Protein AF-0000000084605644 (afdb_homodimer)

Structure (mmCIF, N/CA/C/O backbone):
data_AF-0000000084605644-model_v1
#
loop_
_entity.id
_entity.type
_entity.pdbx_description
1 polymer 'ARCA-like protein'
#
loop_
_atom_site.group_PDB
_atom_site.id
_atom_site.type_symbol
_atom_site.label_atom_id
_atom_site.label_alt_id
_atom_site.label_comp_id
_atom_site.label_asym_id
_atom_site.label_entity_id
_atom_site.label_seq_id
_atom_site.pdbx_PDB_ins_code
_atom_site.Cartn_x
_atom_site.Cartn_y
_atom_site.Cartn_z
_atom_site.occupancy
_atom_site.B_iso_or_equiv
_atom_site.auth_seq_id
_atom_site.auth_comp_id
_atom_site.auth_asym_id
_atom_site.auth_atom_id
_atom_site.pdbx_PDB_model_num
ATOM 1 N N . MET A 1 1 ? 3.504 -47.156 61.75 1 15.39 1 MET A N 1
ATOM 2 C CA . MET A 1 1 ? 2.77 -48.406 61.656 1 15.39 1 MET A CA 1
ATOM 3 C C . MET A 1 1 ? 2.336 -48.688 60.219 1 15.39 1 MET A C 1
ATOM 5 O O . MET A 1 1 ? 2.25 -47.781 59.406 1 15.39 1 MET A O 1
ATOM 9 N N . THR A 1 2 ? 1.525 -49.938 59.781 1 16.03 2 THR A N 1
ATOM 10 C CA . THR A 1 2 ? 1.245 -51.156 59.062 1 16.03 2 THR A CA 1
ATOM 11 C C . THR A 1 2 ? 0.246 -50.906 57.938 1 16.03 2 THR A C 1
ATOM 13 O O . THR A 1 2 ? 0.399 -51.438 56.844 1 16.03 2 THR A O 1
ATOM 16 N N . ALA A 1 3 ? -1.028 -50.531 58.156 1 15.51 3 ALA A N 1
ATOM 17 C CA . ALA A 1 3 ? -2.197 -51.344 57.812 1 15.51 3 ALA A CA 1
ATOM 18 C C . ALA A 1 3 ? -2.455 -51.312 56.312 1 15.51 3 ALA A C 1
ATOM 20 O O . ALA A 1 3 ? -2.096 -50.344 55.625 1 15.51 3 ALA A O 1
ATOM 21 N N . GLU A 1 4 ? -3.482 -52.281 55.594 1 14.7 4 GLU A N 1
ATOM 22 C CA . GLU A 1 4 ? -3.938 -53.5 54.906 1 14.7 4 GLU A CA 1
ATOM 23 C C . GLU A 1 4 ? -4.848 -53.156 53.719 1 14.7 4 GLU A C 1
ATOM 25 O O . GLU A 1 4 ? -4.891 -53.906 52.75 1 14.7 4 GLU A O 1
ATOM 30 N N . VAL A 1 5 ? -5.824 -52.188 53.719 1 15.62 5 VAL A N 1
ATOM 31 C CA . VAL A 1 5 ? -7.168 -52.719 53.469 1 15.62 5 VAL A CA 1
ATOM 32 C C . VAL A 1 5 ? -7.25 -53.25 52.031 1 15.62 5 VAL A C 1
ATOM 34 O O . VAL A 1 5 ? -6.762 -52.625 51.094 1 15.62 5 VAL A O 1
ATOM 37 N N . GLU A 1 6 ? -8.008 -54.375 51.531 1 15.13 6 GLU A N 1
ATOM 38 C CA . GLU A 1 6 ? -8.336 -55.656 50.938 1 15.13 6 GLU A CA 1
ATOM 39 C C . GLU A 1 6 ? -8.93 -55.469 49.531 1 15.13 6 GLU A C 1
ATOM 41 O O . GLU A 1 6 ? -8.469 -56.062 48.562 1 15.13 6 GLU A O 1
ATOM 46 N N . GLN A 1 7 ? -10.344 -55.625 49.312 1 14.68 7 GLN A N 1
ATOM 47 C CA . GLN A 1 7 ? -11.094 -56.812 48.875 1 14.68 7 GLN A CA 1
ATOM 48 C C . GLN A 1 7 ? -11.375 -56.719 47.375 1 14.68 7 GLN A C 1
ATOM 50 O O . GLN A 1 7 ? -11.273 -55.656 46.781 1 14.68 7 GLN A O 1
ATOM 55 N N . ALA A 1 8 ? -12.719 -57.219 46.812 1 15.17 8 ALA A N 1
ATOM 56 C CA . ALA A 1 8 ? -13.32 -58.406 46.25 1 15.17 8 ALA A CA 1
ATOM 57 C C . ALA A 1 8 ? -13.664 -58.219 44.75 1 15.17 8 ALA A C 1
ATOM 59 O O . ALA A 1 8 ? -13.273 -59.031 43.906 1 15.17 8 ALA A O 1
ATOM 60 N N . LEU A 1 9 ? -15.102 -58.031 44.344 1 14.79 9 LEU A N 1
ATOM 61 C CA . LEU A 1 9 ? -16.047 -59.062 43.906 1 14.79 9 LEU A CA 1
ATOM 62 C C . LEU A 1 9 ? -16.078 -59.156 42.375 1 14.79 9 LEU A C 1
ATOM 64 O O . LEU A 1 9 ? -15.695 -58.219 41.688 1 14.79 9 LEU A O 1
ATOM 68 N N . ASP A 1 10 ? -17.266 -59.688 41.625 1 14.58 10 ASP A N 1
ATOM 69 C CA . ASP A 1 10 ? -17.844 -60.875 40.969 1 14.58 10 ASP A CA 1
ATOM 70 C C . ASP A 1 10 ? -18 -60.625 39.469 1 14.58 10 ASP A C 1
ATOM 72 O O . ASP A 1 10 ? -17.891 -59.5 39 1 14.58 10 ASP A O 1
ATOM 76 N N . THR A 1 11 ? -19.328 -60.781 38.781 1 15.19 11 THR A N 1
ATOM 77 C CA . THR A 1 11 ? -19.984 -61.906 38.125 1 15.19 11 THR A CA 1
ATOM 78 C C . THR A 1 11 ? -20.031 -61.719 36.594 1 15.19 11 THR A C 1
ATOM 80 O O . THR A 1 11 ? -19.75 -60.625 36.125 1 15.19 11 THR A O 1
ATOM 83 N N . THR A 1 12 ? -21.328 -61.906 35.812 1 14.58 12 THR A N 1
ATOM 84 C CA . THR A 1 12 ? -21.969 -62.969 35.062 1 14.58 12 THR A CA 1
ATOM 85 C C . THR A 1 12 ? -21.984 -62.625 33.562 1 14.58 12 THR A C 1
ATOM 87 O O . THR A 1 12 ? -21.344 -63.312 32.75 1 14.58 12 THR A O 1
ATOM 90 N N . ASP A 1 13 ? -23.281 -62.438 32.75 1 14.47 13 ASP A N 1
ATOM 91 C CA . ASP A 1 13 ? -24.062 -63.406 32 1 14.47 13 ASP A CA 1
ATOM 92 C C . ASP A 1 13 ? -23.812 -63.281 30.5 1 14.47 13 ASP A C 1
ATOM 94 O O . ASP A 1 13 ? -23.328 -62.25 30.031 1 14.47 13 ASP A O 1
ATOM 98 N N . GLU A 1 14 ? -24.984 -63.594 29.5 1 14.59 14 GLU A N 1
ATOM 99 C CA . GLU A 1 14 ? -25.516 -64.625 28.609 1 14.59 14 GLU A CA 1
ATOM 100 C C . GLU A 1 14 ? -25.375 -64.25 27.156 1 14.59 14 GLU A C 1
ATOM 102 O O . GLU A 1 14 ? -25.203 -63.031 26.828 1 14.59 14 GLU A O 1
ATOM 107 N N . ALA A 1 15 ? -26.141 -65.062 25.922 1 14.2 15 ALA A N 1
ATOM 108 C CA . ALA A 1 15 ? -26.172 -66.062 24.859 1 14.2 15 ALA A CA 1
ATOM 109 C C . ALA A 1 15 ? -26.594 -65.438 23.531 1 14.2 15 ALA A C 1
ATOM 111 O O . ALA A 1 15 ? -26 -65.688 22.5 1 14.2 15 ALA A O 1
ATOM 112 N N . ALA A 1 16 ? -27.859 -64.75 23.172 1 14.55 16 ALA A N 1
ATOM 113 C CA . ALA A 1 16 ? -28.891 -65.562 22.484 1 14.55 16 ALA A CA 1
ATOM 114 C C . ALA A 1 16 ? -28.641 -65.562 20.969 1 14.55 16 ALA A C 1
ATOM 116 O O . ALA A 1 16 ? -28.641 -66.625 20.344 1 14.55 16 ALA A O 1
ATOM 117 N N . PHE A 1 17 ? -29.516 -64.75 20 1 14.88 17 PHE A N 1
ATOM 118 C CA . PHE A 1 17 ? -30.516 -65.312 19.109 1 14.88 17 PHE A CA 1
ATOM 119 C C . PHE A 1 17 ? -29.906 -65.625 17.734 1 14.88 17 PHE A C 1
ATOM 121 O O . PHE A 1 17 ? -28.984 -65 17.297 1 14.88 17 PHE A O 1
ATOM 128 N N . ILE A 1 18 ? -30.562 -66.562 16.766 1 15.22 18 ILE A N 1
ATOM 129 C CA . ILE A 1 18 ? -30.531 -67.75 15.93 1 15.22 18 ILE A CA 1
ATOM 130 C C . ILE A 1 18 ? -30.469 -67.312 14.461 1 15.22 18 ILE A C 1
ATOM 132 O O . ILE A 1 18 ? -29.609 -67.812 13.711 1 15.22 18 ILE A O 1
ATOM 136 N N . PRO A 1 19 ? -31.688 -66.875 13.602 1 15.04 19 PRO A N 1
ATOM 137 C CA . PRO A 1 19 ? -32.312 -67.875 12.75 1 15.04 19 PRO A CA 1
ATOM 138 C C . PRO A 1 19 ? -31.609 -68 11.391 1 15.04 19 PRO A C 1
ATOM 140 O O . PRO A 1 19 ? -30.859 -67.125 10.992 1 15.04 19 PRO A O 1
ATOM 143 N N . THR A 1 20 ? -32.312 -68.812 10.406 1 15.1 20 THR A N 1
ATOM 144 C CA . THR A 1 20 ? -32.312 -69.938 9.492 1 15.1 20 THR A CA 1
ATOM 145 C C . THR A 1 20 ? -32.125 -69.5 8.047 1 15.1 20 THR A C 1
ATOM 147 O O . THR A 1 20 ? -32.281 -68.312 7.746 1 15.1 20 THR A O 1
ATOM 150 N N . LEU A 1 21 ? -32.594 -70.375 6.906 1 15.54 21 LEU A N 1
ATOM 151 C CA . LEU A 1 21 ? -32.156 -71.25 5.812 1 15.54 21 LEU A CA 1
ATOM 152 C C . LEU A 1 21 ? -32.531 -70.625 4.465 1 15.54 21 LEU A C 1
ATOM 154 O O . LEU A 1 21 ? -31.75 -70.625 3.527 1 15.54 21 LEU A O 1
ATOM 158 N N . PRO A 1 22 ? -33.844 -70.062 4.004 1 15.73 22 PRO A N 1
ATOM 159 C CA . PRO A 1 22 ? -34.531 -71 3.119 1 15.73 22 PRO A CA 1
ATOM 160 C C . PRO A 1 22 ? -34.031 -70.875 1.673 1 15.73 22 PRO A C 1
ATOM 162 O O . PRO A 1 22 ? -33.438 -69.938 1.283 1 15.73 22 PRO A O 1
ATOM 165 N N . PRO A 1 23 ? -34.781 -71.688 0.748 1 15.96 23 PRO A N 1
ATOM 166 C CA . PRO A 1 23 ? -34.625 -72.625 -0.388 1 15.96 23 PRO A CA 1
ATOM 167 C C . PRO A 1 23 ? -34.656 -71.875 -1.733 1 15.96 23 PRO A C 1
ATOM 169 O O . PRO A 1 23 ? -34.875 -70.625 -1.782 1 15.96 23 PRO A O 1
ATOM 172 N N . SER A 1 24 ? -35.719 -72.125 -2.689 1 14.91 24 SER A N 1
ATOM 173 C CA . SER A 1 24 ? -35.781 -73 -3.895 1 14.91 24 SER A CA 1
ATOM 174 C C . SER A 1 24 ? -35.906 -72.125 -5.145 1 14.91 24 SER A C 1
ATOM 176 O O . SER A 1 24 ? -35.156 -72.25 -6.098 1 14.91 24 SER A O 1
ATOM 178 N N . ASP A 1 25 ? -37.156 -71.75 -5.672 1 15.05 25 ASP A N 1
ATOM 179 C CA . ASP A 1 25 ? -37.75 -72.375 -6.824 1 15.05 25 ASP A CA 1
ATOM 180 C C . ASP A 1 25 ? -37.531 -71.562 -8.102 1 15.05 25 ASP A C 1
ATOM 182 O O . ASP A 1 25 ? -37.125 -70.438 -8.039 1 15.05 25 ASP A O 1
ATOM 186 N N . SER A 1 26 ? -38.719 -71.312 -9 1 15.37 26 SER A N 1
ATOM 187 C CA . SER A 1 26 ? -39.188 -71.875 -10.273 1 15.37 26 SER A CA 1
ATOM 188 C C . SER A 1 26 ? -38.969 -70.875 -11.406 1 15.37 26 SER A C 1
ATOM 190 O O . SER A 1 26 ? -38.344 -69.812 -11.219 1 15.37 26 SER A O 1
ATOM 192 N N . HIS A 1 27 ? -40.062 -70.438 -12.266 1 15.63 27 HIS A N 1
ATOM 193 C CA . HIS A 1 27 ? -40.438 -70.875 -13.609 1 15.63 27 HIS A CA 1
ATOM 194 C C . HIS A 1 27 ? -40.156 -69.812 -14.641 1 15.63 27 HIS A C 1
ATOM 196 O O . HIS A 1 27 ? -39.469 -70.062 -15.633 1 15.63 27 HIS A O 1
ATOM 202 N N . GLY A 1 28 ? -41.219 -68.875 -15.102 1 14.84 28 GLY A N 1
ATOM 203 C CA . GLY A 1 28 ? -41.844 -69.062 -16.391 1 14.84 28 GLY A CA 1
ATOM 204 C C . GLY A 1 28 ? -41.25 -68.125 -17.469 1 14.84 28 GLY A C 1
ATOM 205 O O . GLY A 1 28 ? -40.344 -67.375 -17.188 1 14.84 28 GLY A O 1
ATOM 206 N N . SER A 1 29 ? -42.125 -67.25 -18.203 1 15.98 29 SER A N 1
ATOM 207 C CA . SER A 1 29 ? -42.562 -67.312 -19.594 1 15.98 29 SER A CA 1
ATOM 208 C C . SER A 1 29 ? -41.781 -66.375 -20.469 1 15.98 29 SER A C 1
ATOM 210 O O . SER A 1 29 ? -41.125 -65.438 -19.969 1 15.98 29 SER A O 1
ATOM 212 N N . GLY A 1 30 ? -42.281 -66.125 -21.781 1 15.77 30 GLY A N 1
ATOM 213 C CA . GLY A 1 30 ? -41.844 -66.25 -23.172 1 15.77 30 GLY A CA 1
ATOM 214 C C . GLY A 1 30 ? -41.375 -64.938 -23.766 1 15.77 30 GLY A C 1
ATOM 215 O O . GLY A 1 30 ? -40.25 -64.875 -24.297 1 15.77 30 GLY A O 1
ATOM 216 N N . HIS A 1 31 ? -42.312 -63.906 -24.016 1 16.55 31 HIS A N 1
ATOM 217 C CA . HIS A 1 31 ? -42.594 -63.594 -25.406 1 16.55 31 HIS A CA 1
ATOM 218 C C . HIS A 1 31 ? -41.625 -62.5 -25.922 1 16.55 31 HIS A C 1
ATOM 220 O O . HIS A 1 31 ? -41.094 -61.719 -25.141 1 16.55 31 HIS A O 1
ATOM 226 N N . SER A 1 32 ? -41.406 -62.406 -27.266 1 16.12 32 SER A N 1
ATOM 227 C CA . SER A 1 32 ? -40.406 -62.156 -28.266 1 16.12 32 SER A CA 1
ATOM 228 C C . SER A 1 32 ? -40.281 -60.656 -28.547 1 16.12 32 SER A C 1
ATOM 230 O O . SER A 1 32 ? -39.156 -60.125 -28.688 1 16.12 32 SER A O 1
ATOM 232 N N . PRO A 1 33 ? -41.469 -59.812 -28.578 1 16.61 33 PRO A N 1
ATOM 233 C CA . PRO A 1 33 ? -41.562 -59.344 -29.953 1 16.61 33 PRO A CA 1
ATOM 234 C C . PRO A 1 33 ? -40.625 -58.156 -30.219 1 16.61 33 PRO A C 1
ATOM 236 O O . PRO A 1 33 ? -40.062 -57.594 -29.297 1 16.61 33 PRO A O 1
ATOM 239 N N . GLN A 1 34 ? -41.125 -57.25 -31.188 1 17.38 34 GLN A N 1
ATOM 240 C CA . GLN A 1 34 ? -40.75 -56.75 -32.5 1 17.38 34 GLN A CA 1
ATOM 241 C C . GLN A 1 34 ? -40.156 -55.344 -32.375 1 17.38 34 GLN A C 1
ATOM 243 O O . GLN A 1 34 ? -40.594 -54.562 -31.531 1 17.38 34 GLN A O 1
ATOM 248 N N . ILE A 1 35 ? -39.031 -55.031 -33 1 17.83 35 ILE A N 1
ATOM 249 C CA . ILE A 1 35 ? -37.875 -54.125 -33.031 1 17.83 35 ILE A CA 1
ATOM 250 C C . ILE A 1 35 ? -38.281 -52.781 -33.594 1 17.83 35 ILE A C 1
ATOM 252 O O . ILE A 1 35 ? -37.469 -51.906 -33.781 1 17.83 35 ILE A O 1
ATOM 256 N N . SER A 1 36 ? -39.688 -52.344 -33.344 1 16.66 36 SER A N 1
ATOM 257 C CA . SER A 1 36 ? -40 -51.5 -34.469 1 16.66 36 SER A CA 1
ATOM 258 C C . SER A 1 36 ? -39.094 -50.281 -34.531 1 16.66 36 SER A C 1
ATOM 260 O O . SER A 1 36 ? -38.594 -49.844 -33.5 1 16.66 36 SER A O 1
ATOM 262 N N . PRO A 1 37 ? -38.906 -49.656 -35.812 1 16.89 37 PRO A N 1
ATOM 263 C CA . PRO A 1 37 ? -37.938 -48.875 -36.594 1 16.89 37 PRO A CA 1
ATOM 264 C C . PRO A 1 37 ? -38 -47.406 -36.25 1 16.89 37 PRO A C 1
ATOM 266 O O . PRO A 1 37 ? -38.969 -46.719 -36.594 1 16.89 37 PRO A O 1
ATOM 269 N N . ALA A 1 38 ? -37.906 -47 -34.969 1 16.19 38 ALA A N 1
ATOM 270 C CA . ALA A 1 38 ? -38.281 -45.594 -34.719 1 16.19 38 ALA A CA 1
ATOM 271 C C . ALA A 1 38 ? -37.531 -44.688 -35.688 1 16.19 38 ALA A C 1
ATOM 273 O O . ALA A 1 38 ? -36.344 -44.844 -35.969 1 16.19 38 ALA A O 1
ATOM 274 N N . LYS A 1 39 ? -38.375 -43.812 -36.219 1 17.5 39 LYS A N 1
ATOM 275 C CA . LYS A 1 39 ? -38.375 -42.812 -37.281 1 17.5 39 LYS A CA 1
ATOM 276 C C . LYS A 1 39 ? -37.312 -41.781 -37.062 1 17.5 39 LYS A C 1
ATOM 278 O O . LYS A 1 39 ? -37.031 -41.406 -35.906 1 17.5 39 LYS A O 1
ATOM 283 N N . LYS A 1 40 ? -36.656 -41.312 -38.125 1 18.16 40 LYS A N 1
ATOM 284 C CA . LYS A 1 40 ? -35.562 -40.531 -38.719 1 18.16 40 LYS A CA 1
ATOM 285 C C . LYS A 1 40 ? -35.656 -39.094 -38.281 1 18.16 40 LYS A C 1
ATOM 287 O O . LYS A 1 40 ? -36.688 -38.438 -38.438 1 18.16 40 LYS A O 1
ATOM 292 N N . TYR A 1 41 ? -34.719 -38.562 -37.406 1 16.59 41 TYR A N 1
ATOM 293 C CA . TYR A 1 41 ? -34.438 -37.281 -36.719 1 16.59 41 TYR A CA 1
ATOM 294 C C . TYR A 1 41 ? -34.188 -36.188 -37.719 1 16.59 41 TYR A C 1
ATOM 296 O O . TYR A 1 41 ? -33.094 -36.125 -38.312 1 16.59 41 TYR A O 1
ATOM 304 N N . THR A 1 42 ? -35.125 -35.906 -38.594 1 15.62 42 THR A N 1
ATOM 305 C CA . THR A 1 42 ? -34.688 -35.094 -39.719 1 15.62 42 THR A CA 1
ATOM 306 C C . THR A 1 42 ? -34.062 -33.812 -39.219 1 15.62 42 THR A C 1
ATOM 308 O O . THR A 1 42 ? -32.938 -33.469 -39.625 1 15.62 42 THR A O 1
ATOM 311 N N . ASN A 1 43 ? -34.781 -32.594 -39.125 1 16.34 43 ASN A N 1
ATOM 312 C CA . ASN A 1 43 ? -34.656 -31.375 -39.938 1 16.34 43 ASN A CA 1
ATOM 313 C C . ASN A 1 43 ? -33.625 -30.422 -39.312 1 16.34 43 ASN A C 1
ATOM 315 O O . ASN A 1 43 ? -33.375 -30.469 -38.094 1 16.34 43 ASN A O 1
ATOM 319 N N . ASN A 1 44 ? -33.031 -29.203 -40.094 1 17.11 44 ASN A N 1
ATOM 320 C CA . ASN A 1 44 ? -31.922 -28.391 -40.562 1 17.11 44 ASN A CA 1
ATOM 321 C C . ASN A 1 44 ? -31.75 -27.125 -39.75 1 17.11 44 ASN A C 1
ATOM 323 O O . ASN A 1 44 ? -30.703 -26.469 -39.812 1 17.11 44 ASN A O 1
ATOM 327 N N . SER A 1 45 ? -32.75 -26.391 -39.062 1 18.25 45 SER A N 1
ATOM 328 C CA . SER A 1 45 ? -32.75 -24.953 -39.312 1 18.25 45 SER A CA 1
ATOM 329 C C . SER A 1 45 ? -31.688 -24.25 -38.469 1 18.25 45 SER A C 1
ATOM 331 O O . SER A 1 45 ? -31.594 -24.469 -37.281 1 18.25 45 SER A O 1
ATOM 333 N N . HIS A 1 46 ? -30.609 -23.641 -39.094 1 18.81 46 HIS A N 1
ATOM 334 C CA . HIS A 1 46 ? -29.312 -23.047 -38.781 1 18.81 46 HIS A CA 1
ATOM 335 C C . HIS A 1 46 ? -29.484 -21.719 -38.062 1 18.81 46 HIS A C 1
ATOM 337 O O . HIS A 1 46 ? -28.5 -21.016 -37.781 1 18.81 46 HIS A O 1
ATOM 343 N N . PRO A 1 47 ? -30.281 -21.484 -36.938 1 18.47 47 PRO A N 1
ATOM 344 C CA . PRO A 1 47 ? -30.562 -20.078 -36.688 1 18.47 47 PRO A CA 1
ATOM 345 C C . PRO A 1 47 ? -29.281 -19.25 -36.469 1 18.47 47 PRO A C 1
ATOM 347 O O . PRO A 1 47 ? -28.266 -19.797 -36.031 1 18.47 47 PRO A O 1
ATOM 350 N N . ASN A 1 48 ? -29.141 -17.875 -37.031 1 19.03 48 ASN A N 1
ATOM 351 C CA . ASN A 1 48 ? -28.297 -16.766 -37.406 1 19.03 48 ASN A CA 1
ATOM 352 C C . ASN A 1 48 ? -27.812 -15.977 -36.188 1 19.03 48 ASN A C 1
ATOM 354 O O . ASN A 1 48 ? -28.594 -15.266 -35.562 1 19.03 48 ASN A O 1
ATOM 358 N N . LEU A 1 49 ? -27.281 -16.516 -35.125 1 18.84 49 LEU A N 1
ATOM 359 C CA . LEU A 1 49 ? -27.125 -15.695 -33.906 1 18.84 49 LEU A CA 1
ATOM 360 C C . LEU A 1 49 ? -26.203 -14.508 -34.188 1 18.84 49 LEU A C 1
ATOM 362 O O . LEU A 1 49 ? -25.094 -14.688 -34.688 1 18.84 49 LEU A O 1
ATOM 366 N N . PRO A 1 50 ? -26.672 -13.133 -34.188 1 18.83 50 PRO A N 1
ATOM 367 C CA . PRO A 1 50 ? -26.141 -11.836 -34.562 1 18.83 50 PRO A CA 1
ATOM 368 C C . PRO A 1 50 ? -24.828 -11.484 -33.875 1 18.83 50 PRO A C 1
ATOM 370 O O . PRO A 1 50 ? -24.547 -12.008 -32.781 1 18.83 50 PRO A O 1
ATOM 373 N N . SER A 1 51 ? -23.844 -10.766 -34.594 1 18.17 51 SER A N 1
ATOM 374 C CA . SER A 1 51 ? -22.422 -10.422 -34.594 1 18.17 51 SER A CA 1
ATOM 375 C C . SER A 1 51 ? -22.109 -9.406 -33.5 1 18.17 51 SER A C 1
ATOM 377 O O . SER A 1 51 ? -22.984 -8.672 -33.062 1 18.17 51 SER A O 1
ATOM 379 N N . ILE A 1 52 ? -20.859 -9.359 -32.875 1 19.77 52 ILE A N 1
ATOM 380 C CA . ILE A 1 52 ? -20.078 -8.82 -31.766 1 19.77 52 ILE A CA 1
ATOM 381 C C . ILE A 1 52 ? -19.859 -7.324 -31.969 1 19.77 52 ILE A C 1
ATOM 383 O O . ILE A 1 52 ? -18.969 -6.73 -31.359 1 19.77 52 ILE A O 1
ATOM 387 N N . ASN A 1 53 ? -20.531 -6.645 -33.094 1 19.19 53 ASN A N 1
ATOM 388 C CA . ASN A 1 53 ? -19.953 -5.398 -33.562 1 19.19 53 ASN A CA 1
ATOM 389 C C . ASN A 1 53 ? -19.859 -4.352 -32.469 1 19.19 53 ASN A C 1
ATOM 391 O O . ASN A 1 53 ? -18.938 -3.547 -32.438 1 19.19 53 ASN A O 1
ATOM 395 N N . GLN A 1 54 ? -21 -3.844 -31.922 1 21.78 54 GLN A N 1
ATOM 396 C CA . GLN A 1 54 ? -21.328 -2.428 -31.812 1 21.78 54 GLN A CA 1
ATOM 397 C C . GLN A 1 54 ? -20.609 -1.782 -30.641 1 21.78 54 GLN A C 1
ATOM 399 O O . GLN A 1 54 ? -21.047 -0.747 -30.125 1 21.78 54 GLN A O 1
ATOM 404 N N . ILE A 1 55 ? -19.75 -2.416 -29.953 1 19.95 55 ILE A N 1
ATOM 405 C CA . ILE A 1 55 ? -19.734 -1.856 -28.609 1 19.95 55 ILE A CA 1
ATOM 406 C C . ILE A 1 55 ? -19.109 -0.466 -28.625 1 19.95 55 ILE A C 1
ATOM 408 O O . ILE A 1 55 ? -19.625 0.468 -28.016 1 19.95 55 ILE A O 1
ATOM 412 N N . THR A 1 56 ? -17.828 -0.234 -28.922 1 19.48 56 THR A N 1
ATOM 413 C CA . THR A 1 56 ? -17.172 0.762 -28.078 1 19.48 56 THR A CA 1
ATOM 414 C C . THR A 1 56 ? -17.328 2.16 -28.672 1 19.48 56 THR A C 1
ATOM 416 O O . THR A 1 56 ? -16.75 2.463 -29.734 1 19.48 56 THR A O 1
ATOM 419 N N . PRO A 1 57 ? -18.594 2.848 -28.609 1 20.62 57 PRO A N 1
ATOM 420 C CA . PRO A 1 57 ? -18.828 4.121 -29.297 1 20.62 57 PRO A CA 1
ATOM 421 C C . PRO A 1 57 ? -17.781 5.18 -28.953 1 20.62 57 PRO A C 1
ATOM 423 O O . PRO A 1 57 ? -17.156 5.117 -27.891 1 20.62 57 PRO A O 1
ATOM 426 N N . ASN A 1 58 ? -17.156 5.699 -30.031 1 20.8 58 ASN A N 1
ATOM 427 C CA . ASN A 1 58 ? -16.234 6.832 -30.141 1 20.8 58 ASN A CA 1
ATOM 428 C C . ASN A 1 58 ? -16.875 8.117 -29.625 1 20.8 58 ASN A C 1
ATOM 430 O O . ASN A 1 58 ? -17.734 8.695 -30.281 1 20.8 58 ASN A O 1
ATOM 434 N N . LEU A 1 59 ? -17.266 8.211 -28.391 1 19.81 59 LEU A N 1
ATOM 435 C CA . LEU A 1 59 ? -18.078 9.297 -27.844 1 19.81 59 LEU A CA 1
ATOM 436 C C . LEU A 1 59 ? -17.406 10.648 -28.078 1 19.81 59 LEU A C 1
ATOM 438 O O . LEU A 1 59 ? -16.828 11.219 -27.156 1 19.81 59 LEU A O 1
ATOM 442 N N . HIS A 1 60 ? -16.672 10.766 -29.203 1 18.44 60 HIS A N 1
ATOM 443 C CA . HIS A 1 60 ? -16.016 12.062 -29.281 1 18.44 60 HIS A CA 1
ATOM 444 C C . HIS A 1 60 ? -17.031 13.195 -29.266 1 18.44 60 HIS A C 1
ATOM 446 O O . HIS A 1 60 ? -16.844 14.188 -28.547 1 18.44 60 HIS A O 1
ATOM 452 N N . ASP A 1 61 ? -17.844 13.266 -30.344 1 18.69 61 ASP A N 1
ATOM 453 C CA . ASP A 1 61 ? -18.016 14.531 -31.047 1 18.69 61 ASP A CA 1
ATOM 454 C C . ASP A 1 61 ? -19 15.438 -30.312 1 18.69 61 ASP A C 1
ATOM 456 O O . ASP A 1 61 ? -19.047 16.641 -30.562 1 18.69 61 ASP A O 1
ATOM 460 N N . ALA A 1 62 ? -20.172 14.906 -29.891 1 19.05 62 ALA A N 1
ATOM 461 C CA . ALA A 1 62 ? -21.359 15.672 -30.234 1 19.05 62 ALA A CA 1
ATOM 462 C C . ALA A 1 62 ? -21.469 16.922 -29.375 1 19.05 62 ALA A C 1
ATOM 464 O O . ALA A 1 62 ? -22.5 17.609 -29.391 1 19.05 62 ALA A O 1
ATOM 465 N N . TYR A 1 63 ? -20.672 17.297 -28.484 1 17.83 63 TYR A N 1
ATOM 466 C CA . TYR A 1 63 ? -21.375 18.172 -27.547 1 17.83 63 TYR A CA 1
ATOM 467 C C . TYR A 1 63 ? -21.797 19.469 -28.219 1 17.83 63 TYR A C 1
ATOM 469 O O . TYR A 1 63 ? -21.047 20.438 -28.266 1 17.83 63 TYR A O 1
ATOM 477 N N . ARG A 1 64 ? -22.281 19.328 -29.484 1 16.59 64 ARG A N 1
ATOM 478 C CA . ARG A 1 64 ? -22.719 20.625 -30.016 1 16.59 64 ARG A CA 1
ATOM 479 C C . ARG A 1 64 ? -23.766 21.25 -29.125 1 16.59 64 ARG A C 1
ATOM 481 O O . ARG A 1 64 ? -24.547 20.562 -28.469 1 16.59 64 ARG A O 1
ATOM 488 N N . THR A 1 65 ? -23.766 22.609 -28.984 1 18.45 65 THR A N 1
ATOM 489 C CA . THR A 1 65 ? -24.375 23.625 -28.141 1 18.45 65 THR A CA 1
ATOM 490 C C . THR A 1 65 ? -25.891 23.703 -28.375 1 18.45 65 THR A C 1
ATOM 492 O O . THR A 1 65 ? -26.547 24.641 -27.922 1 18.45 65 THR A O 1
ATOM 495 N N . ARG A 1 66 ? -26.531 22.562 -28.812 1 17.64 66 ARG A N 1
ATOM 496 C CA . ARG A 1 66 ? -27.859 22.984 -29.234 1 17.64 66 ARG A CA 1
ATOM 497 C C . ARG A 1 66 ? -28.594 23.672 -28.094 1 17.64 66 ARG A C 1
ATOM 499 O O . ARG A 1 66 ? -28.562 23.219 -26.953 1 17.64 66 ARG A O 1
ATOM 506 N N . ARG A 1 67 ? -29.109 24.875 -28.391 1 18.67 67 ARG A N 1
ATOM 507 C CA . ARG A 1 67 ? -29.875 25.906 -27.703 1 18.67 67 ARG A CA 1
ATOM 508 C C . ARG A 1 67 ? -31.234 25.391 -27.266 1 18.67 67 ARG A C 1
ATOM 510 O O . ARG A 1 67 ? -32.156 25.234 -28.078 1 18.67 67 ARG A O 1
ATOM 517 N N . ILE A 1 68 ? -31.328 24.109 -26.641 1 19.67 68 ILE A N 1
ATOM 518 C CA . ILE A 1 68 ? -32.688 23.656 -26.484 1 19.67 68 ILE A CA 1
ATOM 519 C C . ILE A 1 68 ? -33.531 24.719 -25.75 1 19.67 68 ILE A C 1
ATOM 521 O O . ILE A 1 68 ? -33.156 25.156 -24.672 1 19.67 68 ILE A O 1
ATOM 525 N N . PRO A 1 69 ? -34.406 25.297 -26.5 1 20.61 69 PRO A N 1
ATOM 526 C CA . PRO A 1 69 ? -35.312 26.359 -26.062 1 20.61 69 PRO A CA 1
ATOM 527 C C . PRO A 1 69 ? -36.094 25.984 -24.828 1 20.61 69 PRO A C 1
ATOM 529 O O . PRO A 1 69 ? -36.344 24.797 -24.578 1 20.61 69 PRO A O 1
ATOM 532 N N . LEU A 1 70 ? -36.156 26.891 -23.859 1 19.92 70 LEU A N 1
ATOM 533 C CA . LEU A 1 70 ? -36.75 26.938 -22.531 1 19.92 70 LEU A CA 1
ATOM 534 C C . LEU A 1 70 ? -38.25 26.609 -22.578 1 19.92 70 LEU A C 1
ATOM 536 O O . LEU A 1 70 ? -39 27.344 -23.188 1 19.92 70 LEU A O 1
ATOM 540 N N . PRO A 1 71 ? -38.562 25.25 -22.891 1 18.91 71 PRO A N 1
ATOM 541 C CA . PRO A 1 71 ? -40 25.109 -23.109 1 18.91 71 PRO A CA 1
ATOM 542 C C . PRO A 1 71 ? -40.812 25.719 -21.969 1 18.91 71 PRO A C 1
ATOM 544 O O . PRO A 1 71 ? -40.312 25.875 -20.844 1 18.91 71 PRO A O 1
ATOM 547 N N . PRO A 1 72 ? -42.094 26.062 -22.312 1 21.06 72 PRO A N 1
ATOM 548 C CA . PRO A 1 72 ? -43.094 26.891 -21.641 1 21.06 72 PRO A CA 1
ATOM 549 C C . PRO A 1 72 ? -43.562 26.312 -20.297 1 21.06 72 PRO A C 1
ATOM 551 O O . PRO A 1 72 ? -43.281 25.141 -20 1 21.06 72 PRO A O 1
ATOM 554 N N . GLY A 1 73 ? -44.531 27 -19.594 1 20.12 73 GLY A N 1
ATOM 555 C CA . GLY A 1 73 ? -45.094 27.266 -18.266 1 20.12 73 GLY A CA 1
ATOM 556 C C . GLY A 1 73 ? -46 26.156 -17.766 1 20.12 73 GLY A C 1
ATOM 557 O O . GLY A 1 73 ? -47.188 26.344 -17.594 1 20.12 73 GLY A O 1
ATOM 558 N N . PHE A 1 74 ? -45.469 24.828 -17.828 1 19.19 74 PHE A N 1
ATOM 559 C CA . PHE A 1 74 ? -46.5 23.812 -17.594 1 19.19 74 PHE A CA 1
ATOM 560 C C . PHE A 1 74 ? -47.188 24.062 -16.25 1 19.19 74 PHE A C 1
ATOM 562 O O . PHE A 1 74 ? -46.562 24.562 -15.312 1 19.19 74 PHE A O 1
ATOM 569 N N . SER A 1 75 ? -48.469 24.031 -16.312 1 19.7 75 SER A N 1
ATOM 570 C CA . SER A 1 75 ? -49.594 24.203 -15.406 1 19.7 75 SER A CA 1
ATOM 571 C C . SER A 1 75 ? -49.531 23.234 -14.234 1 19.7 75 SER A C 1
ATOM 573 O O . SER A 1 75 ? -49.062 22.109 -14.391 1 19.7 75 SER A O 1
ATOM 575 N N . ARG A 1 76 ? -49.75 23.781 -13.047 1 19.33 76 ARG A N 1
ATOM 576 C CA . ARG A 1 76 ? -49.625 23.391 -11.648 1 19.33 76 ARG A CA 1
ATOM 577 C C . ARG A 1 76 ? -50.562 22.234 -11.312 1 19.33 76 ARG A C 1
ATOM 579 O O . AR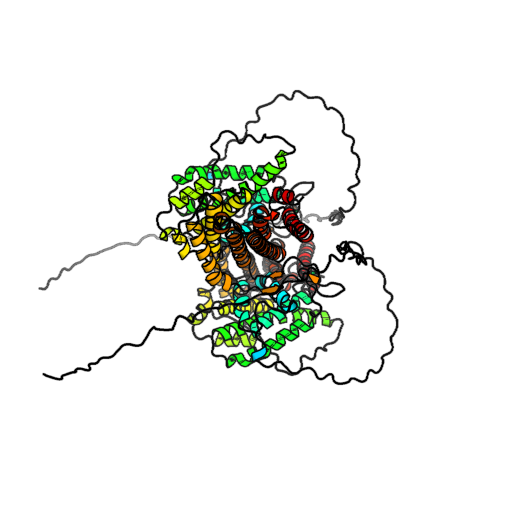G A 1 76 ? -51.75 22.453 -11.102 1 19.33 76 ARG A O 1
ATOM 586 N N . PRO A 1 77 ? -50.531 21.031 -12.094 1 20.81 77 PRO A N 1
ATOM 587 C CA . PRO A 1 77 ? -51.688 20.281 -11.617 1 20.81 77 PRO A CA 1
ATOM 588 C C . PRO A 1 77 ? -51.594 19.953 -10.125 1 20.81 77 PRO A C 1
ATOM 590 O O . PRO A 1 77 ? -50.531 19.922 -9.555 1 20.81 77 PRO A O 1
ATOM 593 N N . SER A 1 78 ? -52.688 20.031 -9.391 1 21.55 78 SER A N 1
ATOM 594 C CA . SER A 1 78 ? -53.125 19.938 -8 1 21.55 78 SER A CA 1
ATOM 595 C C . SER A 1 78 ? -52.906 18.547 -7.43 1 21.55 78 SER A C 1
ATOM 597 O O . SER A 1 78 ? -53.812 17.719 -7.418 1 21.55 78 SER A O 1
ATOM 599 N N . SER A 1 79 ? -51.656 18 -7.641 1 20.3 79 SER A N 1
ATOM 600 C CA . SER A 1 79 ? -51.594 16.562 -7.34 1 20.3 79 SER A CA 1
ATOM 601 C C . SER A 1 79 ? -51.938 16.297 -5.879 1 20.3 79 SER A C 1
ATOM 603 O O . SER A 1 79 ? -51.5 17.047 -4.988 1 20.3 79 SER A O 1
ATOM 605 N N . ALA A 1 80 ? -53.094 15.547 -5.602 1 23.48 80 ALA A N 1
ATOM 606 C CA . ALA A 1 80 ? -53.625 14.891 -4.422 1 23.48 80 ALA A CA 1
ATOM 607 C C . ALA A 1 80 ? -52.594 14.023 -3.734 1 23.48 80 ALA A C 1
ATOM 609 O O . ALA A 1 80 ? -51.938 13.203 -4.379 1 23.48 80 ALA A O 1
ATOM 610 N N . GLY A 1 81 ? -51.906 14.445 -2.621 1 21.5 81 GLY A N 1
ATOM 611 C CA . GLY A 1 81 ? -50.812 14.109 -1.701 1 21.5 81 GLY A CA 1
ATOM 612 C C . GLY A 1 81 ? -50.969 12.734 -1.074 1 21.5 81 GLY A C 1
ATOM 613 O O . GLY A 1 81 ? -51.438 12.617 0.063 1 21.5 81 GLY A O 1
ATOM 614 N N . GLN A 1 82 ? -51.281 11.586 -1.831 1 24.11 82 GLN A N 1
ATOM 615 C CA . GLN A 1 82 ? -51.5 10.414 -0.991 1 24.11 82 GLN A CA 1
ATOM 616 C C . GLN A 1 82 ? -50.25 10.07 -0.18 1 24.11 82 GLN A C 1
ATOM 618 O O . GLN A 1 82 ? -49.156 10.125 -0.697 1 24.11 82 GLN A O 1
ATOM 623 N N . PRO A 1 83 ? -50.312 9.953 1.206 1 24.56 83 PRO A N 1
ATOM 624 C CA . PRO A 1 83 ? -49.25 9.742 2.197 1 24.56 83 PRO A CA 1
ATOM 625 C C . PRO A 1 83 ? -48.5 8.43 1.985 1 24.56 83 PRO A C 1
ATOM 627 O O . PRO A 1 83 ? -49.125 7.359 1.92 1 24.56 83 PRO A O 1
ATOM 630 N N . SER A 1 84 ? -47.562 8.359 1.123 1 25.77 84 SER A N 1
ATOM 631 C CA . SER A 1 84 ? -46.812 7.129 0.868 1 25.77 84 SER A CA 1
ATOM 632 C C . SER A 1 84 ? -46.25 6.547 2.158 1 25.77 84 SER A C 1
ATOM 634 O O . SER A 1 84 ? -45.625 7.266 2.953 1 25.77 84 SER A O 1
ATOM 636 N N . THR A 1 85 ? -46.844 5.508 2.768 1 26.64 85 THR A N 1
ATOM 637 C CA . THR A 1 85 ? -46.469 4.688 3.916 1 26.64 85 THR A CA 1
ATOM 638 C C . THR A 1 85 ? -45.031 4.23 3.807 1 26.64 85 THR A C 1
ATOM 640 O O . THR A 1 85 ? -44.656 3.475 2.898 1 26.64 85 THR A O 1
ATOM 643 N N . ALA A 1 86 ? -44.062 4.977 4.262 1 28.41 86 ALA A N 1
ATOM 644 C CA . ALA A 1 86 ? -42.625 4.73 4.312 1 28.41 86 ALA A CA 1
ATOM 645 C C . ALA A 1 86 ? -42.312 3.385 4.969 1 28.41 86 ALA A C 1
ATOM 647 O O . ALA A 1 86 ? -42.875 3.064 6.023 1 28.41 86 ALA A O 1
ATOM 648 N N . PRO A 1 87 ? -41.938 2.32 4.25 1 30.11 87 PRO A N 1
ATOM 649 C CA . PRO A 1 87 ? -41.656 1.01 4.844 1 30.11 87 PRO A CA 1
ATOM 650 C C . PRO A 1 87 ? -40.844 1.103 6.133 1 30.11 87 PRO A C 1
ATOM 652 O O . PRO A 1 87 ? -40.031 2.023 6.297 1 30.11 87 PRO A O 1
ATOM 655 N N . LEU A 1 88 ? -41.281 0.501 7.32 1 30.09 88 LEU A N 1
ATOM 656 C CA . LEU A 1 88 ? -40.781 0.298 8.68 1 30.09 88 LEU A CA 1
ATOM 657 C C . LEU A 1 88 ? -39.312 -0.119 8.656 1 30.09 88 LEU A C 1
ATOM 659 O O . LEU A 1 88 ? -38.875 -0.792 7.723 1 30.09 88 LEU A O 1
ATOM 663 N N . ALA A 1 89 ? -38.469 0.402 9.625 1 33.03 89 ALA A N 1
ATOM 664 C CA . ALA A 1 89 ? -37.062 0.323 9.969 1 33.03 89 ALA A CA 1
ATOM 665 C C . ALA A 1 89 ? -36.625 -1.126 10.172 1 33.03 89 ALA A C 1
ATOM 667 O O . ALA A 1 89 ? -37.25 -1.87 10.93 1 33.03 89 ALA A O 1
ATOM 668 N N . PRO A 1 90 ? -36.062 -1.893 9.266 1 34.91 90 PRO A N 1
ATOM 669 C CA . PRO A 1 90 ? -35.75 -3.295 9.539 1 34.91 90 PRO A CA 1
ATOM 670 C C . PRO A 1 90 ? -35.125 -3.496 10.93 1 34.91 90 PRO A C 1
ATOM 672 O O . PRO A 1 90 ? -34.5 -2.582 11.469 1 34.91 90 PRO A O 1
ATOM 675 N N . SER A 1 91 ? -35.625 -4.359 11.828 1 33.94 91 SER A N 1
ATOM 676 C CA . SER A 1 91 ? -35.188 -4.809 13.148 1 33.94 91 SER A CA 1
ATOM 677 C C . SER A 1 91 ? -33.656 -4.984 13.203 1 33.94 91 SER A C 1
ATOM 679 O O . SER A 1 91 ? -33 -5.137 12.172 1 33.94 91 SER A O 1
ATOM 681 N N . GLU A 1 92 ? -32.969 -4.832 14.398 1 43.38 92 GLU A N 1
ATOM 682 C CA . GLU A 1 92 ? -31.578 -4.938 14.859 1 43.38 92 GLU A CA 1
ATOM 683 C C . GLU A 1 92 ? -30.859 -6.105 14.188 1 43.38 92 GLU A C 1
ATOM 685 O O . GLU A 1 92 ? -29.656 -6.039 13.938 1 43.38 92 GLU A O 1
ATOM 690 N N . GLU A 1 93 ? -31.484 -7.379 14.203 1 44.5 93 GLU A N 1
ATOM 691 C CA . GLU A 1 93 ? -31.031 -8.695 13.766 1 44.5 93 GLU A CA 1
ATOM 692 C C . GLU A 1 93 ? -30.641 -8.672 12.289 1 44.5 93 GLU A C 1
ATOM 694 O O . GLU A 1 93 ? -29.812 -9.477 11.844 1 44.5 93 GLU A O 1
ATOM 699 N N . ASP A 1 94 ? -31.328 -7.887 11.484 1 47.12 94 ASP A N 1
ATOM 700 C CA . ASP A 1 94 ? -31.438 -7.859 10.023 1 47.12 94 ASP A CA 1
ATOM 701 C C . ASP A 1 94 ? -30.219 -7.156 9.406 1 47.12 94 ASP A C 1
ATOM 703 O O . ASP A 1 94 ? -30.125 -7.059 8.18 1 47.12 94 ASP A O 1
ATOM 707 N N . CYS A 1 95 ? -29.359 -6.508 10.227 1 58.62 95 CYS A N 1
ATOM 708 C CA . CYS A 1 95 ? -28.422 -5.566 9.633 1 58.62 95 CYS A CA 1
ATOM 709 C C . CYS A 1 95 ? -27.094 -6.242 9.344 1 58.62 95 CYS A C 1
ATOM 711 O O . CYS A 1 95 ? -26.141 -5.59 8.906 1 58.62 95 CYS A O 1
ATOM 713 N N . ASN A 1 96 ? -26.969 -7.52 9.719 1 75.81 96 ASN A N 1
ATOM 714 C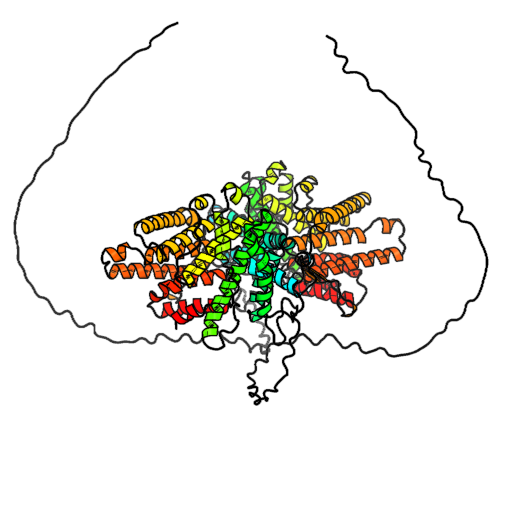 CA . ASN A 1 96 ? -25.703 -8.203 9.469 1 75.81 96 ASN A CA 1
ATOM 715 C C . ASN A 1 96 ? -25.578 -8.648 8.016 1 75.81 96 ASN A C 1
ATOM 717 O O . ASN A 1 96 ? -26.469 -9.32 7.488 1 75.81 96 ASN A O 1
ATOM 721 N N . ARG A 1 97 ? -24.781 -8.039 7.383 1 85 97 ARG A N 1
ATOM 722 C CA . ARG A 1 97 ? -24.5 -8.438 6.004 1 85 97 ARG A CA 1
ATOM 723 C C . ARG A 1 97 ? -23.703 -9.734 5.957 1 85 97 ARG A C 1
ATOM 725 O O . ARG A 1 97 ? -22.859 -9.992 6.82 1 85 97 ARG A O 1
ATOM 732 N N . SER A 1 98 ? -24.125 -10.57 5.117 1 87.44 98 SER A N 1
ATOM 733 C CA . SER A 1 98 ? -23.375 -11.797 4.887 1 87.44 98 SER A CA 1
ATOM 734 C C . SER A 1 98 ? -22.297 -11.602 3.822 1 87.44 98 SER A C 1
ATOM 736 O O . SER A 1 98 ? -22.453 -10.773 2.924 1 87.44 98 SER A O 1
ATOM 738 N N . PHE A 1 99 ? -21.219 -12.281 4.07 1 88.19 99 PHE A N 1
ATOM 739 C CA . PHE A 1 99 ? -20.141 -12.234 3.09 1 88.19 99 PHE A CA 1
ATOM 740 C C . PHE A 1 99 ? -20 -13.578 2.375 1 88.19 99 PHE A C 1
ATOM 742 O O . PHE A 1 99 ? -20.109 -14.633 3.002 1 88.19 99 PHE A O 1
ATOM 749 N N . PRO A 1 100 ? -19.75 -13.609 1.046 1 91.12 100 PRO A N 1
ATOM 750 C CA . PRO A 1 100 ? -19.594 -12.438 0.174 1 91.12 100 PRO A CA 1
ATOM 751 C C . PRO A 1 100 ? -20.859 -11.594 0.091 1 91.12 100 PRO A C 1
ATOM 753 O O . PRO A 1 100 ? -21.969 -12.125 0.168 1 91.12 100 PRO A O 1
ATOM 756 N N . LEU A 1 101 ? -20.609 -10.281 -0.122 1 92.38 101 LEU A N 1
ATOM 757 C CA . LEU A 1 101 ? -21.734 -9.352 -0.198 1 92.38 101 LEU A CA 1
ATOM 758 C C . LEU A 1 101 ? -22.578 -9.617 -1.439 1 92.38 101 LEU A C 1
ATOM 760 O O . LEU A 1 101 ? -22.031 -9.875 -2.52 1 92.38 101 LEU A O 1
ATOM 764 N N . GLU A 1 102 ? -23.797 -9.57 -1.303 1 89.38 102 GLU A N 1
ATOM 765 C CA . GLU A 1 102 ? -24.703 -9.82 -2.416 1 89.38 102 GLU A CA 1
ATOM 766 C C . GLU A 1 102 ? -25.016 -8.539 -3.184 1 89.38 102 GLU A C 1
ATOM 768 O O . GLU A 1 102 ? -25.188 -8.562 -4.402 1 89.38 102 GLU A O 1
ATOM 773 N N . ASN A 1 103 ? -25.078 -7.492 -2.436 1 90.94 103 ASN A N 1
ATOM 774 C CA . ASN A 1 103 ? -25.344 -6.191 -3.043 1 90.94 103 ASN A CA 1
ATOM 775 C C . ASN A 1 103 ? -24.109 -5.617 -3.707 1 90.94 103 ASN A C 1
ATOM 777 O O . ASN A 1 103 ? -23.125 -5.285 -3.027 1 90.94 103 ASN A O 1
ATOM 781 N N . VAL A 1 104 ? -24.172 -5.43 -5.031 1 91.5 104 VAL A N 1
ATOM 782 C CA . VAL A 1 104 ? -23.016 -4.98 -5.809 1 91.5 104 VAL A CA 1
ATOM 783 C C . VAL A 1 104 ? -22.625 -3.572 -5.375 1 91.5 104 VAL A C 1
ATOM 785 O O . VAL A 1 104 ? -21.438 -3.232 -5.355 1 91.5 104 VAL A O 1
ATOM 788 N N . GLN A 1 105 ? -23.594 -2.793 -5.051 1 94.44 105 GLN A N 1
ATOM 789 C CA . GLN A 1 105 ? -23.281 -1.438 -4.602 1 94.44 105 GLN A CA 1
ATOM 790 C C . GLN A 1 105 ? -22.438 -1.457 -3.33 1 94.44 105 GLN A C 1
ATOM 792 O O . GLN A 1 105 ? -21.406 -0.796 -3.262 1 94.44 105 GLN A O 1
ATOM 797 N N . GLU A 1 106 ? -22.891 -2.266 -2.395 1 95.81 106 GLU A N 1
ATOM 798 C CA . GLU A 1 106 ? -22.172 -2.354 -1.13 1 95.81 106 GLU A CA 1
ATOM 799 C C . GLU A 1 106 ? -20.797 -2.982 -1.324 1 95.81 106 GLU A C 1
ATOM 801 O O . GLU A 1 106 ? -19.828 -2.588 -0.67 1 95.81 106 GLU A O 1
ATOM 806 N N . ALA A 1 107 ? -20.703 -3.857 -2.25 1 95.12 107 ALA A N 1
ATOM 807 C CA . ALA A 1 107 ? -19.406 -4.457 -2.566 1 95.12 107 ALA A CA 1
ATOM 808 C C . ALA A 1 107 ? -18.453 -3.424 -3.158 1 95.12 107 ALA A C 1
ATOM 810 O O . ALA A 1 107 ? -17.266 -3.379 -2.797 1 95.12 107 ALA A O 1
ATOM 811 N N . CYS A 1 108 ? -19 -2.615 -4.004 1 95.31 108 CYS A N 1
ATOM 812 C CA . CYS A 1 108 ? -18.203 -1.564 -4.625 1 95.31 108 CYS A CA 1
ATOM 813 C C . CYS A 1 108 ? -17.766 -0.528 -3.596 1 95.31 108 CYS A C 1
ATOM 815 O O . CYS A 1 108 ? -16.641 -0.033 -3.645 1 95.31 108 CYS A O 1
ATOM 817 N N . LEU A 1 109 ? -18.625 -0.241 -2.695 1 96.94 109 LEU A N 1
ATOM 818 C CA . LEU A 1 109 ? -18.312 0.732 -1.659 1 96.94 109 LEU A CA 1
ATOM 819 C C . LEU A 1 109 ? -17.188 0.219 -0.762 1 96.94 109 LEU A C 1
ATOM 821 O O . LEU A 1 109 ? -16.234 0.953 -0.46 1 96.94 109 LEU A O 1
ATOM 825 N N . LEU A 1 110 ? -17.312 -1.005 -0.369 1 96.5 110 LEU A N 1
ATOM 826 C CA . LEU A 1 110 ? -16.266 -1.602 0.456 1 96.5 110 LEU A CA 1
ATOM 827 C C . LEU A 1 110 ? -14.953 -1.673 -0.306 1 96.5 110 LEU A C 1
ATOM 829 O O . LEU A 1 110 ? -13.883 -1.411 0.261 1 96.5 110 LEU A O 1
ATOM 833 N N . ARG A 1 111 ? -15.039 -1.997 -1.561 1 94.38 111 ARG A N 1
ATOM 834 C CA . ARG A 1 111 ? -13.852 -2.055 -2.406 1 94.38 111 ARG A CA 1
ATOM 835 C C . ARG A 1 111 ? -13.195 -0.683 -2.521 1 94.38 111 ARG A C 1
ATOM 837 O O . ARG A 1 111 ? -11.969 -0.566 -2.445 1 94.38 111 ARG A O 1
ATOM 844 N N . TYR A 1 112 ? -13.984 0.28 -2.717 1 94.44 112 TYR A N 1
ATOM 845 C CA . TYR A 1 112 ? -13.469 1.641 -2.812 1 94.44 112 TYR A CA 1
ATOM 846 C C . TYR A 1 112 ? -12.789 2.059 -1.513 1 94.44 112 TYR A C 1
ATOM 848 O O . TYR A 1 112 ? -11.758 2.734 -1.533 1 94.44 112 TYR A O 1
ATOM 856 N N . TRP A 1 113 ? -13.375 1.7 -0.414 1 95.88 113 TRP A N 1
ATOM 857 C CA . TRP A 1 113 ? -12.75 1.969 0.876 1 95.88 113 TRP A CA 1
ATOM 858 C C . TRP A 1 113 ? -11.359 1.357 0.941 1 95.88 113 TRP A C 1
ATOM 860 O O . TRP A 1 113 ? -10.398 2.027 1.324 1 95.88 113 TRP A O 1
ATOM 870 N N . ILE A 1 114 ? -11.25 0.186 0.535 1 93.81 114 ILE A N 1
ATOM 871 C CA . ILE A 1 114 ? -10.023 -0.583 0.671 1 93.81 114 ILE A CA 1
ATOM 872 C C . ILE A 1 114 ? -8.969 -0.051 -0.302 1 93.81 114 ILE A C 1
ATOM 874 O O . ILE A 1 114 ? -7.805 0.111 0.062 1 93.81 114 ILE A O 1
ATOM 878 N N . GLU A 1 115 ? -9.375 0.324 -1.431 1 89.38 115 GLU A N 1
ATOM 879 C CA . GLU A 1 115 ? -8.422 0.675 -2.48 1 89.38 115 GLU A CA 1
ATOM 880 C C . GLU A 1 115 ? -7.988 2.133 -2.365 1 89.38 115 GLU A C 1
ATOM 882 O O . GLU A 1 115 ? -6.859 2.48 -2.723 1 89.38 115 GLU A O 1
ATOM 887 N N . GLU A 1 116 ? -8.875 2.959 -1.813 1 88.31 116 GLU A N 1
ATOM 888 C CA . GLU A 1 116 ? -8.578 4.383 -1.939 1 88.31 116 GLU A CA 1
ATOM 889 C C . GLU A 1 116 ? -8.625 5.078 -0.581 1 88.31 116 GLU A C 1
ATOM 891 O O . GLU A 1 116 ? -7.625 5.656 -0.143 1 88.31 116 GLU A O 1
ATOM 896 N N . ILE A 1 117 ? -9.664 4.934 0.159 1 90.75 117 ILE A N 1
ATOM 897 C CA . ILE A 1 117 ? -9.938 5.82 1.284 1 90.75 117 ILE A CA 1
ATOM 898 C C . ILE A 1 117 ? -9.102 5.398 2.49 1 90.75 117 ILE A C 1
ATOM 900 O O . ILE A 1 117 ? -8.562 6.25 3.207 1 90.75 117 ILE A O 1
ATOM 904 N N . SER A 1 118 ? -9.031 4.145 2.727 1 93.69 118 SER A N 1
ATOM 905 C CA . SER A 1 118 ? -8.414 3.631 3.945 1 93.69 118 SER A CA 1
ATOM 906 C C . SER A 1 118 ? -6.969 4.102 4.074 1 93.69 118 SER A C 1
ATOM 908 O O . SER A 1 118 ? -6.484 4.34 5.184 1 93.69 118 SER A O 1
ATOM 910 N N . HIS A 1 119 ? -6.285 4.348 3.01 1 88.94 119 HIS A N 1
ATOM 911 C CA . HIS A 1 119 ? -4.883 4.742 3.016 1 88.94 119 HIS A CA 1
ATOM 912 C C . HIS A 1 119 ? -4.703 6.133 3.615 1 88.94 119 HIS A C 1
ATOM 914 O O . HIS A 1 119 ? -3.664 6.434 4.207 1 88.94 119 HIS A O 1
ATOM 920 N N . TRP A 1 120 ? -5.684 6.902 3.518 1 87.12 120 TRP A N 1
ATOM 921 C CA . TRP A 1 120 ? -5.625 8.25 4.066 1 87.12 120 TRP A CA 1
ATOM 922 C C . TRP A 1 120 ? -5.77 8.227 5.586 1 87.12 120 TRP A C 1
ATOM 924 O O . TRP A 1 120 ? -5.262 9.117 6.277 1 87.12 120 TRP A O 1
ATOM 934 N N . PHE A 1 121 ? -6.457 7.234 6.008 1 91.69 121 PHE A N 1
ATOM 935 C CA . PHE A 1 121 ? -6.625 7.094 7.449 1 91.69 121 PHE A CA 1
ATOM 936 C C . PHE A 1 121 ? -5.359 6.547 8.094 1 91.69 121 PHE A C 1
ATOM 938 O O . PHE A 1 121 ? -5.105 6.773 9.273 1 91.69 121 PHE A O 1
ATOM 945 N N . ASP A 1 122 ? -4.566 5.934 7.273 1 92.56 122 ASP A N 1
ATOM 946 C CA . ASP A 1 122 ? -3.398 5.234 7.805 1 92.56 122 ASP A CA 1
ATOM 947 C C . ASP A 1 122 ? -2.119 6.027 7.543 1 92.56 122 ASP A C 1
ATOM 949 O O . ASP A 1 122 ? -1.019 5.477 7.605 1 92.56 122 ASP A O 1
ATOM 953 N N . LEU A 1 123 ? -2.156 7.234 7.293 1 89.94 123 LEU A N 1
ATOM 954 C CA . LEU A 1 123 ? -1.016 8.055 6.906 1 89.94 123 LEU A CA 1
ATOM 955 C C . LEU A 1 123 ? 0.102 7.953 7.938 1 89.94 123 LEU A C 1
ATOM 957 O O . LEU A 1 123 ? 1.283 8.023 7.59 1 89.94 123 LEU A O 1
ATOM 961 N N . CYS A 1 124 ? -0.241 7.875 9.188 1 92.31 124 CYS A N 1
ATOM 962 C CA . CYS A 1 124 ? 0.764 7.805 10.242 1 92.31 124 CYS A CA 1
ATOM 963 C C . CYS A 1 124 ? 0.682 6.48 10.992 1 92.31 124 CYS A C 1
ATOM 965 O O . CYS A 1 124 ? 1.118 6.379 12.141 1 92.31 124 CYS A O 1
ATOM 967 N N . ASP A 1 125 ? 0.08 5.539 10.383 1 91.75 125 ASP A N 1
ATOM 968 C CA . ASP A 1 125 ? -0.091 4.223 10.992 1 91.75 125 ASP A CA 1
ATOM 969 C C . ASP A 1 125 ? 0.672 3.152 10.219 1 91.75 125 ASP A C 1
ATOM 971 O O . ASP A 1 125 ? 0.172 2.625 9.219 1 91.75 125 ASP A O 1
ATOM 975 N N . GLU A 1 126 ? 1.733 2.693 10.758 1 86.5 126 GLU A N 1
ATOM 976 C CA . GLU A 1 126 ? 2.576 1.706 10.094 1 86.5 126 GLU A CA 1
ATOM 977 C C . GLU A 1 126 ? 1.868 0.358 9.984 1 86.5 126 GLU A C 1
ATOM 979 O O . GLU A 1 126 ? 2.125 -0.411 9.055 1 86.5 126 GLU A O 1
ATOM 984 N N . SER A 1 127 ? 0.95 0.144 10.883 1 88.75 127 SER A N 1
ATOM 985 C CA . SER A 1 127 ? 0.252 -1.138 10.891 1 88.75 127 SER A CA 1
ATOM 986 C C . SER A 1 127 ? -0.967 -1.108 9.977 1 88.75 127 SER A C 1
ATOM 988 O O . SER A 1 127 ? -1.591 -2.143 9.727 1 88.75 127 SER A O 1
ATOM 990 N N . ARG A 1 128 ? -1.37 -0.02 9.492 1 91.06 128 ARG A N 1
ATOM 991 C CA . ARG A 1 128 ? -2.447 0.155 8.523 1 91.06 128 ARG A CA 1
ATOM 992 C C . ARG A 1 128 ? -3.744 -0.468 9.031 1 91.06 128 ARG A C 1
ATOM 994 O O . ARG A 1 128 ? -4.359 -1.279 8.336 1 91.06 128 ARG A O 1
ATOM 1001 N N . HIS A 1 129 ? -4.219 -0.06 10.117 1 94.44 129 HIS A N 1
ATOM 1002 C CA . HIS A 1 129 ? -5.387 -0.634 10.773 1 94.44 129 HIS A CA 1
ATOM 1003 C C . HIS A 1 129 ? -6.656 -0.384 9.977 1 94.44 129 HIS A C 1
ATOM 1005 O O . HIS A 1 129 ? -7.488 -1.282 9.82 1 94.44 129 HIS A O 1
ATOM 1011 N N . PHE A 1 130 ? -6.793 0.713 9.43 1 96.06 130 PHE A N 1
ATOM 1012 C CA . PHE A 1 130 ? -8.016 1.033 8.711 1 96.06 130 PHE A CA 1
ATOM 1013 C C . PHE A 1 130 ? -8.078 0.282 7.387 1 96.06 130 PHE A C 1
ATOM 1015 O O . PHE A 1 130 ? -9.164 -0.058 6.906 1 96.06 130 PHE A O 1
ATOM 1022 N N . HIS A 1 131 ? -6.969 -0.009 6.863 1 92.81 131 HIS A N 1
ATOM 1023 C CA . HIS A 1 131 ? -6.895 -0.744 5.605 1 92.81 131 HIS A CA 1
ATOM 1024 C C . HIS A 1 131 ? -7.062 -2.242 5.832 1 92.81 131 HIS A C 1
ATOM 1026 O O . HIS A 1 131 ? -7.77 -2.914 5.074 1 92.81 131 HIS A O 1
ATOM 1032 N N . LEU A 1 132 ? -6.438 -2.711 6.879 1 89.19 132 LEU A N 1
ATOM 1033 C CA . LEU A 1 132 ? -6.336 -4.16 7.012 1 89.19 132 LEU A CA 1
ATOM 1034 C C . LEU A 1 132 ? -7.309 -4.676 8.062 1 89.19 132 LEU A C 1
ATOM 1036 O O . LEU A 1 132 ? -7.891 -5.754 7.902 1 89.19 132 LEU A O 1
ATOM 1040 N N . VAL A 1 133 ? -7.555 -3.961 9.086 1 93.19 133 VAL A N 1
ATOM 1041 C CA . VAL A 1 133 ? -8.289 -4.473 10.234 1 93.19 133 VAL A CA 1
ATOM 1042 C C . VAL A 1 133 ? -9.758 -4.062 10.125 1 93.19 133 VAL A C 1
ATOM 1044 O O . VAL A 1 133 ? -10.656 -4.883 10.352 1 93.19 133 VAL A O 1
ATOM 1047 N N . VAL A 1 134 ? -10.039 -2.879 9.727 1 96.38 134 VAL A N 1
ATOM 1048 C CA . VAL A 1 134 ? -11.391 -2.338 9.734 1 96.38 134 VAL A CA 1
ATOM 1049 C C . VAL A 1 134 ? -12.281 -3.17 8.812 1 96.38 134 VAL A C 1
ATOM 1051 O O . VAL A 1 134 ? -13.375 -3.58 9.211 1 96.38 134 VAL A O 1
ATOM 1054 N N . PRO A 1 135 ? -11.836 -3.516 7.605 1 93.88 135 PRO A N 1
ATOM 1055 C CA . PRO A 1 135 ? -12.719 -4.32 6.754 1 93.88 135 PRO A CA 1
ATOM 1056 C C . PRO A 1 135 ? -13.023 -5.691 7.355 1 93.88 135 PRO A C 1
ATOM 1058 O O . PRO A 1 135 ? -14.109 -6.234 7.141 1 93.88 135 PRO A O 1
ATOM 1061 N N . THR A 1 136 ? -12.133 -6.242 8.125 1 90.81 136 THR A N 1
ATOM 1062 C CA . THR A 1 136 ? -12.328 -7.539 8.766 1 90.81 136 THR A CA 1
ATOM 1063 C C . THR A 1 136 ? -13.273 -7.418 9.953 1 90.81 136 THR A C 1
ATOM 1065 O O . THR A 1 136 ? -14.195 -8.227 10.109 1 90.81 136 THR A O 1
ATOM 1068 N N . VAL A 1 137 ? -13.094 -6.426 10.758 1 93.38 137 VAL A N 1
ATOM 1069 C CA . VAL A 1 137 ? -13.914 -6.191 11.938 1 93.38 137 VAL A CA 1
ATOM 1070 C C . VAL A 1 137 ? -15.32 -5.785 11.516 1 93.38 137 VAL A C 1
ATOM 1072 O O . VAL A 1 137 ? -16.312 -6.164 12.156 1 93.38 137 VAL A O 1
ATOM 1075 N N . ALA A 1 138 ? -15.398 -5.074 10.438 1 94.81 138 ALA A N 1
ATOM 1076 C CA . ALA A 1 138 ? -16.672 -4.555 9.953 1 94.81 138 ALA A CA 1
ATOM 1077 C C . ALA A 1 138 ? -17.609 -5.684 9.531 1 94.81 138 ALA A C 1
ATOM 1079 O O . ALA A 1 138 ? -18.828 -5.504 9.477 1 94.81 138 ALA A O 1
ATOM 1080 N N . ARG A 1 139 ? -17.047 -6.805 9.258 1 91.19 139 ARG A N 1
ATOM 1081 C CA . ARG A 1 139 ? -17.875 -7.953 8.891 1 91.19 139 ARG A CA 1
ATOM 1082 C C . ARG A 1 139 ? -18.797 -8.359 10.039 1 91.19 139 ARG A C 1
ATOM 1084 O O . ARG A 1 139 ? -19.891 -8.852 9.812 1 91.19 139 ARG A O 1
ATOM 1091 N N . HIS A 1 140 ? -18.359 -8.078 11.266 1 92 140 HIS A N 1
ATOM 1092 C CA . HIS A 1 140 ? -19.109 -8.531 12.43 1 92 140 HIS A CA 1
ATOM 1093 C C . HIS A 1 140 ? -19.75 -7.363 13.164 1 92 140 HIS A C 1
ATOM 1095 O O . HIS A 1 140 ? -20.453 -7.559 14.156 1 92 140 HIS A O 1
ATOM 1101 N N . HIS A 1 141 ? -19.5 -6.211 12.734 1 94.12 141 HIS A N 1
ATOM 1102 C CA . HIS A 1 141 ? -20.062 -5.008 13.344 1 94.12 141 HIS A CA 1
ATOM 1103 C C . HIS A 1 141 ? -20.719 -4.113 12.289 1 94.12 141 HIS A C 1
ATOM 1105 O O . HIS A 1 141 ? -20.062 -3.242 11.719 1 94.12 141 HIS A O 1
ATOM 1111 N N . PRO A 1 142 ? -22 -4.246 12.148 1 95.12 142 PRO A N 1
ATOM 1112 C CA . PRO A 1 142 ? -22.719 -3.559 11.062 1 95.12 142 PRO A CA 1
ATOM 1113 C C . PRO A 1 142 ? -22.547 -2.043 11.117 1 95.12 142 PRO A C 1
ATOM 1115 O O . PRO A 1 142 ? -22.5 -1.386 10.07 1 95.12 142 PRO A O 1
ATOM 1118 N N . HIS A 1 143 ? -22.531 -1.47 12.305 1 94.75 143 HIS A N 1
ATOM 1119 C CA . HIS A 1 143 ? -22.375 -0.021 12.383 1 94.75 143 HIS A CA 1
ATOM 1120 C C . HIS A 1 143 ? -21.047 0.427 11.766 1 94.75 143 HIS A C 1
ATOM 1122 O O . HIS A 1 143 ? -20.984 1.464 11.102 1 94.75 143 HIS A O 1
ATOM 1128 N N . LEU A 1 144 ? -20 -0.319 11.977 1 96.44 144 LEU A N 1
ATOM 1129 C CA . LEU A 1 144 ? -18.703 -0.002 11.391 1 96.44 144 LEU A CA 1
ATOM 1130 C C . LEU A 1 144 ? -18.734 -0.163 9.875 1 96.44 144 LEU A C 1
ATOM 1132 O O . LEU A 1 144 ? -18.203 0.674 9.141 1 96.44 144 LEU A O 1
ATOM 1136 N N . LEU A 1 145 ? -19.375 -1.222 9.438 1 97.62 145 LEU A N 1
ATOM 1137 C CA . LEU A 1 145 ? -19.531 -1.453 8.008 1 97.62 145 LEU A CA 1
ATOM 1138 C C . LEU A 1 145 ? -20.312 -0.322 7.348 1 97.62 145 LEU A C 1
ATOM 1140 O O . LEU A 1 145 ? -19.953 0.151 6.27 1 97.62 145 LEU A O 1
ATOM 1144 N N . ASN A 1 146 ? -21.328 0.11 7.969 1 96.94 146 ASN A N 1
ATOM 1145 C CA . ASN A 1 146 ? -22.156 1.202 7.453 1 96.94 146 ASN A CA 1
ATOM 1146 C C . ASN A 1 146 ? -21.375 2.512 7.398 1 96.94 146 ASN A C 1
ATOM 1148 O O . ASN A 1 146 ? -21.594 3.334 6.508 1 96.94 146 ASN A O 1
ATOM 1152 N N . ALA A 1 147 ? -20.531 2.713 8.375 1 96.38 147 ALA A N 1
ATOM 1153 C CA . ALA A 1 147 ? -19.688 3.912 8.352 1 96.38 147 ALA A CA 1
ATOM 1154 C C . ALA A 1 147 ? -18.766 3.908 7.145 1 96.38 147 ALA A C 1
ATOM 1156 O O . ALA A 1 147 ? -18.578 4.938 6.492 1 96.38 147 ALA A O 1
ATOM 1157 N N . VAL A 1 148 ? -18.172 2.77 6.887 1 97.19 148 VAL A N 1
ATOM 1158 C CA . VAL A 1 148 ? -17.312 2.588 5.723 1 97.19 148 VAL A CA 1
ATOM 1159 C C . VAL A 1 148 ? -18.094 2.883 4.445 1 97.19 148 VAL A C 1
ATOM 1161 O O . VAL A 1 148 ? -17.625 3.619 3.576 1 97.19 148 VAL A O 1
ATOM 1164 N N . PHE A 1 149 ? -19.328 2.377 4.418 1 97.44 149 PHE A N 1
ATOM 1165 C CA . PHE A 1 149 ? -20.188 2.613 3.264 1 97.44 149 PHE A CA 1
ATOM 1166 C C . PHE A 1 149 ? -20.516 4.098 3.121 1 97.44 149 PHE A C 1
ATOM 1168 O O . PHE A 1 149 ? -20.516 4.633 2.01 1 97.44 149 PHE A O 1
ATOM 1175 N N . ALA A 1 150 ? -20.75 4.695 4.195 1 95.75 150 ALA A N 1
ATOM 1176 C CA . ALA A 1 150 ? -21.172 6.094 4.184 1 95.75 150 ALA A CA 1
ATOM 1177 C C . ALA A 1 150 ? -20.094 6.98 3.568 1 95.75 150 ALA A C 1
ATOM 1179 O O . ALA A 1 150 ? -20.359 7.758 2.65 1 95.75 150 ALA A O 1
ATOM 1180 N N . VAL A 1 151 ? -18.891 6.832 4.008 1 94 151 VAL A N 1
ATOM 1181 C CA . VAL A 1 151 ? -17.797 7.676 3.531 1 94 151 VAL A CA 1
ATOM 1182 C C . VAL A 1 151 ? -17.484 7.336 2.076 1 94 151 VAL A C 1
ATOM 1184 O O . VAL A 1 151 ? -17.266 8.234 1.26 1 94 151 VAL A O 1
ATOM 1187 N N . ALA A 1 152 ? -17.453 6.074 1.778 1 94.94 152 ALA A N 1
ATOM 1188 C CA . ALA A 1 152 ? -17.203 5.656 0.403 1 94.94 152 ALA A CA 1
ATOM 1189 C C . ALA A 1 152 ? -18.266 6.195 -0.544 1 94.94 152 ALA A C 1
ATOM 1191 O O . ALA A 1 152 ? -17.953 6.672 -1.637 1 94.94 152 ALA A O 1
ATOM 1192 N N . ALA A 1 153 ? -19.547 6.117 -0.091 1 94.94 153 ALA A N 1
ATOM 1193 C CA . ALA A 1 153 ? -20.656 6.605 -0.905 1 94.94 153 ALA A CA 1
ATOM 1194 C C . ALA A 1 153 ? -20.516 8.102 -1.17 1 94.94 153 ALA A C 1
ATOM 1196 O O . ALA A 1 153 ? -20.766 8.57 -2.283 1 94.94 153 ALA A O 1
ATOM 1197 N N . ARG A 1 154 ? -20.141 8.781 -0.189 1 91.12 154 ARG A N 1
ATOM 1198 C CA . ARG A 1 154 ? -19.969 10.227 -0.348 1 91.12 154 ARG A CA 1
ATOM 1199 C C . ARG A 1 154 ? -18.875 10.539 -1.367 1 91.12 154 ARG A C 1
ATOM 1201 O O . ARG A 1 154 ? -19.047 11.406 -2.225 1 91.12 154 ARG A O 1
ATOM 1208 N N . HIS A 1 155 ? -17.766 9.875 -1.341 1 88.56 155 HIS A N 1
ATOM 1209 C CA . HIS A 1 155 ? -16.672 10.078 -2.277 1 88.56 155 HIS A CA 1
ATOM 1210 C C . HIS A 1 155 ? -17.078 9.727 -3.701 1 88.56 155 HIS A C 1
ATOM 1212 O O . HIS A 1 155 ? -16.906 10.531 -4.621 1 88.56 155 HIS A O 1
ATOM 1218 N N . LEU A 1 156 ? -17.672 8.57 -3.822 1 90.88 156 LEU A N 1
ATOM 1219 C CA . LEU A 1 156 ? -18.016 8.086 -5.156 1 90.88 156 LEU A CA 1
ATOM 1220 C C . LEU A 1 156 ? -19.094 8.961 -5.797 1 90.88 156 LEU A C 1
ATOM 1222 O O . LEU A 1 156 ? -19.094 9.148 -7.016 1 90.88 156 LEU A O 1
ATOM 1226 N N . SER A 1 157 ? -19.984 9.484 -5.027 1 89 157 SER A N 1
ATOM 1227 C CA . SER A 1 157 ? -21.078 10.281 -5.562 1 89 157 SER A CA 1
ATOM 1228 C C . SER A 1 157 ? -20.625 11.695 -5.891 1 89 157 SER A C 1
ATOM 1230 O O . SER A 1 157 ? -21.281 12.398 -6.676 1 89 157 SER A O 1
ATOM 1232 N N . ARG A 1 158 ? -19.516 12.086 -5.367 1 81.69 158 ARG A N 1
ATOM 1233 C CA . ARG A 1 158 ? -19.078 13.469 -5.531 1 81.69 158 ARG A CA 1
ATOM 1234 C C . ARG A 1 158 ? -17.969 13.57 -6.578 1 81.69 158 ARG A C 1
ATOM 1236 O O . ARG A 1 158 ? -17.844 14.594 -7.254 1 81.69 158 ARG A O 1
ATOM 1243 N N . LEU A 1 159 ? -17.156 12.625 -6.742 1 82 159 LEU A N 1
ATOM 1244 C CA . LEU A 1 159 ? -16.016 12.695 -7.641 1 82 159 LEU A CA 1
ATOM 1245 C C . LEU A 1 159 ? -16.453 12.602 -9.094 1 82 159 LEU A C 1
ATOM 1247 O O . LEU A 1 159 ? -17.125 11.641 -9.484 1 82 159 LEU A O 1
ATOM 1251 N N . PRO A 1 160 ? -16.031 13.516 -9.859 1 80.25 160 PRO A N 1
ATOM 1252 C CA . PRO A 1 160 ? -16.484 13.578 -11.25 1 80.25 160 PRO A CA 1
ATOM 1253 C C . PRO A 1 160 ? -15.977 12.414 -12.094 1 80.25 160 PRO A C 1
ATOM 1255 O O . PRO A 1 160 ? -16.625 12.023 -13.07 1 80.25 160 PRO A O 1
ATOM 1258 N N . GLN A 1 161 ? -14.883 11.852 -11.734 1 82.12 161 GLN A N 1
ATOM 1259 C CA . GLN A 1 161 ? -14.281 10.781 -12.523 1 82.12 161 GLN A CA 1
ATOM 1260 C C . GLN A 1 161 ? -15.18 9.547 -12.562 1 82.12 161 GLN A C 1
ATOM 1262 O O . GLN A 1 161 ? -15.102 8.742 -13.492 1 82.12 161 GLN A O 1
ATOM 1267 N N . TYR A 1 162 ? -16.016 9.453 -11.578 1 87.75 162 TYR A N 1
ATOM 1268 C CA . TYR A 1 162 ? -16.875 8.273 -11.508 1 87.75 162 TYR A CA 1
ATOM 1269 C C . TYR A 1 162 ? -18.281 8.594 -12 1 87.75 162 TYR A C 1
ATOM 1271 O O . TYR A 1 162 ? -19.125 7.695 -12.148 1 87.75 162 TYR A O 1
ATOM 1279 N N . LYS A 1 163 ? -18.578 9.828 -12.25 1 86.81 163 LYS A N 1
ATOM 1280 C CA . LYS A 1 163 ? -19.906 10.25 -12.68 1 86.81 163 LYS A CA 1
ATOM 1281 C C . LYS A 1 163 ? -20.047 10.156 -14.203 1 86.81 163 LYS A C 1
ATOM 1283 O O . LYS A 1 163 ? -19.156 10.602 -14.938 1 86.81 163 LYS A O 1
ATOM 1288 N N . THR A 1 164 ? -21.031 9.484 -14.57 1 87.31 164 THR A N 1
ATOM 1289 C CA . THR A 1 164 ? -21.375 9.43 -15.984 1 87.31 164 THR A CA 1
ATOM 1290 C C . THR A 1 164 ? -22.781 9.992 -16.219 1 87.31 164 THR A C 1
ATOM 1292 O O . THR A 1 164 ? -23.484 10.352 -15.266 1 87.31 164 THR A O 1
ATOM 1295 N N . GLN A 1 165 ? -23.219 10.172 -17.484 1 84.06 165 GLN A N 1
ATOM 1296 C CA . GLN A 1 165 ? -24.531 10.695 -17.828 1 84.06 165 GLN A CA 1
ATOM 1297 C C . GLN A 1 165 ? -25.656 9.812 -17.281 1 84.06 165 GLN A C 1
ATOM 1299 O O . GLN A 1 165 ? -26.734 10.289 -16.969 1 84.06 165 GLN A O 1
ATOM 1304 N N . HIS A 1 166 ? -25.344 8.578 -17.109 1 86.94 166 HIS A N 1
ATOM 1305 C CA . HIS A 1 166 ? -26.359 7.617 -16.719 1 86.94 166 HIS A CA 1
ATOM 1306 C C . HIS A 1 166 ? -26.266 7.277 -15.227 1 86.94 166 HIS A C 1
ATOM 1308 O O . HIS A 1 166 ? -27.047 6.484 -14.719 1 86.94 166 HIS A O 1
ATOM 1314 N N . GLY A 1 167 ? -25.25 7.898 -14.57 1 87.94 167 GLY A N 1
ATOM 1315 C CA . GLY A 1 167 ? -25.062 7.57 -13.172 1 87.94 167 GLY A CA 1
ATOM 1316 C C . GLY A 1 167 ? -23.609 7.312 -12.805 1 87.94 167 GLY A C 1
ATOM 1317 O O . GLY A 1 167 ? -22.703 7.723 -13.531 1 87.94 167 GLY A O 1
ATOM 1318 N N . ILE A 1 168 ? -23.438 6.629 -11.664 1 92.94 168 ILE A N 1
ATOM 1319 C CA . ILE A 1 168 ? -22.094 6.414 -11.156 1 92.94 168 ILE A CA 1
ATOM 1320 C C . ILE A 1 168 ? -21.562 5.07 -11.656 1 92.94 168 ILE A C 1
ATOM 1322 O O . ILE A 1 168 ? -22.281 4.066 -11.625 1 92.94 168 ILE A O 1
ATOM 1326 N N . LEU A 1 169 ? -20.375 5.102 -12.195 1 92.38 169 LEU A N 1
ATOM 1327 C CA . LEU A 1 169 ? -19.703 3.916 -12.695 1 92.38 169 LEU A CA 1
ATOM 1328 C C . LEU A 1 169 ? -18.359 3.721 -11.992 1 92.38 169 LEU A C 1
ATOM 1330 O O . LEU A 1 169 ? -17.516 4.617 -12 1 92.38 169 LEU A O 1
ATOM 1334 N N . TYR A 1 170 ? -18.203 2.529 -11.336 1 91.25 170 TYR A N 1
ATOM 1335 C CA . TYR A 1 170 ? -16.969 2.209 -10.641 1 91.25 170 TYR A CA 1
ATOM 1336 C C . TYR A 1 170 ? -16.422 0.862 -11.102 1 91.25 170 TYR A C 1
ATOM 1338 O O . TYR A 1 170 ? -17.078 -0.168 -10.953 1 91.25 170 TYR A O 1
ATOM 1346 N N . HIS A 1 171 ? -15.219 0.811 -11.57 1 84.31 171 HIS A N 1
ATOM 1347 C CA . HIS A 1 171 ? -14.57 -0.382 -12.102 1 84.31 171 HIS A CA 1
ATOM 1348 C C . HIS A 1 171 ? -15.508 -1.147 -13.031 1 84.31 171 HIS A C 1
ATOM 1350 O O . HIS A 1 171 ? -15.672 -2.361 -12.891 1 84.31 171 HIS A O 1
ATOM 1356 N N . GLY A 1 172 ? -16.188 -0.397 -13.852 1 80.69 172 GLY A N 1
ATOM 1357 C CA . GLY A 1 172 ? -17.047 -0.987 -14.867 1 80.69 172 GLY A CA 1
ATOM 1358 C C . GLY A 1 172 ? -18.406 -1.403 -14.32 1 80.69 172 GLY A C 1
ATOM 1359 O O . GLY A 1 172 ? -19.25 -1.895 -15.07 1 80.69 172 GLY A O 1
ATOM 1360 N N . GLN A 1 173 ? -18.656 -1.257 -13.039 1 87.31 173 GLN A N 1
ATOM 1361 C CA . GLN A 1 173 ? -19.938 -1.585 -12.43 1 87.31 173 GLN A CA 1
ATOM 1362 C C . GLN A 1 173 ? -20.828 -0.347 -12.312 1 87.31 173 GLN A C 1
ATOM 1364 O O . GLN A 1 173 ? -20.438 0.643 -11.688 1 87.31 173 GLN A O 1
ATOM 1369 N N . PHE A 1 174 ? -21.922 -0.484 -12.953 1 91.06 174 PHE A N 1
ATOM 1370 C CA . PHE A 1 174 ? -22.891 0.6 -12.883 1 91.06 174 PHE A CA 1
ATOM 1371 C C . PHE A 1 174 ? -23.672 0.541 -11.57 1 91.06 174 PHE A C 1
ATOM 1373 O O . PHE A 1 174 ? -24.172 -0.519 -11.188 1 91.06 174 PHE A O 1
ATOM 1380 N N . LEU A 1 175 ? -23.688 1.669 -10.867 1 94.88 175 LEU A N 1
ATOM 1381 C CA . LEU A 1 175 ? -24.375 1.763 -9.578 1 94.88 175 LEU A CA 1
ATOM 1382 C C . LEU A 1 175 ? -25.562 2.707 -9.664 1 94.88 175 LEU A C 1
ATOM 1384 O O . LEU A 1 175 ? -25.484 3.854 -9.219 1 94.88 175 LEU A O 1
ATOM 1388 N N . PRO A 1 176 ? -26.656 2.209 -10.062 1 89.81 176 PRO A N 1
ATOM 1389 C CA . PRO A 1 176 ? -27.812 3.068 -10.367 1 89.81 176 PRO A CA 1
ATOM 1390 C C . PRO A 1 176 ? -28.438 3.666 -9.109 1 89.81 176 PRO A C 1
ATOM 1392 O O . PRO A 1 176 ? -29.062 4.73 -9.172 1 89.81 176 PRO A O 1
ATOM 1395 N N . HIS A 1 177 ? -28.266 3.033 -7.996 1 91.5 177 HIS A N 1
ATOM 1396 C CA . HIS A 1 177 ? -28.953 3.48 -6.793 1 91.5 177 HIS A CA 1
ATOM 1397 C C . HIS A 1 177 ? -28.031 4.297 -5.895 1 91.5 177 HIS A C 1
ATOM 1399 O O . HIS A 1 177 ? -28.438 4.73 -4.812 1 91.5 177 HIS A O 1
ATOM 1405 N N . LEU A 1 178 ? -26.859 4.461 -6.336 1 94.75 178 LEU A N 1
ATOM 1406 C CA . LEU A 1 178 ? -25.922 5.254 -5.547 1 94.75 178 LEU A CA 1
ATOM 1407 C C . LEU A 1 178 ? -26.078 6.738 -5.855 1 94.75 178 LEU A C 1
ATOM 1409 O O . LEU A 1 178 ? -25.953 7.152 -7.012 1 94.75 178 LEU A O 1
ATOM 1413 N N . ASP A 1 179 ? -26.391 7.508 -4.867 1 88.69 179 ASP A N 1
ATOM 1414 C CA . ASP A 1 179 ? -26.531 8.953 -5.023 1 88.69 179 ASP A CA 1
ATOM 1415 C C . ASP A 1 179 ? -26.031 9.688 -3.783 1 88.69 179 ASP A C 1
ATOM 1417 O O . ASP A 1 179 ? -25.438 9.086 -2.893 1 88.69 179 ASP A O 1
ATOM 1421 N N . GLU A 1 180 ? -26.25 10.93 -3.744 1 83.12 180 GLU A N 1
ATOM 1422 C CA . GLU A 1 180 ? -25.703 11.766 -2.68 1 83.12 180 GLU A CA 1
ATOM 1423 C C . GLU A 1 180 ? -26.406 11.492 -1.35 1 83.12 180 GLU A C 1
ATOM 1425 O O . GLU A 1 180 ? -25.812 11.688 -0.283 1 83.12 180 GLU A O 1
ATOM 1430 N N . HIS A 1 181 ? -27.547 10.938 -1.406 1 88.81 181 HIS A N 1
ATOM 1431 C CA . HIS A 1 181 ? -28.312 10.68 -0.194 1 88.81 181 HIS A CA 1
ATOM 1432 C C . HIS A 1 181 ? -27.922 9.344 0.43 1 88.81 181 HIS A C 1
ATOM 1434 O O . HIS A 1 181 ? -28.203 9.094 1.604 1 88.81 181 HIS A O 1
ATOM 1440 N N . SER A 1 182 ? -27.312 8.523 -0.41 1 93.94 182 SER A N 1
ATOM 1441 C CA . SER A 1 182 ? -26.922 7.207 0.076 1 93.94 182 SER A CA 1
ATOM 1442 C C . SER A 1 182 ? -25.984 7.312 1.273 1 93.94 182 SER A C 1
ATOM 1444 O O . SER A 1 182 ? -26.094 6.543 2.229 1 93.94 182 SER A O 1
ATOM 1446 N N . ALA A 1 183 ? -25.078 8.273 1.213 1 92.62 183 ALA A N 1
ATOM 1447 C CA . ALA A 1 183 ? -24.125 8.453 2.301 1 92.62 183 ALA A CA 1
ATOM 1448 C C . ALA A 1 183 ? -24.828 8.734 3.619 1 92.62 183 ALA A C 1
ATOM 1450 O O . ALA A 1 183 ? -24.469 8.18 4.66 1 92.62 183 ALA A O 1
ATOM 1451 N N . VAL A 1 184 ? -25.844 9.547 3.545 1 88.31 184 VAL A N 1
ATOM 1452 C CA . VAL A 1 184 ? -26.594 9.93 4.738 1 88.31 184 VAL A CA 1
ATOM 1453 C C . VAL A 1 184 ? -27.375 8.727 5.258 1 88.31 184 VAL A C 1
ATOM 1455 O O . VAL A 1 184 ? -27.469 8.516 6.473 1 88.31 184 VAL A O 1
ATOM 1458 N N . GLU A 1 185 ? -27.891 7.961 4.352 1 93 185 GLU A N 1
ATOM 1459 C CA . GLU A 1 185 ? -28.641 6.773 4.742 1 93 185 GLU A CA 1
ATOM 1460 C C . GLU A 1 185 ? -27.766 5.793 5.516 1 93 185 GLU A C 1
ATOM 1462 O O . GLU A 1 185 ? -28.172 5.285 6.562 1 93 185 GLU A O 1
ATOM 1467 N N . TYR A 1 186 ? -26.609 5.531 4.973 1 94.25 186 TYR A N 1
ATOM 1468 C CA . TYR A 1 186 ? -25.688 4.637 5.664 1 94.25 186 TYR A CA 1
ATOM 1469 C C . TYR A 1 186 ? -25.266 5.211 7.012 1 94.25 186 TYR A C 1
ATOM 1471 O O . TYR A 1 186 ? -25.125 4.477 7.992 1 94.25 186 TYR A O 1
ATOM 1479 N N . MET A 1 187 ? -25.047 6.5 7.07 1 91.31 187 MET A N 1
ATOM 1480 C CA . MET A 1 187 ? -24.656 7.164 8.312 1 91.31 187 MET A CA 1
ATOM 1481 C C . MET A 1 187 ? -25.734 7 9.375 1 91.31 187 MET A C 1
ATOM 1483 O O . MET A 1 187 ? -25.438 6.723 10.539 1 91.31 187 MET A O 1
ATOM 1487 N N . LEU A 1 188 ? -26.969 7.176 8.953 1 89.62 188 LEU A N 1
ATOM 1488 C CA . LEU A 1 188 ? -28.078 7.082 9.883 1 89.62 188 LEU A CA 1
ATOM 1489 C C . LEU A 1 188 ? -28.188 5.68 10.484 1 89.62 188 LEU A C 1
ATOM 1491 O O . LEU A 1 188 ? -28.594 5.52 11.633 1 89.62 188 LEU A O 1
ATOM 1495 N N . GLN A 1 189 ? -27.75 4.77 9.742 1 93.69 189 GLN A N 1
ATOM 1496 C CA . GLN A 1 189 ? -27.797 3.391 10.219 1 93.69 189 GLN A CA 1
ATOM 1497 C C . GLN A 1 189 ? -26.781 3.15 11.312 1 93.69 189 GLN A C 1
ATOM 1499 O O . GLN A 1 189 ? -26.844 2.146 12.023 1 93.69 189 GLN A O 1
ATOM 1504 N N . CYS A 1 190 ? -25.828 4 11.438 1 92 190 CYS A N 1
ATOM 1505 C CA . CYS A 1 190 ? -24.797 3.867 12.461 1 92 190 CYS A CA 1
ATOM 1506 C C . CYS A 1 190 ? -25.25 4.477 13.781 1 92 190 CYS A C 1
ATOM 1508 O O . CYS A 1 190 ? -24.672 4.207 14.836 1 92 190 CYS A O 1
ATOM 1510 N N . MET A 1 191 ? -26.312 5.277 13.789 1 88.25 191 MET A N 1
ATOM 1511 C CA . MET A 1 191 ? -26.672 6.152 14.906 1 88.25 191 MET A CA 1
ATOM 1512 C C . MET A 1 191 ? -27.078 5.34 16.125 1 88.25 191 MET A C 1
ATOM 1514 O O . MET A 1 191 ? -26.688 5.66 17.25 1 88.25 191 MET A O 1
ATOM 1518 N N . PRO A 1 192 ? -27.797 4.281 15.906 1 87.5 192 PRO A N 1
ATOM 1519 C CA . PRO A 1 192 ? -28.203 3.51 17.078 1 87.5 192 PRO A CA 1
ATOM 1520 C C . PRO A 1 192 ? -27.016 2.982 17.891 1 87.5 192 PRO A C 1
ATOM 1522 O O . PRO A 1 192 ? -27.016 3.066 19.109 1 87.5 192 PRO A O 1
ATOM 1525 N N . ALA A 1 193 ? -26.031 2.475 17.203 1 87.5 193 ALA A N 1
ATOM 1526 C CA . ALA A 1 193 ? -24.859 1.956 17.891 1 87.5 193 ALA A CA 1
ATOM 1527 C C . ALA A 1 193 ? -24.109 3.072 18.625 1 87.5 193 ALA A C 1
ATOM 1529 O O . ALA A 1 193 ? -23.594 2.873 19.719 1 87.5 193 ALA A O 1
ATOM 1530 N N . LEU A 1 194 ? -24.062 4.195 18.062 1 86.25 194 LEU A N 1
ATOM 1531 C CA . LEU A 1 194 ? -23.359 5.336 18.641 1 86.25 194 LEU A CA 1
ATOM 1532 C C . LEU A 1 194 ? -24.078 5.836 19.891 1 86.25 194 LEU A C 1
ATOM 1534 O O . LEU A 1 194 ? -23.438 6.215 20.875 1 86.25 194 LEU A O 1
ATOM 1538 N N . ARG A 1 195 ? -25.328 5.754 19.828 1 83.44 195 ARG A N 1
ATOM 1539 C CA . ARG A 1 195 ? -26.125 6.207 20.953 1 83.44 195 ARG A CA 1
ATOM 1540 C C . ARG A 1 195 ? -26 5.242 22.125 1 83.44 195 ARG A C 1
ATOM 1542 O O . ARG A 1 195 ? -26.094 5.656 23.281 1 83.44 195 ARG A O 1
ATOM 1549 N N . GLN A 1 196 ? -25.719 4.043 21.797 1 81.81 196 GLN A N 1
ATOM 1550 C CA . GLN A 1 196 ? -25.688 3.018 22.828 1 81.81 196 GLN A CA 1
ATOM 1551 C C . GLN A 1 196 ? -24.266 2.805 23.344 1 81.81 196 GLN A C 1
ATOM 1553 O O . GLN A 1 196 ? -24 1.868 24.109 1 81.81 196 GLN A O 1
ATOM 1558 N N . PHE A 1 197 ? -23.422 3.602 23.031 1 80.44 197 PHE A N 1
ATOM 1559 C CA . PHE A 1 197 ? -22 3.436 23.344 1 80.44 197 PHE A CA 1
ATOM 1560 C C . PHE A 1 197 ? -21.797 3.232 24.844 1 80.44 197 PHE A C 1
ATOM 1562 O O . PHE A 1 197 ? -21.031 2.357 25.25 1 80.44 197 PHE A O 1
ATOM 1569 N N . HIS A 1 198 ? -22.438 3.996 25.641 1 77.12 198 HIS A N 1
ATOM 1570 C CA . HIS A 1 198 ? -22.203 3.986 27.094 1 77.12 198 HIS A CA 1
ATOM 1571 C C . HIS A 1 198 ? -22.734 2.707 27.719 1 77.12 198 HIS A C 1
ATOM 1573 O O . HIS A 1 198 ? -22.344 2.352 28.844 1 77.12 198 HIS A O 1
ATOM 1579 N N . ASP A 1 199 ? -23.484 1.978 26.984 1 80.44 199 ASP A N 1
ATOM 1580 C CA . ASP A 1 199 ? -24.094 0.765 27.516 1 80.44 199 ASP A CA 1
ATOM 1581 C C . ASP A 1 199 ? -23.312 -0.478 27.094 1 80.44 199 ASP A C 1
ATOM 1583 O O . ASP A 1 199 ? -23.547 -1.57 27.609 1 80.44 199 ASP A O 1
ATOM 1587 N N . VAL A 1 200 ? -22.391 -0.297 26.234 1 78.75 200 VAL A N 1
ATOM 1588 C CA . VAL A 1 200 ? -21.672 -1.433 25.672 1 78.75 200 VAL A CA 1
ATOM 1589 C C . VAL A 1 200 ? -20.453 -1.752 26.547 1 78.75 200 VAL A C 1
ATOM 1591 O O . VAL A 1 200 ? -19.656 -0.864 26.844 1 78.75 200 VAL A O 1
ATOM 1594 N N . ARG A 1 201 ? -20.375 -3.055 26.938 1 77.06 201 ARG A N 1
ATOM 1595 C CA . ARG A 1 201 ? -19.281 -3.432 27.812 1 77.06 201 ARG A CA 1
ATOM 1596 C C . ARG A 1 201 ? -18.219 -4.242 27.062 1 77.06 201 ARG A C 1
ATOM 1598 O O . ARG A 1 201 ? -17.078 -4.359 27.516 1 77.06 201 ARG A O 1
ATOM 1605 N N . ASP A 1 202 ? -18.484 -4.723 25.906 1 83.88 202 ASP A N 1
ATOM 1606 C CA . ASP A 1 202 ? -17.547 -5.52 25.125 1 83.88 202 ASP A CA 1
ATOM 1607 C C . ASP A 1 202 ? -16.5 -4.629 24.453 1 83.88 202 ASP A C 1
ATOM 1609 O O . ASP A 1 202 ? -16.828 -3.684 23.75 1 83.88 202 ASP A O 1
ATOM 1613 N N . ASP A 1 203 ? -15.227 -4.949 24.734 1 81.81 203 ASP A N 1
ATOM 1614 C CA . ASP A 1 203 ? -14.125 -4.133 24.25 1 81.81 203 ASP A CA 1
ATOM 1615 C C . ASP A 1 203 ? -14.094 -4.102 22.719 1 81.81 203 ASP A C 1
ATOM 1617 O O . ASP A 1 203 ? -13.852 -3.057 22.125 1 81.81 203 ASP A O 1
ATOM 1621 N N . ASP A 1 204 ? -14.352 -5.207 22.188 1 85.25 204 ASP A N 1
ATOM 1622 C CA . ASP A 1 204 ? -14.328 -5.262 20.719 1 85.25 204 ASP A CA 1
ATOM 1623 C C . ASP A 1 204 ? -15.406 -4.367 20.125 1 85.25 204 ASP A C 1
ATOM 1625 O O . ASP A 1 204 ? -15.156 -3.67 19.141 1 85.25 204 ASP A O 1
ATOM 1629 N N . CYS A 1 205 ? -16.5 -4.441 20.703 1 87.56 205 CYS A N 1
ATOM 1630 C CA . CYS A 1 205 ? -17.594 -3.623 20.219 1 87.56 205 CYS A CA 1
ATOM 1631 C C . CYS A 1 205 ? -17.328 -2.145 20.484 1 87.56 205 CYS A C 1
ATOM 1633 O O . CYS A 1 205 ? -17.625 -1.3 19.625 1 87.56 205 CYS A O 1
ATOM 1635 N N . ARG A 1 206 ? -16.812 -1.888 21.547 1 84.62 206 ARG A N 1
ATOM 1636 C CA . ARG A 1 206 ? -16.484 -0.502 21.875 1 84.62 206 ARG A CA 1
ATOM 1637 C C . ARG A 1 206 ? -15.461 0.06 20.891 1 84.62 206 ARG A C 1
ATOM 1639 O O . ARG A 1 206 ? -15.609 1.188 20.422 1 84.62 206 ARG A O 1
ATOM 1646 N N . ASP A 1 207 ? -14.43 -0.703 20.609 1 87.38 207 ASP A N 1
ATOM 1647 C CA . ASP A 1 207 ? -13.422 -0.287 19.656 1 87.38 207 ASP A CA 1
ATOM 1648 C C . ASP A 1 207 ? -14.047 -0.015 18.281 1 87.38 207 ASP A C 1
ATOM 1650 O O . ASP A 1 207 ? -13.672 0.943 17.609 1 87.38 207 ASP A O 1
ATOM 1654 N N . SER A 1 208 ? -14.984 -0.859 17.953 1 91.56 208 SER A N 1
ATOM 1655 C CA . SER A 1 208 ? -15.648 -0.695 16.672 1 91.56 208 SER A CA 1
ATOM 1656 C C . SER A 1 208 ? -16.484 0.575 16.625 1 91.56 208 SER A C 1
ATOM 1658 O O . SER A 1 208 ? -16.594 1.227 15.594 1 91.56 208 SER A O 1
ATOM 1660 N N . ILE A 1 209 ? -17.078 0.952 17.703 1 90 209 ILE A N 1
ATOM 1661 C CA . ILE A 1 209 ? -17.906 2.152 17.766 1 90 209 ILE A CA 1
ATOM 1662 C C . ILE A 1 209 ? -17.016 3.393 17.656 1 90 209 ILE A C 1
ATOM 1664 O O . ILE A 1 209 ? -17.359 4.352 16.969 1 90 209 ILE A O 1
ATOM 1668 N N . VAL A 1 210 ? -15.883 3.334 18.281 1 88.06 210 VAL A N 1
ATOM 1669 C CA . VAL A 1 210 ? -14.969 4.465 18.203 1 88.06 210 VAL A CA 1
ATOM 1670 C C . VAL A 1 210 ? -14.469 4.621 16.766 1 88.06 210 VAL A C 1
ATOM 1672 O O . VAL A 1 210 ? -14.414 5.734 16.234 1 88.06 210 VAL A O 1
ATOM 1675 N N . ALA A 1 211 ? -14.078 3.52 16.219 1 93.06 211 ALA A N 1
ATOM 1676 C CA . ALA A 1 211 ? -13.664 3.557 14.82 1 93.06 211 ALA A CA 1
ATOM 1677 C C . ALA A 1 211 ? -14.773 4.109 13.93 1 93.06 211 ALA A C 1
ATOM 1679 O O . ALA A 1 211 ? -14.508 4.879 13.008 1 93.06 211 ALA A O 1
ATOM 1680 N N . THR A 1 212 ? -16 3.719 14.25 1 93.81 212 THR A N 1
ATOM 1681 C CA . THR A 1 212 ? -17.156 4.215 13.516 1 93.81 212 THR A CA 1
ATOM 1682 C C . THR A 1 212 ? -17.266 5.734 13.625 1 93.81 212 THR A C 1
ATOM 1684 O O . THR A 1 212 ? -17.438 6.426 12.617 1 93.81 212 THR A O 1
ATOM 1687 N N . ALA A 1 213 ? -17.109 6.227 14.773 1 90.81 213 ALA A N 1
ATOM 1688 C CA . ALA A 1 213 ? -17.203 7.664 15.008 1 90.81 213 ALA A CA 1
ATOM 1689 C C . ALA A 1 213 ? -16.109 8.422 14.242 1 90.81 213 ALA A C 1
ATOM 1691 O O . ALA A 1 213 ? -16.391 9.453 13.625 1 90.81 213 ALA A O 1
ATOM 1692 N N . VAL A 1 214 ? -14.938 7.91 14.258 1 91.88 214 VAL A N 1
ATOM 1693 C CA . VAL A 1 214 ? -13.805 8.555 13.594 1 91.88 214 VAL A CA 1
ATOM 1694 C C . VAL A 1 214 ? -14.031 8.562 12.086 1 91.88 214 VAL A C 1
ATOM 1696 O O . VAL A 1 214 ? -13.758 9.562 11.414 1 91.88 214 VAL A O 1
ATOM 1699 N N . ILE A 1 215 ? -14.492 7.492 11.539 1 94.25 215 ILE A N 1
ATOM 1700 C CA . ILE A 1 215 ? -14.742 7.383 10.109 1 94.25 215 ILE A CA 1
ATOM 1701 C C . ILE A 1 215 ? -15.852 8.352 9.703 1 94.25 215 ILE A C 1
ATOM 1703 O O . ILE A 1 215 ? -15.742 9.039 8.688 1 94.25 215 ILE A O 1
ATOM 1707 N N . LEU A 1 216 ? -16.875 8.469 10.516 1 91 216 LEU A N 1
ATOM 1708 C CA . LEU A 1 216 ? -18.016 9.328 10.195 1 91 216 LEU A CA 1
ATOM 1709 C C . LEU A 1 216 ? -17.625 10.797 10.32 1 91 216 LEU A C 1
ATOM 1711 O O . LEU A 1 216 ? -18.188 11.648 9.617 1 91 216 LEU A O 1
ATOM 1715 N N . ARG A 1 217 ? -16.734 11.047 11.141 1 87.56 217 ARG A N 1
ATOM 1716 C CA . ARG A 1 217 ? -16.25 12.414 11.266 1 87.56 217 ARG A CA 1
ATOM 1717 C C . ARG A 1 217 ? -15.625 12.898 9.953 1 87.56 217 ARG A C 1
ATOM 1719 O O . ARG A 1 217 ? -15.664 14.094 9.648 1 87.56 217 ARG A O 1
ATOM 1726 N N . GLN A 1 218 ? -15.047 11.969 9.305 1 84.56 218 GLN A N 1
ATOM 1727 C CA . GLN A 1 218 ? -14.516 12.312 7.992 1 84.56 218 GLN A CA 1
ATOM 1728 C C . GLN A 1 218 ? -15.625 12.734 7.039 1 84.56 218 GLN A C 1
ATOM 1730 O O . GLN A 1 218 ? -15.422 13.602 6.18 1 84.56 218 GLN A O 1
ATOM 1735 N N . LEU A 1 219 ? -16.719 12.117 7.18 1 79.06 219 LEU A N 1
ATOM 1736 C CA . LEU A 1 219 ? -17.875 12.484 6.367 1 79.06 219 LEU A CA 1
ATOM 1737 C C . LEU A 1 219 ? -18.297 13.922 6.637 1 79.06 219 LEU A C 1
ATOM 1739 O O . LEU A 1 219 ? -18.609 14.672 5.703 1 79.06 219 LEU A O 1
ATOM 1743 N N . GLU A 1 220 ? -18.219 14.328 7.809 1 72.25 220 GLU A N 1
ATOM 1744 C CA . GLU A 1 220 ? -18.547 15.688 8.219 1 72.25 220 GLU A CA 1
ATOM 1745 C C . GLU A 1 220 ? -17.562 16.703 7.645 1 72.25 220 GLU A C 1
ATOM 1747 O O . GLU A 1 220 ? -17.969 17.781 7.211 1 72.25 220 GLU A O 1
ATOM 1752 N N . GLU A 1 221 ? -16.375 16.312 7.648 1 68.81 221 GLU A N 1
ATOM 1753 C CA . GLU A 1 221 ? -15.32 17.172 7.129 1 68.81 221 GLU A CA 1
ATOM 1754 C C . GLU A 1 221 ? -15.492 17.422 5.633 1 68.81 221 GLU A C 1
ATOM 1756 O O . GLU A 1 221 ? -15.273 18.531 5.152 1 68.81 221 GLU A O 1
ATOM 1761 N N . ILE A 1 222 ? -15.953 16.406 4.949 1 66.81 222 ILE A N 1
ATOM 1762 C CA . ILE A 1 222 ? -16.172 16.5 3.51 1 66.81 222 ILE A CA 1
ATOM 1763 C C . ILE A 1 222 ? -17.375 17.375 3.223 1 66.81 222 ILE A C 1
ATOM 1765 O O . ILE A 1 222 ? -17.359 18.188 2.297 1 66.81 222 ILE A O 1
ATOM 1769 N N . ASP A 1 223 ? -18.484 17.266 4.027 1 63.19 223 ASP A N 1
ATOM 1770 C CA . ASP A 1 223 ? -19.75 17.969 3.816 1 63.19 223 ASP A CA 1
ATOM 1771 C C . ASP A 1 223 ? -19.625 19.438 4.227 1 63.19 223 ASP A C 1
ATOM 1773 O O . ASP A 1 223 ? -20.25 20.312 3.621 1 63.19 223 ASP A O 1
ATOM 1777 N N . HIS A 1 224 ? -19.094 19.688 5.387 1 56.38 224 HIS A N 1
ATOM 1778 C CA . HIS A 1 224 ? -18.922 21.078 5.816 1 56.38 224 HIS A CA 1
ATOM 1779 C C . HIS A 1 224 ? -18.234 21.906 4.742 1 56.38 224 HIS A C 1
ATOM 1781 O O . HIS A 1 224 ? -18.531 23.078 4.57 1 56.38 224 HIS A O 1
ATOM 1787 N N . GLU A 1 225 ? -17.531 21.312 4.035 1 52.19 225 GLU A N 1
ATOM 1788 C CA . GLU A 1 225 ? -16.812 22.078 3.029 1 52.19 225 GLU A CA 1
ATOM 1789 C C . GLU A 1 225 ? -17.703 22.422 1.847 1 52.19 225 GLU A C 1
ATOM 1791 O O . GLU A 1 225 ? -17.547 23.469 1.224 1 52.19 225 GLU A O 1
ATOM 1796 N N . ASP A 1 226 ? -18.797 21.562 1.505 1 44.47 226 ASP A N 1
ATOM 1797 C CA . ASP A 1 226 ? -19.766 21.859 0.462 1 44.47 226 ASP A CA 1
ATOM 1798 C C . ASP A 1 226 ? -20.75 22.953 0.912 1 44.47 226 ASP A C 1
ATOM 1800 O O . ASP A 1 226 ? -21.203 23.75 0.097 1 44.47 226 ASP A O 1
ATOM 1804 N N . ASP A 1 227 ? -21.234 22.812 2.111 1 42.59 227 ASP A N 1
ATOM 1805 C CA . ASP A 1 227 ? -22.156 23.828 2.594 1 42.59 227 ASP A CA 1
ATOM 1806 C C . ASP A 1 227 ? -21.562 25.234 2.49 1 42.59 227 ASP A C 1
ATOM 1808 O O . ASP A 1 227 ? -22.266 26.203 2.264 1 42.59 227 ASP A O 1
ATOM 1812 N N . HIS A 1 228 ? -20.312 25.297 2.609 1 39.41 228 HIS A N 1
ATOM 1813 C CA . HIS A 1 228 ? -19.781 26.625 2.369 1 39.41 228 HIS A CA 1
ATOM 1814 C C . HIS A 1 228 ? -19.812 26.969 0.883 1 39.41 228 HIS A C 1
ATOM 1816 O O . HIS A 1 228 ? -19.766 28.156 0.513 1 39.41 228 HIS A O 1
ATOM 1822 N N . ILE A 1 229 ? -19.859 25.984 -0.052 1 36.75 229 ILE A N 1
ATOM 1823 C CA . ILE A 1 229 ? -20.078 26.297 -1.458 1 36.75 229 ILE A CA 1
ATOM 1824 C C . ILE A 1 229 ? -21.562 26.578 -1.696 1 36.75 229 ILE A C 1
ATOM 1826 O O . ILE A 1 229 ? -21.922 27.453 -2.48 1 36.75 229 ILE A O 1
ATOM 1830 N N . GLN A 1 230 ? -22.484 25.688 -1.301 1 35.47 230 GLN A N 1
ATOM 1831 C CA . GLN A 1 230 ? -23.875 26 -1.548 1 35.47 230 GLN A CA 1
ATOM 1832 C C . GLN A 1 230 ? -24.281 27.297 -0.838 1 35.47 230 GLN A C 1
ATOM 1834 O O . GLN A 1 230 ? -25.422 27.75 -0.975 1 35.47 230 GLN A O 1
ATOM 1839 N N . LEU A 1 231 ? -23.641 27.859 0.067 1 30.78 231 LEU A N 1
ATOM 1840 C CA . LEU A 1 231 ? -24.234 29.141 0.435 1 30.78 231 LEU A CA 1
ATOM 1841 C C . LEU A 1 231 ? -24.281 30.078 -0.764 1 30.78 231 LEU A C 1
ATOM 1843 O O . LEU A 1 231 ? -24.844 31.172 -0.68 1 30.78 231 LEU A O 1
ATOM 1847 N N . TYR A 1 232 ? -23.578 30.094 -1.856 1 30.61 232 TYR A N 1
ATOM 1848 C CA . TYR A 1 232 ? -24.156 31.047 -2.783 1 30.61 232 TYR A CA 1
ATOM 1849 C C . TYR A 1 232 ? -25.5 30.531 -3.324 1 30.61 232 TYR A C 1
ATOM 1851 O O . TYR A 1 232 ? -26.359 31.328 -3.693 1 30.61 232 TYR A O 1
ATOM 1859 N N . GLY A 1 233 ? -25.703 29.484 -4.23 1 29.45 233 GLY A N 1
ATOM 1860 C CA . GLY A 1 233 ? -27.047 29.375 -4.762 1 29.45 233 GLY A CA 1
ATOM 1861 C C . GLY A 1 233 ? -28.016 28.672 -3.826 1 29.45 233 GLY A C 1
ATOM 1862 O O . GLY A 1 233 ? -29.062 29.219 -3.479 1 29.45 233 GLY A O 1
ATOM 1863 N N . GLN A 1 234 ? -28.359 27.281 -4.164 1 28.45 234 GLN A N 1
ATOM 1864 C CA . GLN A 1 234 ? -29.641 26.719 -3.734 1 28.45 234 GLN A CA 1
ATOM 1865 C C . GLN A 1 234 ? -29.703 26.609 -2.215 1 28.45 234 GLN A C 1
ATOM 1867 O O . GLN A 1 234 ? -28.688 26.625 -1.535 1 28.45 234 GLN A O 1
ATOM 1872 N N . THR A 1 235 ? -31.094 26.078 -1.675 1 28.36 235 THR A N 1
ATOM 1873 C CA . THR A 1 235 ? -31.922 26.031 -0.478 1 28.36 235 THR A CA 1
ATOM 1874 C C . THR A 1 235 ? -31.219 25.266 0.64 1 28.36 235 THR A C 1
ATOM 1876 O O . THR A 1 235 ? -30.484 24.312 0.378 1 28.36 235 THR A O 1
ATOM 1879 N N . ALA A 1 236 ? -31.188 25.734 1.924 1 30.88 236 ALA A N 1
ATOM 1880 C CA . ALA A 1 236 ? -31.234 25.531 3.369 1 30.88 236 ALA A CA 1
ATOM 1881 C C . ALA A 1 236 ? -31.891 24.203 3.723 1 30.88 236 ALA A C 1
ATOM 1883 O O . ALA A 1 236 ? -32.094 23.891 4.898 1 30.88 236 ALA A O 1
ATOM 1884 N N . GLY A 1 237 ? -32.594 23.422 2.859 1 30.61 237 GLY A N 1
ATOM 1885 C CA . GLY A 1 237 ? -33.688 22.531 3.264 1 30.61 237 GLY A CA 1
ATOM 1886 C C . GLY A 1 237 ? -33.188 21.266 3.92 1 30.61 237 GLY A C 1
ATOM 1887 O O . GLY A 1 237 ? -33.969 20.312 4.117 1 30.61 237 GLY A O 1
ATOM 1888 N N . VAL A 1 238 ? -32.094 20.734 3.555 1 31.86 238 VAL A N 1
ATOM 1889 C CA . VAL A 1 238 ? -32.25 19.469 4.277 1 31.86 238 VAL A CA 1
ATOM 1890 C C . VAL A 1 238 ? -32.375 19.75 5.773 1 31.86 238 VAL A C 1
ATOM 1892 O O . VAL A 1 238 ? -31.5 20.344 6.395 1 31.86 238 VAL A O 1
ATOM 1895 N N . PRO A 1 239 ? -33.625 20 6.32 1 30.34 239 PRO A N 1
ATOM 1896 C CA . PRO A 1 239 ? -33.938 20.031 7.754 1 30.34 239 PRO A CA 1
ATOM 1897 C C . PRO A 1 239 ? -33.062 19.062 8.562 1 30.34 239 PRO A C 1
ATOM 1899 O O . PRO A 1 239 ? -33.031 17.859 8.258 1 30.34 239 PRO A O 1
ATOM 1902 N N . SER A 1 240 ? -31.828 19.25 8.859 1 32.44 240 SER A N 1
ATOM 1903 C CA . SER A 1 240 ? -31.375 18.5 10.031 1 32.44 240 SER A CA 1
ATOM 1904 C C . SER A 1 240 ? -32.5 18.328 11.047 1 32.44 240 SER A C 1
ATOM 1906 O O . SER A 1 240 ? -32.969 19.297 11.641 1 32.44 240 SER A O 1
ATOM 1908 N N . GLY A 1 241 ? -33.594 17.656 10.758 1 30.48 241 GLY A N 1
ATOM 1909 C CA . GLY A 1 241 ? -34.531 17.438 11.844 1 30.48 241 GLY A CA 1
ATOM 1910 C C . GLY A 1 241 ? -33.906 17.562 13.219 1 30.48 241 GLY A C 1
ATOM 1911 O O . GLY A 1 241 ? -32.688 17.484 13.352 1 30.48 241 GLY A O 1
ATOM 1912 N N . ALA A 1 242 ? -34.625 18.109 14.391 1 32.25 242 ALA A N 1
ATOM 1913 C CA . ALA A 1 242 ? -34.5 18.328 15.828 1 32.25 242 ALA A CA 1
ATOM 1914 C C . ALA A 1 242 ? -33.719 17.188 16.5 1 32.25 242 ALA A C 1
ATOM 1916 O O . ALA A 1 242 ? -33.688 17.109 17.719 1 32.25 242 ALA A O 1
ATOM 1917 N N . GLY A 1 243 ? -33.562 16.016 15.961 1 36.72 243 GLY A N 1
ATOM 1918 C CA . GLY A 1 243 ? -32.938 15.047 16.859 1 36.72 243 GLY A CA 1
ATOM 1919 C C . GLY A 1 243 ? -31.5 15.391 17.203 1 36.72 243 GLY A C 1
ATOM 1920 O O . GLY A 1 243 ? -30.844 16.156 16.5 1 36.72 243 GLY A O 1
ATOM 1921 N N . LYS A 1 244 ? -30.969 15.172 18.391 1 43.19 244 LYS A N 1
ATOM 1922 C CA . LYS A 1 244 ? -29.703 15.469 19.031 1 43.19 244 LYS A CA 1
ATOM 1923 C C . LYS A 1 244 ? -28.531 15.188 18.109 1 43.19 244 LYS A C 1
ATOM 1925 O O . LYS A 1 244 ? -28.328 14.047 17.672 1 43.19 244 LYS A O 1
ATOM 1930 N N . LYS A 1 245 ? -28.031 16.047 17.359 1 51.06 245 LYS A N 1
ATOM 1931 C CA . LYS A 1 245 ? -26.828 16 16.516 1 51.06 245 LYS A CA 1
ATOM 1932 C C . LYS A 1 245 ? -25.719 15.203 17.203 1 51.06 245 LYS A C 1
ATOM 1934 O O . LYS A 1 245 ? -25.328 15.508 18.328 1 51.06 245 LYS A O 1
ATOM 1939 N N . VAL A 1 246 ? -25.594 13.984 16.797 1 55.25 246 VAL A N 1
ATOM 1940 C CA . VAL A 1 246 ? -24.516 13.172 17.359 1 55.25 246 VAL A CA 1
ATOM 1941 C C . VAL A 1 246 ? -23.172 13.867 17.125 1 55.25 246 VAL A C 1
ATOM 1943 O O . VAL A 1 246 ? -22.828 14.227 16 1 55.25 246 VAL A O 1
ATOM 1946 N N . ASN A 1 247 ? -22.641 14.461 18.125 1 65.62 247 ASN A N 1
ATOM 1947 C CA . ASN A 1 247 ? -21.297 15 18.141 1 65.62 247 ASN A CA 1
ATOM 1948 C C . ASN A 1 247 ? -20.234 13.891 18.172 1 65.62 247 ASN A C 1
ATOM 1950 O O . ASN A 1 247 ? -19.922 13.359 19.234 1 65.62 247 ASN A O 1
ATOM 1954 N N . PHE A 1 248 ? -19.828 13.523 16.984 1 71.06 248 PHE A N 1
ATOM 1955 C CA . PHE A 1 248 ? -18.859 12.43 16.875 1 71.06 248 PHE A CA 1
ATOM 1956 C C . PHE A 1 248 ? -17.656 12.688 17.766 1 71.06 248 PHE A C 1
ATOM 1958 O O . PHE A 1 248 ? -17.141 11.766 18.406 1 71.06 248 PHE A O 1
ATOM 1965 N N . LEU A 1 249 ? -17.359 13.898 17.891 1 69.81 249 LEU A N 1
ATOM 1966 C CA . LEU A 1 249 ? -16.188 14.242 18.688 1 69.81 249 LEU A CA 1
ATOM 1967 C C . LEU A 1 249 ? -16.438 13.938 20.156 1 69.81 249 LEU A C 1
ATOM 1969 O O . LEU A 1 249 ? -15.531 13.477 20.859 1 69.81 249 LEU A O 1
ATOM 1973 N N . ALA A 1 250 ? -17.656 14.281 20.484 1 70.31 250 ALA A N 1
ATOM 1974 C CA . ALA A 1 250 ? -18 14.016 21.875 1 70.31 250 ALA A CA 1
ATOM 1975 C C . ALA A 1 250 ? -17.906 12.523 22.188 1 70.31 250 ALA A C 1
ATOM 1977 O O . ALA A 1 250 ? -17.484 12.133 23.281 1 70.31 250 ALA A O 1
ATOM 1978 N N . ILE A 1 251 ? -18.25 11.781 21.281 1 69.75 251 ILE A N 1
ATOM 1979 C CA . ILE A 1 251 ? -18.188 10.336 21.469 1 69.75 251 ILE A CA 1
ATOM 1980 C C . ILE A 1 251 ? -16.734 9.883 21.578 1 69.75 251 ILE A C 1
ATOM 1982 O O . ILE A 1 251 ? -16.391 9.109 22.469 1 69.75 251 ILE A O 1
ATOM 1986 N N . ILE A 1 252 ? -15.898 10.32 20.734 1 72.44 252 ILE A N 1
ATOM 1987 C CA . ILE A 1 252 ? -14.492 9.953 20.734 1 72.44 252 ILE A CA 1
ATOM 1988 C C . ILE A 1 252 ? -13.852 10.398 22.047 1 72.44 252 ILE A C 1
ATOM 1990 O O . ILE A 1 252 ? -13.117 9.633 22.688 1 72.44 252 ILE A O 1
ATOM 1994 N N . ASP A 1 253 ? -14.227 11.562 22.453 1 73.25 253 ASP A N 1
ATOM 1995 C CA . ASP A 1 253 ? -13.672 12.117 23.688 1 73.25 253 ASP A CA 1
ATOM 1996 C C . ASP A 1 253 ? -14.102 11.305 24.906 1 73.25 253 ASP A C 1
ATOM 1998 O O . ASP A 1 253 ? -13.297 11.07 25.812 1 73.25 253 ASP A O 1
ATOM 2002 N N . ALA A 1 254 ? -15.297 10.961 24.891 1 71.5 254 ALA A N 1
ATOM 2003 C CA . ALA A 1 254 ? -15.828 10.18 26.016 1 71.5 254 ALA A CA 1
ATOM 2004 C C . ALA A 1 254 ? -15.078 8.859 26.172 1 71.5 254 ALA A C 1
ATOM 2006 O O . ALA A 1 254 ? -14.797 8.422 27.297 1 71.5 254 ALA A O 1
ATOM 2007 N N . VAL A 1 255 ? -14.781 8.32 25.125 1 69.25 255 VAL A N 1
ATOM 2008 C CA . VAL A 1 255 ? -14.102 7.031 25.156 1 69.25 255 VAL A CA 1
ATOM 2009 C C . VAL A 1 255 ? -12.672 7.219 25.656 1 69.25 255 VAL A C 1
ATOM 2011 O O . VAL A 1 255 ? -12.18 6.418 26.469 1 69.25 255 VAL A O 1
ATOM 2014 N N . LEU A 1 256 ? -12.062 8.172 25.234 1 67 256 LEU A N 1
ATOM 2015 C CA . LEU A 1 256 ? -10.68 8.453 25.609 1 67 256 LEU A CA 1
ATOM 2016 C C . LEU A 1 256 ? -10.562 8.727 27.109 1 67 256 LEU A C 1
ATOM 2018 O O . LEU A 1 256 ? -9.578 8.344 27.734 1 67 256 LEU A O 1
ATOM 2022 N N . ARG A 1 257 ? -11.586 9.344 27.531 1 67.62 257 ARG A N 1
ATOM 2023 C CA . ARG A 1 257 ? -11.57 9.703 28.953 1 67.62 257 ARG A CA 1
ATOM 2024 C C . ARG A 1 257 ? -11.906 8.5 29.828 1 67.62 257 ARG A C 1
ATOM 2026 O O . ARG A 1 257 ? -11.539 8.453 31 1 67.62 257 ARG A O 1
ATOM 2033 N N . SER A 1 258 ? -12.68 7.641 29.203 1 62.06 258 SER A N 1
ATOM 2034 C CA . SER A 1 258 ? -13.109 6.477 29.984 1 62.06 258 SER A CA 1
ATOM 2035 C C . SER A 1 258 ? -12.055 5.379 29.953 1 62.06 258 SER A C 1
ATOM 2037 O O . SER A 1 258 ? -12.141 4.402 30.688 1 62.06 258 SER A O 1
ATOM 2039 N N . THR A 1 259 ? -11.18 5.406 28.984 1 57.31 259 THR A N 1
ATOM 2040 C CA . THR A 1 259 ? -10.242 4.301 28.875 1 57.31 259 THR A CA 1
ATOM 2041 C C . THR A 1 259 ? -9.289 4.281 30.078 1 57.31 259 THR A C 1
ATOM 2043 O O . THR A 1 259 ? -8.602 5.266 30.344 1 57.31 259 THR A O 1
ATOM 2046 N N . PRO A 1 260 ? -9.641 3.338 31.016 1 51.97 260 PRO A N 1
ATOM 2047 C CA . PRO A 1 260 ? -8.938 3.344 32.281 1 51.97 260 PRO A CA 1
ATOM 2048 C C . PRO A 1 260 ? -7.426 3.43 32.125 1 51.97 260 PRO A C 1
ATOM 2050 O O . PRO A 1 260 ? -6.785 4.289 32.75 1 51.97 260 PRO A O 1
ATOM 2053 N N . SER A 1 261 ? -6.672 2.066 31.828 1 52.88 261 SER A N 1
ATOM 2054 C CA . SER A 1 261 ? -5.223 1.964 31.984 1 52.88 261 SER A CA 1
ATOM 2055 C C . SER A 1 261 ? -4.52 1.96 30.625 1 52.88 261 SER A C 1
ATOM 2057 O O . SER A 1 261 ? -5.094 1.533 29.625 1 52.88 261 SER A O 1
ATOM 2059 N N . GLN A 1 262 ? -3.49 2.84 30.594 1 55.84 262 GLN A N 1
ATOM 2060 C CA . GLN A 1 262 ? -2.535 2.84 29.5 1 55.84 262 GLN A CA 1
ATOM 2061 C C . GLN A 1 262 ? -2.277 1.424 28.984 1 55.84 262 GLN A C 1
ATOM 2063 O O . GLN A 1 262 ? -2.08 1.213 27.797 1 55.84 262 GLN A O 1
ATOM 2068 N N . SER A 1 263 ? -2.355 0.616 29.906 1 54.81 263 SER A N 1
ATOM 2069 C CA . SER A 1 263 ? -2.062 -0.771 29.562 1 54.81 263 SER A CA 1
ATOM 2070 C C . SER A 1 263 ? -3.133 -1.352 28.641 1 54.81 263 SER A C 1
ATOM 2072 O O . SER A 1 263 ? -2.82 -2.062 27.688 1 54.81 263 SER A O 1
ATOM 2074 N N . VAL A 1 264 ? -4.297 -0.984 28.984 1 56.69 264 VAL A N 1
ATOM 2075 C CA . VAL A 1 264 ? -5.391 -1.523 28.188 1 56.69 264 VAL A CA 1
ATOM 2076 C C . VAL A 1 264 ? -5.395 -0.86 26.812 1 56.69 264 VAL A C 1
ATOM 2078 O O . VAL A 1 264 ? -5.586 -1.529 25.797 1 56.69 264 VAL A O 1
ATOM 2081 N N . PHE A 1 265 ? -5.035 0.351 26.828 1 63.16 265 PHE A N 1
ATOM 2082 C CA . PHE A 1 265 ? -4.965 1.092 25.578 1 63.16 265 PHE A CA 1
ATOM 2083 C C . PHE A 1 265 ? -3.891 0.511 24.672 1 63.16 265 PHE A C 1
ATOM 2085 O O . PHE A 1 265 ? -4.082 0.428 23.453 1 63.16 265 PHE A O 1
ATOM 2092 N N . GLY A 1 266 ? -2.979 0.001 25.266 1 64.75 266 GLY A N 1
ATOM 2093 C CA . GLY A 1 266 ? -1.845 -0.509 24.516 1 64.75 266 GLY A CA 1
ATOM 2094 C C . GLY A 1 266 ? -2.152 -1.796 23.766 1 64.75 266 GLY A C 1
ATOM 2095 O O . GLY A 1 266 ? -1.535 -2.09 22.75 1 64.75 266 GLY A O 1
ATOM 2096 N N . ARG A 1 267 ? -3.127 -2.475 24.281 1 68.12 267 ARG A N 1
ATOM 2097 C CA . ARG A 1 267 ? -3.432 -3.77 23.688 1 68.12 267 ARG A CA 1
ATOM 2098 C C . ARG A 1 267 ? -4.531 -3.643 22.641 1 68.12 267 ARG A C 1
ATOM 2100 O O . ARG A 1 267 ? -4.805 -4.59 21.906 1 68.12 267 ARG A O 1
ATOM 2107 N N . ARG A 1 268 ? -5.074 -2.516 22.641 1 81.38 268 ARG A N 1
ATOM 2108 C CA . ARG A 1 268 ? -6.184 -2.287 21.719 1 81.38 268 ARG A CA 1
ATOM 2109 C C . ARG A 1 268 ? -5.727 -1.503 20.5 1 81.38 268 ARG A C 1
ATOM 2111 O O . ARG A 1 268 ? -5.867 -0.279 20.453 1 81.38 268 ARG A O 1
ATOM 2118 N N . SER A 1 269 ? -5.277 -2.281 19.531 1 86.25 269 SER A N 1
ATOM 2119 C CA . SER A 1 269 ? -4.559 -1.694 18.406 1 86.25 269 SER A CA 1
ATOM 2120 C C . SER A 1 269 ? -5.477 -0.824 17.547 1 86.25 269 SER A C 1
ATOM 2122 O O . SER A 1 269 ? -5.098 0.276 17.141 1 86.25 269 SER A O 1
ATOM 2124 N N . LEU A 1 270 ? -6.746 -1.29 17.422 1 89.5 270 LEU A N 1
ATOM 2125 C CA . LEU A 1 270 ? -7.66 -0.502 16.594 1 89.5 270 LEU A CA 1
ATOM 2126 C C . LEU A 1 270 ? -8.062 0.781 17.312 1 89.5 270 LEU A C 1
ATOM 2128 O O . LEU A 1 270 ? -8.18 1.838 16.688 1 89.5 270 LEU A O 1
ATOM 2132 N N . MET A 1 271 ? -8.273 0.688 18.531 1 87.44 271 MET A N 1
ATOM 2133 C CA . MET A 1 271 ? -8.609 1.864 19.328 1 87.44 271 MET A CA 1
ATOM 2134 C C . MET A 1 271 ? -7.492 2.896 19.281 1 87.44 271 MET A C 1
ATOM 2136 O O . MET A 1 271 ? -7.75 4.094 19.141 1 87.44 271 MET A O 1
ATOM 2140 N N . GLN A 1 272 ? -6.312 2.43 19.375 1 87.44 272 GLN A N 1
ATOM 2141 C CA . GLN A 1 272 ? -5.164 3.328 19.312 1 87.44 272 GLN A CA 1
ATOM 2142 C C . GLN A 1 272 ? -5.094 4.031 17.953 1 87.44 272 GLN A C 1
ATOM 2144 O O . GLN A 1 272 ? -4.887 5.246 17.891 1 87.44 272 GLN A O 1
ATOM 2149 N N . ALA A 1 273 ? -5.25 3.242 16.953 1 91.88 273 ALA A N 1
ATOM 2150 C CA . ALA A 1 273 ? -5.23 3.816 15.602 1 91.88 273 ALA A CA 1
ATOM 2151 C C . ALA A 1 273 ? -6.324 4.871 15.445 1 91.88 273 ALA A C 1
ATOM 2153 O O . ALA A 1 273 ? -6.102 5.918 14.836 1 91.88 273 ALA A O 1
ATOM 2154 N N . ALA A 1 274 ? -7.5 4.594 16.016 1 90.5 274 ALA A N 1
ATOM 2155 C CA . ALA A 1 274 ? -8.625 5.523 15.922 1 90.5 274 ALA A CA 1
ATOM 2156 C C . ALA A 1 274 ? -8.328 6.82 16.672 1 90.5 274 ALA A C 1
ATOM 2158 O O . ALA A 1 274 ? -8.664 7.906 16.188 1 90.5 274 ALA A O 1
ATOM 2159 N N . TYR A 1 275 ? -7.648 6.723 17.703 1 87.12 275 TYR A N 1
ATOM 2160 C CA . TYR A 1 275 ? -7.312 7.91 18.484 1 87.12 275 TYR A CA 1
ATOM 2161 C C . TYR A 1 275 ? -6.328 8.797 17.734 1 87.12 275 TYR A C 1
ATOM 2163 O O . TYR A 1 275 ? -6.48 10.016 17.703 1 87.12 275 TYR A O 1
ATOM 2171 N N . TRP A 1 276 ? -5.348 8.203 17.25 1 91.38 276 TRP A N 1
ATOM 2172 C CA . TRP A 1 276 ? -4.375 8.984 16.5 1 91.38 276 TRP A CA 1
ATOM 2173 C C . TRP A 1 276 ? -5.031 9.641 15.289 1 91.38 276 TRP A C 1
ATOM 2175 O O . TRP A 1 276 ? -4.711 10.789 14.945 1 91.38 276 TRP A O 1
ATOM 2185 N N . MET A 1 277 ? -5.918 8.922 14.703 1 92.38 277 MET A N 1
ATOM 2186 C CA . MET A 1 277 ? -6.641 9.508 13.578 1 92.38 277 MET A CA 1
ATOM 2187 C C . MET A 1 277 ? -7.516 10.672 14.031 1 92.38 277 MET A C 1
ATOM 2189 O O . MET A 1 277 ? -7.617 11.688 13.344 1 92.38 277 MET A O 1
ATOM 2193 N N . ALA A 1 278 ? -8.172 10.5 15.141 1 90.44 278 ALA A N 1
ATOM 2194 C CA . ALA A 1 278 ? -9 11.57 15.68 1 90.44 278 ALA A CA 1
ATOM 2195 C C . ALA A 1 278 ? -8.172 12.828 15.945 1 90.44 278 ALA A C 1
ATOM 2197 O O . ALA A 1 278 ? -8.641 13.945 15.719 1 90.44 278 ALA A O 1
ATOM 2198 N N . LEU A 1 279 ? -7.004 12.617 16.406 1 91.38 279 LEU A N 1
ATOM 2199 C CA . LEU A 1 279 ? -6.129 13.75 16.672 1 91.38 279 LEU A CA 1
ATOM 2200 C C . LEU A 1 279 ? -5.762 14.461 15.367 1 91.38 279 LEU A C 1
ATOM 2202 O O . LEU A 1 279 ? -5.715 15.695 15.312 1 91.38 279 LEU A O 1
ATOM 2206 N N . ARG A 1 280 ? -5.438 13.758 14.344 1 92.31 280 ARG A N 1
ATOM 2207 C CA . ARG A 1 280 ? -5.141 14.359 13.047 1 92.31 280 ARG A CA 1
ATOM 2208 C C . ARG A 1 280 ? -6.352 15.109 12.508 1 92.31 280 ARG A C 1
ATOM 2210 O O . ARG A 1 280 ? -6.203 16.156 11.875 1 92.31 280 ARG A O 1
ATOM 2217 N N . GLN A 1 281 ? -7.516 14.594 12.766 1 88.88 281 GLN A N 1
ATOM 2218 C CA . GLN A 1 281 ? -8.734 15.281 12.367 1 88.88 281 GLN A CA 1
ATOM 2219 C C . GLN A 1 281 ? -8.898 16.594 13.133 1 88.88 281 GLN A C 1
ATOM 2221 O O . GLN A 1 281 ? -9.422 17.578 12.594 1 88.88 281 GLN A O 1
ATOM 2226 N N . GLU A 1 282 ? -8.469 16.578 14.359 1 89.69 282 GLU A N 1
ATOM 2227 C CA . GLU A 1 282 ? -8.5 17.812 15.148 1 89.69 282 GLU A CA 1
ATOM 2228 C C . GLU A 1 282 ? -7.555 18.859 14.578 1 89.69 282 GLU A C 1
ATOM 2230 O O . GLU A 1 282 ? -7.875 20.047 14.57 1 89.69 282 GLU A O 1
ATOM 2235 N N . ILE A 1 283 ? -6.426 18.359 14.188 1 92.12 283 ILE A N 1
ATOM 2236 C CA . ILE A 1 283 ? -5.477 19.266 13.555 1 92.12 283 ILE A CA 1
ATOM 2237 C C . ILE A 1 283 ? -6.105 19.891 12.305 1 92.12 283 ILE A C 1
ATOM 2239 O O . ILE A 1 283 ? -6.035 21.094 12.109 1 92.12 283 ILE A O 1
ATOM 2243 N N . TYR A 1 284 ? -6.703 19.062 11.555 1 88.44 284 TYR A N 1
ATOM 2244 C CA . TYR A 1 284 ? -7.402 19.531 10.359 1 88.44 284 TYR A CA 1
ATOM 2245 C C . TYR A 1 284 ? -8.438 20.594 10.719 1 88.44 284 TYR A C 1
ATOM 2247 O O . TYR A 1 284 ? -8.492 21.656 10.094 1 88.44 284 TYR A O 1
ATOM 2255 N N . HIS A 1 285 ? -9.219 20.344 11.695 1 85.81 285 HIS A N 1
ATOM 2256 C CA . HIS A 1 285 ? -10.266 21.266 12.125 1 85.81 285 HIS A CA 1
ATOM 2257 C C . HIS A 1 285 ? -9.68 22.578 12.625 1 85.81 285 HIS A C 1
ATOM 2259 O O . HIS A 1 285 ? -10.18 23.656 12.297 1 85.81 285 HIS A O 1
ATOM 2265 N N . SER A 1 286 ? -8.648 22.469 13.359 1 91 286 SER A N 1
ATOM 2266 C CA . SER A 1 286 ? -8.016 23.656 13.945 1 91 286 SER A CA 1
ATOM 2267 C C . SER A 1 286 ? -7.457 24.578 12.859 1 91 286 SER A C 1
ATOM 2269 O O . SER A 1 286 ? -7.672 25.781 12.898 1 91 286 SER A O 1
ATOM 2271 N N . PHE A 1 287 ? -6.855 24.031 11.898 1 90.31 287 PHE A N 1
ATOM 2272 C CA . PHE A 1 287 ? -6.184 24.844 10.898 1 90.31 287 PHE A CA 1
ATOM 2273 C C . PHE A 1 287 ? -7.176 25.328 9.836 1 90.31 287 PHE A C 1
ATOM 2275 O O . PHE A 1 287 ? -6.961 26.359 9.203 1 90.31 287 PHE A O 1
ATOM 2282 N N . THR A 1 288 ? -8.266 24.641 9.648 1 84 288 THR A N 1
ATOM 2283 C CA . THR A 1 288 ? -9.25 25.062 8.664 1 84 288 THR A CA 1
ATOM 2284 C C . THR A 1 288 ? -10.188 26.109 9.25 1 84 288 THR A C 1
ATOM 2286 O O . THR A 1 288 ? -10.594 27.047 8.562 1 84 288 THR A O 1
ATOM 2289 N N . HIS A 1 289 ? -10.469 25.969 10.539 1 83.19 289 HIS A N 1
ATOM 2290 C CA . HIS A 1 289 ? -11.422 26.875 11.164 1 83.19 289 HIS A CA 1
ATOM 2291 C C . HIS A 1 289 ? -10.719 27.875 12.07 1 83.19 289 HIS A C 1
ATOM 2293 O O . HIS A 1 289 ? -11.352 28.812 12.586 1 83.19 289 HIS A O 1
ATOM 2299 N N . MET A 1 290 ? -9.43 27.734 12.273 1 90.06 290 MET A N 1
ATOM 2300 C CA . MET A 1 290 ? -8.633 28.609 13.133 1 90.06 290 MET A CA 1
ATOM 2301 C C . MET A 1 290 ? -9.172 28.609 14.555 1 90.06 290 MET A C 1
ATOM 2303 O O . MET A 1 290 ? -9.414 29.672 15.125 1 90.06 290 MET A O 1
ATOM 2307 N N . GLU A 1 291 ? -9.445 27.375 15.008 1 91.25 291 GLU A N 1
ATOM 2308 C CA . GLU A 1 291 ? -9.922 27.141 16.375 1 91.25 291 GLU A CA 1
ATOM 2309 C C . GLU A 1 291 ? -9.062 26.109 17.094 1 91.25 291 GLU A C 1
ATOM 2311 O O . GLU A 1 291 ? -8.445 25.25 16.453 1 91.25 291 GLU A O 1
ATOM 2316 N N . ALA A 1 292 ? -9 26.281 18.406 1 93.31 292 ALA A N 1
ATOM 2317 C CA . ALA A 1 292 ? -8.219 25.344 19.203 1 93.31 292 ALA A CA 1
ATOM 2318 C C . ALA A 1 292 ? -8.805 23.938 19.141 1 93.31 292 ALA A C 1
ATOM 2320 O O . ALA A 1 292 ? -10.023 23.781 19.031 1 93.31 292 ALA A O 1
ATOM 2321 N N . PRO A 1 293 ? -7.93 22.953 19.188 1 91.19 293 PRO A N 1
ATOM 2322 C CA . PRO A 1 293 ? -8.43 21.578 19.219 1 91.19 293 PRO A CA 1
ATOM 2323 C C . PRO A 1 293 ? -9.227 21.25 20.484 1 91.19 293 PRO A C 1
ATOM 2325 O O . PRO A 1 293 ? -8.883 21.734 21.562 1 91.19 293 PRO A O 1
ATOM 2328 N N . LYS A 1 294 ? -10.195 20.438 20.266 1 84.56 294 LYS A N 1
ATOM 2329 C CA . LYS A 1 294 ? -11.055 20.047 21.375 1 84.56 294 LYS A CA 1
ATOM 2330 C C . LYS A 1 294 ? -10.57 18.766 22.031 1 84.56 294 LYS A C 1
ATOM 2332 O O . LYS A 1 294 ? -10.867 18.5 23.188 1 84.56 294 LYS A O 1
ATOM 2337 N N . LEU A 1 295 ? -9.883 17.984 21.234 1 82.25 295 LEU A N 1
ATOM 2338 C CA . LEU A 1 295 ? -9.328 16.734 21.719 1 82.25 295 LEU A CA 1
ATOM 2339 C C . LEU A 1 295 ? -7.82 16.828 21.891 1 82.25 295 LEU A C 1
ATOM 2341 O O . LEU A 1 295 ? -7.105 17.203 20.953 1 82.25 295 LEU A O 1
ATOM 2345 N N . ILE A 1 296 ? -7.406 16.594 23.156 1 75.62 296 ILE A N 1
ATOM 2346 C CA . ILE A 1 296 ? -5.969 16.578 23.406 1 75.62 296 ILE A CA 1
ATOM 2347 C C . ILE A 1 296 ? -5.602 15.297 24.172 1 75.62 296 ILE A C 1
ATOM 2349 O O . ILE A 1 296 ? -6.285 14.914 25.125 1 75.62 296 ILE A O 1
ATOM 2353 N N . LEU A 1 297 ? -4.613 14.695 23.672 1 77.75 297 LEU A N 1
ATOM 2354 C CA . LEU A 1 297 ? -4.141 13.492 24.359 1 77.75 297 LEU A CA 1
ATOM 2355 C C . LEU A 1 297 ? -3.283 13.844 25.562 1 77.75 297 LEU A C 1
ATOM 2357 O O . LEU A 1 297 ? -2.523 14.82 25.516 1 77.75 297 LEU A O 1
ATOM 2361 N N . PRO A 1 298 ? -3.453 12.984 26.547 1 76.75 298 PRO A N 1
ATOM 2362 C CA . PRO A 1 298 ? -2.574 13.18 27.703 1 76.75 298 PRO A CA 1
ATOM 2363 C C . PRO A 1 298 ? -1.096 13.031 27.344 1 76.75 298 PRO A C 1
ATOM 2365 O O . PRO A 1 298 ? -0.749 12.289 26.422 1 76.75 298 PRO A O 1
ATOM 2368 N N . ALA A 1 299 ? -0.263 13.672 28.125 1 79.56 299 ALA A N 1
ATOM 2369 C CA . ALA A 1 299 ? 1.175 13.742 27.875 1 79.56 299 ALA A CA 1
ATOM 2370 C C . ALA A 1 299 ? 1.811 12.359 27.969 1 79.56 299 ALA A C 1
ATOM 2372 O O . ALA A 1 299 ? 2.842 12.094 27.344 1 79.56 299 ALA A O 1
ATOM 2373 N N . GLU A 1 300 ? 1.137 11.477 28.609 1 79.5 300 GLU A N 1
ATOM 2374 C CA . GLU A 1 300 ? 1.668 10.133 28.828 1 79.5 300 GLU A CA 1
ATOM 2375 C C . GLU A 1 300 ? 1.771 9.359 27.516 1 79.5 300 GLU A C 1
ATOM 2377 O O . GLU A 1 300 ? 2.564 8.422 27.391 1 79.5 300 GLU A O 1
ATOM 2382 N N . PHE A 1 301 ? 1.028 9.828 26.562 1 82.56 301 PHE A N 1
ATOM 2383 C CA . PHE A 1 301 ? 1.014 9.125 25.281 1 82.56 301 PHE A CA 1
ATOM 2384 C C . PHE A 1 301 ? 2.281 9.422 24.484 1 82.56 301 PHE A C 1
ATOM 2386 O O . PHE A 1 301 ? 2.621 8.688 23.562 1 82.56 301 PHE A O 1
ATOM 2393 N N . TRP A 1 302 ? 3.031 10.438 24.875 1 88.12 302 TRP A N 1
ATOM 2394 C CA . TRP A 1 302 ? 4.234 10.844 24.156 1 88.12 302 TRP A CA 1
ATOM 2395 C C . TRP A 1 302 ? 5.285 9.742 24.188 1 88.12 302 TRP A C 1
ATOM 2397 O O . TRP A 1 302 ? 5.934 9.469 23.172 1 88.12 302 TRP A O 1
ATOM 2407 N N . HIS A 1 303 ? 5.34 9.008 25.25 1 86.62 303 HIS A N 1
ATOM 2408 C CA . HIS A 1 303 ? 6.402 8.023 25.422 1 86.62 303 HIS A CA 1
ATOM 2409 C C . HIS A 1 303 ? 6.164 6.789 24.562 1 86.62 303 HIS A C 1
ATOM 2411 O O . HIS A 1 303 ? 7.117 6.184 24.062 1 86.62 303 HIS A O 1
ATOM 2417 N N . SER A 1 304 ? 4.93 6.527 24.359 1 84.81 304 SER A N 1
ATOM 2418 C CA . SER A 1 304 ? 4.613 5.316 23.609 1 84.81 304 SER A CA 1
ATOM 2419 C C . SER A 1 304 ? 4.285 5.633 22.156 1 84.81 304 SER A C 1
ATOM 2421 O O . SER A 1 304 ? 4.105 4.727 21.344 1 84.81 304 SER A O 1
ATOM 2423 N N . ALA A 1 305 ? 4.27 6.887 21.828 1 90.38 305 ALA A N 1
ATOM 2424 C CA . ALA A 1 305 ? 3.877 7.301 20.484 1 90.38 305 ALA A CA 1
ATOM 2425 C C . ALA A 1 305 ? 4.984 7.016 19.484 1 90.38 305 ALA A C 1
ATOM 2427 O O . ALA A 1 305 ? 6.168 7.113 19.797 1 90.38 305 ALA A O 1
ATOM 2428 N N . SER A 1 306 ? 4.633 6.543 18.266 1 92.5 306 SER A N 1
ATOM 2429 C CA . SER A 1 306 ? 5.578 6.422 17.172 1 92.5 306 SER A CA 1
ATOM 2430 C C . SER A 1 306 ? 6.164 7.777 16.781 1 92.5 306 SER A C 1
ATOM 2432 O O . SER A 1 306 ? 5.605 8.82 17.141 1 92.5 306 SER A O 1
ATOM 2434 N N . PRO A 1 307 ? 7.312 7.793 16.109 1 94.06 307 PRO A N 1
ATOM 2435 C CA . PRO A 1 307 ? 7.898 9.07 15.695 1 94.06 307 PRO A CA 1
ATOM 2436 C C . PRO A 1 307 ? 6.914 9.945 14.914 1 94.06 307 PRO A C 1
ATOM 2438 O O . PRO A 1 307 ? 6.816 11.148 15.172 1 94.06 307 PRO A O 1
ATOM 2441 N N . ALA A 1 308 ? 6.203 9.383 14.031 1 95.25 308 ALA A N 1
ATOM 2442 C CA . ALA A 1 308 ? 5.223 10.141 13.258 1 95.25 308 ALA A CA 1
ATOM 2443 C C . ALA A 1 308 ? 4.133 10.703 14.164 1 95.25 308 ALA A C 1
ATOM 2445 O O . ALA A 1 308 ? 3.74 11.867 14.023 1 95.25 308 ALA A O 1
ATOM 2446 N N . ASN A 1 309 ? 3.674 9.922 15.102 1 95.06 309 ASN A N 1
ATOM 2447 C CA . ASN A 1 309 ? 2.602 10.352 15.992 1 95.06 309 ASN A CA 1
ATOM 2448 C C . ASN A 1 309 ? 3.092 11.391 17 1 95.06 309 ASN A C 1
ATOM 2450 O O . ASN A 1 309 ? 2.301 12.188 17.516 1 95.06 309 ASN A O 1
ATOM 2454 N N . LYS A 1 310 ? 4.383 11.406 17.297 1 96.62 310 LYS A N 1
ATOM 2455 C CA . LYS A 1 310 ? 4.938 12.469 18.125 1 96.62 310 LYS A CA 1
ATOM 2456 C C . LYS A 1 310 ? 4.812 13.828 17.438 1 96.62 310 LYS A C 1
ATOM 2458 O O . LYS A 1 310 ? 4.543 14.836 18.094 1 96.62 310 LYS A O 1
ATOM 2463 N N . THR A 1 311 ? 5.023 13.812 16.141 1 97.44 311 THR A N 1
ATOM 2464 C CA . THR A 1 311 ? 4.855 15.062 15.406 1 97.44 311 THR A CA 1
ATOM 2465 C C . THR A 1 311 ? 3.387 15.469 15.367 1 97.44 311 THR A C 1
ATOM 2467 O O . THR A 1 311 ? 3.066 16.656 15.383 1 97.44 311 THR A O 1
ATOM 2470 N N . VAL A 1 312 ? 2.502 14.492 15.305 1 96.31 312 VAL A N 1
ATOM 2471 C CA . VAL A 1 312 ? 1.069 14.758 15.352 1 96.31 312 VAL A CA 1
ATOM 2472 C C . VAL A 1 312 ? 0.706 15.406 16.688 1 96.31 312 VAL A C 1
ATOM 2474 O O . VAL A 1 312 ? 0.017 16.422 16.719 1 96.31 312 VAL A O 1
ATOM 2477 N N . MET A 1 313 ? 1.178 14.852 17.766 1 95.69 313 MET A N 1
ATOM 2478 C CA . MET A 1 313 ? 0.909 15.391 19.094 1 95.69 313 MET A CA 1
ATOM 2479 C C . MET A 1 313 ? 1.487 16.797 19.25 1 95.69 313 MET A C 1
ATOM 2481 O O . MET A 1 313 ? 0.833 17.672 19.797 1 95.69 313 MET A O 1
ATOM 2485 N N . HIS A 1 314 ? 2.697 16.922 18.766 1 97.31 314 HIS A N 1
ATOM 2486 C CA . HIS A 1 314 ? 3.357 18.219 18.859 1 97.31 314 HIS A CA 1
ATOM 2487 C C . HIS A 1 314 ? 2.562 19.281 18.125 1 97.31 314 HIS A C 1
ATOM 2489 O O . HIS A 1 314 ? 2.33 20.375 18.672 1 97.31 314 HIS A O 1
ATOM 2495 N N . LEU A 1 315 ? 2.154 19 16.953 1 97.62 315 LEU A N 1
ATOM 2496 C CA . LEU A 1 315 ? 1.4 19.969 16.172 1 97.62 315 LEU A CA 1
ATOM 2497 C C . LEU A 1 315 ? 0.057 20.266 16.828 1 97.62 315 LEU A C 1
ATOM 2499 O O . LEU A 1 315 ? -0.408 21.406 16.828 1 97.62 315 LEU A O 1
ATOM 2503 N N . ALA A 1 316 ? -0.588 19.25 17.344 1 95.44 316 ALA A N 1
ATOM 2504 C CA . ALA A 1 316 ? -1.85 19.469 18.047 1 95.44 316 ALA A CA 1
ATOM 2505 C C . ALA A 1 316 ? -1.662 20.406 19.234 1 95.44 316 ALA A C 1
ATOM 2507 O O . ALA A 1 316 ? -2.494 21.281 19.484 1 95.44 316 ALA A O 1
ATOM 2508 N N . GLU A 1 317 ? -0.609 20.219 19.969 1 95.69 317 GLU A N 1
ATOM 2509 C CA . GLU A 1 317 ? -0.314 21.078 21.109 1 95.69 317 GLU A CA 1
ATOM 2510 C C . GLU A 1 317 ? -0.007 22.516 20.656 1 95.69 317 GLU A C 1
ATOM 2512 O O . GLU A 1 317 ? -0.396 23.469 21.312 1 95.69 317 GLU A O 1
ATOM 2517 N N . VAL A 1 318 ? 0.708 22.609 19.562 1 97.06 318 VAL A N 1
ATOM 2518 C CA . VAL A 1 318 ? 1.023 23.922 19.016 1 97.06 318 VAL A CA 1
ATOM 2519 C C . VAL A 1 318 ? -0.263 24.641 18.609 1 97.06 318 VAL A C 1
ATOM 2521 O O . VAL A 1 318 ? -0.429 25.828 18.859 1 97.06 318 VAL A O 1
ATOM 2524 N N . ALA A 1 319 ? -1.137 23.922 17.969 1 96.25 319 ALA A N 1
ATOM 2525 C CA . ALA A 1 319 ? -2.424 24.484 17.594 1 96.25 319 ALA A CA 1
ATOM 2526 C C . ALA A 1 319 ? -3.215 24.938 18.812 1 96.25 319 ALA A C 1
ATOM 2528 O O . ALA A 1 319 ? -3.818 26.016 18.812 1 96.25 319 ALA A O 1
ATOM 2529 N N . LYS A 1 320 ? -3.184 24.109 19.797 1 95 320 LYS A N 1
ATOM 2530 C CA . LYS A 1 320 ? -3.857 24.469 21.047 1 95 320 LYS A CA 1
ATOM 2531 C C . LYS A 1 320 ? -3.273 25.75 21.625 1 95 320 LYS A C 1
ATOM 2533 O O . LYS A 1 320 ? -4.016 26.625 22.078 1 95 320 LYS A O 1
ATOM 2538 N N . TRP A 1 321 ? -1.984 25.844 21.688 1 96 321 TRP A N 1
ATOM 2539 C CA . TRP A 1 321 ? -1.302 27.031 22.203 1 96 321 TRP A CA 1
ATOM 2540 C C . TRP A 1 321 ? -1.662 28.266 21.375 1 96 321 TRP A C 1
ATOM 2542 O O . TRP A 1 321 ? -1.975 29.312 21.938 1 96 321 TRP A O 1
ATOM 2552 N N . LYS A 1 322 ? -1.634 28.125 20.109 1 95.25 322 LYS A N 1
ATOM 2553 C CA . LYS A 1 322 ? -1.86 29.25 19.203 1 95.25 322 LYS A CA 1
ATOM 2554 C C . LYS A 1 322 ? -3.271 29.812 19.359 1 95.25 322 LYS A C 1
ATOM 2556 O O . LYS A 1 322 ? -3.461 31.031 19.422 1 95.25 322 LYS A O 1
ATOM 2561 N N . TRP A 1 323 ? -4.254 29.062 19.5 1 94.5 323 TRP A N 1
ATOM 2562 C CA . TRP A 1 323 ? -5.629 29.547 19.391 1 94.5 323 TRP A CA 1
ATOM 2563 C C . TRP A 1 323 ? -6.328 29.5 20.734 1 94.5 323 TRP A C 1
ATOM 2565 O O . TRP A 1 323 ? -7.461 29.969 20.875 1 94.5 323 TRP A O 1
ATOM 2575 N N . ALA A 1 324 ? -5.758 28.906 21.828 1 88.19 324 ALA A N 1
ATOM 2576 C CA . ALA A 1 324 ? -6.398 28.875 23.141 1 88.19 324 ALA A CA 1
ATOM 2577 C C . ALA A 1 324 ? -5.598 29.688 24.156 1 88.19 324 ALA A C 1
ATOM 2579 O O . ALA A 1 324 ? -6.121 30.641 24.75 1 88.19 324 ALA A O 1
ATOM 2580 N N . ASP A 1 325 ? -4.359 29.25 24.734 1 79.5 325 ASP A N 1
ATOM 2581 C CA . ASP A 1 325 ? -3.605 29.75 25.891 1 79.5 325 ASP A CA 1
ATOM 2582 C C . ASP A 1 325 ? -2.525 30.734 25.438 1 79.5 325 ASP A C 1
ATOM 2584 O O . ASP A 1 325 ? -2.338 31.781 26.062 1 79.5 325 ASP A O 1
ATOM 2588 N N . SER A 1 326 ? -2.078 31.094 24.375 1 82 326 SER A N 1
ATOM 2589 C CA . SER A 1 326 ? -0.987 31.828 23.75 1 82 326 SER A CA 1
ATOM 2590 C C . SER A 1 326 ? 0.006 32.344 24.781 1 82 326 SER A C 1
ATOM 2592 O O . SER A 1 326 ? 0.516 33.469 24.672 1 82 326 SER A O 1
ATOM 2594 N N . SER A 1 327 ? 0.303 31.469 25.859 1 90.5 327 SER A N 1
ATOM 2595 C CA . SER A 1 327 ? 1.222 31.859 26.922 1 90.5 327 SER A CA 1
ATOM 2596 C C . SER A 1 327 ? 2.674 31.75 26.469 1 90.5 327 SER A C 1
ATOM 2598 O O . SER A 1 327 ? 3.02 30.844 25.703 1 90.5 327 SER A O 1
ATOM 2600 N N . SER A 1 328 ? 3.527 32.625 27 1 92.19 328 SER A N 1
ATOM 2601 C CA . SER A 1 328 ? 4.945 32.625 26.656 1 92.19 328 SER A CA 1
ATOM 2602 C C . SER A 1 328 ? 5.656 31.391 27.234 1 92.19 328 SER A C 1
ATOM 2604 O O . SER A 1 328 ? 6.598 30.875 26.641 1 92.19 328 SER A O 1
ATOM 2606 N N . VAL A 1 329 ? 5.277 30.969 28.375 1 93.94 329 VAL A N 1
ATOM 2607 C CA . VAL A 1 329 ? 5.875 29.797 29.031 1 93.94 329 VAL A CA 1
ATOM 2608 C C . VAL A 1 329 ? 5.625 28.547 28.172 1 93.94 329 VAL A C 1
ATOM 2610 O O . VAL A 1 329 ? 6.535 27.75 27.953 1 93.94 329 VAL A O 1
ATOM 2613 N N . GLU A 1 330 ? 4.398 28.453 27.797 1 95.19 330 GLU A N 1
ATOM 2614 C CA . GLU A 1 330 ? 4.047 27.312 26.953 1 95.19 330 GLU A CA 1
ATOM 2615 C C . GLU A 1 330 ? 4.773 27.375 25.609 1 95.19 330 GLU A C 1
ATOM 2617 O O . GLU A 1 330 ? 5.172 26.344 25.062 1 95.19 330 GLU A O 1
ATOM 2622 N N . TRP A 1 331 ? 4.93 28.531 25.094 1 96.12 331 TRP A N 1
ATOM 2623 C CA . TRP A 1 331 ? 5.684 28.703 23.844 1 96.12 331 TRP A CA 1
ATOM 2624 C C . TRP A 1 331 ? 7.102 28.156 24 1 96.12 331 TRP A C 1
ATOM 2626 O O . TRP A 1 331 ? 7.582 27.422 23.125 1 96.12 331 TRP A O 1
ATOM 2636 N N . ALA A 1 332 ? 7.742 28.531 25.047 1 96.25 332 ALA A N 1
ATOM 2637 C CA . ALA A 1 332 ? 9.117 28.094 25.281 1 96.25 332 ALA A CA 1
ATOM 2638 C C . ALA A 1 332 ? 9.195 26.578 25.391 1 96.25 332 ALA A C 1
ATOM 2640 O O . ALA A 1 332 ? 10.141 25.953 24.891 1 96.25 332 ALA A O 1
ATOM 2641 N N . ARG A 1 333 ? 8.242 25.984 26.031 1 96.25 333 ARG A N 1
ATOM 2642 C CA . ARG A 1 333 ? 8.203 24.531 26.141 1 96.25 333 ARG A CA 1
ATOM 2643 C C . ARG A 1 333 ? 8.047 23.875 24.781 1 96.25 333 ARG A C 1
ATOM 2645 O O . ARG A 1 333 ? 8.719 22.891 24.484 1 96.25 333 ARG A O 1
ATOM 2652 N N . LEU A 1 334 ? 7.141 24.406 23.969 1 97.19 334 LEU A N 1
ATOM 2653 C CA . LEU A 1 334 ? 6.867 23.859 22.641 1 97.19 334 LEU A CA 1
ATOM 2654 C C . LEU A 1 334 ? 8.07 24.031 21.719 1 97.19 334 LEU A C 1
ATOM 2656 O O . LEU A 1 334 ? 8.328 23.188 20.859 1 97.19 334 LEU A O 1
ATOM 2660 N N . VAL A 1 335 ? 8.781 25.156 21.891 1 97.94 335 VAL A N 1
ATOM 2661 C CA . VAL A 1 335 ? 10 25.375 21.125 1 97.94 335 VAL A CA 1
ATOM 2662 C C . VAL A 1 335 ? 11.039 24.312 21.484 1 97.94 335 VAL A C 1
ATOM 2664 O O . VAL A 1 335 ? 11.727 23.781 20.609 1 97.94 335 VAL A O 1
ATOM 2667 N N . GLU A 1 336 ? 11.141 24.031 22.734 1 97.94 336 GLU A N 1
ATOM 2668 C CA . GLU A 1 336 ? 12.039 22.969 23.172 1 97.94 336 GLU A CA 1
ATOM 2669 C C . GLU A 1 336 ? 11.609 21.625 22.609 1 97.94 336 GLU A C 1
ATOM 2671 O O . GLU A 1 336 ? 12.453 20.812 22.188 1 97.94 336 GLU A O 1
ATOM 2676 N N . GLN A 1 337 ? 10.352 21.344 22.656 1 97.38 337 GLN A N 1
ATOM 2677 C CA . GLN A 1 337 ? 9.82 20.109 22.078 1 97.38 337 GLN A CA 1
ATOM 2678 C C . GLN A 1 337 ? 10.07 20.047 20.578 1 97.38 337 GLN A C 1
ATOM 2680 O O . GLN A 1 337 ? 10.344 18.969 20.047 1 97.38 337 GLN A O 1
ATOM 2685 N N . GLN A 1 338 ? 9.938 21.172 19.953 1 98.19 338 GLN A N 1
ATOM 2686 C CA . GLN A 1 338 ? 10.25 21.25 18.531 1 98.19 338 GLN A CA 1
ATOM 2687 C C . GLN A 1 338 ? 11.703 20.891 18.266 1 98.19 338 GLN A C 1
ATOM 2689 O O . GLN A 1 338 ? 12.008 20.172 17.297 1 98.19 338 GLN A O 1
ATOM 2694 N N . ASP A 1 339 ? 12.539 21.391 19.047 1 98 339 ASP A N 1
ATOM 2695 C CA . ASP A 1 339 ? 13.961 21.078 18.938 1 98 339 ASP A CA 1
ATOM 2696 C C . ASP A 1 339 ? 14.203 19.578 19.125 1 98 339 ASP A C 1
ATOM 2698 O O . ASP A 1 339 ? 15.031 19 18.422 1 98 339 ASP A O 1
ATOM 2702 N N . TYR A 1 340 ? 13.508 19.047 20.047 1 97.06 340 TYR A N 1
ATOM 2703 C CA . TYR A 1 340 ? 13.594 17.609 20.25 1 97.06 340 TYR A CA 1
ATOM 2704 C C . TYR A 1 340 ? 13.156 16.844 19.016 1 97.06 340 TYR A C 1
ATOM 2706 O O . TYR A 1 340 ? 13.828 15.898 18.594 1 97.06 340 TYR A O 1
ATOM 2714 N N . VAL A 1 341 ? 11.977 17.188 18.453 1 97.44 341 VAL A N 1
ATOM 2715 C CA . VAL A 1 341 ? 11.438 16.516 17.281 1 97.44 341 VAL A CA 1
ATOM 2716 C C . VAL A 1 341 ? 12.438 16.625 16.125 1 97.44 341 VAL A C 1
ATOM 2718 O O . VAL A 1 341 ? 12.672 15.641 15.414 1 97.44 341 VAL A O 1
ATOM 2721 N N . GLU A 1 342 ? 13.047 17.734 15.93 1 97.19 342 GLU A N 1
ATOM 2722 C CA . GLU A 1 342 ? 13.984 17.969 14.836 1 97.19 342 GLU A CA 1
ATOM 2723 C C . GLU A 1 342 ? 15.258 17.141 15.023 1 97.19 342 GLU A C 1
ATOM 2725 O O . GLU A 1 342 ? 15.742 16.516 14.078 1 97.19 342 GLU A O 1
ATOM 2730 N N . LYS A 1 343 ? 15.742 17.047 16.188 1 96.56 343 LYS A N 1
ATOM 2731 C CA . LYS A 1 343 ? 17.047 16.438 16.453 1 96.56 343 LYS A CA 1
ATOM 2732 C C . LYS A 1 343 ? 16.906 14.914 16.578 1 96.56 343 LYS A C 1
ATOM 2734 O O . LYS A 1 343 ? 17.812 14.18 16.172 1 96.56 343 LYS A O 1
ATOM 2739 N N . ASN A 1 344 ? 15.773 14.477 17.078 1 95.12 344 ASN A N 1
ATOM 2740 C CA . ASN A 1 344 ? 15.664 13.055 17.406 1 95.12 344 ASN A CA 1
ATOM 2741 C C . ASN A 1 344 ? 14.75 12.32 16.438 1 95.12 344 ASN A C 1
ATOM 2743 O O . ASN A 1 344 ? 14.773 11.086 16.375 1 95.12 344 ASN A O 1
ATOM 2747 N N . ILE A 1 345 ? 13.93 12.953 15.703 1 95.38 345 ILE A N 1
ATOM 2748 C CA . ILE A 1 345 ? 12.984 12.289 14.812 1 95.38 345 ILE A CA 1
ATOM 2749 C C . ILE A 1 345 ? 13.297 12.648 13.359 1 95.38 345 ILE A C 1
ATOM 2751 O O . ILE A 1 345 ? 13.648 11.781 12.562 1 95.38 345 ILE A O 1
ATOM 2755 N N . LEU A 1 346 ? 13.297 13.922 13.07 1 95.56 346 LEU A N 1
ATOM 2756 C CA . LEU A 1 346 ? 13.453 14.367 11.688 1 95.56 346 LEU A CA 1
ATOM 2757 C C . LEU A 1 346 ? 14.867 14.102 11.188 1 95.56 346 LEU A C 1
ATOM 2759 O O . LEU A 1 346 ? 15.07 13.883 9.992 1 95.56 346 LEU A O 1
ATOM 2763 N N . ALA A 1 347 ? 15.812 14.133 12.055 1 92.94 347 ALA A N 1
ATOM 2764 C CA . ALA A 1 347 ? 17.203 13.914 11.68 1 92.94 347 ALA A CA 1
ATOM 2765 C C . ALA A 1 347 ? 17.406 12.531 11.078 1 92.94 347 ALA A C 1
ATOM 2767 O O . ALA A 1 347 ? 18.297 12.328 10.25 1 92.94 347 ALA A O 1
ATOM 2768 N N . ASP A 1 348 ? 16.547 11.633 11.438 1 88.88 348 ASP A N 1
ATOM 2769 C CA . ASP A 1 348 ? 16.641 10.258 10.961 1 88.88 348 ASP A CA 1
ATOM 2770 C C . ASP A 1 348 ? 15.961 10.094 9.609 1 88.88 348 ASP A C 1
ATOM 2772 O O . ASP A 1 348 ? 16.109 9.062 8.953 1 88.88 348 ASP A O 1
ATOM 2776 N N . ILE A 1 349 ? 15.195 11.055 9.203 1 92.06 349 ILE A N 1
ATOM 2777 C CA . ILE A 1 349 ? 14.477 10.977 7.934 1 92.06 349 ILE A CA 1
ATOM 2778 C C . ILE A 1 349 ? 15.328 11.594 6.824 1 92.06 349 ILE A C 1
ATOM 2780 O O . ILE A 1 349 ? 15.453 12.812 6.738 1 92.06 349 ILE A O 1
ATOM 2784 N N . ARG A 1 350 ? 15.938 10.734 6.062 1 89 350 ARG A N 1
ATOM 2785 C CA . ARG A 1 350 ? 16.734 11.203 4.934 1 89 350 ARG A CA 1
ATOM 2786 C C . ARG A 1 350 ? 15.977 11.031 3.619 1 89 350 ARG A C 1
ATOM 2788 O O . ARG A 1 350 ? 15.664 9.914 3.219 1 89 350 ARG A O 1
ATOM 2795 N N . PRO A 1 351 ? 15.734 12.172 2.953 1 92.81 351 PRO A N 1
ATOM 2796 C CA . PRO A 1 351 ? 15.023 12.047 1.678 1 92.81 351 PRO A CA 1
ATOM 2797 C C . PRO A 1 351 ? 15.812 11.258 0.64 1 92.81 351 PRO A C 1
ATOM 2799 O O . PRO A 1 351 ? 17.031 11.133 0.752 1 92.81 351 PRO A O 1
ATOM 2802 N N . ILE A 1 352 ? 15.148 10.727 -0.333 1 91.75 352 ILE A N 1
ATOM 2803 C CA . ILE A 1 352 ? 15.758 10.016 -1.454 1 91.75 352 ILE A CA 1
ATOM 2804 C C . ILE A 1 352 ? 16.5 11.008 -2.35 1 91.75 352 ILE A C 1
ATOM 2806 O O . ILE A 1 352 ? 17.609 10.742 -2.791 1 91.75 352 ILE A 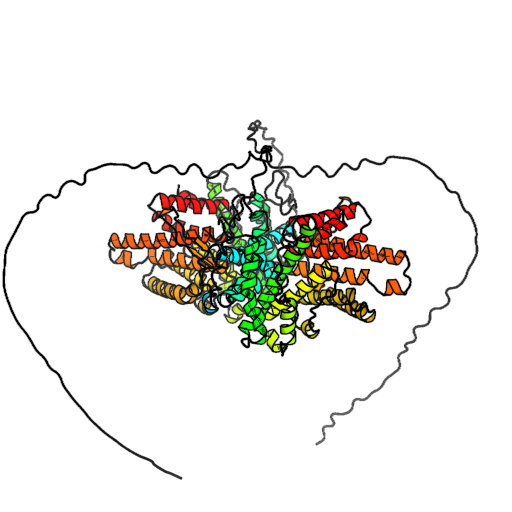O 1
ATOM 2810 N N . TYR A 1 353 ? 15.812 12.07 -2.539 1 92.62 353 TYR A N 1
ATOM 2811 C CA . TYR A 1 353 ? 16.312 13.125 -3.414 1 92.62 353 TYR A CA 1
ATOM 2812 C C . TYR A 1 353 ? 15.961 14.5 -2.865 1 92.62 353 TYR A C 1
ATOM 2814 O O . TYR A 1 353 ? 14.875 14.703 -2.318 1 92.62 353 TYR A O 1
ATOM 2822 N N . LYS A 1 354 ? 16.906 15.359 -2.861 1 93.44 354 LYS A N 1
ATOM 2823 C CA . LYS A 1 354 ? 16.688 16.734 -2.445 1 93.44 354 LYS A CA 1
ATOM 2824 C C . LYS A 1 354 ? 17.453 17.719 -3.334 1 93.44 354 LYS A C 1
ATOM 2826 O O . LYS A 1 354 ? 18.656 17.578 -3.514 1 93.44 354 LYS A O 1
ATOM 2831 N N . LYS A 1 355 ? 16.75 18.656 -3.906 1 91.81 355 LYS A N 1
ATOM 2832 C CA . LYS A 1 355 ? 17.312 19.703 -4.738 1 91.81 355 LYS A CA 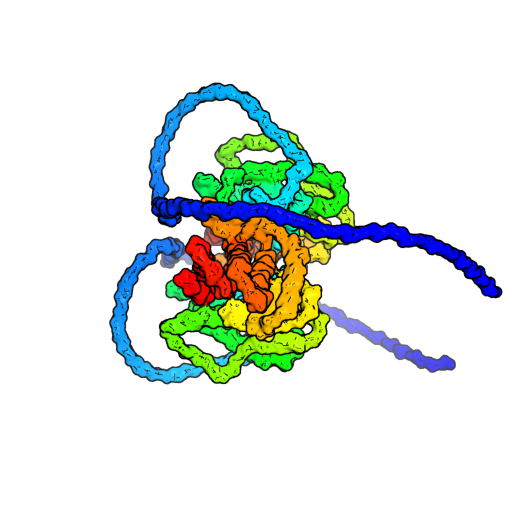1
ATOM 2833 C C . LYS A 1 355 ? 16.688 21.062 -4.406 1 91.81 355 LYS A C 1
ATOM 2835 O O . LYS A 1 355 ? 15.469 21.219 -4.496 1 91.81 355 LYS A O 1
ATOM 2840 N N . PRO A 1 356 ? 17.516 21.969 -3.918 1 92.19 356 PRO A N 1
ATOM 2841 C CA . PRO A 1 356 ? 16.953 23.312 -3.67 1 92.19 356 PRO A CA 1
ATOM 2842 C C . PRO A 1 356 ? 16.438 23.969 -4.941 1 92.19 356 PRO A C 1
ATOM 2844 O O . PRO A 1 356 ? 16.859 23.625 -6.047 1 92.19 356 PRO A O 1
ATOM 2847 N N . ALA A 1 357 ? 15.508 24.828 -4.758 1 91.75 357 ALA A N 1
ATOM 2848 C CA . ALA A 1 357 ? 14.953 25.562 -5.891 1 91.75 357 ALA A CA 1
ATOM 2849 C C . ALA A 1 357 ? 16.016 26.453 -6.547 1 91.75 357 ALA A C 1
ATOM 2851 O O . ALA A 1 357 ? 16.781 27.109 -5.855 1 91.75 357 ALA A O 1
ATOM 2852 N N . ASP A 1 358 ? 16.125 26.312 -7.828 1 89.06 358 ASP A N 1
ATOM 2853 C CA . ASP A 1 358 ? 17 27.188 -8.602 1 89.06 358 ASP A CA 1
ATOM 2854 C C . ASP A 1 358 ? 16.266 28.453 -9.039 1 89.06 358 ASP A C 1
ATOM 2856 O O . ASP A 1 358 ? 15.617 28.484 -10.094 1 89.06 358 ASP A O 1
ATOM 2860 N N . LYS A 1 359 ? 16.422 29.484 -8.344 1 84.38 359 LYS A N 1
ATOM 2861 C CA . LYS A 1 359 ? 15.719 30.734 -8.609 1 84.38 359 LYS A CA 1
ATOM 2862 C C . LYS A 1 359 ? 16.109 31.312 -9.961 1 84.38 359 LYS A C 1
ATOM 2864 O O . LYS A 1 359 ? 15.312 32 -10.602 1 84.38 359 LYS A O 1
ATOM 2869 N N . THR A 1 360 ? 17.312 30.984 -10.375 1 87.31 360 THR A N 1
ATOM 2870 C CA . THR A 1 360 ? 17.781 31.5 -11.656 1 87.31 360 THR A CA 1
ATOM 2871 C C . THR A 1 360 ? 17 30.875 -12.805 1 87.31 360 THR A C 1
ATOM 2873 O O . THR A 1 360 ? 16.859 31.484 -13.867 1 87.31 360 THR A O 1
ATOM 2876 N N . ARG A 1 361 ? 16.484 29.719 -12.586 1 86.38 361 ARG A N 1
ATOM 2877 C CA . ARG A 1 361 ? 15.711 29.016 -13.609 1 86.38 361 ARG A CA 1
ATOM 2878 C C . ARG A 1 361 ? 14.211 29.234 -13.406 1 86.38 361 ARG A C 1
ATOM 2880 O O . ARG A 1 361 ? 13.391 28.594 -14.07 1 86.38 361 ARG A O 1
ATOM 2887 N N . GLY A 1 362 ? 13.891 30.109 -12.398 1 83.19 362 GLY A N 1
ATOM 2888 C CA . GLY A 1 362 ? 12.492 30.406 -12.141 1 83.19 362 GLY A CA 1
ATOM 2889 C C . GLY A 1 362 ? 11.828 29.406 -11.219 1 83.19 362 GLY A C 1
ATOM 2890 O O . GLY A 1 362 ? 10.602 29.422 -11.055 1 83.19 362 GLY A O 1
ATOM 2891 N N . GLU A 1 363 ? 12.641 28.531 -10.656 1 88.25 363 GLU A N 1
ATOM 2892 C CA . GLU A 1 363 ? 12.07 27.562 -9.727 1 88.25 363 GLU A CA 1
ATOM 2893 C C . GLU A 1 363 ? 11.812 28.188 -8.359 1 88.25 363 GLU A C 1
ATOM 2895 O O . GLU A 1 363 ? 12.625 28.969 -7.867 1 88.25 363 GLU A O 1
ATOM 2900 N N . ILE A 1 364 ? 10.664 27.906 -7.848 1 91.25 364 ILE A N 1
ATOM 2901 C CA . ILE A 1 364 ? 10.289 28.516 -6.574 1 91.25 364 ILE A CA 1
ATOM 2902 C C . ILE A 1 364 ? 10.305 27.453 -5.477 1 91.25 364 ILE A C 1
ATOM 2904 O O . ILE A 1 364 ? 10.805 27.688 -4.375 1 91.25 364 ILE A O 1
ATOM 2908 N N . PHE A 1 365 ? 9.82 26.25 -5.848 1 94 365 PHE A N 1
ATOM 2909 C CA . PHE A 1 365 ? 9.703 25.203 -4.848 1 94 365 PHE A CA 1
ATOM 2910 C C . PHE A 1 365 ? 10.898 24.266 -4.91 1 94 365 PHE A C 1
ATOM 2912 O O . PHE A 1 365 ? 11.391 23.953 -5.996 1 94 365 PHE A O 1
ATOM 2919 N N . PRO A 1 366 ? 11.367 23.828 -3.756 1 93.75 366 PRO A N 1
ATOM 2920 C CA . PRO A 1 366 ? 12.383 22.781 -3.77 1 93.75 366 PRO A CA 1
ATOM 2921 C C . PRO A 1 366 ? 11.828 21.422 -4.199 1 93.75 366 PRO A C 1
ATOM 2923 O O . PRO A 1 366 ? 10.609 21.219 -4.18 1 93.75 366 PRO A O 1
ATOM 2926 N N . THR A 1 367 ? 12.672 20.594 -4.695 1 91.12 367 THR A N 1
ATOM 2927 C CA . THR A 1 367 ? 12.312 19.219 -5.031 1 91.12 367 THR A CA 1
ATOM 2928 C C . THR A 1 367 ? 12.781 18.25 -3.945 1 91.12 367 THR A C 1
ATOM 2930 O O . THR A 1 367 ? 13.977 18.172 -3.66 1 91.12 367 THR A O 1
ATOM 2933 N N . VAL A 1 368 ? 11.836 17.625 -3.334 1 93.25 368 VAL A N 1
ATOM 2934 C CA . VAL A 1 368 ? 12.172 16.688 -2.264 1 93.25 368 VAL A CA 1
ATOM 2935 C C . VAL A 1 368 ? 11.328 15.422 -2.398 1 93.25 368 VAL A C 1
ATOM 2937 O O . VAL A 1 368 ? 10.102 15.492 -2.504 1 93.25 368 VAL A O 1
ATOM 2940 N N . TRP A 1 369 ? 11.992 14.25 -2.416 1 92.69 369 TRP A N 1
ATOM 2941 C CA . TRP A 1 369 ? 11.32 12.953 -2.482 1 92.69 369 TRP A CA 1
ATOM 2942 C C . TRP A 1 369 ? 11.602 12.133 -1.229 1 92.69 369 TRP A C 1
ATOM 2944 O O . TRP A 1 369 ? 12.758 11.961 -0.835 1 92.69 369 TRP A O 1
ATOM 2954 N N . TYR A 1 370 ? 10.508 11.719 -0.655 1 92.81 370 TYR A N 1
ATOM 2955 C CA . TYR A 1 370 ? 10.656 10.859 0.515 1 92.81 370 TYR A CA 1
ATOM 2956 C C . TYR A 1 370 ? 10.281 9.422 0.188 1 92.81 370 TYR A C 1
ATOM 2958 O O . TYR A 1 370 ? 9.695 9.148 -0.864 1 92.81 370 TYR A O 1
ATOM 2966 N N . ARG A 1 371 ? 10.602 8.539 1.052 1 88.31 371 ARG A N 1
ATOM 2967 C CA . ARG A 1 371 ? 10.438 7.105 0.814 1 88.31 371 ARG A CA 1
ATOM 2968 C C . ARG A 1 371 ? 9 6.668 1.042 1 88.31 371 ARG A C 1
ATOM 2970 O O . ARG A 1 371 ? 8.531 5.707 0.429 1 88.31 371 ARG A O 1
ATOM 2977 N N . SER A 1 372 ? 8.359 7.426 1.96 1 89.62 372 SER A N 1
ATOM 2978 C CA . SER A 1 372 ? 7.031 6.977 2.352 1 89.62 372 SER A CA 1
ATOM 2979 C C . SER A 1 372 ? 6.133 8.156 2.709 1 89.62 372 SER A C 1
ATOM 2981 O O . SER A 1 372 ? 6.621 9.258 2.984 1 89.62 372 SER A O 1
ATOM 2983 N N . ASN A 1 373 ? 4.832 7.895 2.666 1 89.44 373 ASN A N 1
ATOM 2984 C CA . ASN A 1 373 ? 3.867 8.914 3.068 1 89.44 373 ASN A CA 1
ATOM 2985 C C . ASN A 1 373 ? 4.027 9.281 4.539 1 89.44 373 ASN A C 1
ATOM 2987 O O . ASN A 1 373 ? 3.76 10.422 4.93 1 89.44 373 ASN A O 1
ATOM 2991 N N . ILE A 1 374 ? 4.457 8.32 5.32 1 92.94 374 ILE A N 1
ATOM 2992 C CA . ILE A 1 374 ? 4.672 8.578 6.738 1 92.94 374 ILE A CA 1
ATOM 2993 C C . ILE A 1 374 ? 5.766 9.633 6.91 1 92.94 374 ILE A C 1
ATOM 2995 O O . ILE A 1 374 ? 5.625 10.562 7.711 1 92.94 374 ILE A O 1
ATOM 2999 N N . GLU A 1 375 ? 6.816 9.492 6.141 1 94.19 375 GLU A N 1
ATOM 3000 C CA . GLU A 1 375 ? 7.902 10.461 6.203 1 94.19 375 GLU A CA 1
ATOM 3001 C C . GLU A 1 375 ? 7.438 11.836 5.727 1 94.19 375 GLU A C 1
ATOM 3003 O O . GLU A 1 375 ? 7.777 12.859 6.332 1 94.19 375 GLU A O 1
ATOM 3008 N N . VAL A 1 376 ? 6.648 11.805 4.656 1 94.94 376 VAL A N 1
ATOM 3009 C CA . VAL A 1 376 ? 6.125 13.055 4.102 1 94.94 376 VAL A CA 1
ATOM 3010 C C . VAL A 1 376 ? 5.281 13.773 5.156 1 94.94 376 VAL A C 1
ATOM 3012 O O . VAL A 1 376 ? 5.492 14.953 5.422 1 94.94 376 VAL A O 1
ATOM 3015 N N . THR A 1 377 ? 4.383 13.07 5.777 1 95.38 377 THR A N 1
ATOM 3016 C CA . THR A 1 377 ? 3.484 13.648 6.773 1 95.38 377 THR A CA 1
ATOM 3017 C C . THR A 1 377 ? 4.262 14.125 7.996 1 95.38 377 THR A C 1
ATOM 3019 O O . THR A 1 377 ? 4 15.211 8.516 1 95.38 377 THR A O 1
ATOM 3022 N N . THR A 1 378 ? 5.199 13.297 8.422 1 97 378 THR A N 1
ATOM 3023 C CA . THR A 1 378 ? 6.023 13.641 9.57 1 97 378 THR A CA 1
ATOM 3024 C C . THR A 1 378 ? 6.766 14.961 9.336 1 97 378 THR A C 1
ATOM 3026 O O . THR A 1 378 ? 6.762 15.844 10.195 1 97 378 THR A O 1
ATOM 3029 N N . MET A 1 379 ? 7.324 15.078 8.195 1 97 379 MET A N 1
ATOM 3030 C CA . MET A 1 379 ? 8.062 16.281 7.848 1 97 379 MET A CA 1
ATOM 3031 C C . MET A 1 379 ? 7.133 17.484 7.762 1 97 379 MET A C 1
ATOM 3033 O O . MET A 1 379 ? 7.445 18.562 8.289 1 97 379 MET A O 1
ATOM 3037 N N . GLN A 1 380 ? 6.059 17.312 7.16 1 96.94 380 GLN A N 1
ATOM 3038 C CA . GLN A 1 380 ? 5.137 18.438 6.941 1 96.94 380 GLN A CA 1
ATOM 3039 C C . GLN A 1 380 ? 4.555 18.922 8.258 1 96.94 380 GLN A C 1
ATOM 3041 O O . GLN A 1 380 ? 4.441 20.141 8.477 1 96.94 380 GLN A O 1
ATOM 3046 N N . PHE A 1 381 ? 4.156 18.031 9.109 1 97.62 381 PHE A N 1
ATOM 3047 C CA . PHE A 1 381 ? 3.592 18.422 10.398 1 97.62 381 PHE A CA 1
ATOM 3048 C C . PHE A 1 381 ? 4.621 19.172 11.234 1 97.62 381 PHE A C 1
ATOM 3050 O O . PHE A 1 381 ? 4.293 20.156 11.898 1 97.62 381 PHE A O 1
ATOM 3057 N N . SER A 1 382 ? 5.82 18.75 11.148 1 98 382 SER A N 1
ATOM 3058 C CA . SER A 1 382 ? 6.875 19.453 11.883 1 98 382 SER A CA 1
ATOM 3059 C C . SER A 1 382 ? 7.121 20.844 11.305 1 98 382 SER A C 1
ATOM 3061 O O . SER A 1 382 ? 7.309 21.797 12.055 1 98 382 SER A O 1
ATOM 3063 N N . LEU A 1 383 ? 7.164 20.922 10.008 1 97.75 383 LEU A N 1
ATOM 3064 C CA . LEU A 1 383 ? 7.367 22.219 9.352 1 97.75 383 LEU A CA 1
ATOM 3065 C C . LEU A 1 383 ? 6.234 23.172 9.688 1 97.75 383 LEU A C 1
ATOM 3067 O O . LEU A 1 383 ? 6.477 24.375 9.898 1 97.75 383 LEU A O 1
ATOM 3071 N N . LEU A 1 384 ? 5.047 22.672 9.727 1 97.75 384 LEU A N 1
ATOM 3072 C CA . LEU A 1 384 ? 3.891 23.5 10.07 1 97.75 384 LEU A CA 1
ATOM 3073 C C . LEU A 1 384 ? 3.986 24 11.508 1 97.75 384 LEU A C 1
ATOM 3075 O O . LEU A 1 384 ? 3.744 25.172 11.781 1 97.75 384 LEU A O 1
ATOM 3079 N N . ALA A 1 385 ? 4.336 23.062 12.375 1 98.5 385 ALA A N 1
ATOM 3080 C CA . ALA A 1 385 ? 4.5 23.453 13.773 1 98.5 385 ALA A CA 1
ATOM 3081 C C . ALA A 1 385 ? 5.566 24.531 13.922 1 98.5 385 ALA A C 1
ATOM 3083 O O . ALA A 1 385 ? 5.355 25.531 14.609 1 98.5 385 ALA A O 1
ATOM 3084 N N . LYS A 1 386 ? 6.637 24.328 13.258 1 98.25 386 LYS A N 1
ATOM 3085 C CA . LYS A 1 386 ? 7.734 25.297 13.305 1 98.25 386 LYS A CA 1
ATOM 3086 C C . LYS A 1 386 ? 7.297 26.656 12.758 1 98.25 386 LYS A C 1
ATOM 3088 O O . LYS A 1 386 ? 7.656 27.703 13.297 1 98.25 386 LYS A O 1
ATOM 3093 N N . SER A 1 387 ? 6.59 26.656 11.695 1 97.94 387 SER A N 1
ATOM 3094 C CA . SER A 1 387 ? 6.105 27.891 11.102 1 97.94 387 SER A CA 1
ATOM 3095 C C . SER A 1 387 ? 5.25 28.688 12.094 1 97.94 387 SER A C 1
ATOM 3097 O O . SER A 1 387 ? 5.395 29.906 12.211 1 97.94 387 SER A O 1
ATOM 3099 N N . VAL A 1 388 ? 4.41 28 12.797 1 97.25 388 VAL A N 1
ATOM 3100 C CA . VAL A 1 388 ? 3.531 28.641 13.766 1 97.25 388 VAL A CA 1
ATOM 3101 C C . VAL A 1 388 ? 4.355 29.188 14.93 1 97.25 388 VAL A C 1
ATOM 3103 O O . VAL A 1 388 ? 4.164 30.344 15.344 1 97.25 388 VAL A O 1
ATOM 3106 N N . LEU A 1 389 ? 5.285 28.391 15.414 1 97.25 389 LEU A N 1
ATOM 3107 C CA . LEU A 1 389 ? 6.09 28.797 16.562 1 97.25 389 LEU A CA 1
ATOM 3108 C C . LEU A 1 389 ? 6.961 30 16.234 1 97.25 389 LEU A C 1
ATOM 3110 O O . LEU A 1 389 ? 7.148 30.891 17.062 1 97.25 389 LEU A O 1
ATOM 3114 N N . VAL A 1 390 ? 7.461 30.016 15.016 1 96.25 390 VAL A N 1
ATOM 3115 C CA . VAL A 1 390 ? 8.312 31.125 14.586 1 96.25 390 VAL A CA 1
ATOM 3116 C C . VAL A 1 390 ? 7.461 32.375 14.328 1 96.25 390 VAL A C 1
ATOM 3118 O O . VAL A 1 390 ? 7.805 33.469 14.773 1 96.25 390 VAL A O 1
ATOM 3121 N N . ALA A 1 391 ? 6.387 32.25 13.68 1 94.81 391 ALA A N 1
ATOM 3122 C CA . ALA A 1 391 ? 5.539 33.344 13.281 1 94.81 391 ALA A CA 1
ATOM 3123 C C . ALA A 1 391 ? 4.902 34.031 14.5 1 94.81 391 ALA A C 1
ATOM 3125 O O . ALA A 1 391 ? 4.699 35.25 14.523 1 94.81 391 ALA A O 1
ATOM 3126 N N . GLU A 1 392 ? 4.566 33.188 15.508 1 93.69 392 GLU A N 1
ATOM 3127 C CA . GLU A 1 392 ? 3.791 33.688 16.625 1 93.69 392 GLU A CA 1
ATOM 3128 C C . GLU A 1 392 ? 4.652 33.844 17.875 1 93.69 392 GLU A C 1
ATOM 3130 O O . GLU A 1 392 ? 4.145 33.812 19 1 93.69 392 GLU A O 1
ATOM 3135 N N . ASN A 1 393 ? 5.906 33.969 17.703 1 91.56 393 ASN A N 1
ATOM 3136 C CA . ASN A 1 393 ? 6.816 34.156 18.828 1 91.56 393 ASN A CA 1
ATOM 3137 C C . ASN A 1 393 ? 6.387 35.344 19.688 1 91.56 393 ASN A C 1
ATOM 3139 O O . ASN A 1 393 ? 6.398 36.5 19.25 1 91.56 393 ASN A O 1
ATOM 3143 N N . PRO A 1 394 ? 6.023 35.031 20.922 1 89.94 394 PRO A N 1
ATOM 3144 C CA . PRO A 1 394 ? 5.535 36.125 21.797 1 89.94 394 PRO A CA 1
ATOM 3145 C C . PRO A 1 394 ? 6.598 37.156 22.094 1 89.94 394 PRO A C 1
ATOM 3147 O O . PRO A 1 394 ? 6.266 38.312 22.422 1 89.94 394 PRO A O 1
ATOM 3150 N N . GLN A 1 395 ? 7.824 36.875 21.953 1 83.62 395 GLN A N 1
ATOM 3151 C CA . GLN A 1 395 ? 8.914 37.781 22.234 1 83.62 395 GLN A CA 1
ATOM 3152 C C . GLN A 1 395 ? 8.961 38.906 21.188 1 83.62 395 GLN A C 1
ATOM 3154 O O . GLN A 1 395 ? 9.492 40 21.469 1 83.62 395 GLN A O 1
ATOM 3159 N N . LEU A 1 396 ? 8.445 38.625 20.031 1 82.94 396 LEU A N 1
ATOM 3160 C CA . LEU A 1 396 ? 8.414 39.625 18.984 1 82.94 396 LEU A CA 1
ATOM 3161 C C . LEU A 1 396 ? 7.418 40.719 19.328 1 82.94 396 LEU A C 1
ATOM 3163 O O . LEU A 1 396 ? 7.629 41.906 18.984 1 82.94 396 LEU A O 1
ATOM 3167 N N . LYS A 1 397 ? 6.367 40.406 19.953 1 74.5 397 LYS A N 1
ATOM 3168 C CA . LYS A 1 397 ? 5.336 41.375 20.328 1 74.5 397 LYS A CA 1
ATOM 3169 C C . LYS A 1 397 ? 5.719 42.125 21.609 1 74.5 397 LYS A C 1
ATOM 3171 O O . LYS A 1 397 ? 5.387 43.312 21.766 1 74.5 397 LYS A O 1
ATOM 3176 N N . LEU A 1 398 ? 6.371 41.438 22.484 1 68.38 398 LEU A N 1
ATOM 3177 C CA . LEU A 1 398 ? 6.691 42.031 23.781 1 68.38 398 LEU A CA 1
ATOM 3178 C C . LEU A 1 398 ? 7.738 43.125 23.656 1 68.38 398 LEU A C 1
ATOM 3180 O O . LEU A 1 398 ? 7.645 44.156 24.297 1 68.38 398 LEU A O 1
ATOM 3184 N N . TYR A 1 399 ? 8.773 42.875 22.875 1 61.44 399 TYR A N 1
ATOM 3185 C CA . TYR A 1 399 ? 9.891 43.812 22.875 1 61.44 399 TYR A CA 1
ATOM 3186 C C . TYR A 1 399 ? 9.781 44.781 21.703 1 61.44 399 TYR A C 1
ATOM 3188 O O . TYR A 1 399 ? 10.75 45.469 21.375 1 61.44 399 TYR A O 1
ATOM 3196 N N . SER A 1 400 ? 8.531 45.094 21.312 1 65.06 400 SER A N 1
ATOM 3197 C CA . SER A 1 400 ? 8.43 46 20.156 1 65.06 400 SER A CA 1
ATOM 3198 C C . SER A 1 400 ? 9.492 45.688 19.109 1 65.06 400 SER A C 1
ATOM 3200 O O . SER A 1 400 ? 10.453 46.438 18.953 1 65.06 400 SER A O 1
ATOM 3202 N N . ALA A 1 401 ? 9.508 44.531 18.672 1 69 401 ALA A N 1
ATOM 3203 C CA . ALA A 1 401 ? 10.508 44.062 17.719 1 69 401 ALA A CA 1
ATOM 3204 C C . ALA A 1 401 ? 10.633 45 16.531 1 69 401 ALA A C 1
ATOM 3206 O O . ALA A 1 401 ? 9.664 45.656 16.141 1 69 401 ALA A O 1
ATOM 3207 N N . SER A 1 402 ? 11.859 45.281 16.203 1 79.12 402 SER A N 1
ATOM 3208 C CA . SER A 1 402 ? 12.164 46.125 15.055 1 79.12 402 SER A CA 1
ATOM 3209 C C . SER A 1 402 ? 11.523 45.594 13.781 1 79.12 402 SER A C 1
ATOM 3211 O O . SER A 1 402 ? 11.133 44.438 13.719 1 79.12 402 SER A O 1
ATOM 3213 N N . ARG A 1 403 ? 11.25 46.469 12.945 1 81.25 403 ARG A N 1
ATOM 3214 C CA . ARG A 1 403 ? 10.727 46.094 11.633 1 81.25 403 ARG A CA 1
ATOM 3215 C C . ARG A 1 403 ? 11.617 45.062 10.961 1 81.25 403 ARG A C 1
ATOM 3217 O O . ARG A 1 403 ? 11.125 44.188 10.266 1 81.25 403 ARG A O 1
ATOM 3224 N N . SER A 1 404 ? 12.875 45.188 11.234 1 83.94 404 SER A N 1
ATOM 3225 C CA . SER A 1 404 ? 13.836 44.25 10.656 1 83.94 404 SER A CA 1
ATOM 3226 C C . SER A 1 404 ? 13.633 42.844 11.219 1 83.94 404 SER A C 1
ATOM 3228 O O . SER A 1 404 ? 13.734 41.875 10.484 1 83.94 404 SER A O 1
ATOM 3230 N N . SER A 1 405 ? 13.367 42.781 12.469 1 85.44 405 SER A N 1
ATOM 3231 C CA . SER A 1 405 ? 13.117 41.5 13.102 1 85.44 405 SER A CA 1
ATOM 3232 C C . SER A 1 405 ? 11.867 40.844 12.539 1 85.44 405 SER A C 1
ATOM 3234 O O . SER A 1 405 ? 11.844 39.625 12.32 1 85.44 405 SER A O 1
ATOM 3236 N N . TRP A 1 406 ? 10.922 41.625 12.312 1 87.69 406 TRP A N 1
ATOM 3237 C CA . TRP A 1 406 ? 9.68 41.125 11.734 1 87.69 406 TRP A CA 1
ATOM 3238 C C . TRP A 1 406 ? 9.906 40.625 10.312 1 87.69 406 TRP A C 1
ATOM 3240 O O . TRP A 1 406 ? 9.375 39.562 9.93 1 87.69 406 TRP A O 1
ATOM 3250 N N . ARG A 1 407 ? 10.672 41.312 9.617 1 89.56 407 ARG A N 1
ATOM 3251 C CA . ARG A 1 407 ? 10.977 40.938 8.25 1 89.56 407 ARG A CA 1
ATOM 3252 C C . ARG A 1 407 ? 11.719 39.594 8.219 1 89.56 407 ARG A C 1
ATOM 3254 O O . ARG A 1 407 ? 11.492 38.781 7.328 1 89.56 407 ARG A O 1
ATOM 3261 N N . LEU A 1 408 ? 12.555 39.438 9.164 1 91.5 408 LEU A N 1
ATOM 3262 C CA . LEU A 1 408 ? 13.312 38.188 9.242 1 91.5 408 LEU A CA 1
ATOM 3263 C C . LEU A 1 408 ? 12.383 37 9.547 1 91.5 408 LEU A C 1
ATOM 3265 O O . LEU A 1 408 ? 12.531 35.938 8.961 1 91.5 408 LEU A O 1
ATOM 3269 N N . VAL A 1 409 ? 11.492 37.25 10.477 1 92.88 409 VAL A N 1
ATOM 3270 C CA . VAL A 1 409 ? 10.531 36.219 10.859 1 92.88 409 VAL A CA 1
ATOM 3271 C C . VAL A 1 409 ? 9.633 35.875 9.672 1 92.88 409 VAL A C 1
ATOM 3273 O O . VAL A 1 409 ? 9.383 34.719 9.375 1 92.88 409 VAL A O 1
ATOM 3276 N N . GLU A 1 410 ? 9.164 36.875 8.992 1 93.5 410 GLU A N 1
ATOM 3277 C CA . GLU A 1 410 ? 8.32 36.656 7.82 1 93.5 410 GLU A CA 1
ATOM 3278 C C . GLU A 1 410 ? 9.055 35.875 6.742 1 93.5 410 GLU A C 1
ATOM 3280 O O . GLU A 1 410 ? 8.477 35 6.109 1 93.5 410 GLU A O 1
ATOM 3285 N N . ASN A 1 411 ? 10.289 36.188 6.582 1 94.5 411 ASN A N 1
ATOM 3286 C CA . ASN A 1 411 ? 11.094 35.469 5.594 1 94.5 411 ASN A CA 1
ATOM 3287 C C . ASN A 1 411 ? 11.281 34.031 5.977 1 94.5 411 ASN A C 1
ATOM 3289 O O . ASN A 1 411 ? 11.227 33.125 5.117 1 94.5 411 ASN A O 1
ATOM 3293 N N . GLU A 1 412 ? 11.547 33.812 7.195 1 95.69 412 GLU A N 1
ATOM 3294 C CA . GLU A 1 412 ? 11.742 32.438 7.66 1 95.69 412 GLU A CA 1
ATOM 3295 C C . GLU A 1 412 ? 10.477 31.625 7.473 1 95.69 412 GLU A C 1
ATOM 3297 O O . GLU A 1 412 ? 10.539 30.469 7.031 1 95.69 412 GLU A O 1
ATOM 3302 N N . VAL A 1 413 ? 9.359 32.156 7.852 1 96.69 413 VAL A N 1
ATOM 3303 C CA . VAL A 1 413 ? 8.086 31.469 7.711 1 96.69 413 VAL A CA 1
ATOM 3304 C C . VAL A 1 413 ? 7.793 31.219 6.234 1 96.69 413 VAL A C 1
ATOM 3306 O O . VAL A 1 413 ? 7.316 30.141 5.871 1 96.69 413 VAL A O 1
ATOM 3309 N N . ARG A 1 414 ? 8.086 32.156 5.398 1 95.56 414 ARG A N 1
ATOM 3310 C CA . ARG A 1 414 ? 7.898 32 3.961 1 95.56 414 ARG A CA 1
ATOM 3311 C C . ARG A 1 414 ? 8.711 30.812 3.443 1 95.56 414 ARG A C 1
ATOM 3313 O O . ARG A 1 414 ? 8.203 29.984 2.678 1 95.56 414 ARG A O 1
ATOM 3320 N N . LEU A 1 415 ? 9.922 30.734 3.895 1 94.81 415 LEU A N 1
ATOM 3321 C CA . LEU A 1 415 ? 10.789 29.656 3.455 1 94.81 415 LEU A CA 1
ATOM 3322 C C . LEU A 1 415 ? 10.258 28.312 3.91 1 94.81 415 LEU A C 1
ATOM 3324 O O . LEU A 1 415 ? 10.328 27.328 3.17 1 94.81 415 LEU A O 1
ATOM 3328 N N . LEU A 1 416 ? 9.742 28.25 5.074 1 96.69 416 LEU A N 1
ATOM 3329 C CA . LEU A 1 416 ? 9.164 27.031 5.594 1 96.69 416 LEU A CA 1
ATOM 3330 C C . LEU A 1 416 ? 7.938 26.609 4.785 1 96.69 416 LEU A C 1
ATOM 3332 O O . LEU A 1 416 ? 7.758 25.438 4.48 1 96.69 416 LEU A O 1
ATOM 3336 N N . LEU A 1 417 ? 7.133 27.594 4.445 1 95.88 417 LEU A N 1
ATOM 3337 C CA . LEU A 1 417 ? 5.93 27.312 3.672 1 95.88 417 LEU A CA 1
ATOM 3338 C C . LEU A 1 417 ? 6.281 26.875 2.254 1 95.88 417 LEU A C 1
ATOM 3340 O O . LEU A 1 417 ? 5.594 26.031 1.67 1 95.88 417 LEU A O 1
ATOM 3344 N N . LEU A 1 418 ? 7.344 27.438 1.702 1 95.19 418 LEU A N 1
ATOM 3345 C CA . LEU A 1 418 ? 7.805 27.016 0.386 1 95.19 418 LEU A CA 1
ATOM 3346 C C . LEU A 1 418 ? 8.297 25.578 0.424 1 95.19 418 LEU A C 1
ATOM 3348 O O . LEU A 1 418 ? 8.031 24.797 -0.498 1 95.19 418 LEU A O 1
ATOM 3352 N N . GLU A 1 419 ? 8.969 25.25 1.479 1 95.62 419 GLU A N 1
ATOM 3353 C CA . GLU A 1 419 ? 9.422 23.859 1.649 1 95.62 419 GLU A CA 1
ATOM 3354 C C . GLU A 1 419 ? 8.234 22.906 1.782 1 95.62 419 GLU A C 1
ATOM 3356 O O . GLU A 1 419 ? 8.234 21.828 1.18 1 95.62 419 GLU A O 1
ATOM 3361 N N . GLN A 1 420 ? 7.273 23.328 2.562 1 95.31 420 GLN A N 1
ATOM 3362 C CA . GLN A 1 420 ? 6.051 22.547 2.74 1 95.31 420 GLN A CA 1
ATOM 3363 C C . GLN A 1 420 ? 5.352 22.312 1.405 1 95.31 420 GLN A C 1
ATOM 3365 O O . GLN A 1 420 ? 4.906 21.203 1.117 1 95.31 420 GLN A O 1
ATOM 3370 N N . SER A 1 421 ? 5.246 23.375 0.673 1 94.12 421 SER A N 1
ATOM 3371 C CA . SER A 1 421 ? 4.59 23.297 -0.628 1 94.12 421 SER A CA 1
ATOM 3372 C C . SER A 1 421 ? 5.391 22.438 -1.599 1 94.12 421 SER A C 1
ATOM 3374 O O . SER A 1 421 ? 4.82 21.656 -2.367 1 94.12 421 SER A O 1
ATOM 3376 N N . GLY A 1 422 ? 6.703 22.594 -1.574 1 94.12 422 GLY A N 1
ATOM 3377 C CA . GLY A 1 422 ? 7.559 21.75 -2.4 1 94.12 422 GLY A CA 1
ATOM 3378 C C . GLY A 1 422 ? 7.402 20.281 -2.105 1 94.12 422 GLY A C 1
ATOM 3379 O O . GLY A 1 422 ? 7.305 19.469 -3.027 1 94.12 422 GLY A O 1
ATOM 3380 N N . ILE A 1 423 ? 7.316 19.875 -0.867 1 95 423 ILE A N 1
ATOM 3381 C CA . ILE A 1 423 ? 7.125 18.484 -0.453 1 95 423 ILE A CA 1
ATOM 3382 C C . ILE A 1 423 ? 5.797 17.969 -0.996 1 95 423 ILE A C 1
ATOM 3384 O O . ILE A 1 423 ? 5.727 16.859 -1.53 1 95 423 ILE A O 1
ATOM 3388 N N . ALA A 1 424 ? 4.777 18.766 -0.869 1 93 424 ALA A N 1
ATOM 3389 C CA . ALA A 1 424 ? 3.447 18.359 -1.316 1 93 424 ALA A CA 1
ATOM 3390 C C . ALA A 1 424 ? 3.422 18.125 -2.824 1 93 424 ALA A C 1
ATOM 3392 O O . ALA A 1 424 ? 2.852 17.141 -3.299 1 93 424 ALA A O 1
ATOM 3393 N N . LEU A 1 425 ? 4.055 18.953 -3.568 1 89.25 425 LEU A N 1
ATOM 3394 C CA . LEU A 1 425 ? 4.039 18.891 -5.027 1 89.25 425 LEU A CA 1
ATOM 3395 C C . LEU A 1 425 ? 4.863 17.719 -5.531 1 89.25 425 LEU A C 1
ATOM 3397 O O . LEU A 1 425 ? 4.547 17.141 -6.57 1 89.25 425 LEU A O 1
ATOM 3401 N N . CYS A 1 426 ? 5.863 17.359 -4.773 1 89.31 426 CYS A N 1
ATOM 3402 C CA . CYS A 1 426 ? 6.809 16.359 -5.242 1 89.31 426 CYS A CA 1
ATOM 3403 C C . CYS A 1 426 ? 6.383 14.969 -4.797 1 89.31 426 CYS A C 1
ATOM 3405 O O . CYS A 1 426 ? 6.992 13.969 -5.195 1 89.31 426 CYS A O 1
ATOM 3407 N N . ASN A 1 427 ? 5.426 14.828 -4.055 1 86.81 427 ASN A N 1
ATOM 3408 C CA . ASN A 1 427 ? 4.949 13.539 -3.576 1 86.81 427 ASN A CA 1
ATOM 3409 C C . ASN A 1 427 ? 3.463 13.344 -3.863 1 86.81 427 ASN A C 1
ATOM 3411 O O . ASN A 1 427 ? 2.654 13.25 -2.938 1 86.81 427 ASN A O 1
ATOM 3415 N N . PRO A 1 428 ? 3.145 13.141 -5.145 1 76.81 428 PRO A N 1
ATOM 3416 C CA . PRO A 1 428 ? 1.741 13.055 -5.555 1 76.81 428 PRO A CA 1
ATOM 3417 C C . PRO A 1 428 ? 1.04 11.812 -5.023 1 76.81 428 PRO A C 1
ATOM 3419 O O . PRO A 1 428 ? -0.192 11.766 -4.965 1 76.81 428 PRO A O 1
ATOM 3422 N N . ALA A 1 429 ? 1.79 10.875 -4.652 1 75.75 429 ALA A N 1
ATOM 3423 C CA . ALA A 1 429 ? 1.2 9.664 -4.105 1 75.75 429 ALA A CA 1
ATOM 3424 C C . ALA A 1 429 ? 0.579 9.922 -2.734 1 75.75 429 ALA A C 1
ATOM 3426 O O . ALA A 1 429 ? -0.126 9.07 -2.193 1 75.75 429 ALA A O 1
ATOM 3427 N N . SER A 1 430 ? 0.801 11.117 -2.225 1 80.56 430 SER A N 1
ATOM 3428 C CA . SER A 1 430 ? 0.235 11.531 -0.943 1 80.56 430 SER A CA 1
ATOM 3429 C C . SER A 1 430 ? -0.704 12.719 -1.107 1 80.56 430 SER A C 1
ATOM 3431 O O . SER A 1 430 ? -0.352 13.844 -0.754 1 80.56 430 SER A O 1
ATOM 3433 N N . PRO A 1 431 ? -1.898 12.445 -1.49 1 75.5 431 PRO A N 1
ATOM 3434 C CA . PRO A 1 431 ? -2.822 13.562 -1.704 1 75.5 431 PRO A CA 1
ATOM 3435 C C . PRO A 1 431 ? -3.014 14.414 -0.454 1 75.5 431 PRO A C 1
ATOM 3437 O O . PRO A 1 431 ? -3.094 15.641 -0.549 1 75.5 431 PRO A O 1
ATOM 3440 N N . PRO A 1 432 ? -2.971 13.836 0.714 1 84 432 PRO A N 1
ATOM 3441 C CA . PRO A 1 432 ? -3.123 14.664 1.914 1 84 432 PRO A CA 1
ATOM 3442 C C . PRO A 1 432 ? -1.989 15.672 2.082 1 84 432 PRO A C 1
ATOM 3444 O O . PRO A 1 432 ? -2.133 16.641 2.822 1 84 432 PRO A O 1
ATOM 3447 N N . ALA A 1 433 ? -0.919 15.414 1.411 1 90.69 433 ALA A N 1
ATOM 3448 C CA . ALA A 1 433 ? 0.211 16.328 1.521 1 90.69 433 ALA A CA 1
ATOM 3449 C C . ALA A 1 433 ? -0.167 17.734 1.031 1 90.69 433 ALA A C 1
ATOM 3451 O O . ALA A 1 433 ? 0.296 18.734 1.578 1 90.69 433 ALA A O 1
ATOM 3452 N N . LEU A 1 434 ? -0.992 17.797 0.035 1 87.88 434 LEU A N 1
ATOM 3453 C CA . LEU A 1 434 ? -1.44 19.078 -0.485 1 87.88 434 LEU A CA 1
ATOM 3454 C C . LEU A 1 434 ? -2.334 19.797 0.525 1 87.88 434 LEU A C 1
ATOM 3456 O O . LEU A 1 434 ? -2.285 21.016 0.648 1 87.88 434 LEU A O 1
ATOM 3460 N N . VAL A 1 435 ? -3.131 19.047 1.244 1 84.94 435 VAL A N 1
ATOM 3461 C CA . VAL A 1 435 ? -3.982 19.609 2.289 1 84.94 435 VAL A CA 1
ATOM 3462 C C . VAL A 1 435 ? -3.117 20.203 3.393 1 84.94 435 VAL A C 1
ATOM 3464 O O . VAL A 1 435 ? -3.373 21.328 3.852 1 84.94 435 VAL A O 1
ATOM 3467 N N . HIS A 1 436 ? -2.105 19.516 3.795 1 91.56 436 HIS A N 1
ATOM 3468 C CA . HIS A 1 436 ? -1.212 19.984 4.848 1 91.56 436 HIS A CA 1
ATOM 3469 C C . HIS A 1 436 ? -0.5 21.266 4.438 1 91.56 436 HIS A C 1
ATOM 3471 O O . HIS A 1 436 ? -0.306 22.156 5.262 1 91.56 436 HIS A O 1
ATOM 3477 N N . ALA A 1 437 ? -0.117 21.297 3.16 1 92.06 437 ALA A N 1
ATOM 3478 C CA . ALA A 1 437 ? 0.512 22.516 2.666 1 92.06 437 ALA A CA 1
ATOM 3479 C C . ALA A 1 437 ? -0.46 23.688 2.711 1 92.06 437 ALA A C 1
ATOM 3481 O O . ALA A 1 437 ? -0.069 24.812 3.031 1 92.06 437 ALA A O 1
ATOM 3482 N N . ALA A 1 438 ? -1.669 23.438 2.461 1 88 438 ALA A N 1
ATOM 3483 C CA . ALA A 1 438 ? -2.699 24.484 2.436 1 88 438 ALA A CA 1
ATOM 3484 C C . ALA A 1 438 ? -2.932 25.062 3.826 1 88 438 ALA A C 1
ATOM 3486 O O . ALA A 1 438 ? -3.283 26.234 3.967 1 88 438 ALA A O 1
ATOM 3487 N N . PHE A 1 439 ? -2.736 24.25 4.859 1 90.56 439 PHE A N 1
ATOM 3488 C CA . PHE A 1 439 ? -2.875 24.734 6.227 1 90.56 439 PHE A CA 1
ATOM 3489 C C . PHE A 1 439 ? -1.978 25.938 6.465 1 90.56 439 PHE A C 1
ATOM 3491 O O . PHE A 1 439 ? -2.434 26.969 6.961 1 90.56 439 PHE A O 1
ATOM 3498 N N . GLY A 1 440 ? -0.736 25.766 6.078 1 92.06 440 GLY A N 1
ATOM 3499 C CA . GLY A 1 440 ? 0.217 26.844 6.266 1 92.06 440 GLY A CA 1
ATOM 3500 C C . GLY A 1 440 ? -0.113 28.078 5.445 1 92.06 440 GLY A C 1
ATOM 3501 O O . GLY A 1 440 ? -0.009 29.203 5.941 1 92.06 440 GLY A O 1
ATOM 3502 N N . ILE A 1 441 ? -0.528 27.844 4.254 1 90.12 441 ILE A N 1
ATOM 3503 C CA . ILE A 1 441 ? -0.858 28.938 3.342 1 90.12 441 ILE A CA 1
ATOM 3504 C C . ILE A 1 441 ? -2.076 29.703 3.863 1 90.12 441 ILE A C 1
ATOM 3506 O O . ILE A 1 441 ? -2.143 30.922 3.764 1 90.12 441 ILE A O 1
ATOM 3510 N N . GLN A 1 442 ? -2.98 28.984 4.414 1 87.06 442 GLN A N 1
ATOM 3511 C CA . GLN A 1 442 ? -4.199 29.594 4.938 1 87.06 442 GLN A CA 1
ATOM 3512 C C . GLN A 1 442 ? -3.893 30.531 6.094 1 87.06 442 GLN A C 1
ATOM 3514 O O . GLN A 1 442 ? -4.496 31.609 6.207 1 87.06 442 GLN A O 1
ATOM 3519 N N . VAL A 1 443 ? -3.023 30.188 6.902 1 91.25 443 VAL A N 1
ATOM 3520 C CA . VAL A 1 443 ? -2.752 30.953 8.117 1 91.25 443 VAL A CA 1
ATOM 3521 C C . VAL A 1 443 ? -1.766 32.062 7.809 1 91.25 443 VAL A C 1
ATOM 3523 O O . VAL A 1 443 ? -1.909 33.188 8.312 1 91.25 443 VAL A O 1
ATOM 3526 N N . TYR A 1 444 ? -0.796 31.844 6.898 1 92.81 444 TYR A N 1
ATOM 3527 C CA . TYR A 1 444 ? 0.295 32.781 6.746 1 92.81 444 TYR A CA 1
ATOM 3528 C C . TYR A 1 444 ? 0.504 33.156 5.277 1 92.81 444 TYR A C 1
ATOM 3530 O O . TYR A 1 444 ? 1.567 33.656 4.898 1 92.81 444 TYR A O 1
ATOM 3538 N N . GLY A 1 445 ? -0.407 32.938 4.426 1 89.62 445 GLY A N 1
ATOM 3539 C CA . GLY A 1 445 ? -0.306 33.25 3.014 1 89.62 445 GLY A CA 1
ATOM 3540 C C . GLY A 1 445 ? -0.017 34.719 2.768 1 89.62 445 GLY A C 1
ATOM 3541 O O . GLY A 1 445 ? 0.554 35.094 1.736 1 89.62 445 GLY A O 1
ATOM 3542 N N . GLU A 1 446 ? -0.307 35.562 3.707 1 89.06 446 GLU A N 1
ATOM 3543 C CA . GLU A 1 446 ? -0.15 37 3.572 1 89.06 446 GLU A CA 1
ATOM 3544 C C . GLU A 1 446 ? 1.323 37.406 3.604 1 89.06 446 GLU A C 1
ATOM 3546 O O . GLU A 1 446 ? 1.683 38.5 3.17 1 89.06 446 GLU A O 1
ATOM 3551 N N . PHE A 1 447 ? 2.137 36.531 4.086 1 91.81 447 PHE A N 1
ATOM 3552 C CA . PHE A 1 447 ? 3.562 36.812 4.164 1 91.81 447 PHE A CA 1
ATOM 3553 C C . PHE A 1 447 ? 4.188 36.844 2.771 1 91.81 447 PHE A C 1
ATOM 3555 O O . PHE A 1 447 ? 5.301 37.344 2.59 1 91.81 447 PHE A O 1
ATOM 3562 N N . PHE A 1 448 ? 3.453 36.219 1.819 1 91.56 448 PHE A N 1
ATOM 3563 C CA . PHE A 1 448 ? 3.953 36.219 0.449 1 91.56 448 PHE A CA 1
ATOM 3564 C C . PHE A 1 448 ? 3.615 37.531 -0.251 1 91.56 448 PHE A C 1
ATOM 3566 O O . PHE A 1 448 ? 2.469 37.75 -0.646 1 91.56 448 PHE A O 1
ATOM 3573 N N . THR A 1 449 ? 4.621 38.375 -0.402 1 88.5 449 THR A N 1
ATOM 3574 C CA . THR A 1 449 ? 4.406 39.688 -0.994 1 88.5 449 THR A CA 1
ATOM 3575 C C . THR A 1 449 ? 4.895 39.719 -2.439 1 88.5 449 THR A C 1
ATOM 3577 O O . THR A 1 449 ? 4.414 40.5 -3.246 1 88.5 449 THR A O 1
ATOM 3580 N N . ASP A 1 450 ? 5.871 38.906 -2.732 1 89 450 ASP A N 1
ATOM 3581 C CA . ASP A 1 450 ? 6.383 38.812 -4.098 1 89 450 ASP A CA 1
ATOM 3582 C C . ASP A 1 450 ? 5.348 38.188 -5.023 1 89 450 ASP A C 1
ATOM 3584 O O . ASP A 1 450 ? 4.781 37.125 -4.711 1 89 450 ASP A O 1
ATOM 3588 N N . GLN A 1 451 ? 5.141 38.812 -6.152 1 87.81 451 GLN A N 1
ATOM 3589 C CA . GLN A 1 451 ? 4.094 38.375 -7.074 1 87.81 451 GLN A CA 1
ATOM 3590 C C . GLN A 1 451 ? 4.402 37 -7.648 1 87.81 45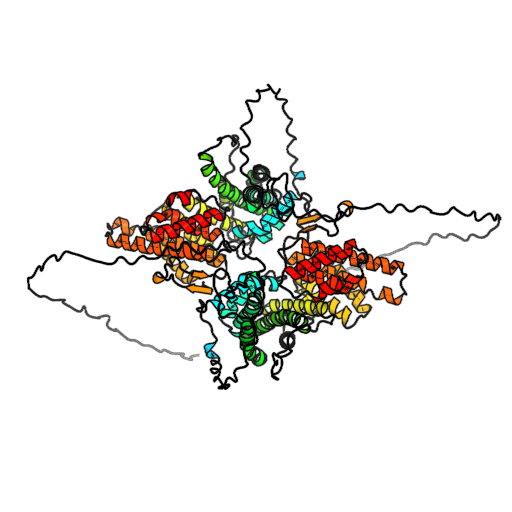1 GLN A C 1
ATOM 3592 O O . GLN A 1 451 ? 3.492 36.188 -7.871 1 87.81 451 GLN A O 1
ATOM 3597 N N . TYR A 1 452 ? 5.656 36.75 -7.895 1 86.88 452 TYR A N 1
ATOM 3598 C CA . TYR A 1 452 ? 6.035 35.469 -8.453 1 86.88 452 TYR A CA 1
ATOM 3599 C C . TYR A 1 452 ? 5.781 34.344 -7.449 1 86.88 452 TYR A C 1
ATOM 3601 O O . TYR A 1 452 ? 5.258 33.281 -7.809 1 86.88 452 TYR A O 1
ATOM 3609 N N . GLU A 1 453 ? 6.094 34.656 -6.258 1 89.56 453 GLU A N 1
ATOM 3610 C CA . GLU A 1 453 ? 5.848 33.656 -5.207 1 89.56 453 GLU A CA 1
ATOM 3611 C C . GLU A 1 453 ? 4.352 33.469 -4.969 1 89.56 453 GLU A C 1
ATOM 3613 O O . GLU A 1 453 ? 3.891 32.344 -4.754 1 89.56 453 GLU A O 1
ATOM 3618 N N . ARG A 1 454 ? 3.633 34.5 -5.02 1 89 454 ARG A N 1
ATOM 3619 C CA . ARG A 1 454 ? 2.189 34.438 -4.809 1 89 454 ARG A CA 1
ATOM 3620 C C . ARG A 1 454 ? 1.517 33.625 -5.898 1 89 454 ARG A C 1
ATOM 3622 O O . ARG A 1 454 ? 0.624 32.812 -5.617 1 89 454 ARG A O 1
ATOM 3629 N N . ARG A 1 455 ? 2.004 33.781 -7.078 1 87.38 455 ARG A N 1
ATOM 3630 C CA . ARG A 1 455 ? 1.463 33 -8.188 1 87.38 455 ARG A CA 1
ATOM 3631 C C . ARG A 1 455 ? 1.792 31.531 -8.023 1 87.38 455 ARG A C 1
ATOM 3633 O O . ARG A 1 455 ? 0.969 30.656 -8.344 1 87.38 455 ARG A O 1
ATOM 3640 N N . ALA A 1 456 ? 2.959 31.281 -7.578 1 89.25 456 ALA A N 1
ATOM 3641 C CA . ALA A 1 456 ? 3.377 29.891 -7.367 1 89.25 456 ALA A CA 1
ATOM 3642 C C . ALA A 1 456 ? 2.527 29.219 -6.293 1 89.25 456 ALA A C 1
ATOM 3644 O O . ALA A 1 456 ? 2.092 28.078 -6.457 1 89.25 456 ALA A O 1
ATOM 3645 N N . ILE A 1 457 ? 2.285 29.938 -5.234 1 89.75 457 ILE A N 1
ATOM 3646 C CA . ILE A 1 457 ? 1.489 29.406 -4.137 1 89.75 457 ILE A CA 1
ATOM 3647 C C . ILE A 1 457 ? 0.052 29.188 -4.598 1 89.75 457 ILE A C 1
ATOM 3649 O O . ILE A 1 457 ? -0.594 28.219 -4.195 1 89.75 457 ILE A O 1
ATOM 3653 N N . ARG A 1 458 ? -0.402 30.062 -5.426 1 85.69 458 ARG A N 1
ATOM 3654 C CA . ARG A 1 458 ? -1.743 29.922 -5.984 1 85.69 458 ARG A CA 1
ATOM 3655 C C . ARG A 1 458 ? -1.87 28.625 -6.77 1 85.69 458 ARG A C 1
ATOM 3657 O O . ARG A 1 458 ? -2.91 27.953 -6.723 1 85.69 458 ARG A O 1
ATOM 3664 N N . THR A 1 459 ? -0.832 28.281 -7.457 1 83.75 459 THR A N 1
ATOM 3665 C CA . THR A 1 459 ? -0.845 27.047 -8.227 1 83.75 459 THR A CA 1
ATOM 3666 C C . THR A 1 459 ? -0.967 25.828 -7.312 1 83.75 459 THR A C 1
ATOM 3668 O O . THR A 1 459 ? -1.6 24.828 -7.668 1 83.75 459 THR A O 1
ATOM 3671 N N . VAL A 1 460 ? -0.359 25.891 -6.184 1 85.19 460 VAL A N 1
ATOM 3672 C CA . VAL A 1 460 ? -0.447 24.812 -5.207 1 85.19 460 VAL A CA 1
ATOM 3673 C C . VAL A 1 460 ? -1.89 24.672 -4.73 1 85.19 460 VAL A C 1
ATOM 3675 O O . VAL A 1 460 ? -2.408 23.547 -4.637 1 85.19 460 VAL A O 1
ATOM 3678 N N . VAL A 1 461 ? -2.543 25.75 -4.516 1 82.81 461 VAL A N 1
ATOM 3679 C CA . VAL A 1 461 ? -3.918 25.75 -4.027 1 82.81 461 VAL A CA 1
ATOM 3680 C C . VAL A 1 461 ? -4.859 25.25 -5.121 1 82.81 461 VAL A C 1
ATOM 3682 O O . VAL A 1 461 ? -5.812 24.516 -4.844 1 82.81 461 VAL A O 1
ATOM 3685 N N . GLU A 1 462 ? -4.527 25.531 -6.32 1 78.5 462 GLU A N 1
ATOM 3686 C CA . GLU A 1 462 ? -5.332 25.062 -7.445 1 78.5 462 GLU A CA 1
ATOM 3687 C C . GLU A 1 462 ? -5.203 23.547 -7.621 1 78.5 462 GLU A C 1
ATOM 3689 O O . GLU A 1 462 ? -6.184 22.875 -7.922 1 78.5 462 GLU A O 1
ATOM 3694 N N . LYS A 1 463 ? -4.066 23.094 -7.469 1 78.75 463 LYS A N 1
ATOM 3695 C CA . LYS A 1 463 ? -3.854 21.656 -7.562 1 78.75 463 LYS A CA 1
ATOM 3696 C C . LYS A 1 463 ? -4.629 20.906 -6.477 1 78.75 463 LYS A C 1
ATOM 3698 O O . LYS A 1 463 ? -5.164 19.828 -6.715 1 78.75 463 LYS A O 1
ATOM 3703 N N . TYR A 1 464 ? -4.57 21.531 -5.414 1 75.88 464 TYR A N 1
ATOM 3704 C CA . TYR A 1 464 ? -5.348 21 -4.305 1 75.88 464 TYR A CA 1
ATOM 3705 C C . TYR A 1 464 ? -6.828 20.922 -4.656 1 75.88 464 TYR A C 1
ATOM 3707 O O . TYR A 1 464 ? -7.48 19.906 -4.402 1 75.88 464 TYR A O 1
ATOM 3715 N N . ARG A 1 465 ? -7.324 21.906 -5.23 1 70.12 465 ARG A N 1
ATOM 3716 C CA . ARG A 1 465 ? -8.727 21.969 -5.625 1 70.12 465 ARG A CA 1
ATOM 3717 C C . ARG A 1 465 ? -9.062 20.875 -6.629 1 70.12 465 ARG A C 1
ATOM 3719 O O . ARG A 1 465 ? -10.109 20.234 -6.523 1 70.12 465 ARG A O 1
ATOM 3726 N N . ASP A 1 466 ? -8.164 20.656 -7.48 1 66.25 466 ASP A N 1
ATOM 3727 C CA . ASP A 1 466 ? -8.406 19.719 -8.57 1 66.25 466 ASP A CA 1
ATOM 3728 C C . ASP A 1 466 ? -8.367 18.281 -8.07 1 66.25 466 ASP A C 1
ATOM 3730 O O . ASP A 1 466 ? -8.922 17.375 -8.703 1 66.25 466 ASP A O 1
ATOM 3734 N N . THR A 1 467 ? -7.633 18.078 -7.102 1 61.12 467 THR A N 1
ATOM 3735 C CA . THR A 1 467 ? -7.59 16.703 -6.609 1 61.12 467 THR A CA 1
ATOM 3736 C C . THR A 1 467 ? -8.906 16.328 -5.934 1 61.12 467 THR A C 1
ATOM 3738 O O . THR A 1 467 ? -9.18 15.148 -5.719 1 61.12 467 THR A O 1
ATOM 3741 N N . HIS A 1 468 ? -10.023 17.281 -6.195 1 51.5 468 HIS A N 1
ATOM 3742 C CA . HIS A 1 468 ? -11.445 17.141 -5.902 1 51.5 468 HIS A CA 1
ATOM 3743 C C . HIS A 1 468 ? -11.672 16.375 -4.609 1 51.5 468 HIS A C 1
ATOM 3745 O O . HIS A 1 468 ? -12.789 15.914 -4.344 1 51.5 468 HIS A O 1
ATOM 3751 N N . ALA A 1 469 ? -10.594 15.992 -4.039 1 50.28 469 ALA A N 1
ATOM 3752 C CA . ALA A 1 469 ? -11 15.164 -2.906 1 50.28 469 ALA A CA 1
ATOM 3753 C C . ALA A 1 469 ? -11.461 16.016 -1.734 1 50.28 469 ALA A C 1
ATOM 3755 O O . ALA A 1 469 ? -12.258 15.578 -0.906 1 50.28 469 ALA A O 1
ATOM 3756 N N . TRP A 1 470 ? -10.883 17.25 -1.613 1 49.94 470 TRP A N 1
ATOM 3757 C CA . TRP A 1 470 ? -11.203 18.062 -0.446 1 49.94 470 TRP A CA 1
ATOM 3758 C C . TRP A 1 470 ? -11.664 19.453 -0.864 1 49.94 470 TRP A C 1
ATOM 3760 O O . TRP A 1 470 ? -11.188 20 -1.864 1 49.94 470 TRP A O 1
ATOM 3770 N N . PRO A 1 471 ? -12.883 19.938 -0.459 1 44.75 471 PRO A N 1
ATOM 3771 C CA . PRO A 1 471 ? -13.367 21.281 -0.787 1 44.75 471 PRO A CA 1
ATOM 3772 C C . PRO A 1 471 ? -12.375 22.375 -0.426 1 44.75 471 PRO A C 1
ATOM 3774 O O . PRO A 1 471 ? -11.93 22.453 0.721 1 44.75 471 PRO A O 1
ATOM 3777 N N . VAL A 1 472 ? -11.539 22.922 -1.388 1 50.53 472 VAL A N 1
ATOM 3778 C CA . VAL A 1 472 ? -10.469 23.875 -1.077 1 50.53 472 VAL A CA 1
ATOM 3779 C C . VAL A 1 472 ? -10.898 25.281 -1.452 1 50.53 472 VAL A C 1
ATOM 3781 O O . VAL A 1 472 ? -10.062 26.172 -1.64 1 50.53 472 VAL A O 1
ATOM 3784 N N . GLN A 1 473 ? -12.148 25.609 -1.648 1 45.94 473 GLN A N 1
ATOM 3785 C CA . GLN A 1 473 ? -12.523 26.891 -2.221 1 45.94 473 GLN A CA 1
ATOM 3786 C C . GLN A 1 473 ? -12.039 28.047 -1.348 1 45.94 473 GLN A C 1
ATOM 3788 O O . GLN A 1 473 ? -11.547 29.047 -1.859 1 45.94 473 GLN A O 1
ATOM 3793 N N . ARG A 1 474 ? -12.141 27.922 -0.102 1 44.84 474 ARG A N 1
ATOM 3794 C CA . ARG A 1 474 ? -11.742 29.031 0.756 1 44.84 474 ARG A CA 1
ATOM 3795 C C . ARG A 1 474 ? -10.273 29.375 0.546 1 44.84 474 ARG A C 1
ATOM 3797 O O . ARG A 1 474 ? -9.906 30.547 0.527 1 44.84 474 ARG A O 1
ATOM 3804 N N . LEU A 1 475 ? -9.57 28.344 0.42 1 44.28 475 LEU A N 1
ATOM 3805 C CA . LEU A 1 475 ? -8.141 28.594 0.27 1 44.28 475 LEU A CA 1
ATOM 3806 C C . LEU A 1 475 ? -7.855 29.344 -1.028 1 44.28 475 LEU A C 1
ATOM 3808 O O . LEU A 1 475 ? -7 30.234 -1.065 1 44.28 475 LEU A O 1
ATOM 3812 N N . LEU A 1 476 ? -8.68 29.047 -2.014 1 49.22 476 LEU A N 1
ATOM 3813 C CA . LEU A 1 476 ? -8.453 29.703 -3.297 1 49.22 476 LEU A CA 1
ATOM 3814 C C . LEU A 1 476 ? -8.805 31.188 -3.217 1 49.22 476 LEU A C 1
ATOM 3816 O O . LEU A 1 476 ? -8.156 32.031 -3.863 1 49.22 476 LEU A O 1
ATOM 3820 N N . ASP A 1 477 ? -9.766 31.516 -2.416 1 49.06 477 ASP A N 1
ATOM 3821 C CA . ASP A 1 477 ? -10.195 32.906 -2.33 1 49.06 477 ASP A CA 1
ATOM 3822 C C . ASP A 1 477 ? -9.109 33.781 -1.694 1 49.06 477 ASP A C 1
ATOM 3824 O O . ASP A 1 477 ? -9.062 34.969 -1.936 1 49.06 477 ASP A O 1
ATOM 3828 N N . MET A 1 478 ? -8.297 33.25 -1 1 39.53 478 MET A N 1
ATOM 3829 C CA . MET A 1 478 ? -7.227 34.031 -0.378 1 39.53 478 MET A CA 1
ATOM 3830 C C . MET A 1 478 ? -6.227 34.531 -1.424 1 39.53 478 MET A C 1
ATOM 3832 O O . MET A 1 478 ? -5.559 35.531 -1.228 1 39.53 478 MET A O 1
ATOM 3836 N N . PHE A 1 479 ? -6.059 33.781 -2.482 1 39.84 479 PHE A N 1
ATOM 3837 C CA . PHE A 1 479 ? -5.043 34.156 -3.459 1 39.84 479 PHE A CA 1
ATOM 3838 C C . PHE A 1 479 ? -5.691 34.719 -4.719 1 39.84 479 PHE A C 1
ATOM 3840 O O . PHE A 1 479 ? -5.043 34.812 -5.766 1 39.84 479 PHE A O 1
ATOM 3847 N N . GLN A 1 480 ? -6.934 34.938 -4.766 1 40 480 GLN A N 1
ATOM 3848 C CA . GLN A 1 480 ? -7.484 35.781 -5.824 1 40 480 GLN A CA 1
ATOM 3849 C C . GLN A 1 480 ? -7.141 37.25 -5.598 1 40 480 GLN A C 1
ATOM 3851 O O . GLN A 1 480 ? -7.133 37.719 -4.461 1 40 480 GLN A O 1
ATOM 3856 N N . MET B 1 1 ? 43.906 -14.977 62.281 1 15.99 1 MET B N 1
ATOM 3857 C CA . MET B 1 1 ? 44.062 -13.609 62.781 1 15.99 1 MET B CA 1
ATOM 3858 C C . MET B 1 1 ? 44 -12.602 61.625 1 15.99 1 MET B C 1
ATOM 3860 O O . MET B 1 1 ? 43.094 -11.758 61.594 1 15.99 1 MET B O 1
ATOM 3864 N N . THR B 1 2 ? 45.156 -11.984 61.219 1 15.46 2 THR B N 1
ATOM 3865 C CA . THR B 1 2 ? 45.594 -10.602 61.312 1 15.46 2 THR B CA 1
ATOM 3866 C C . THR B 1 2 ? 45.5 -9.898 59.969 1 15.46 2 THR B C 1
ATOM 3868 O O . THR B 1 2 ? 45.938 -8.75 59.812 1 15.46 2 THR B O 1
ATOM 3871 N N . ALA B 1 3 ? 45.375 -10.633 58.875 1 18.36 3 ALA B N 1
ATOM 3872 C CA . ALA B 1 3 ? 46.125 -10.031 57.781 1 18.36 3 ALA B CA 1
ATOM 3873 C C . ALA B 1 3 ? 45.562 -8.688 57.375 1 18.36 3 ALA B C 1
ATOM 3875 O O . ALA B 1 3 ? 44.375 -8.594 57.031 1 18.36 3 ALA B O 1
ATOM 3876 N N . GLU B 1 4 ? 46.219 -7.57 57.594 1 16.44 4 GLU B N 1
ATOM 3877 C CA . GLU B 1 4 ? 46.125 -6.129 57.812 1 16.44 4 GLU B CA 1
ATOM 3878 C C . GLU B 1 4 ? 45.844 -5.395 56.5 1 16.44 4 GLU B C 1
ATOM 3880 O O . GLU B 1 4 ? 46.75 -5.254 55.656 1 16.44 4 GLU B O 1
ATOM 3885 N N . VAL B 1 5 ? 44.906 -5.781 55.656 1 20.17 5 VAL B N 1
ATOM 3886 C CA . VAL B 1 5 ? 44.75 -5.246 54.312 1 20.17 5 VAL B CA 1
ATOM 3887 C C . VAL B 1 5 ? 44.656 -3.721 54.375 1 20.17 5 VAL B C 1
ATOM 3889 O O . VAL B 1 5 ? 43.656 -3.168 54.812 1 20.17 5 VAL B O 1
ATOM 3892 N N . GLU B 1 6 ? 45.719 -3.07 54.594 1 15.78 6 GLU B N 1
ATOM 3893 C CA . GLU B 1 6 ? 45.969 -1.698 55.031 1 15.78 6 GLU B CA 1
ATOM 3894 C C . GLU B 1 6 ? 45.25 -0.696 54.125 1 15.78 6 GLU B C 1
ATOM 3896 O O . GLU B 1 6 ? 44.844 -1.043 53 1 15.78 6 GLU B O 1
ATOM 3901 N N . GLN B 1 7 ? 45.875 0.613 53.844 1 14.63 7 GLN B N 1
ATOM 3902 C CA . GLN B 1 7 ? 45.781 1.984 54.344 1 14.63 7 GLN B CA 1
ATOM 3903 C C . GLN B 1 7 ? 45.406 2.945 53.219 1 14.63 7 GLN B C 1
ATOM 3905 O O . GLN B 1 7 ? 44.844 4.016 53.469 1 14.63 7 GLN B O 1
ATOM 3910 N N . ALA B 1 8 ? 45.781 2.721 51.906 1 15.77 8 ALA B N 1
ATOM 3911 C CA . ALA B 1 8 ? 46.531 3.914 51.5 1 15.77 8 ALA B CA 1
ATOM 3912 C C . ALA B 1 8 ? 45.594 5.125 51.406 1 15.77 8 ALA B C 1
ATOM 3914 O O . ALA B 1 8 ? 44.438 5.008 50.969 1 15.77 8 ALA B O 1
ATOM 3915 N N . LEU B 1 9 ? 46.094 6.445 51.656 1 15.47 9 LEU B N 1
ATOM 3916 C CA . LEU B 1 9 ? 45.906 7.781 52.219 1 15.47 9 LEU B CA 1
ATOM 3917 C C . LEU B 1 9 ? 45.25 8.703 51.219 1 15.47 9 LEU B C 1
ATOM 3919 O O . LEU B 1 9 ? 44.25 9.344 51.531 1 15.47 9 LEU B O 1
ATOM 3923 N N . ASP B 1 10 ? 46.031 9.57 50.438 1 15.23 10 ASP B N 1
ATOM 3924 C CA . ASP B 1 10 ? 46.281 10.977 50.719 1 15.23 10 ASP B CA 1
ATOM 3925 C C . ASP B 1 10 ? 45.312 11.875 49.938 1 15.23 10 ASP B C 1
ATOM 3927 O O . ASP B 1 10 ? 44.656 11.43 49 1 15.23 10 ASP B O 1
ATOM 3931 N N . THR B 1 11 ? 45.781 13.18 49.5 1 15.49 11 THR B N 1
ATOM 3932 C CA . THR B 1 11 ? 45.656 14.602 49.844 1 15.49 11 THR B CA 1
ATOM 3933 C C . THR B 1 11 ? 44.875 15.336 48.75 1 15.49 11 THR B C 1
ATOM 3935 O O . THR B 1 11 ? 43.906 16.047 49.062 1 15.49 11 THR B O 1
ATOM 3938 N N . THR B 1 12 ? 45.562 15.961 47.625 1 15.09 12 THR B N 1
ATOM 3939 C CA . THR B 1 12 ? 45.844 17.391 47.562 1 15.09 12 THR B CA 1
ATOM 3940 C C . THR B 1 12 ? 44.719 18.109 46.812 1 15.09 12 THR B C 1
ATOM 3942 O O . THR B 1 12 ? 43.938 17.469 46.094 1 15.09 12 THR B O 1
ATOM 3945 N N . ASP B 1 13 ? 45 19.469 46.188 1 14.93 13 ASP B N 1
ATOM 3946 C CA . ASP B 1 13 ? 44.781 20.922 46.312 1 14.93 13 ASP B CA 1
ATOM 3947 C C . ASP B 1 13 ? 43.812 21.406 45.25 1 14.93 13 ASP B C 1
ATOM 3949 O O . ASP B 1 13 ? 43.5 20.688 44.281 1 14.93 13 ASP B O 1
ATOM 3953 N N . GLU B 1 14 ? 44.062 22.75 44.656 1 14.62 14 GLU B N 1
ATOM 3954 C CA . GLU B 1 14 ? 43.625 24.141 44.656 1 14.62 14 GLU B CA 1
ATOM 3955 C C . GLU B 1 14 ? 43.094 24.547 43.281 1 14.62 14 GLU B C 1
ATOM 3957 O O . GLU B 1 14 ? 42.406 25.562 43.156 1 14.62 14 GLU B O 1
ATOM 3962 N N . ALA B 1 15 ? 43.344 23.891 42.094 1 14.57 15 ALA B N 1
ATOM 3963 C CA . ALA B 1 15 ? 43.75 24.844 41.062 1 14.57 15 ALA B CA 1
ATOM 3964 C C . ALA B 1 15 ? 42.594 25.797 40.719 1 14.57 15 ALA B C 1
ATOM 3966 O O . ALA B 1 15 ? 41.438 25.406 40.75 1 14.57 15 ALA B O 1
ATOM 3967 N N . ALA B 1 16 ? 43.031 27.109 40.156 1 14.84 16 ALA B N 1
ATOM 3968 C CA . ALA B 1 16 ? 42.938 28.547 39.969 1 14.84 16 ALA B CA 1
ATOM 3969 C C . ALA B 1 16 ? 41.969 28.891 38.875 1 14.84 16 ALA B C 1
ATOM 3971 O O . ALA B 1 16 ? 42.125 28.438 37.719 1 14.84 16 ALA B O 1
ATOM 3972 N N . PHE B 1 17 ? 40.688 29.281 39 1 15.89 17 PHE B N 1
ATOM 3973 C CA . PHE B 1 17 ? 39.531 29.625 38.188 1 15.89 17 PHE B CA 1
ATOM 3974 C C . PHE B 1 17 ? 39.781 30.906 37.406 1 15.89 17 PHE B C 1
ATOM 3976 O O . PHE B 1 17 ? 38.906 31.375 36.656 1 15.89 17 PHE B O 1
ATOM 3983 N N . ILE B 1 18 ? 41 31.625 37.406 1 15.74 18 ILE B N 1
ATOM 3984 C CA . ILE B 1 18 ? 40.844 33.062 37.438 1 15.74 18 ILE B CA 1
ATOM 3985 C C . ILE B 1 18 ? 40.438 33.594 36.062 1 15.74 18 ILE B C 1
ATOM 3987 O O . ILE B 1 18 ? 40.188 34.781 35.906 1 15.74 18 ILE B O 1
ATOM 3991 N N . PRO B 1 19 ? 40.188 32.938 34.938 1 16 19 PRO B N 1
ATOM 3992 C CA . PRO B 1 19 ? 40.688 33.75 33.812 1 16 19 PRO B CA 1
ATOM 3993 C C . PRO B 1 19 ? 40.062 35.156 33.781 1 16 19 PRO B C 1
ATOM 3995 O O . PRO B 1 19 ? 38.906 35.344 34.188 1 16 19 PRO B O 1
ATOM 3998 N N . THR B 1 20 ? 40.906 36.188 33.719 1 15.7 20 THR B N 1
ATOM 3999 C CA . THR B 1 20 ? 41.062 37.656 33.75 1 15.7 20 THR B CA 1
ATOM 4000 C C . THR B 1 20 ? 40.219 38.312 32.656 1 15.7 20 THR B C 1
ATOM 4002 O O . THR B 1 20 ? 39.969 37.719 31.594 1 15.7 20 THR B O 1
ATOM 4005 N N . LEU B 1 21 ? 39.562 39.469 33 1 17 21 LEU B N 1
ATOM 4006 C CA . LEU B 1 21 ? 38.562 40.469 32.656 1 17 21 LEU B CA 1
ATOM 4007 C C . LEU B 1 21 ? 39.031 41.312 31.469 1 17 21 LEU B C 1
ATOM 4009 O O . LEU B 1 21 ? 38.312 42.219 31.031 1 17 21 LEU B O 1
ATOM 4013 N N . PRO B 1 22 ? 39.5 40.719 30.25 1 16.7 22 PRO B N 1
ATOM 4014 C CA . PRO B 1 22 ? 40.312 41.688 29.5 1 16.7 22 PRO B CA 1
ATOM 4015 C C . PRO B 1 22 ? 39.594 43.031 29.297 1 16.7 22 PRO B C 1
ATOM 4017 O O . PRO B 1 22 ? 38.344 43.062 29.234 1 16.7 22 PRO B O 1
ATOM 4020 N N . PRO B 1 23 ? 40.312 44.031 29.5 1 15.94 23 PRO B N 1
ATOM 4021 C CA . PRO B 1 23 ? 40.031 45.438 29.734 1 15.94 23 PRO B CA 1
ATOM 4022 C C . PRO B 1 23 ? 39.281 46.125 28.578 1 15.94 23 PRO B C 1
ATOM 4024 O O . PRO B 1 23 ? 39.125 45.5 27.516 1 15.94 23 PRO B O 1
ATOM 4027 N N . SER B 1 24 ? 39.688 47.344 28.281 1 15.93 24 SER B N 1
ATOM 4028 C CA . SER B 1 24 ? 39.219 48.719 28.266 1 15.93 24 SER B CA 1
ATOM 4029 C C . SER B 1 24 ? 39.094 49.25 26.844 1 15.93 24 SER B C 1
ATOM 4031 O O . SER B 1 24 ? 40.094 49.438 26.141 1 15.93 24 SER B O 1
ATOM 4033 N N . ASP B 1 25 ? 38.125 48.875 26.203 1 16.72 25 ASP B N 1
ATOM 4034 C CA . ASP B 1 25 ? 37.969 49.281 24.812 1 16.72 25 ASP B CA 1
ATOM 4035 C C . ASP B 1 25 ? 37.969 50.812 24.688 1 16.72 25 ASP B C 1
ATOM 4037 O O . ASP B 1 25 ? 37.062 51.469 25.203 1 16.72 25 ASP B O 1
ATOM 4041 N N . SER B 1 26 ? 39.062 51.344 24.453 1 15.12 26 SER B N 1
ATOM 4042 C CA . SER B 1 26 ? 39.281 52.781 24.484 1 15.12 26 SER B CA 1
ATOM 4043 C C . SER B 1 26 ? 38.438 53.5 23.438 1 15.12 26 SER B C 1
ATOM 4045 O O . SER B 1 26 ? 37.875 52.844 22.547 1 15.12 26 SER B O 1
ATOM 4047 N N . HIS B 1 27 ? 39.031 54.625 22.766 1 15.74 27 HIS B N 1
ATOM 4048 C CA . HIS B 1 27 ? 38.844 56.062 22.797 1 15.74 27 HIS B CA 1
ATOM 4049 C C . HIS B 1 27 ? 38.188 56.562 21.516 1 15.74 27 HIS B C 1
ATOM 4051 O O . HIS B 1 27 ? 37.156 57.25 21.562 1 15.74 27 HIS B O 1
ATOM 4057 N N . GLY B 1 28 ? 39.031 56.906 20.328 1 15.09 28 GLY B N 1
ATOM 4058 C CA . GLY B 1 28 ? 39.188 58.281 19.969 1 15.09 28 GLY B CA 1
ATOM 4059 C C . GLY B 1 28 ? 38.156 58.781 18.984 1 15.09 28 GLY B C 1
ATOM 4060 O O . GLY B 1 28 ? 37.344 58.031 18.469 1 15.09 28 GLY B O 1
ATOM 4061 N N . SER B 1 29 ? 38.656 59.719 17.938 1 15.81 29 SER B N 1
ATOM 4062 C CA . SER B 1 29 ? 38.375 61.125 17.641 1 15.81 29 SER B CA 1
ATOM 4063 C C . SER B 1 29 ? 37.375 61.25 16.5 1 15.81 29 SER B C 1
ATOM 4065 O O . SER B 1 29 ? 36.938 60.25 15.93 1 15.81 29 SER B O 1
ATOM 4067 N N . GLY B 1 30 ? 37.781 62.062 15.406 1 15.5 30 GLY B N 1
ATOM 4068 C CA . GLY B 1 30 ? 37.281 63.375 14.977 1 15.5 30 GLY B CA 1
ATOM 4069 C C . GLY B 1 30 ? 36.344 63.281 13.789 1 15.5 30 GLY B C 1
ATOM 4070 O O . GLY B 1 30 ? 35.219 63.812 13.844 1 15.5 30 GLY B O 1
ATOM 4071 N N . HIS B 1 31 ? 36.938 63.094 12.516 1 16.36 31 HIS B N 1
ATOM 4072 C CA . HIS B 1 31 ? 36.812 64.125 11.516 1 16.36 31 HIS B CA 1
ATOM 4073 C C . HIS B 1 31 ? 35.531 63.969 10.719 1 16.36 31 HIS B C 1
ATOM 4075 O O . HIS B 1 31 ? 34.969 62.875 10.617 1 16.36 31 HIS B O 1
ATOM 4081 N N . SER B 1 32 ? 35.156 65 10 1 16.14 32 SER B N 1
ATOM 4082 C CA . SER B 1 32 ? 33.938 65.688 9.602 1 16.14 32 SER B CA 1
ATOM 4083 C C . SER B 1 32 ? 33.312 65.062 8.383 1 16.14 32 SER B C 1
ATOM 4085 O O . SER B 1 32 ? 32.094 64.75 8.398 1 16.14 32 SER B O 1
ATOM 4087 N N . PRO B 1 33 ? 33.969 65.125 7.129 1 16.03 33 PRO B N 1
ATOM 4088 C CA . PRO B 1 33 ? 33.188 66 6.273 1 16.03 33 PRO B CA 1
ATOM 4089 C C . PRO B 1 33 ? 32.125 65.312 5.48 1 16.03 33 PRO B C 1
ATOM 4091 O O . PRO B 1 33 ? 30.938 65.625 5.535 1 16.03 33 PRO B O 1
ATOM 4094 N N . GLN B 1 34 ? 32.406 64.938 4.105 1 17.02 34 GLN B N 1
ATOM 4095 C CA . GLN B 1 34 ? 31.844 65.688 2.99 1 17.02 34 GLN B CA 1
ATOM 4096 C C . GLN B 1 34 ? 30.719 64.938 2.297 1 17.02 34 GLN B C 1
ATOM 4098 O O . GLN B 1 34 ? 30.812 63.719 2.143 1 17.02 34 GLN B O 1
ATOM 4103 N N . ILE B 1 35 ? 29.594 65.562 1.994 1 17.08 35 ILE B N 1
ATOM 4104 C CA . ILE B 1 35 ? 28.188 65.312 1.673 1 17.08 35 ILE B CA 1
ATOM 4105 C C . ILE B 1 35 ? 28.062 64.812 0.243 1 17.08 35 ILE B C 1
ATOM 4107 O O . ILE B 1 35 ? 26.969 64.562 -0.227 1 17.08 35 ILE B O 1
ATOM 4111 N N . SER B 1 36 ? 29.109 64.25 -0.436 1 16.62 36 SER B N 1
ATOM 4112 C CA . SER B 1 36 ? 28.828 64.688 -1.786 1 16.62 36 SER B CA 1
ATOM 4113 C C . SER B 1 36 ? 27.516 64.125 -2.309 1 16.62 36 SER B C 1
ATOM 4115 O O . SER B 1 36 ? 27.062 63.094 -1.863 1 16.62 36 SER B O 1
ATOM 4117 N N . PRO B 1 37 ? 27 64.75 -3.486 1 16.31 37 PRO B N 1
ATOM 4118 C CA . PRO B 1 37 ? 25.703 65 -4.109 1 16.31 37 PRO B CA 1
ATOM 4119 C C . PRO B 1 37 ? 25.094 63.75 -4.738 1 16.31 37 PRO B C 1
ATOM 4121 O O . PRO B 1 37 ? 25.797 62.781 -4.957 1 16.31 37 PRO B O 1
ATOM 4124 N N . ALA B 1 38 ? 23.812 64 -5.164 1 17.09 38 ALA B N 1
ATOM 4125 C CA . ALA B 1 38 ? 22.531 63.344 -5.438 1 17.09 38 ALA B CA 1
ATOM 4126 C C . ALA B 1 38 ? 22.547 62.656 -6.793 1 17.09 38 ALA B C 1
ATOM 4128 O O . ALA B 1 38 ? 21.516 62.188 -7.273 1 17.09 38 ALA B O 1
ATOM 4129 N N . LYS B 1 39 ? 23.75 62.25 -7.414 1 16.78 39 LYS B N 1
ATOM 4130 C CA . LYS B 1 39 ? 23.469 62.281 -8.844 1 16.78 39 LYS B CA 1
ATOM 4131 C C . LYS B 1 39 ? 22.359 61.312 -9.227 1 16.78 39 LYS B C 1
ATOM 4133 O O . LYS B 1 39 ? 22.391 60.156 -8.852 1 16.78 39 LYS B O 1
ATOM 4138 N N . LYS B 1 40 ? 21.375 61.75 -10.047 1 17.75 40 LYS B N 1
ATOM 4139 C CA . LYS B 1 40 ? 20.016 61.5 -10.516 1 17.75 40 LYS B CA 1
ATOM 4140 C C . LYS B 1 40 ? 19.922 60.219 -11.32 1 17.75 40 LYS B C 1
ATOM 4142 O O . LYS B 1 40 ? 19.062 59.375 -11.07 1 17.75 40 LYS B O 1
ATOM 4147 N N . TYR B 1 41 ? 20.391 60.219 -12.633 1 16.33 41 TYR B N 1
ATOM 4148 C CA . TYR B 1 41 ? 19.391 60.125 -13.68 1 16.33 41 TYR B CA 1
ATOM 4149 C C . TYR B 1 41 ? 19.047 58.688 -14.008 1 16.33 41 TYR B C 1
ATOM 4151 O O . TYR B 1 41 ? 17.891 58.281 -13.969 1 16.33 41 TYR B O 1
ATOM 4159 N N . THR B 1 42 ? 19.641 58.094 -15.102 1 15.98 42 THR B N 1
ATOM 4160 C CA . THR B 1 42 ? 18.953 57.906 -16.375 1 15.98 42 THR B CA 1
ATOM 4161 C C . THR B 1 42 ? 18.469 56.469 -16.547 1 15.98 42 THR B C 1
ATOM 4163 O O . THR B 1 42 ? 17.297 56.25 -16.844 1 15.98 42 THR B O 1
ATOM 4166 N N . ASN B 1 43 ? 19.234 55.625 -17.406 1 15.88 43 ASN B N 1
ATOM 4167 C CA . ASN B 1 43 ? 18.734 55.156 -18.688 1 15.88 43 ASN B CA 1
ATOM 4168 C C . ASN B 1 43 ? 18.031 53.812 -18.547 1 15.88 43 ASN B C 1
ATOM 4170 O O . ASN B 1 43 ? 16.891 53.656 -18.969 1 15.88 43 ASN B O 1
ATOM 4174 N N . ASN B 1 44 ? 18.672 52.625 -19.047 1 16.86 44 ASN B N 1
ATOM 4175 C CA . ASN B 1 44 ? 18.312 51.938 -20.281 1 16.86 44 ASN B CA 1
ATOM 4176 C C . ASN B 1 44 ? 17.453 50.719 -20 1 16.86 44 ASN B C 1
ATOM 4178 O O . ASN B 1 44 ? 17.312 50.281 -18.844 1 16.86 44 ASN B O 1
ATOM 4182 N N . SER B 1 45 ? 17.875 49.406 -20.531 1 18.09 45 SER B N 1
ATOM 4183 C CA . SER B 1 45 ? 17.344 48.469 -21.516 1 18.09 45 SER B CA 1
ATOM 4184 C C . SER B 1 45 ? 16.688 47.25 -20.859 1 18.09 45 SER B C 1
ATOM 4186 O O . SER B 1 45 ? 17.328 46.5 -20.125 1 18.09 45 SER B O 1
ATOM 4188 N N . HIS B 1 46 ? 15.422 47.312 -20.562 1 18.28 46 HIS B N 1
ATOM 4189 C CA . HIS B 1 46 ? 14.648 46.375 -19.781 1 18.28 46 HIS B CA 1
ATOM 4190 C C . HIS B 1 46 ? 14.539 45.031 -20.5 1 18.28 46 HIS B C 1
ATOM 4192 O O . HIS B 1 46 ? 13.891 44.938 -21.547 1 18.28 46 HIS B O 1
ATOM 4198 N N . PRO B 1 47 ? 15.602 44.125 -20.594 1 18.98 47 PRO B N 1
ATOM 4199 C CA . PRO B 1 47 ? 15.43 43 -21.5 1 18.98 47 PRO B CA 1
ATOM 4200 C C . PRO B 1 47 ? 14.188 42.156 -21.188 1 18.98 47 PRO B C 1
ATOM 4202 O O . PRO B 1 47 ? 13.75 42.125 -20.031 1 18.98 47 PRO B O 1
ATOM 4205 N N . ASN B 1 48 ? 13.328 41.688 -22.25 1 19.11 48 ASN B N 1
ATOM 4206 C CA . ASN B 1 48 ? 12.031 41.125 -22.594 1 19.11 48 ASN B CA 1
ATOM 4207 C C . ASN B 1 48 ? 11.914 39.688 -22.141 1 19.11 48 ASN B C 1
ATOM 4209 O O . ASN B 1 48 ? 12.617 38.812 -22.641 1 19.11 48 ASN B O 1
ATOM 4213 N N . LEU B 1 49 ? 11.852 39.344 -20.891 1 19.25 49 LEU B N 1
ATOM 4214 C CA . LEU B 1 49 ? 11.875 37.969 -20.406 1 19.25 49 LEU B CA 1
ATOM 4215 C C . LEU B 1 49 ? 10.688 37.188 -20.969 1 19.25 49 LEU B C 1
ATOM 4217 O O . LEU B 1 49 ? 9.539 37.562 -20.781 1 19.25 49 LEU B O 1
ATOM 4221 N N . PRO B 1 50 ? 10.875 36.312 -22.062 1 19.95 50 PRO B N 1
ATOM 4222 C CA . PRO B 1 50 ? 9.844 35.594 -22.828 1 19.95 50 PRO B CA 1
ATOM 4223 C C . PRO B 1 50 ? 9 34.688 -21.938 1 19.95 50 PRO B C 1
ATOM 4225 O O . PRO B 1 50 ? 9.461 34.219 -20.891 1 19.95 50 PRO B O 1
ATOM 4228 N N . SER B 1 51 ? 7.648 34.688 -22.078 1 18.38 51 SER B N 1
ATOM 4229 C CA . SER B 1 51 ? 6.469 34.219 -21.359 1 18.38 51 SER B CA 1
ATOM 4230 C C . SER B 1 51 ? 6.379 32.688 -21.375 1 18.38 51 SER B C 1
ATOM 4232 O O . SER B 1 51 ? 6.719 32.062 -22.391 1 18.38 51 SER B O 1
ATOM 4234 N N . ILE B 1 52 ? 6.344 31.969 -20.281 1 19.86 52 ILE B N 1
ATOM 4235 C CA . ILE B 1 52 ? 6.398 30.578 -19.844 1 19.86 52 ILE B CA 1
ATOM 4236 C C . ILE B 1 52 ? 5.234 29.797 -20.469 1 19.86 52 ILE B C 1
ATOM 4238 O O . ILE B 1 52 ? 4.941 28.672 -20.047 1 19.86 52 ILE B O 1
ATOM 4242 N N . ASN B 1 53 ? 4.383 30.484 -21.406 1 20.47 53 ASN B N 1
ATOM 4243 C CA . ASN B 1 53 ? 3.08 29.891 -21.688 1 20.47 53 ASN B CA 1
ATOM 4244 C C . ASN B 1 53 ? 3.217 28.516 -22.328 1 20.47 53 ASN B C 1
ATOM 4246 O O . ASN B 1 53 ? 2.213 27.859 -22.625 1 20.47 53 ASN B O 1
ATOM 4250 N N . GLN B 1 54 ? 4.297 28.219 -23.109 1 21.33 54 GLN B N 1
ATOM 4251 C CA . GLN B 1 54 ? 4.074 27.359 -24.266 1 21.33 54 GLN B CA 1
ATOM 4252 C C . GLN B 1 54 ? 3.713 25.938 -23.828 1 21.33 54 GLN B C 1
ATOM 4254 O O . GLN B 1 54 ? 3.287 25.125 -24.656 1 21.33 54 GLN B O 1
ATOM 4259 N N . ILE B 1 55 ? 4.141 25.406 -22.734 1 21.25 55 ILE B N 1
ATOM 4260 C CA . ILE B 1 55 ? 4.621 24.062 -23.031 1 21.25 55 ILE B CA 1
ATOM 4261 C C . ILE B 1 55 ? 3.451 23.078 -23 1 21.25 55 ILE B C 1
ATOM 4263 O O . ILE B 1 55 ? 3.654 21.859 -23.016 1 21.25 55 ILE B O 1
ATOM 4267 N N . THR B 1 56 ? 2.191 23.562 -22.656 1 20.86 56 THR B N 1
ATOM 4268 C CA . THR B 1 56 ? 1.392 22.391 -22.328 1 20.86 56 THR B CA 1
ATOM 4269 C C . THR B 1 56 ? 0.99 21.641 -23.594 1 20.86 56 THR B C 1
ATOM 4271 O O . THR B 1 56 ? 0.113 22.078 -24.328 1 20.86 56 THR B O 1
ATOM 4274 N N . PRO B 1 57 ? 1.991 21.094 -24.438 1 22.09 57 PRO B N 1
ATOM 4275 C CA . PRO B 1 57 ? 1.52 20.547 -25.719 1 22.09 57 PRO B CA 1
ATOM 4276 C C . PRO B 1 57 ? 0.383 19.547 -25.547 1 22.09 57 PRO B C 1
ATOM 4278 O O . PRO B 1 57 ? 0.308 18.875 -24.516 1 22.09 57 PRO B O 1
ATOM 4281 N N . ASN B 1 58 ? -0.754 20 -26.031 1 21.55 58 ASN B N 1
ATOM 4282 C CA . ASN B 1 58 ? -1.95 19.188 -26.281 1 21.55 58 ASN B CA 1
ATOM 4283 C C . ASN B 1 58 ? -1.632 17.938 -27.094 1 21.55 58 ASN B C 1
ATOM 4285 O O . ASN B 1 58 ? -1.381 18.031 -28.297 1 21.55 58 ASN B O 1
ATOM 4289 N N . LEU B 1 59 ? -0.819 17.078 -26.562 1 21.03 59 LEU B N 1
ATOM 4290 C CA . LEU B 1 59 ? -0.225 15.961 -27.297 1 21.03 59 LEU B CA 1
ATOM 4291 C C . LEU B 1 59 ? -1.305 15.102 -27.953 1 21.03 59 LEU B C 1
ATOM 4293 O O . LEU B 1 59 ? -1.059 13.945 -28.297 1 21.03 59 LEU B O 1
ATOM 4297 N N . HIS B 1 60 ? -2.545 15.672 -28.031 1 19.2 60 HIS B N 1
ATOM 4298 C CA . HIS B 1 60 ? -3.475 14.641 -28.484 1 19.2 60 HIS B CA 1
ATOM 4299 C C . HIS B 1 60 ? -3.109 14.125 -29.875 1 19.2 60 HIS B C 1
ATOM 4301 O O . HIS B 1 60 ? -3.174 12.922 -30.125 1 19.2 60 HIS B O 1
ATOM 4307 N N . ASP B 1 61 ? -3.08 15.109 -30.812 1 19.75 61 ASP B N 1
ATOM 4308 C CA . ASP B 1 61 ? -3.635 14.789 -32.125 1 19.75 61 ASP B CA 1
ATOM 4309 C C . ASP B 1 61 ? -2.664 13.93 -32.938 1 19.75 61 ASP B C 1
ATOM 4311 O O . ASP B 1 61 ? -3.023 13.414 -34 1 19.75 61 ASP B O 1
ATOM 4315 N N . ALA B 1 62 ? -1.347 14.234 -32.844 1 19.39 62 ALA B N 1
ATOM 4316 C CA . ALA B 1 62 ? -0.634 14.234 -34.125 1 19.39 62 ALA B CA 1
ATOM 4317 C C . ALA B 1 62 ? -0.428 12.812 -34.625 1 19.39 62 ALA B C 1
ATOM 4319 O O . ALA B 1 62 ? 0.395 12.586 -35.531 1 19.39 62 ALA B O 1
ATOM 4320 N N . TYR B 1 63 ? -1.058 11.828 -34.219 1 18.5 63 TYR B N 1
ATOM 4321 C CA . TYR B 1 63 ? -0.41 10.594 -34.625 1 18.5 63 TYR B CA 1
ATOM 4322 C C . TYR B 1 63 ? -0.521 10.406 -36.125 1 18.5 63 TYR B C 1
ATOM 4324 O O . TYR B 1 63 ? -1.349 9.625 -36.594 1 18.5 63 TYR B O 1
ATOM 4332 N N . ARG B 1 64 ? -0.653 11.57 -36.844 1 17.44 64 ARG B N 1
ATOM 4333 C CA . ARG B 1 64 ? -0.835 11.172 -38.25 1 17.44 64 ARG B CA 1
ATOM 4334 C C . ARG B 1 64 ? 0.383 10.414 -38.75 1 17.44 64 ARG B C 1
ATOM 4336 O O . ARG B 1 64 ? 1.508 10.664 -38.312 1 17.44 64 ARG B O 1
ATOM 4343 N N . THR B 1 65 ? 0.203 9.406 -39.625 1 18.62 65 THR B N 1
ATOM 4344 C CA . THR B 1 65 ? 0.963 8.32 -40.25 1 18.62 65 THR B CA 1
ATOM 4345 C C . THR B 1 65 ? 2.039 8.867 -41.188 1 18.62 65 THR B C 1
ATOM 4347 O O . THR B 1 65 ? 2.65 8.109 -41.938 1 18.62 65 THR B O 1
ATOM 4350 N N . ARG B 1 66 ? 2.531 10.125 -40.906 1 17.72 66 ARG B N 1
ATOM 4351 C CA . ARG B 1 66 ? 3.271 10.484 -42.125 1 17.72 66 ARG B CA 1
ATOM 4352 C C . ARG B 1 66 ? 4.371 9.469 -42.406 1 17.72 66 ARG B C 1
ATOM 4354 O O . ARG B 1 66 ? 5.133 9.094 -41.531 1 17.72 66 ARG B O 1
ATOM 4361 N N . ARG B 1 67 ? 4.336 8.898 -43.688 1 19.77 67 ARG B N 1
ATOM 4362 C CA . ARG B 1 67 ? 5.164 7.953 -44.406 1 19.77 67 ARG B CA 1
ATOM 4363 C C . ARG B 1 67 ? 6.582 8.484 -44.562 1 19.77 67 ARG B C 1
ATOM 4365 O O . ARG B 1 67 ? 6.816 9.406 -45.344 1 19.77 67 ARG B O 1
ATOM 4372 N N . ILE B 1 68 ? 7.285 8.906 -43.406 1 20.09 68 ILE B N 1
ATOM 4373 C CA . ILE B 1 68 ? 8.586 9.523 -43.656 1 20.09 68 ILE B CA 1
ATOM 4374 C C . ILE B 1 68 ? 9.422 8.602 -44.562 1 20.09 68 ILE B C 1
ATOM 4376 O O . ILE B 1 68 ? 9.633 7.43 -44.219 1 20.09 68 ILE B O 1
ATOM 4380 N N . PRO B 1 69 ? 9.617 9.031 -45.75 1 20.84 69 PRO B N 1
ATOM 4381 C CA . PRO B 1 69 ? 10.352 8.281 -46.781 1 20.84 69 PRO B CA 1
ATOM 4382 C C . PRO B 1 69 ? 11.766 7.902 -46.312 1 20.84 69 PRO B C 1
ATOM 4384 O O . PRO B 1 69 ? 12.352 8.586 -45.469 1 20.84 69 PRO B O 1
ATOM 4387 N N . LEU B 1 70 ? 12.125 6.633 -46.531 1 20.27 70 LEU B N 1
ATOM 4388 C CA . LEU B 1 70 ? 13.32 5.859 -46.188 1 20.27 70 LEU B CA 1
ATOM 4389 C C . LEU B 1 70 ? 14.57 6.512 -46.781 1 20.27 70 LEU B C 1
ATOM 4391 O O . LEU B 1 70 ? 14.695 6.637 -48 1 20.27 70 LEU B O 1
ATOM 4395 N N . PRO B 1 71 ? 14.945 7.738 -46.156 1 18.98 71 PRO B N 1
ATOM 4396 C CA . PRO B 1 71 ? 16.031 8.367 -46.938 1 18.98 71 PRO B CA 1
ATOM 4397 C C . PRO B 1 71 ? 17.156 7.395 -47.281 1 18.98 71 PRO B C 1
ATOM 4399 O O . PRO B 1 71 ? 17.328 6.383 -46.594 1 18.98 71 PRO B O 1
ATOM 4402 N N . PRO B 1 72 ? 17.969 7.754 -48.312 1 21.02 72 PRO B N 1
ATOM 4403 C CA . PRO B 1 72 ? 18.922 6.988 -49.125 1 21.02 72 PRO B CA 1
ATOM 4404 C C . PRO B 1 72 ? 20.109 6.508 -48.312 1 21.02 72 PRO B C 1
ATOM 4406 O O . PRO B 1 72 ? 20.344 6.984 -47.188 1 21.02 72 PRO B O 1
ATOM 4409 N N . GLY B 1 73 ? 21.062 5.727 -48.969 1 20.31 73 GLY B N 1
ATOM 4410 C CA . GLY B 1 73 ? 22.125 4.762 -48.781 1 20.31 73 GLY B CA 1
ATOM 4411 C C . GLY B 1 73 ? 23.406 5.383 -48.25 1 20.31 73 GLY B C 1
ATOM 4412 O O . GLY B 1 73 ? 24.172 5.973 -49 1 20.31 73 GLY B O 1
ATOM 4413 N N . PHE B 1 74 ? 23.297 6.215 -47.094 1 19.42 74 PHE B N 1
ATOM 4414 C CA . PHE B 1 74 ? 24.531 6.941 -46.812 1 19.42 74 PHE B CA 1
ATOM 4415 C C . PHE B 1 74 ? 25.703 5.98 -46.719 1 19.42 74 PHE B C 1
ATOM 4417 O O . PHE B 1 74 ? 25.562 4.852 -46.25 1 19.42 74 PHE B O 1
ATOM 4424 N N . SER B 1 75 ? 26.719 6.27 -47.438 1 19.69 75 SER B N 1
ATOM 4425 C CA . SER B 1 75 ? 28.047 5.703 -47.719 1 19.69 75 SER B CA 1
ATOM 4426 C C . SER B 1 75 ? 28.859 5.574 -46.438 1 19.69 75 SER B C 1
ATOM 4428 O O . SER B 1 75 ? 28.734 6.391 -45.531 1 19.69 75 SER B O 1
ATOM 4430 N N . ARG B 1 76 ? 29.406 4.367 -46.25 1 19.34 76 ARG B N 1
ATOM 4431 C CA . ARG B 1 76 ? 30.125 3.711 -45.156 1 19.34 76 ARG B CA 1
ATOM 4432 C C . ARG B 1 76 ? 31.406 4.461 -44.844 1 19.34 76 ARG B C 1
ATOM 4434 O O . ARG B 1 76 ? 32.406 4.355 -45.562 1 19.34 76 ARG B O 1
ATOM 4441 N N . PRO B 1 77 ? 31.328 5.848 -44.375 1 20.66 77 PRO B N 1
ATOM 4442 C CA . PRO B 1 77 ? 32.75 6.238 -44.312 1 20.66 77 PRO B CA 1
ATOM 4443 C C . PRO B 1 77 ? 33.531 5.367 -43.344 1 20.66 77 PRO B C 1
ATOM 4445 O O . PRO B 1 77 ? 32.969 4.742 -42.438 1 20.66 77 PRO B O 1
ATOM 4448 N N . SER B 1 78 ? 34.781 5.023 -43.625 1 21.44 78 SER B N 1
ATOM 4449 C CA . SER B 1 78 ? 35.875 4.176 -43.156 1 21.44 78 SER B CA 1
ATOM 4450 C C . SER B 1 78 ? 36.375 4.629 -41.781 1 21.44 78 SER B C 1
ATOM 4452 O O . SER B 1 78 ? 37.5 4.324 -41.406 1 21.44 78 SER B O 1
ATOM 4454 N N . SER B 1 79 ? 35.406 5.098 -40.906 1 20.28 79 SER B N 1
ATOM 4455 C CA . SER B 1 79 ? 36.094 5.852 -39.844 1 20.28 79 SER B CA 1
ATOM 4456 C C . SER B 1 79 ? 37.062 4.973 -39.094 1 20.28 79 SER B C 1
ATOM 4458 O O . SER B 1 79 ? 36.844 3.775 -38.906 1 20.28 79 SER B O 1
ATOM 4460 N N . ALA B 1 80 ? 38.438 5.438 -38.969 1 23.31 80 ALA B N 1
ATOM 4461 C CA . ALA B 1 80 ? 39.656 5.121 -38.219 1 23.31 80 ALA B CA 1
ATOM 4462 C C . ALA B 1 80 ? 39.344 5.008 -36.719 1 23.31 80 ALA B C 1
ATOM 4464 O O . ALA B 1 80 ? 38.812 5.934 -36.125 1 23.31 80 ALA B O 1
ATOM 4465 N N . GLY B 1 81 ? 39.031 3.795 -36.156 1 21.5 81 GLY B N 1
ATOM 4466 C CA . GLY B 1 81 ? 38.625 3.225 -34.875 1 21.5 81 GLY B CA 1
ATOM 4467 C C . GLY B 1 81 ? 39.5 3.631 -33.719 1 21.5 81 GLY B C 1
ATOM 4468 O O . GLY B 1 81 ? 40.625 3.094 -33.562 1 21.5 81 GLY B O 1
ATOM 4469 N N . GLN B 1 82 ? 39.844 4.996 -33.469 1 23.81 82 GLN B N 1
ATOM 4470 C CA . GLN B 1 82 ? 40.781 5.148 -32.344 1 23.81 82 GLN B CA 1
ATOM 4471 C C . GLN B 1 82 ? 40.188 4.551 -31.062 1 23.81 82 GLN B C 1
ATOM 4473 O O . GLN B 1 82 ? 39 4.699 -30.781 1 23.81 82 GLN B O 1
ATOM 4478 N N . PRO B 1 83 ? 40.938 3.623 -30.328 1 24.56 83 PRO B N 1
ATOM 4479 C CA . PRO B 1 83 ? 40.562 2.834 -29.156 1 24.56 83 PRO B CA 1
ATOM 4480 C C . PRO B 1 83 ? 40.219 3.703 -27.938 1 24.56 83 PRO B C 1
ATOM 4482 O O . PRO B 1 83 ? 41.031 4.543 -27.531 1 24.56 83 PRO B O 1
ATOM 4485 N N . SER B 1 84 ? 39.062 4.273 -27.875 1 25.89 84 SER B N 1
ATOM 4486 C CA . SER B 1 84 ? 38.719 5.125 -26.734 1 25.89 84 SER B CA 1
ATOM 4487 C C . SER B 1 84 ? 38.969 4.414 -25.422 1 25.89 84 SER B C 1
ATOM 4489 O O . SER B 1 84 ? 38.562 3.26 -25.234 1 25.89 84 SER B O 1
ATOM 4491 N N . THR B 1 85 ? 40.031 4.715 -24.672 1 26.86 85 THR B N 1
ATOM 4492 C CA . THR B 1 85 ? 40.5 4.305 -23.344 1 26.86 85 THR B CA 1
ATOM 4493 C C . THR B 1 85 ? 39.344 4.41 -22.344 1 26.86 85 THR B C 1
ATOM 4495 O O . THR B 1 85 ? 38.844 5.504 -22.062 1 26.86 85 THR B O 1
ATOM 4498 N N . ALA B 1 86 ? 38.531 3.408 -22.172 1 28.06 86 ALA B N 1
ATOM 4499 C CA . ALA B 1 86 ? 37.406 3.262 -21.25 1 28.06 86 ALA B CA 1
ATOM 4500 C C . ALA B 1 86 ? 37.844 3.596 -19.812 1 28.06 86 ALA B C 1
ATOM 4502 O O . ALA B 1 86 ? 38.875 3.129 -19.344 1 28.06 86 ALA B O 1
ATOM 4503 N N . PRO B 1 87 ? 37.5 4.746 -19.234 1 30.06 87 PRO B N 1
ATOM 4504 C CA . PRO B 1 87 ? 37.906 5.094 -17.859 1 30.06 87 PRO B CA 1
ATOM 4505 C C . PRO B 1 87 ? 37.781 3.922 -16.891 1 30.06 87 PRO B C 1
ATOM 4507 O O . PRO B 1 87 ? 36.938 3.059 -17.078 1 30.06 87 PRO B O 1
ATOM 4510 N N . LEU B 1 88 ? 38.875 3.518 -16.094 1 30.05 88 LEU B N 1
ATOM 4511 C CA . LEU B 1 88 ? 39.125 2.549 -15.023 1 30.05 88 LEU B CA 1
ATOM 4512 C C . LEU B 1 88 ? 37.969 2.547 -14.016 1 30.05 88 LEU B C 1
ATOM 4514 O O . LEU B 1 88 ? 37.344 3.586 -13.773 1 30.05 88 LEU B O 1
ATOM 4518 N N . ALA B 1 89 ? 37.594 1.321 -13.492 1 32.84 89 ALA B N 1
ATOM 4519 C CA . ALA B 1 89 ? 36.562 0.834 -12.578 1 32.84 89 ALA B CA 1
ATOM 4520 C C . ALA B 1 89 ? 36.656 1.536 -11.227 1 32.84 89 ALA B C 1
ATOM 4522 O O . ALA B 1 89 ? 37.719 1.573 -10.609 1 32.84 89 ALA B O 1
ATOM 4523 N N . PRO B 1 90 ? 35.938 2.59 -10.867 1 34.66 90 PRO B N 1
ATOM 4524 C CA . PRO B 1 90 ? 36.156 3.223 -9.562 1 34.66 90 PRO B CA 1
ATOM 4525 C C . PRO B 1 90 ? 36.344 2.209 -8.438 1 34.66 90 PRO B C 1
ATOM 4527 O O . PRO B 1 90 ? 35.844 1.085 -8.531 1 34.66 90 PRO B O 1
ATOM 4530 N N . SER B 1 91 ? 37.344 2.207 -7.582 1 33.75 91 SER B N 1
ATOM 4531 C CA . SER B 1 91 ? 37.719 1.431 -6.395 1 33.75 91 SER B CA 1
ATOM 4532 C C . SER B 1 91 ? 36.469 1.16 -5.531 1 33.75 91 SER B C 1
ATOM 4534 O O . SER B 1 91 ? 35.469 1.865 -5.637 1 33.75 91 SER B O 1
ATOM 4536 N N . GLU B 1 92 ? 36.406 0.037 -4.695 1 42.97 92 GLU B N 1
ATOM 4537 C CA . GLU B 1 92 ? 35.469 -0.549 -3.744 1 42.97 92 GLU B CA 1
ATOM 4538 C C . GLU B 1 92 ? 34.812 0.529 -2.904 1 42.97 92 GLU B C 1
ATOM 4540 O O . GLU B 1 92 ? 33.656 0.378 -2.512 1 42.97 92 GLU B O 1
ATOM 4545 N N . GLU B 1 93 ? 35.625 1.489 -2.268 1 44.31 93 GLU B N 1
ATOM 4546 C CA . GLU B 1 93 ? 35.312 2.557 -1.324 1 44.31 93 GLU B CA 1
ATOM 4547 C C . GLU B 1 93 ? 34.281 3.52 -1.912 1 44.31 93 GLU B C 1
ATOM 4549 O O . GLU B 1 93 ? 33.531 4.188 -1.174 1 44.31 93 GLU B O 1
ATOM 4554 N N . ASP B 1 94 ? 34.312 3.74 -3.207 1 46.94 94 ASP B N 1
ATOM 4555 C CA . ASP B 1 94 ? 33.719 4.797 -4.016 1 46.94 94 ASP B CA 1
ATOM 4556 C C . ASP B 1 94 ? 32.25 4.516 -4.285 1 46.94 94 ASP B C 1
ATOM 4558 O O . ASP B 1 94 ? 31.562 5.301 -4.949 1 46.94 94 ASP B O 1
ATOM 4562 N N . CYS B 1 95 ? 31.75 3.305 -3.951 1 58.66 95 CYS B N 1
ATOM 4563 C CA . CYS B 1 95 ? 30.469 2.889 -4.5 1 58.66 95 CYS B CA 1
ATOM 4564 C C . CYS B 1 95 ? 29.328 3.246 -3.551 1 58.66 95 CYS B C 1
ATOM 4566 O O . CYS B 1 95 ? 28.172 2.916 -3.811 1 58.66 95 CYS B O 1
ATOM 4568 N N . ASN B 1 96 ? 29.656 3.795 -2.387 1 75.69 96 ASN B N 1
ATOM 4569 C CA . ASN B 1 96 ? 28.609 4.148 -1.446 1 75.69 96 ASN B CA 1
ATOM 4570 C C . ASN B 1 96 ? 27.922 5.457 -1.834 1 75.69 96 ASN B C 1
ATOM 4572 O O . ASN B 1 96 ? 28.594 6.473 -2.027 1 75.69 96 ASN B O 1
ATOM 4576 N N . ARG B 1 97 ? 26.828 5.332 -2.242 1 85.06 97 ARG B N 1
ATOM 4577 C CA . ARG B 1 97 ? 26.031 6.516 -2.555 1 85.06 97 ARG B CA 1
ATOM 4578 C C . ARG B 1 97 ? 25.609 7.246 -1.283 1 85.06 97 ARG B C 1
ATOM 4580 O O . ARG B 1 97 ? 25.328 6.613 -0.264 1 85.06 97 ARG B O 1
ATOM 4587 N N . SER B 1 98 ? 25.781 8.492 -1.313 1 87.38 98 SER B N 1
ATOM 4588 C CA . SER B 1 98 ? 25.297 9.305 -0.203 1 87.38 98 SER B CA 1
ATOM 4589 C C . SER B 1 98 ? 23.844 9.703 -0.397 1 87.38 98 SER B C 1
ATOM 4591 O O . SER B 1 98 ? 23.375 9.852 -1.53 1 87.38 98 SER B O 1
ATOM 4593 N N . PHE B 1 99 ? 23.172 9.727 0.729 1 88.06 99 PHE B N 1
ATOM 4594 C CA . PHE B 1 99 ? 21.781 10.164 0.696 1 88.06 99 PHE B CA 1
ATOM 4595 C C . PHE B 1 99 ? 21.625 11.539 1.337 1 88.06 99 PHE B C 1
ATOM 4597 O O . PHE B 1 99 ? 22.25 11.82 2.365 1 88.06 99 PHE B O 1
ATOM 4604 N N . PRO B 1 100 ? 20.797 12.461 0.779 1 90.94 100 PRO B N 1
ATOM 4605 C CA . PRO B 1 100 ? 20 12.266 -0.431 1 90.94 100 PRO B CA 1
ATOM 4606 C C . PRO B 1 100 ? 20.859 12.047 -1.677 1 90.94 100 PRO B C 1
ATOM 4608 O O . PRO B 1 100 ? 21.953 12.594 -1.781 1 90.94 100 PRO B O 1
ATOM 4611 N N . LEU B 1 101 ? 20.25 11.273 -2.598 1 92.38 101 LEU B N 1
ATOM 4612 C CA . LEU B 1 101 ? 20.953 10.945 -3.83 1 92.38 101 LEU B CA 1
ATOM 4613 C C . LEU B 1 101 ? 21.156 12.195 -4.688 1 92.38 101 LEU B C 1
ATOM 4615 O O . LEU B 1 101 ? 20.234 13.008 -4.824 1 92.38 101 LEU B O 1
ATOM 4619 N N . GLU B 1 102 ? 22.266 12.344 -5.219 1 89.38 102 GLU B N 1
ATOM 4620 C CA . GLU B 1 102 ? 22.578 13.508 -6.047 1 89.38 102 GLU B CA 1
ATOM 4621 C C . GLU B 1 102 ? 22.188 13.266 -7.504 1 89.38 102 GLU B C 1
ATOM 4623 O O . GLU B 1 102 ? 21.781 14.188 -8.203 1 89.38 102 GLU B O 1
ATOM 4628 N N . ASN B 1 103 ? 22.375 12.055 -7.895 1 91.06 103 ASN B N 1
ATOM 4629 C CA . ASN B 1 103 ? 22.031 11.68 -9.266 1 91.06 103 ASN B CA 1
ATOM 4630 C C . ASN B 1 103 ? 20.516 11.492 -9.43 1 91.06 103 ASN B C 1
ATOM 4632 O O . ASN B 1 103 ? 19.938 10.578 -8.859 1 91.06 103 ASN B O 1
ATOM 4636 N N . VAL B 1 104 ? 19.922 12.336 -10.281 1 91.56 104 VAL B N 1
ATOM 4637 C CA . VAL B 1 104 ? 18.469 12.336 -10.461 1 91.56 104 VAL B CA 1
ATOM 4638 C C . VAL B 1 104 ? 18.016 11 -11.055 1 91.56 104 VAL B C 1
ATOM 4640 O O . VAL B 1 104 ? 16.938 10.508 -10.734 1 91.56 104 VAL B O 1
ATOM 4643 N N . GLN B 1 105 ? 18.812 10.469 -11.898 1 94.38 105 GLN B N 1
ATOM 4644 C CA . GLN B 1 105 ? 18.469 9.188 -12.492 1 94.38 105 GLN B CA 1
ATOM 4645 C C . GLN B 1 105 ? 18.344 8.102 -11.43 1 94.38 105 GLN B C 1
ATOM 4647 O O . GLN B 1 105 ? 17.344 7.383 -11.375 1 94.38 105 GLN B O 1
ATOM 4652 N N . GLU B 1 106 ? 19.359 8.07 -10.578 1 95.81 106 GLU B N 1
ATOM 4653 C CA . GLU B 1 106 ? 19.359 7.066 -9.523 1 95.81 106 GLU B CA 1
ATOM 4654 C C . GLU B 1 106 ? 18.234 7.312 -8.523 1 95.81 106 GLU B C 1
ATOM 4656 O O . GLU B 1 106 ? 17.625 6.367 -8.016 1 95.81 106 GLU B O 1
ATOM 4661 N N . ALA B 1 107 ? 17.906 8.531 -8.336 1 95.19 107 ALA B N 1
ATOM 4662 C CA . ALA B 1 107 ? 16.781 8.867 -7.461 1 95.19 107 ALA B CA 1
ATOM 4663 C C . ALA B 1 107 ? 15.461 8.398 -8.055 1 95.19 107 ALA B C 1
ATOM 4665 O O . ALA B 1 107 ? 14.617 7.848 -7.352 1 95.19 107 ALA B O 1
ATOM 4666 N N . CYS B 1 108 ? 15.359 8.586 -9.328 1 95.31 108 CYS B N 1
ATOM 4667 C CA . CYS B 1 108 ? 14.148 8.156 -10.031 1 95.31 108 CYS B CA 1
ATOM 4668 C C . CYS B 1 108 ? 14.031 6.641 -10.031 1 95.31 108 CYS B C 1
ATOM 4670 O O . CYS B 1 108 ? 12.938 6.098 -9.883 1 95.31 108 CYS B O 1
ATOM 4672 N N . LEU B 1 109 ? 15.133 5.996 -10.172 1 96.88 109 LEU B N 1
ATOM 4673 C CA . LEU B 1 109 ? 15.125 4.539 -10.18 1 96.88 109 LEU B CA 1
ATOM 4674 C C . LEU B 1 109 ? 14.695 3.99 -8.82 1 96.88 109 LEU B C 1
ATOM 4676 O O . LEU B 1 109 ? 13.867 3.078 -8.742 1 96.88 109 LEU B O 1
ATOM 4680 N N . LEU B 1 110 ? 15.266 4.555 -7.801 1 96.5 110 LEU B N 1
ATOM 4681 C CA . LEU B 1 110 ? 14.891 4.129 -6.457 1 96.5 110 LEU B CA 1
ATOM 4682 C C . LEU B 1 110 ? 13.422 4.43 -6.18 1 96.5 110 LEU B C 1
ATOM 4684 O O . LEU B 1 110 ? 12.719 3.617 -5.578 1 96.5 110 LEU B O 1
ATOM 4688 N N . ARG B 1 111 ? 12.984 5.566 -6.645 1 94.31 111 ARG B N 1
ATOM 4689 C CA . ARG B 1 111 ? 11.586 5.945 -6.484 1 94.31 111 ARG B CA 1
ATOM 4690 C C . ARG B 1 111 ? 10.664 4.977 -7.219 1 94.31 111 ARG B C 1
ATOM 4692 O O . ARG B 1 111 ? 9.633 4.574 -6.688 1 94.31 111 ARG B O 1
ATOM 4699 N N . TYR B 1 112 ? 11.031 4.652 -8.375 1 94.31 112 TYR B N 1
ATOM 4700 C CA . TYR B 1 112 ? 10.242 3.701 -9.156 1 94.31 112 TYR B CA 1
ATOM 4701 C C . TYR B 1 112 ? 10.18 2.346 -8.461 1 94.31 112 TYR B C 1
ATOM 4703 O O . TYR B 1 112 ? 9.141 1.685 -8.469 1 94.31 112 TYR B O 1
ATOM 4711 N N . TRP B 1 113 ? 11.281 1.925 -7.914 1 95.81 113 TRP B N 1
ATOM 4712 C CA . TRP B 1 113 ? 11.289 0.687 -7.141 1 95.81 113 TRP B CA 1
ATOM 4713 C C . TRP B 1 113 ? 10.258 0.739 -6.016 1 95.81 113 TRP B C 1
ATOM 4715 O O . TRP B 1 113 ? 9.469 -0.191 -5.848 1 95.81 113 TRP B O 1
ATOM 4725 N N . ILE B 1 114 ? 10.234 1.781 -5.34 1 93.69 114 ILE B N 1
ATOM 4726 C CA . ILE B 1 114 ? 9.414 1.923 -4.141 1 93.69 114 ILE B CA 1
ATOM 4727 C C . ILE B 1 114 ? 7.945 2.033 -4.535 1 93.69 114 ILE B C 1
ATOM 4729 O O . ILE B 1 114 ? 7.082 1.408 -3.914 1 93.69 114 ILE B O 1
ATOM 4733 N N . GLU B 1 115 ? 7.676 2.684 -5.574 1 89.31 115 GLU B N 1
ATOM 4734 C CA . GLU B 1 115 ? 6.289 2.986 -5.926 1 89.31 115 GLU B CA 1
ATOM 4735 C C . GLU B 1 115 ? 5.652 1.837 -6.703 1 89.31 115 GLU B C 1
ATOM 4737 O O . GLU B 1 115 ? 4.445 1.61 -6.609 1 89.31 115 GLU B O 1
ATOM 4742 N N . GLU B 1 116 ? 6.492 1.095 -7.418 1 88.44 116 GLU B N 1
ATOM 4743 C CA . GLU B 1 116 ? 5.871 0.173 -8.367 1 88.44 116 GLU B CA 1
ATOM 4744 C C . GLU B 1 116 ? 6.391 -1.249 -8.172 1 88.44 116 GLU B C 1
ATOM 4746 O O . GLU B 1 116 ? 5.613 -2.166 -7.895 1 88.44 116 GLU B O 1
ATOM 4751 N N . ILE B 1 117 ? 7.664 -1.453 -8.172 1 90.75 117 ILE B N 1
ATOM 4752 C CA . ILE B 1 117 ? 8.234 -2.783 -8.352 1 90.75 117 ILE B CA 1
ATOM 4753 C C . ILE B 1 117 ? 8.172 -3.551 -7.035 1 90.75 117 ILE B C 1
ATOM 4755 O O . ILE B 1 117 ? 7.863 -4.746 -7.02 1 90.75 117 ILE B O 1
ATOM 4759 N N . SER B 1 118 ? 8.5 -2.902 -5.984 1 93.75 118 SER B N 1
ATOM 4760 C CA . SER B 1 118 ? 8.656 -3.57 -4.695 1 93.75 118 SER B CA 1
ATOM 4761 C C . SER B 1 118 ? 7.375 -4.289 -4.289 1 93.75 118 SER B C 1
ATOM 4763 O O . SER B 1 118 ? 7.426 -5.344 -3.648 1 93.75 118 SER B O 1
ATOM 4765 N N . HIS B 1 119 ? 6.238 -3.842 -4.703 1 88.88 119 HIS B N 1
ATOM 4766 C CA . HIS B 1 119 ? 4.953 -4.418 -4.324 1 88.88 119 HIS B CA 1
ATOM 4767 C C . HIS B 1 119 ? 4.773 -5.809 -4.926 1 88.88 119 HIS B C 1
ATOM 4769 O O . HIS B 1 119 ? 4.098 -6.66 -4.344 1 88.88 119 HIS B O 1
ATOM 4775 N N . TRP B 1 120 ? 5.402 -6.027 -5.973 1 87.19 120 TRP B N 1
ATOM 4776 C CA . TRP B 1 120 ? 5.309 -7.332 -6.621 1 87.19 120 TRP B CA 1
ATOM 4777 C C . TRP B 1 120 ? 6.148 -8.367 -5.883 1 87.19 120 TRP B C 1
ATOM 4779 O O . TRP B 1 120 ? 5.832 -9.562 -5.902 1 87.19 120 TRP B O 1
ATOM 4789 N N . PHE B 1 121 ? 7.16 -7.867 -5.285 1 91.69 121 PHE B N 1
ATOM 4790 C CA . PHE B 1 121 ? 8.008 -8.766 -4.516 1 91.69 121 PHE B CA 1
ATOM 4791 C C . PHE B 1 121 ? 7.352 -9.141 -3.197 1 91.69 121 PHE B C 1
ATOM 4793 O O . PHE B 1 121 ? 7.633 -10.203 -2.631 1 91.69 121 PHE B O 1
ATOM 4800 N N . ASP B 1 122 ? 6.434 -8.328 -2.801 1 92.56 122 ASP B N 1
ATOM 4801 C CA . ASP B 1 122 ? 5.84 -8.508 -1.479 1 92.56 122 ASP B CA 1
ATOM 4802 C C . ASP B 1 122 ? 4.449 -9.125 -1.581 1 92.56 122 ASP B C 1
ATOM 4804 O O . ASP B 1 122 ? 3.656 -9.047 -0.64 1 92.56 122 ASP B O 1
ATOM 4808 N N . LEU B 1 123 ? 4.09 -9.734 -2.592 1 90 123 LEU B N 1
ATOM 4809 C CA . LEU B 1 123 ? 2.75 -10.258 -2.844 1 90 123 LEU B CA 1
ATOM 4810 C C . LEU B 1 123 ? 2.297 -11.172 -1.708 1 90 123 LEU B C 1
ATOM 4812 O O . LEU B 1 123 ? 1.11 -11.211 -1.378 1 90 123 LEU B O 1
ATOM 4816 N N . CYS B 1 124 ? 3.195 -11.945 -1.166 1 92.38 124 CYS B N 1
ATOM 4817 C CA . CYS B 1 124 ? 2.844 -12.867 -0.095 1 92.38 124 CYS B CA 1
ATOM 4818 C C . CYS B 1 124 ? 3.555 -12.5 1.201 1 92.38 124 CYS B C 1
ATOM 4820 O O . CYS B 1 124 ? 3.738 -13.344 2.076 1 92.38 124 CYS B O 1
ATOM 4822 N N . ASP B 1 125 ? 4 -11.32 1.271 1 91.75 125 ASP B N 1
ATOM 4823 C CA . ASP B 1 125 ? 4.723 -10.844 2.445 1 91.75 125 ASP B CA 1
ATOM 4824 C C . ASP B 1 125 ? 3.945 -9.742 3.164 1 91.75 125 ASP B C 1
ATOM 4826 O O . ASP B 1 125 ? 4.023 -8.57 2.787 1 91.75 125 ASP B O 1
ATOM 4830 N N . GLU B 1 126 ? 3.383 -10.047 4.27 1 86.56 126 GLU B N 1
ATOM 4831 C CA . GLU B 1 126 ? 2.568 -9.094 5.023 1 86.56 126 GLU B CA 1
ATOM 4832 C C . GLU B 1 126 ? 3.424 -7.973 5.602 1 86.56 126 GLU B C 1
ATOM 4834 O O . GLU B 1 126 ? 2.939 -6.855 5.801 1 86.56 126 GLU B O 1
ATOM 4839 N N . SER B 1 127 ? 4.68 -8.273 5.789 1 88.88 127 SER B N 1
ATOM 4840 C CA . SER B 1 127 ? 5.566 -7.273 6.383 1 88.88 127 SER B CA 1
ATOM 4841 C C . SER B 1 127 ? 6.172 -6.367 5.312 1 88.88 127 SER B C 1
ATOM 4843 O O . SER B 1 127 ? 6.828 -5.375 5.633 1 88.88 127 SER B O 1
ATOM 4845 N N . ARG B 1 128 ? 6.051 -6.66 4.094 1 91.12 128 ARG B N 1
ATOM 4846 C CA . ARG B 1 128 ? 6.477 -5.84 2.965 1 91.12 128 ARG B CA 1
ATOM 4847 C C . ARG B 1 128 ? 7.961 -5.504 3.062 1 91.12 128 ARG B C 1
ATOM 4849 O O . ARG B 1 128 ? 8.344 -4.336 2.994 1 91.12 128 ARG B O 1
ATOM 4856 N N . HIS B 1 129 ? 8.781 -6.445 3.109 1 94.31 129 HIS B N 1
ATOM 4857 C CA . HIS B 1 129 ? 10.219 -6.281 3.316 1 94.31 129 HIS B CA 1
ATOM 4858 C C . HIS B 1 129 ? 10.875 -5.594 2.123 1 94.31 129 HIS B C 1
ATOM 4860 O O . HIS B 1 129 ? 11.711 -4.707 2.299 1 94.31 129 HIS B O 1
ATOM 4866 N N . PHE B 1 130 ? 10.484 -5.902 0.993 1 96 130 PHE B N 1
ATOM 4867 C CA . PHE B 1 130 ? 11.125 -5.328 -0.187 1 96 130 PHE B CA 1
ATOM 4868 C C . PHE B 1 130 ? 10.719 -3.871 -0.366 1 96 130 PHE B C 1
ATOM 4870 O O . PHE B 1 130 ? 11.5 -3.066 -0.884 1 96 130 PHE B O 1
ATOM 4877 N N . HIS B 1 131 ? 9.594 -3.547 0.098 1 92.75 131 HIS B N 1
ATOM 4878 C CA . HIS B 1 131 ? 9.102 -2.176 0.009 1 92.75 131 HIS B CA 1
ATOM 4879 C C . HIS B 1 131 ? 9.68 -1.308 1.118 1 92.75 131 HIS B C 1
ATOM 4881 O O . HIS B 1 131 ? 10.07 -0.163 0.876 1 92.75 131 HIS B O 1
ATOM 4887 N N . LEU B 1 132 ? 9.758 -1.882 2.285 1 89.06 132 LEU B N 1
ATOM 4888 C CA . LEU B 1 132 ? 10.055 -1.04 3.438 1 89.06 132 LEU B CA 1
ATOM 4889 C C . LEU B 1 132 ? 11.5 -1.237 3.895 1 89.06 132 LEU B C 1
ATOM 4891 O O . LEU B 1 132 ? 12.156 -0.281 4.305 1 89.06 132 LEU B O 1
ATOM 4895 N N . VAL B 1 133 ? 12.016 -2.381 3.805 1 93.25 133 VAL B N 1
ATOM 4896 C CA . VAL B 1 133 ? 13.297 -2.707 4.418 1 93.25 133 VAL B CA 1
ATOM 4897 C C . VAL B 1 133 ? 14.414 -2.58 3.381 1 93.25 133 VAL B C 1
ATOM 4899 O O . VAL B 1 133 ? 15.469 -2.006 3.662 1 93.25 133 VAL B O 1
ATOM 4902 N N . VAL B 1 134 ? 14.195 -3.021 2.193 1 96.31 134 VAL B N 1
ATOM 4903 C CA . VAL B 1 134 ? 15.234 -3.086 1.173 1 96.31 134 VAL B CA 1
ATOM 4904 C C . VAL B 1 134 ? 15.75 -1.682 0.869 1 96.31 134 VAL B C 1
ATOM 4906 O O . VAL B 1 134 ? 16.969 -1.449 0.85 1 96.31 134 VAL B O 1
ATOM 4909 N N . PRO B 1 135 ? 14.875 -0.68 0.696 1 93.75 135 PRO B N 1
ATOM 4910 C CA . PRO B 1 135 ? 15.398 0.658 0.418 1 93.75 135 PRO B CA 1
ATOM 4911 C C . PRO B 1 135 ? 16.25 1.207 1.562 1 93.75 135 PRO B C 1
ATOM 4913 O O . PRO B 1 135 ? 17.203 1.959 1.327 1 93.75 135 PRO B O 1
ATOM 4916 N N . THR B 1 136 ? 15.977 0.815 2.775 1 90.81 136 THR B N 1
ATOM 4917 C CA . THR B 1 136 ? 16.734 1.268 3.936 1 90.81 136 THR B CA 1
ATOM 4918 C C . THR B 1 136 ? 18.078 0.545 4.023 1 90.81 136 THR B C 1
ATOM 4920 O O . THR B 1 136 ? 19.109 1.175 4.242 1 90.81 136 THR B O 1
ATOM 4923 N N . VAL B 1 137 ? 18.078 -0.722 3.814 1 93.38 137 VAL B N 1
ATOM 4924 C CA . VAL B 1 137 ? 19.281 -1.541 3.877 1 93.38 137 VAL B CA 1
ATOM 4925 C C . VAL B 1 137 ? 20.203 -1.201 2.703 1 93.38 137 VAL B C 1
ATOM 4927 O O . VAL B 1 137 ? 21.422 -1.191 2.848 1 93.38 137 VAL B O 1
ATOM 4930 N N . ALA B 1 138 ? 19.594 -0.887 1.604 1 94.88 138 ALA B N 1
ATOM 4931 C CA . ALA B 1 138 ? 20.344 -0.606 0.382 1 94.88 138 ALA B CA 1
ATOM 4932 C C . ALA B 1 138 ? 21.188 0.651 0.538 1 94.88 138 ALA B C 1
ATOM 4934 O O . ALA B 1 138 ? 22.172 0.848 -0.198 1 94.88 138 ALA B O 1
ATOM 4935 N N . ARG B 1 139 ? 20.828 1.476 1.46 1 91.19 139 ARG B N 1
ATOM 4936 C CA . ARG B 1 139 ? 21.609 2.682 1.707 1 91.19 139 ARG B CA 1
ATOM 4937 C C . ARG B 1 139 ? 23.016 2.332 2.162 1 91.19 139 ARG B C 1
ATOM 4939 O O . ARG B 1 139 ? 23.969 3.074 1.891 1 91.19 139 ARG B O 1
ATOM 4946 N N . HIS B 1 140 ? 23.172 1.176 2.795 1 92 140 HIS B N 1
ATOM 4947 C CA . HIS B 1 140 ? 24.453 0.809 3.383 1 92 140 HIS B CA 1
ATOM 4948 C C . HIS B 1 140 ? 25.094 -0.349 2.623 1 92 140 HIS B C 1
ATOM 4950 O O . HIS B 1 140 ? 26.203 -0.768 2.947 1 92 140 HIS B O 1
ATOM 4956 N N . HIS B 1 141 ? 24.438 -0.867 1.685 1 94.12 141 HIS B N 1
ATOM 4957 C CA . HIS B 1 141 ? 24.938 -1.975 0.877 1 94.12 141 HIS B CA 1
ATOM 4958 C C . HIS B 1 141 ? 24.812 -1.673 -0.612 1 94.12 141 HIS B C 1
ATOM 4960 O O . HIS B 1 141 ? 23.781 -1.987 -1.228 1 94.12 141 HIS B O 1
ATOM 4966 N N . PRO B 1 142 ? 25.859 -1.207 -1.194 1 95.19 142 PRO B N 1
ATOM 4967 C CA . PRO B 1 142 ? 25.812 -0.735 -2.58 1 95.19 142 PRO B CA 1
ATOM 4968 C C . PRO B 1 142 ? 25.359 -1.816 -3.557 1 95.19 142 PRO B C 1
ATOM 4970 O O . PRO B 1 142 ? 24.688 -1.516 -4.547 1 95.19 142 PRO B O 1
ATOM 4973 N N . HIS B 1 143 ? 25.766 -3.053 -3.342 1 94.81 143 HIS B N 1
ATOM 4974 C CA . HIS B 1 143 ? 25.359 -4.105 -4.262 1 94.81 143 HIS B CA 1
ATOM 4975 C C . HIS B 1 143 ? 23.844 -4.25 -4.285 1 94.81 143 HIS B C 1
ATOM 4977 O O . HIS B 1 143 ? 23.25 -4.48 -5.344 1 94.81 143 HIS B O 1
ATOM 4983 N N . LEU B 1 144 ? 23.203 -4.141 -3.143 1 96.44 144 LEU B N 1
ATOM 4984 C CA . LEU B 1 144 ? 21.75 -4.215 -3.066 1 96.44 144 LEU B CA 1
ATOM 4985 C C . LEU B 1 144 ? 21.109 -3.014 -3.756 1 96.44 144 LEU B C 1
ATOM 4987 O O . LEU B 1 144 ? 20.125 -3.164 -4.484 1 96.44 144 LEU B O 1
ATOM 4991 N N . LEU B 1 145 ? 21.688 -1.855 -3.533 1 97.62 145 LEU B N 1
ATOM 4992 C CA . LEU B 1 145 ? 21.188 -0.646 -4.184 1 97.62 145 LEU B CA 1
ATOM 4993 C C . LEU B 1 145 ? 21.312 -0.755 -5.699 1 97.62 145 LEU B C 1
ATOM 4995 O O . LEU B 1 145 ? 20.375 -0.38 -6.426 1 97.62 145 LEU B O 1
ATOM 4999 N N . ASN B 1 146 ? 22.375 -1.266 -6.16 1 97 146 ASN B N 1
ATOM 5000 C CA . ASN B 1 146 ? 22.594 -1.441 -7.594 1 97 146 ASN B CA 1
ATOM 5001 C C . ASN B 1 146 ? 21.609 -2.445 -8.188 1 97 146 ASN B C 1
ATOM 5003 O O . ASN B 1 146 ? 21.203 -2.307 -9.344 1 97 146 ASN B O 1
ATOM 5007 N N . ALA B 1 147 ? 21.297 -3.467 -7.426 1 96.44 147 ALA B N 1
ATOM 5008 C CA . ALA B 1 147 ? 20.312 -4.43 -7.902 1 96.44 147 ALA B CA 1
ATOM 5009 C C . ALA B 1 147 ? 18.953 -3.771 -8.094 1 96.44 147 ALA B C 1
ATOM 5011 O O . ALA B 1 147 ? 18.266 -4.031 -9.086 1 96.44 147 ALA B O 1
ATOM 5012 N N . VAL B 1 148 ? 18.578 -2.951 -7.141 1 97.19 148 VAL B N 1
ATOM 5013 C CA . VAL B 1 148 ? 17.344 -2.189 -7.211 1 97.19 148 VAL B CA 1
ATOM 5014 C C . VAL B 1 148 ? 17.344 -1.302 -8.453 1 97.19 148 VAL B C 1
ATOM 5016 O O . VAL B 1 148 ? 16.375 -1.271 -9.211 1 97.19 148 VAL B O 1
ATOM 5019 N N . PHE B 1 149 ? 18.5 -0.674 -8.68 1 97.38 149 PHE B N 1
ATOM 5020 C CA . PHE B 1 149 ? 18.641 0.182 -9.852 1 97.38 149 PHE B CA 1
ATOM 5021 C C . PHE B 1 149 ? 18.516 -0.631 -11.133 1 97.38 149 PHE B C 1
ATOM 5023 O O . PHE B 1 149 ? 17.891 -0.189 -12.102 1 97.38 149 PHE B O 1
ATOM 5030 N N . ALA B 1 150 ? 19.094 -1.745 -11.117 1 95.81 150 ALA B N 1
ATOM 5031 C CA . ALA B 1 150 ? 19.141 -2.574 -12.32 1 95.81 150 ALA B CA 1
ATOM 5032 C C . ALA B 1 150 ? 17.734 -2.963 -12.766 1 95.81 150 ALA B C 1
ATOM 5034 O O . ALA B 1 150 ? 17.359 -2.764 -13.922 1 95.81 150 ALA B O 1
ATOM 5035 N N . VAL B 1 151 ? 16.953 -3.441 -11.875 1 94.19 151 VAL B N 1
ATOM 5036 C CA . VAL B 1 151 ? 15.609 -3.9 -12.203 1 94.19 151 VAL B CA 1
ATOM 5037 C C . VAL B 1 151 ? 14.727 -2.707 -12.57 1 94.19 151 VAL B C 1
ATOM 5039 O O . VAL B 1 151 ? 13.953 -2.77 -13.531 1 94.19 151 VAL B O 1
ATOM 5042 N N . ALA B 1 152 ? 14.836 -1.659 -11.812 1 95 152 ALA B N 1
ATOM 5043 C CA . ALA B 1 152 ? 14.062 -0.457 -12.102 1 95 152 ALA B CA 1
ATOM 5044 C C . ALA B 1 152 ? 14.414 0.1 -13.484 1 95 152 ALA B C 1
ATOM 5046 O O . ALA B 1 152 ? 13.531 0.496 -14.242 1 95 152 ALA B O 1
ATOM 5047 N N . ALA B 1 153 ? 15.734 0.112 -13.781 1 94.81 153 ALA B N 1
ATOM 5048 C CA . ALA B 1 153 ? 16.188 0.612 -15.078 1 94.81 153 ALA B CA 1
ATOM 5049 C C . ALA B 1 153 ? 15.625 -0.221 -16.219 1 94.81 153 ALA B C 1
ATOM 5051 O O . ALA B 1 153 ? 15.211 0.323 -17.25 1 94.81 153 ALA B O 1
ATOM 5052 N N . ARG B 1 154 ? 15.609 -1.462 -16.031 1 91.12 154 ARG B N 1
ATOM 5053 C CA . ARG B 1 154 ? 15.07 -2.342 -17.062 1 91.12 154 ARG B CA 1
ATOM 5054 C C . ARG B 1 154 ? 13.594 -2.062 -17.297 1 91.12 154 ARG B C 1
ATOM 5056 O O . ARG B 1 154 ? 13.141 -1.992 -18.438 1 91.12 154 ARG B O 1
ATOM 5063 N N . HIS B 1 155 ? 12.805 -1.881 -16.297 1 88.56 155 HIS B N 1
ATOM 5064 C CA . HIS B 1 155 ? 11.383 -1.597 -16.406 1 88.56 155 HIS B CA 1
ATOM 5065 C C . HIS B 1 155 ? 11.141 -0.252 -17.094 1 88.56 155 HIS B C 1
ATOM 5067 O O . HIS B 1 155 ? 10.383 -0.167 -18.062 1 88.56 155 HIS B O 1
ATOM 5073 N N . LEU B 1 156 ? 11.852 0.741 -16.609 1 90.88 156 LEU B N 1
ATOM 5074 C CA . LEU B 1 156 ? 11.617 2.09 -17.125 1 90.88 156 LEU B CA 1
ATOM 5075 C C . LEU B 1 156 ? 12.039 2.205 -18.578 1 90.88 156 LEU B C 1
ATOM 5077 O O . LEU B 1 156 ? 11.43 2.951 -19.344 1 90.88 156 LEU B O 1
ATOM 5081 N N . SER B 1 157 ? 13.047 1.49 -18.969 1 88.94 157 SER B N 1
ATOM 5082 C CA . SER B 1 157 ? 13.555 1.585 -20.328 1 88.94 157 SER B CA 1
ATOM 5083 C C . SER B 1 157 ? 12.695 0.779 -21.297 1 88.94 157 SER B C 1
ATOM 5085 O O . SER B 1 157 ? 12.734 1.014 -22.5 1 88.94 157 SER B O 1
ATOM 5087 N N . ARG B 1 158 ? 11.906 -0.098 -20.766 1 81.62 158 ARG B N 1
ATOM 5088 C CA . ARG B 1 158 ? 11.148 -0.996 -21.625 1 81.62 158 ARG B CA 1
ATOM 5089 C C . ARG B 1 158 ? 9.688 -0.556 -21.734 1 81.62 158 ARG B C 1
ATOM 5091 O O . ARG B 1 158 ? 9.039 -0.781 -22.766 1 81.62 158 ARG B O 1
ATOM 5098 N N . LEU B 1 159 ? 9.133 0.016 -20.781 1 82.06 159 LEU B N 1
ATOM 5099 C CA . LEU B 1 159 ? 7.711 0.364 -20.75 1 82.06 159 LEU B CA 1
ATOM 5100 C C . LEU B 1 159 ? 7.434 1.564 -21.656 1 82.06 159 LEU B C 1
ATOM 5102 O O . LEU B 1 159 ? 8.039 2.625 -21.484 1 82.06 159 LEU B O 1
ATOM 5106 N N . PRO B 1 160 ? 6.52 1.424 -22.5 1 80.19 160 PRO B N 1
ATOM 5107 C CA . PRO B 1 160 ? 6.242 2.479 -23.484 1 80.19 160 PRO B CA 1
ATOM 5108 C C . PRO B 1 160 ? 5.668 3.738 -22.844 1 80.19 160 PRO B C 1
ATOM 5110 O O . PRO B 1 160 ? 5.844 4.84 -23.375 1 80.19 160 PRO B O 1
ATOM 5113 N N . GLN B 1 161 ? 5.02 3.607 -21.75 1 82 161 GLN B N 1
ATOM 5114 C CA . GLN B 1 161 ? 4.367 4.746 -21.125 1 82 161 GLN B CA 1
ATOM 5115 C C . GLN B 1 161 ? 5.391 5.789 -20.672 1 82 161 GLN B C 1
ATOM 5117 O O . GLN B 1 161 ? 5.062 6.969 -20.531 1 82 161 GLN B O 1
ATOM 5122 N N . TYR B 1 162 ? 6.594 5.332 -20.484 1 87.62 162 TYR B N 1
ATOM 5123 C CA . TYR B 1 162 ? 7.621 6.254 -20 1 87.62 162 TYR B CA 1
ATOM 5124 C C . TYR B 1 162 ? 8.523 6.703 -21.141 1 87.62 162 TYR B C 1
ATOM 5126 O O . TYR B 1 162 ? 9.359 7.59 -20.969 1 87.62 162 TYR B O 1
ATOM 5134 N N . LYS B 1 163 ? 8.383 6.137 -22.297 1 86.81 163 LYS B N 1
ATOM 5135 C CA . LYS B 1 163 ? 9.227 6.465 -23.453 1 86.81 163 LYS B CA 1
ATOM 5136 C C . LYS B 1 163 ? 8.648 7.637 -24.234 1 86.81 163 LYS B C 1
ATOM 5138 O O . LYS B 1 163 ? 7.453 7.672 -24.531 1 86.81 163 LYS B O 1
ATOM 5143 N N . THR B 1 164 ? 9.453 8.578 -24.406 1 87.19 164 THR B N 1
ATOM 5144 C CA . THR B 1 164 ? 9.109 9.703 -25.266 1 87.19 164 THR B CA 1
ATOM 5145 C C . THR B 1 164 ? 10.07 9.812 -26.438 1 87.19 164 THR B C 1
ATOM 5147 O O . THR B 1 164 ? 11.039 9.047 -26.531 1 87.19 164 THR B O 1
ATOM 5150 N N . GLN B 1 165 ? 9.828 10.695 -27.438 1 84 165 GLN B N 1
ATOM 5151 C CA . GLN B 1 165 ? 10.672 10.898 -28.609 1 84 165 GLN B CA 1
ATOM 5152 C C . GLN B 1 165 ? 12.078 11.336 -28.203 1 84 165 GLN B C 1
ATOM 5154 O O . GLN B 1 165 ? 13.055 11.039 -28.891 1 84 165 GLN B O 1
ATOM 5159 N N . HIS B 1 166 ? 12.148 11.945 -27.094 1 86.88 166 HIS B N 1
ATOM 5160 C CA . HIS B 1 166 ? 13.414 12.531 -26.672 1 86.88 166 HIS B CA 1
ATOM 5161 C C . HIS B 1 166 ? 14.094 11.672 -25.609 1 86.88 166 HIS B C 1
ATOM 5163 O O . HIS B 1 166 ? 15.18 12.008 -25.125 1 86.88 166 HIS B O 1
ATOM 5169 N N . GLY B 1 167 ? 13.406 10.555 -25.25 1 87.94 167 GLY B N 1
ATOM 5170 C CA . GLY B 1 167 ? 13.977 9.719 -24.203 1 87.94 167 GLY B CA 1
ATOM 5171 C C . GLY B 1 167 ? 12.961 9.32 -23.141 1 87.94 167 GLY B C 1
ATOM 5172 O O . GLY B 1 167 ? 11.758 9.367 -23.391 1 87.94 167 GLY B O 1
ATOM 5173 N N . ILE B 1 168 ? 13.516 8.906 -21.984 1 92.94 168 ILE B N 1
ATOM 5174 C CA . ILE B 1 168 ? 12.641 8.391 -20.938 1 92.94 168 ILE B CA 1
ATOM 5175 C C . ILE B 1 168 ? 12.25 9.523 -19.984 1 92.94 168 ILE B C 1
ATOM 5177 O O . ILE B 1 168 ? 13.102 10.32 -19.578 1 92.94 168 ILE B O 1
ATOM 5181 N N . LEU B 1 169 ? 10.984 9.625 -19.734 1 92.31 169 LEU B N 1
ATOM 5182 C CA . LEU B 1 169 ? 10.43 10.617 -18.828 1 92.31 169 LEU B CA 1
ATOM 5183 C C . LEU B 1 169 ? 9.664 9.938 -17.688 1 92.31 169 LEU B C 1
ATOM 5185 O O . LEU B 1 169 ? 8.742 9.156 -17.938 1 92.31 169 LEU B O 1
ATOM 5189 N N . TYR B 1 170 ? 10.102 10.242 -16.438 1 91.25 170 TYR B N 1
ATOM 5190 C CA . TYR B 1 170 ? 9.43 9.68 -15.266 1 91.25 170 TYR B CA 1
ATOM 5191 C C . TYR B 1 170 ? 9.055 10.781 -14.273 1 91.25 170 TYR B C 1
ATOM 5193 O O . TYR B 1 170 ? 9.914 11.508 -13.781 1 91.25 170 TYR B O 1
ATOM 5201 N N . HIS B 1 171 ? 7.816 10.883 -13.914 1 84.06 171 HIS B N 1
ATOM 5202 C CA . HIS B 1 171 ? 7.281 11.914 -13.031 1 84.06 171 HIS B CA 1
ATOM 5203 C C . HIS B 1 171 ? 7.812 13.297 -13.406 1 84.06 171 HIS B C 1
ATOM 5205 O O . HIS B 1 171 ? 8.297 14.031 -12.539 1 84.06 171 HIS B O 1
ATOM 5211 N N . GLY B 1 172 ? 7.836 13.531 -14.672 1 80.56 172 GLY B N 1
ATOM 5212 C CA . GLY B 1 172 ? 8.227 14.844 -15.172 1 80.56 172 GLY B CA 1
ATOM 5213 C C . GLY B 1 172 ? 9.734 15.023 -15.234 1 80.56 172 GLY B C 1
ATOM 5214 O O . GLY B 1 172 ? 10.219 16.078 -15.68 1 80.56 172 GLY B O 1
ATOM 5215 N N . GLN B 1 173 ? 10.516 14.07 -14.812 1 87.19 173 GLN B N 1
ATOM 5216 C CA . GLN B 1 173 ? 11.977 14.141 -14.875 1 87.19 173 GLN B CA 1
ATOM 5217 C C . GLN B 1 173 ? 12.508 13.43 -16.109 1 87.19 173 GLN B C 1
ATOM 5219 O O . GLN B 1 173 ? 12.242 12.242 -16.312 1 87.19 173 GLN B O 1
ATOM 5224 N N . PHE B 1 174 ? 13.188 14.219 -16.859 1 91 174 PHE B N 1
ATOM 5225 C CA . PHE B 1 174 ? 13.805 13.664 -18.047 1 91 174 PHE B CA 1
ATOM 5226 C C . PHE B 1 174 ? 15.094 12.938 -17.703 1 91 174 PHE B C 1
ATOM 5228 O O . PHE B 1 174 ? 15.945 13.469 -16.969 1 91 174 PHE B O 1
ATOM 5235 N N . LEU B 1 175 ? 15.203 11.688 -18.141 1 94.88 175 LEU B N 1
ATOM 5236 C CA . LEU B 1 175 ? 16.359 10.852 -17.859 1 94.88 175 LEU B CA 1
ATOM 5237 C C . LEU B 1 175 ? 17.125 10.547 -19.141 1 94.88 175 LEU B C 1
ATOM 5239 O O . LEU B 1 175 ? 17.016 9.445 -19.703 1 94.88 175 LEU B O 1
ATOM 5243 N N . PRO B 1 176 ? 17.984 11.406 -19.516 1 89.69 176 PRO B N 1
ATOM 5244 C CA . PRO B 1 176 ? 18.641 11.305 -20.812 1 89.69 176 PRO B CA 1
ATOM 5245 C C . PRO B 1 176 ? 19.641 10.148 -20.891 1 89.69 176 PRO B C 1
ATOM 5247 O O . PRO B 1 176 ? 19.906 9.625 -21.984 1 89.69 176 PRO B O 1
ATOM 5250 N N . HIS B 1 177 ? 20.156 9.734 -19.781 1 91.38 177 HIS B N 1
ATOM 5251 C CA . HIS B 1 177 ? 21.203 8.734 -19.812 1 91.38 177 HIS B CA 1
ATOM 5252 C C . HIS B 1 177 ? 20.656 7.348 -19.484 1 91.38 177 HIS B C 1
ATOM 5254 O O . HIS B 1 177 ? 21.422 6.375 -19.422 1 91.38 177 HIS B O 1
ATOM 5260 N N . LEU B 1 178 ? 19.422 7.293 -19.281 1 94.81 178 LEU B N 1
ATOM 5261 C CA . LEU B 1 178 ? 18.828 5.992 -19 1 94.81 178 LEU B CA 1
ATOM 5262 C C . LEU B 1 178 ? 18.484 5.258 -20.297 1 94.81 178 LEU B C 1
ATOM 5264 O O . LEU B 1 178 ? 17.734 5.781 -21.125 1 94.81 178 LEU B O 1
ATOM 5268 N N . ASP B 1 179 ? 19.031 4.113 -20.469 1 88.69 179 ASP B N 1
ATOM 5269 C CA . ASP B 1 179 ? 18.766 3.295 -21.656 1 88.69 179 ASP B CA 1
ATOM 5270 C C . ASP B 1 179 ? 18.75 1.81 -21.297 1 88.69 179 ASP B C 1
ATOM 5272 O O . ASP B 1 179 ? 18.797 1.443 -20.125 1 88.69 179 ASP B O 1
ATOM 5276 N N . GLU B 1 180 ? 18.688 0.998 -22.281 1 83.19 180 GLU B N 1
ATOM 5277 C CA . GLU B 1 180 ? 18.547 -0.44 -22.062 1 83.19 180 GLU B CA 1
ATOM 5278 C C . GLU B 1 180 ? 19.828 -1.049 -21.5 1 83.19 180 GLU B C 1
ATOM 5280 O O . GLU B 1 180 ? 19.781 -2.068 -20.812 1 83.19 180 GLU B O 1
ATOM 5285 N N . HIS B 1 181 ? 20.906 -0.396 -21.672 1 88.75 181 HIS B N 1
ATOM 5286 C CA . HIS B 1 181 ? 22.188 -0.915 -21.219 1 88.75 181 HIS B CA 1
ATOM 5287 C C . HIS B 1 181 ? 22.438 -0.561 -19.75 1 88.75 181 HIS B C 1
ATOM 5289 O O . HIS B 1 181 ? 23.281 -1.175 -19.094 1 88.75 181 HIS B O 1
ATOM 5295 N N . SER B 1 182 ? 21.688 0.447 -19.312 1 93.81 182 SER B N 1
ATOM 5296 C CA . SER B 1 182 ? 21.891 0.888 -17.938 1 93.81 182 SER B CA 1
ATOM 5297 C C . SER B 1 182 ? 21.609 -0.245 -16.953 1 93.81 182 SER B C 1
ATOM 5299 O O . SER B 1 182 ? 22.328 -0.394 -15.969 1 93.81 182 SER B O 1
ATOM 5301 N N . ALA B 1 183 ? 20.609 -1.042 -17.25 1 92.69 183 ALA B N 1
ATOM 5302 C CA . ALA B 1 183 ? 20.25 -2.15 -16.359 1 92.69 183 ALA B CA 1
ATOM 5303 C C . ALA B 1 183 ? 21.422 -3.123 -16.219 1 92.69 183 ALA B C 1
ATOM 5305 O O . ALA B 1 183 ? 21.719 -3.582 -15.109 1 92.69 183 ALA B O 1
ATOM 5306 N N . VAL B 1 184 ? 22.062 -3.375 -17.297 1 88.5 184 VAL B N 1
ATOM 5307 C CA . VAL B 1 184 ? 23.172 -4.316 -17.312 1 88.5 184 VAL B CA 1
ATOM 5308 C C . VAL B 1 184 ? 24.359 -3.725 -16.547 1 88.5 184 VAL B C 1
ATOM 5310 O O . VAL B 1 184 ? 25.047 -4.43 -15.812 1 88.5 184 VAL B O 1
ATOM 5313 N N . GLU B 1 185 ? 24.547 -2.453 -16.719 1 92.94 185 GLU B N 1
ATOM 5314 C CA . GLU B 1 185 ? 25.641 -1.779 -16.016 1 92.94 185 GLU B CA 1
ATOM 5315 C C . GLU B 1 185 ? 25.469 -1.874 -14.508 1 92.94 185 GLU B C 1
ATOM 5317 O O . GLU B 1 185 ? 26.422 -2.197 -13.789 1 92.94 185 GLU B O 1
ATOM 5322 N N . TYR B 1 186 ? 24.281 -1.571 -14.055 1 94.25 186 TYR B N 1
ATOM 5323 C CA . TYR B 1 186 ? 24.016 -1.674 -12.625 1 94.25 186 TYR B CA 1
ATOM 5324 C C . TYR B 1 186 ? 24.172 -3.113 -12.148 1 94.25 186 TYR B C 1
ATOM 5326 O O . TYR B 1 186 ? 24.672 -3.355 -11.047 1 94.25 186 TYR B O 1
ATOM 5334 N N . MET B 1 187 ? 23.719 -4.062 -12.922 1 91.44 187 MET B N 1
ATOM 5335 C CA . MET B 1 187 ? 23.812 -5.477 -12.57 1 91.44 187 MET B CA 1
ATOM 5336 C C . MET B 1 187 ? 25.281 -5.891 -12.414 1 91.44 187 MET B C 1
ATOM 5338 O O . MET B 1 187 ? 25.625 -6.602 -11.469 1 91.44 187 MET B O 1
ATOM 5342 N N . LEU B 1 188 ? 26.094 -5.438 -13.328 1 89.69 188 LEU B N 1
ATOM 5343 C CA . LEU B 1 188 ? 27.516 -5.797 -13.305 1 89.69 188 LEU B CA 1
ATOM 5344 C C . LEU B 1 188 ? 28.188 -5.273 -12.039 1 89.69 188 LEU B C 1
ATOM 5346 O O . LEU B 1 188 ? 29.109 -5.902 -11.516 1 89.69 188 LEU B O 1
ATOM 5350 N N . GLN B 1 189 ? 27.672 -4.227 -11.578 1 93.56 189 GLN B N 1
ATOM 5351 C CA . GLN B 1 189 ? 28.234 -3.641 -10.367 1 93.56 189 GLN B CA 1
ATOM 5352 C C . GLN B 1 189 ? 27.938 -4.496 -9.148 1 93.56 189 GLN B C 1
ATOM 5354 O O . GLN B 1 189 ? 28.547 -4.324 -8.094 1 93.56 189 GLN B O 1
ATOM 5359 N N . CYS B 1 190 ? 26.984 -5.355 -9.242 1 92.06 190 CYS B N 1
ATOM 5360 C CA . CYS B 1 190 ? 26.609 -6.227 -8.133 1 92.06 190 CYS B CA 1
ATOM 5361 C C . CYS B 1 190 ? 27.484 -7.473 -8.102 1 92.06 190 CYS B C 1
ATOM 5363 O O . CYS B 1 190 ? 27.547 -8.172 -7.094 1 92.06 190 CYS B O 1
ATOM 5365 N N . MET B 1 191 ? 28.219 -7.773 -9.164 1 88.31 191 MET B N 1
ATOM 5366 C CA . MET B 1 191 ? 28.859 -9.07 -9.383 1 88.31 191 MET B CA 1
ATOM 5367 C C . MET B 1 191 ? 29.953 -9.312 -8.359 1 88.31 191 MET B C 1
ATOM 5369 O O . MET B 1 191 ? 30.078 -10.414 -7.816 1 88.31 191 MET B O 1
ATOM 5373 N N . PRO B 1 192 ? 30.703 -8.297 -8.055 1 87.5 192 PRO B N 1
ATOM 5374 C CA . PRO B 1 192 ? 31.766 -8.531 -7.086 1 87.5 192 PRO B CA 1
ATOM 5375 C C . PRO B 1 192 ? 31.25 -9.016 -5.734 1 87.5 192 PRO B C 1
ATOM 5377 O O . PRO B 1 192 ? 31.797 -9.953 -5.152 1 87.5 192 PRO B O 1
ATOM 5380 N N . ALA B 1 193 ? 30.203 -8.414 -5.262 1 87.56 193 ALA B N 1
ATOM 5381 C CA . ALA B 1 193 ? 29.625 -8.82 -3.98 1 87.56 193 ALA B CA 1
ATOM 5382 C C . ALA B 1 193 ? 29.078 -10.242 -4.047 1 87.56 193 ALA B C 1
ATOM 5384 O O . ALA B 1 193 ? 29.203 -11.008 -3.094 1 87.56 193 ALA B O 1
ATOM 5385 N N . LEU B 1 194 ? 28.547 -10.602 -5.121 1 86.56 194 LEU B N 1
ATOM 5386 C CA . LEU B 1 194 ? 27.953 -11.922 -5.301 1 86.56 194 LEU B CA 1
ATOM 5387 C C . LEU B 1 194 ? 29.047 -13 -5.34 1 86.56 194 LEU B C 1
ATOM 5389 O O . LEU B 1 194 ? 28.859 -14.086 -4.793 1 86.56 194 LEU B O 1
ATOM 5393 N N . ARG B 1 195 ? 30.094 -12.617 -5.898 1 83.44 195 ARG B N 1
ATOM 5394 C CA . ARG B 1 195 ? 31.203 -13.555 -6.004 1 83.44 195 ARG B CA 1
ATOM 5395 C C . ARG B 1 195 ? 31.859 -13.781 -4.645 1 83.44 195 ARG B C 1
ATOM 5397 O O . ARG B 1 195 ? 32.406 -14.859 -4.379 1 83.44 195 ARG B O 1
ATOM 5404 N N . GLN B 1 196 ? 31.734 -12.797 -3.834 1 81.88 196 GLN B N 1
ATOM 5405 C CA . GLN B 1 196 ? 32.406 -12.859 -2.545 1 81.88 196 GLN B CA 1
ATOM 5406 C C . GLN B 1 196 ? 31.484 -13.398 -1.46 1 81.88 196 GLN B C 1
ATOM 5408 O O . GLN B 1 196 ? 31.828 -13.375 -0.275 1 81.88 196 GLN B O 1
ATOM 5413 N N . PHE B 1 197 ? 30.422 -13.906 -1.803 1 80.62 197 PHE B N 1
ATOM 5414 C CA . PHE B 1 197 ? 29.406 -14.336 -0.856 1 80.62 197 PHE B CA 1
ATOM 5415 C C . PHE B 1 197 ? 29.984 -15.312 0.16 1 80.62 197 PHE B C 1
ATOM 5417 O O . PHE B 1 197 ? 29.719 -15.203 1.358 1 80.62 197 PHE B O 1
ATOM 5424 N N . HIS B 1 198 ? 30.734 -16.234 -0.25 1 77.44 198 HIS B N 1
ATOM 5425 C CA . HIS B 1 198 ? 31.219 -17.312 0.612 1 77.44 198 HIS B CA 1
ATOM 5426 C C . HIS B 1 198 ? 32.25 -16.797 1.604 1 77.44 198 HIS B C 1
ATOM 5428 O O . HIS B 1 198 ? 32.531 -17.438 2.623 1 77.44 198 HIS B O 1
ATOM 5434 N N . ASP B 1 199 ? 32.719 -15.617 1.379 1 80.56 199 ASP B N 1
ATOM 5435 C CA . ASP B 1 199 ? 33.75 -15.062 2.236 1 80.56 199 ASP B CA 1
ATOM 5436 C C . ASP B 1 199 ? 33.156 -14.102 3.264 1 80.56 199 ASP B C 1
ATOM 5438 O O . ASP B 1 199 ? 33.844 -13.695 4.203 1 80.56 199 ASP B O 1
ATOM 5442 N N . VAL B 1 200 ? 31.938 -13.82 3.131 1 79 200 VAL B N 1
ATOM 5443 C CA . VAL B 1 200 ? 31.297 -12.828 3.992 1 79 200 VAL B CA 1
ATOM 5444 C C . VAL B 1 200 ? 30.734 -13.5 5.242 1 79 200 VAL B C 1
ATOM 5446 O O . VAL B 1 200 ? 30.016 -14.492 5.145 1 79 200 VAL B O 1
ATOM 5449 N N . ARG B 1 201 ? 31.172 -12.93 6.422 1 77.44 201 ARG B N 1
ATOM 5450 C CA . ARG B 1 201 ? 30.734 -13.547 7.668 1 77.44 201 ARG B CA 1
ATOM 5451 C C . ARG B 1 201 ? 29.656 -12.703 8.352 1 77.44 201 ARG B C 1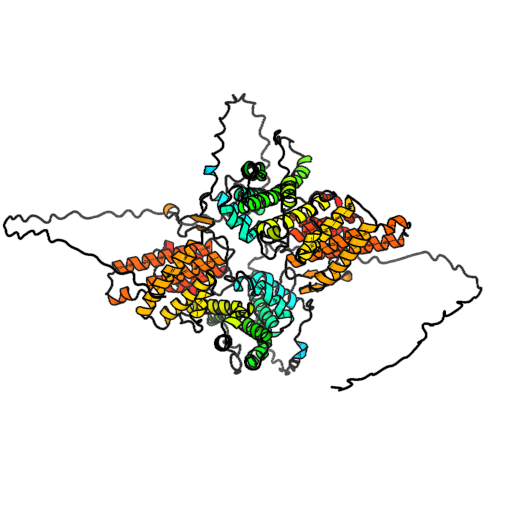
ATOM 5453 O O . ARG B 1 201 ? 28.938 -13.195 9.219 1 77.44 201 ARG B O 1
ATOM 5460 N N . ASP B 1 202 ? 29.406 -11.492 7.949 1 83.81 202 ASP B N 1
ATOM 5461 C CA . ASP B 1 202 ? 28.406 -10.609 8.547 1 83.81 202 ASP B CA 1
ATOM 5462 C C . ASP B 1 202 ? 27.016 -10.961 8.062 1 83.81 202 ASP B C 1
ATOM 5464 O O . ASP B 1 202 ? 26.75 -11 6.855 1 83.81 202 ASP B O 1
ATOM 5468 N N . ASP B 1 203 ? 26.141 -11.234 9.039 1 82 203 ASP B N 1
ATOM 5469 C CA . ASP B 1 203 ? 24.781 -11.672 8.719 1 82 203 ASP B CA 1
ATOM 5470 C C . ASP B 1 203 ? 24.031 -10.602 7.922 1 82 203 ASP B C 1
ATOM 5472 O O . ASP B 1 203 ? 23.297 -10.922 6.977 1 82 203 ASP B O 1
ATOM 5476 N N . ASP B 1 204 ? 24.234 -9.414 8.297 1 85.5 204 ASP B N 1
ATOM 5477 C CA . ASP B 1 204 ? 23.547 -8.344 7.594 1 85.5 204 ASP B CA 1
ATOM 5478 C C . ASP B 1 204 ? 23.984 -8.266 6.133 1 85.5 204 ASP B C 1
ATOM 5480 O O . ASP B 1 204 ? 23.156 -8.086 5.238 1 85.5 204 ASP B O 1
ATOM 5484 N N . CYS B 1 205 ? 25.219 -8.414 5.988 1 87.75 205 CYS B N 1
ATOM 5485 C CA . CYS B 1 205 ? 25.734 -8.367 4.629 1 87.75 205 CYS B CA 1
ATOM 5486 C C . CYS B 1 205 ? 25.312 -9.586 3.83 1 87.75 205 CYS B C 1
ATOM 5488 O O . CYS B 1 205 ? 24.984 -9.477 2.65 1 87.75 205 CYS B O 1
ATOM 5490 N N . ARG B 1 206 ? 25.312 -10.648 4.441 1 84.81 206 ARG B N 1
ATOM 5491 C CA . ARG B 1 206 ? 24.875 -11.867 3.773 1 84.81 206 ARG B CA 1
ATOM 5492 C C . ARG B 1 206 ? 23.422 -11.766 3.346 1 84.81 206 ARG B C 1
ATOM 5494 O O . ARG B 1 206 ? 23.062 -12.148 2.225 1 84.81 206 ARG B O 1
ATOM 5501 N N . ASP B 1 207 ? 22.578 -11.281 4.238 1 87.5 207 ASP B N 1
ATOM 5502 C CA . ASP B 1 207 ? 21.172 -11.094 3.918 1 87.5 207 ASP B CA 1
ATOM 5503 C C . ASP B 1 207 ? 21 -10.156 2.721 1 87.5 207 ASP B C 1
ATOM 5505 O O . ASP B 1 207 ? 20.156 -10.391 1.859 1 87.5 207 ASP B O 1
ATOM 5509 N N . SER B 1 208 ? 21.844 -9.156 2.703 1 91.69 208 SER B N 1
ATOM 5510 C CA . SER B 1 208 ? 21.766 -8.195 1.604 1 91.69 208 SER B CA 1
ATOM 5511 C C . SER B 1 208 ? 22.188 -8.836 0.285 1 91.69 208 SER B C 1
ATOM 5513 O O . SER B 1 208 ? 21.641 -8.508 -0.771 1 91.69 208 SER B O 1
ATOM 5515 N N . ILE B 1 209 ? 23.109 -9.719 0.3 1 90.19 209 ILE B N 1
ATOM 5516 C CA . ILE B 1 209 ? 23.578 -10.383 -0.912 1 90.19 209 ILE B CA 1
ATOM 5517 C C . ILE B 1 209 ? 22.5 -11.32 -1.441 1 90.19 209 ILE B C 1
ATOM 5519 O O . ILE B 1 209 ? 22.25 -11.391 -2.65 1 90.19 209 ILE B O 1
ATOM 5523 N N . VAL B 1 210 ? 21.844 -11.984 -0.547 1 88.19 210 VAL B N 1
ATOM 5524 C CA . VAL B 1 210 ? 20.766 -12.883 -0.965 1 88.19 210 VAL B CA 1
ATOM 5525 C C . VAL B 1 210 ? 19.641 -12.07 -1.594 1 88.19 210 VAL B C 1
ATOM 5527 O O . VAL B 1 210 ? 19.094 -12.445 -2.637 1 88.19 210 VAL B O 1
ATOM 5530 N N . ALA B 1 211 ? 19.297 -11.031 -0.897 1 93.12 211 ALA B N 1
ATOM 5531 C CA . ALA B 1 211 ? 18.266 -10.148 -1.454 1 93.12 211 ALA B CA 1
ATOM 5532 C C . ALA B 1 211 ? 18.688 -9.633 -2.832 1 93.12 211 ALA B C 1
ATOM 5534 O O . ALA B 1 211 ? 17.844 -9.547 -3.74 1 93.12 211 ALA B O 1
ATOM 5535 N N . THR B 1 212 ? 19.969 -9.336 -2.973 1 93.94 212 THR B N 1
ATOM 5536 C CA . THR B 1 212 ? 20.5 -8.883 -4.254 1 93.94 212 THR B CA 1
ATOM 5537 C C . THR B 1 212 ? 20.297 -9.953 -5.324 1 93.94 212 THR B C 1
ATOM 5539 O O . THR B 1 212 ? 19.828 -9.656 -6.426 1 93.94 212 THR B O 1
ATOM 5542 N N . ALA B 1 213 ? 20.594 -11.141 -5.008 1 90.94 213 ALA B N 1
ATOM 5543 C CA . ALA B 1 213 ? 20.469 -12.25 -5.953 1 90.94 213 ALA B CA 1
ATOM 5544 C C . ALA B 1 213 ? 19.016 -12.438 -6.383 1 90.94 213 ALA B C 1
ATOM 5546 O O . ALA B 1 213 ? 18.734 -12.625 -7.57 1 90.94 213 ALA B O 1
ATOM 5547 N N . VAL B 1 214 ? 18.141 -12.375 -5.461 1 92.06 214 VAL B N 1
ATOM 5548 C CA . VAL B 1 214 ? 16.719 -12.57 -5.734 1 92.06 214 VAL B CA 1
ATOM 5549 C C . VAL B 1 214 ? 16.203 -11.445 -6.629 1 92.06 214 VAL B C 1
ATOM 5551 O O . VAL B 1 214 ? 15.43 -11.688 -7.562 1 92.06 214 VAL B O 1
ATOM 5554 N N . ILE B 1 215 ? 16.562 -10.234 -6.367 1 94.38 215 ILE B N 1
ATOM 5555 C CA . ILE B 1 215 ? 16.141 -9.078 -7.148 1 94.38 215 ILE B CA 1
ATOM 5556 C C . ILE B 1 215 ? 16.688 -9.188 -8.57 1 94.38 215 ILE B C 1
ATOM 5558 O O . ILE B 1 215 ? 15.961 -8.953 -9.539 1 94.38 215 ILE B O 1
ATOM 5562 N N . LEU B 1 216 ? 17.906 -9.625 -8.719 1 91 216 LEU B N 1
ATOM 5563 C CA . LEU B 1 216 ? 18.547 -9.719 -10.031 1 91 216 LEU B CA 1
ATOM 5564 C C . LEU B 1 216 ? 17.953 -10.867 -10.836 1 91 216 LEU B C 1
ATOM 5566 O O . LEU B 1 216 ? 17.906 -10.82 -12.062 1 91 216 LEU B O 1
ATOM 5570 N N . ARG B 1 217 ? 17.516 -11.82 -10.156 1 87.69 217 ARG B N 1
ATOM 5571 C CA . ARG B 1 217 ? 16.859 -12.922 -10.844 1 87.69 217 ARG B CA 1
ATOM 5572 C C . ARG B 1 217 ? 15.609 -12.445 -11.578 1 87.69 217 ARG B C 1
ATOM 5574 O O . ARG B 1 217 ? 15.227 -13.016 -12.602 1 87.69 217 ARG B O 1
ATOM 5581 N N . GLN B 1 218 ? 15.008 -11.484 -10.984 1 84.5 218 GLN B N 1
ATOM 5582 C CA . GLN B 1 218 ? 13.859 -10.898 -11.656 1 84.5 218 GLN B CA 1
ATOM 5583 C C . GLN B 1 218 ? 14.273 -10.25 -12.977 1 84.5 218 GLN B C 1
ATOM 5585 O O . GLN B 1 218 ? 13.508 -10.25 -13.945 1 84.5 218 GLN B O 1
ATOM 5590 N N . LEU B 1 219 ? 15.414 -9.688 -12.977 1 79.56 219 LEU B N 1
ATOM 5591 C CA . LEU B 1 219 ? 15.945 -9.094 -14.195 1 79.56 219 LEU B CA 1
ATOM 55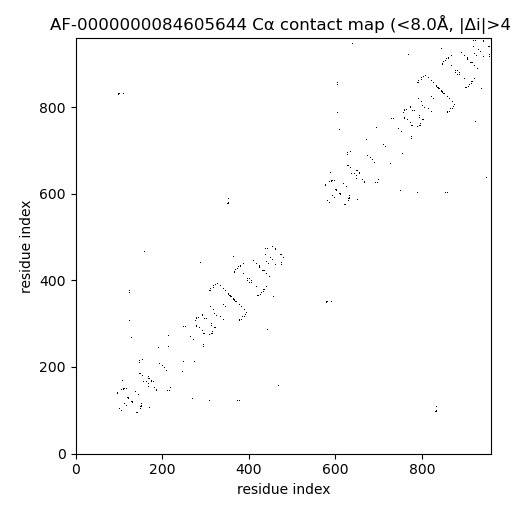92 C C . LEU B 1 219 ? 16.109 -10.148 -15.289 1 79.56 219 LEU B C 1
ATOM 5594 O O . LEU B 1 219 ? 15.766 -9.914 -16.438 1 79.56 219 LEU B O 1
ATOM 5598 N N . GLU B 1 220 ? 16.5 -11.273 -14.922 1 72.56 220 GLU B N 1
ATOM 5599 C CA . GLU B 1 220 ? 16.688 -12.391 -15.836 1 72.56 220 GLU B CA 1
ATOM 5600 C C . GLU B 1 220 ? 15.352 -12.875 -16.406 1 72.56 220 GLU B C 1
ATOM 5602 O O . GLU B 1 220 ? 15.258 -13.195 -17.594 1 72.56 220 GLU B O 1
ATOM 5607 N N . GLU B 1 221 ? 14.422 -12.891 -15.57 1 68.94 221 GLU B N 1
ATOM 5608 C CA . GLU B 1 221 ? 13.086 -13.32 -15.969 1 68.94 221 GLU B CA 1
ATOM 5609 C C . GLU B 1 221 ? 12.477 -12.375 -17 1 68.94 221 GLU B C 1
ATOM 5611 O O . GLU B 1 221 ? 11.82 -12.82 -17.938 1 68.94 221 GLU B O 1
ATOM 5616 N N . ILE B 1 222 ? 12.766 -11.117 -16.844 1 66.69 222 ILE B N 1
ATOM 5617 C CA . ILE B 1 222 ? 12.25 -10.102 -17.75 1 66.69 222 ILE B CA 1
ATOM 5618 C C . ILE B 1 222 ? 12.969 -10.211 -19.094 1 66.69 222 ILE B C 1
ATOM 5620 O O . ILE B 1 222 ? 12.336 -10.109 -20.156 1 66.69 222 ILE B O 1
ATOM 5624 N N . ASP B 1 223 ? 14.312 -10.461 -19.109 1 63 223 ASP B N 1
ATOM 5625 C CA . ASP B 1 223 ? 15.133 -10.5 -20.312 1 63 223 ASP B CA 1
ATOM 5626 C C . ASP B 1 223 ? 14.898 -11.789 -21.094 1 63 223 ASP B C 1
ATOM 5628 O O . ASP B 1 223 ? 14.953 -11.789 -22.328 1 63 223 ASP B O 1
ATOM 5632 N N . HIS B 1 224 ? 14.93 -12.906 -20.422 1 56.41 224 HIS B N 1
ATOM 5633 C CA . HIS B 1 224 ? 14.672 -14.164 -21.109 1 56.41 224 HIS B CA 1
ATOM 5634 C C . HIS B 1 224 ? 13.391 -14.102 -21.938 1 56.41 224 HIS B C 1
ATOM 5636 O O . HIS B 1 224 ? 13.305 -14.688 -23.016 1 56.41 224 HIS B O 1
ATOM 5642 N N . GLU B 1 225 ? 12.609 -13.352 -21.547 1 52.31 225 GLU B N 1
ATOM 5643 C CA . GLU B 1 225 ? 11.344 -13.289 -22.266 1 52.31 225 GLU B CA 1
ATOM 5644 C C . GLU B 1 225 ? 11.477 -12.469 -23.547 1 52.31 225 GLU B C 1
ATOM 5646 O O . GLU B 1 225 ? 10.805 -12.742 -24.547 1 52.31 225 GLU B O 1
ATOM 5651 N N . ASP B 1 226 ? 12.438 -11.43 -23.609 1 44.84 226 ASP B N 1
ATOM 5652 C CA . ASP B 1 226 ? 12.727 -10.656 -24.812 1 44.84 226 ASP B CA 1
ATOM 5653 C C . ASP B 1 226 ? 13.516 -11.484 -25.828 1 44.84 226 ASP B C 1
ATOM 5655 O O . ASP B 1 226 ? 13.336 -11.328 -27.031 1 44.84 226 ASP B O 1
ATOM 5659 N N . ASP B 1 227 ? 14.523 -12.172 -25.344 1 42.59 227 ASP B N 1
ATOM 5660 C CA . ASP B 1 227 ? 15.312 -12.984 -26.266 1 42.59 227 ASP B CA 1
ATOM 5661 C C . ASP B 1 227 ? 14.43 -13.969 -27.016 1 42.59 227 ASP B C 1
ATOM 5663 O O . ASP B 1 227 ? 14.711 -14.297 -28.172 1 42.59 227 ASP B O 1
ATOM 5667 N N . HIS B 1 228 ? 13.414 -14.359 -26.406 1 39.56 228 HIS B N 1
ATOM 5668 C CA . HIS B 1 228 ? 12.539 -15.195 -27.234 1 39.56 228 HIS B CA 1
ATOM 5669 C C . HIS B 1 228 ? 11.781 -14.352 -28.25 1 39.56 228 HIS B C 1
ATOM 5671 O O . HIS B 1 228 ? 11.32 -14.875 -29.266 1 39.56 228 HIS B O 1
ATOM 5677 N N . ILE B 1 229 ? 11.609 -13.016 -28.062 1 36.69 229 ILE B N 1
ATOM 5678 C CA . ILE B 1 229 ? 11.07 -12.172 -29.125 1 36.69 229 ILE B CA 1
ATOM 5679 C C . ILE B 1 229 ? 12.156 -11.875 -30.141 1 36.69 229 ILE B C 1
ATOM 5681 O O . ILE B 1 229 ? 11.891 -11.82 -31.344 1 36.69 229 ILE B O 1
ATOM 5685 N N . GLN B 1 230 ? 13.328 -11.383 -29.734 1 35.69 230 GLN B N 1
ATOM 5686 C CA . GLN B 1 230 ? 14.344 -11.117 -30.75 1 35.69 230 GLN B CA 1
ATOM 5687 C C . GLN B 1 230 ? 14.719 -12.391 -31.5 1 35.69 230 GLN B C 1
ATOM 5689 O O . GLN B 1 230 ? 15.508 -12.344 -32.438 1 35.69 230 GLN B O 1
ATOM 5694 N N . LEU B 1 231 ? 14.484 -13.562 -31.094 1 30.77 231 LEU B N 1
ATOM 5695 C CA . LEU B 1 231 ? 14.867 -14.57 -32.094 1 30.77 231 LEU B CA 1
ATOM 5696 C C . LEU B 1 231 ? 14.094 -14.375 -33.375 1 30.77 231 LEU B C 1
ATOM 5698 O O . LEU B 1 231 ? 14.367 -15.039 -34.375 1 30.77 231 LEU B O 1
ATOM 5702 N N . TYR B 1 232 ? 12.961 -13.781 -33.625 1 30.98 232 TYR B N 1
ATOM 5703 C CA . TYR B 1 232 ? 12.773 -13.68 -35.062 1 30.98 232 TYR B CA 1
ATOM 5704 C C . TYR B 1 232 ? 13.75 -12.68 -35.656 1 30.98 232 TYR B C 1
ATOM 5706 O O . TYR B 1 232 ? 14.07 -12.758 -36.844 1 30.98 232 TYR B O 1
ATOM 5714 N N . GLY B 1 233 ? 13.828 -11.297 -35.438 1 29.73 233 GLY B N 1
ATOM 5715 C CA . GLY B 1 233 ? 14.742 -10.555 -36.312 1 29.73 233 GLY B CA 1
ATOM 5716 C C . GLY B 1 233 ? 16.156 -10.523 -35.781 1 29.73 233 GLY B C 1
ATOM 5717 O O . GLY B 1 233 ? 17.109 -10.812 -36.531 1 29.73 233 GLY B O 1
ATOM 5718 N N . GLN B 1 234 ? 16.578 -9.344 -35.062 1 28.48 234 GLN B N 1
ATOM 5719 C CA . GLN B 1 234 ? 18 -8.984 -35 1 28.48 234 GLN B CA 1
ATOM 5720 C C . GLN B 1 234 ? 18.797 -10.008 -34.188 1 28.48 234 GLN B C 1
ATOM 5722 O O . GLN B 1 234 ? 18.219 -10.719 -33.344 1 28.48 234 GLN B O 1
ATOM 5727 N N . THR B 1 235 ? 20.312 -9.969 -34.375 1 28.27 235 THR B N 1
ATOM 5728 C CA . THR B 1 235 ? 21.547 -10.688 -34.062 1 28.27 235 THR B CA 1
ATOM 5729 C C . THR B 1 235 ? 21.688 -10.914 -32.562 1 28.27 235 THR B C 1
ATOM 5731 O O . THR B 1 235 ? 21.219 -10.109 -31.766 1 28.27 235 THR B O 1
ATOM 5734 N N . ALA B 1 236 ? 22.172 -12.117 -32.094 1 31 236 ALA B N 1
ATOM 5735 C CA . ALA B 1 236 ? 22.891 -12.898 -31.094 1 31 236 ALA B CA 1
ATOM 5736 C C . ALA B 1 236 ? 23.922 -12.047 -30.375 1 31 236 ALA B C 1
ATOM 5738 O O . ALA B 1 236 ? 24.75 -12.57 -29.609 1 31 236 ALA B O 1
ATOM 5739 N N . GLY B 1 237 ? 24.25 -10.789 -30.688 1 30.48 237 GLY B N 1
ATOM 5740 C CA . GLY B 1 237 ? 25.562 -10.234 -30.391 1 30.48 237 GLY B CA 1
ATOM 5741 C C . GLY B 1 237 ? 25.766 -9.922 -28.922 1 30.48 237 GLY B C 1
ATOM 5742 O O . GLY B 1 237 ? 26.719 -9.234 -28.547 1 30.48 237 GLY B O 1
ATOM 5743 N N . VAL B 1 238 ? 24.781 -9.562 -28.219 1 31.53 238 VAL B N 1
ATOM 5744 C CA . VAL B 1 238 ? 25.547 -9.18 -27.031 1 31.53 238 VAL B CA 1
ATOM 5745 C C . VAL B 1 238 ? 26.344 -10.375 -26.516 1 31.53 238 VAL B C 1
ATOM 5747 O O . VAL B 1 238 ? 25.781 -11.414 -26.172 1 31.53 238 VAL B O 1
ATOM 5750 N N . PRO B 1 239 ? 27.594 -10.641 -27 1 30.38 239 PRO B N 1
ATOM 5751 C CA . PRO B 1 239 ? 28.531 -11.602 -26.422 1 30.38 239 PRO B CA 1
ATOM 5752 C C . PRO B 1 239 ? 28.422 -11.695 -24.906 1 30.38 239 PRO B C 1
ATOM 5754 O O . PRO B 1 239 ? 28.516 -10.68 -24.203 1 30.38 239 PRO B O 1
ATOM 5757 N N . SER B 1 240 ? 27.453 -12.312 -24.266 1 32.53 240 SER B N 1
ATOM 5758 C CA . SER B 1 240 ? 27.812 -12.734 -22.906 1 32.53 240 SER B CA 1
ATOM 5759 C C . SER B 1 240 ? 29.297 -13.062 -22.797 1 32.53 240 SER B C 1
ATOM 5761 O O . SER B 1 240 ? 29.766 -14.016 -23.406 1 32.53 240 SER B O 1
ATOM 5763 N N . GLY B 1 241 ? 30.234 -12.18 -22.984 1 30.28 241 GLY B N 1
ATOM 5764 C CA . GLY B 1 241 ? 31.609 -12.578 -22.719 1 30.28 241 GLY B CA 1
ATOM 5765 C C . GLY B 1 241 ? 31.703 -13.781 -21.797 1 30.28 241 GLY B C 1
ATOM 5766 O O . GLY B 1 241 ? 30.75 -14.117 -21.094 1 30.28 241 GLY B O 1
ATOM 5767 N N . ALA B 1 242 ? 32.75 -14.805 -21.922 1 31.98 242 ALA B N 1
ATOM 5768 C CA . ALA B 1 242 ? 33.281 -16 -21.281 1 31.98 242 ALA B CA 1
ATOM 5769 C C . ALA B 1 242 ? 33.156 -15.906 -19.75 1 31.98 242 ALA B C 1
ATOM 5771 O O . ALA B 1 242 ? 33.688 -16.75 -19.031 1 31.98 242 ALA B O 1
ATOM 5772 N N . GLY B 1 243 ? 33.031 -14.781 -19.094 1 36.56 243 GLY B N 1
ATOM 5773 C CA . GLY B 1 243 ? 33.125 -14.922 -17.656 1 36.56 243 GLY B CA 1
ATOM 5774 C C . GLY B 1 243 ? 31.984 -15.719 -17.047 1 36.56 243 GLY B C 1
ATOM 5775 O O . GLY B 1 243 ? 30.938 -15.867 -17.672 1 36.56 243 GLY B O 1
ATOM 5776 N N . LYS B 1 244 ? 32.156 -16.547 -16.031 1 43.12 244 LYS B N 1
ATOM 5777 C CA . LYS B 1 244 ? 31.297 -17.5 -15.32 1 43.12 244 LYS B CA 1
ATOM 5778 C C . LYS B 1 244 ? 29.922 -16.906 -15.039 1 43.12 244 LYS B C 1
ATOM 5780 O O . LYS B 1 244 ? 29.812 -15.898 -14.336 1 43.12 244 LYS B O 1
ATOM 5785 N N . LYS B 1 245 ? 28.953 -17.047 -15.812 1 51.09 245 LYS B N 1
ATOM 5786 C CA . LYS B 1 245 ? 27.547 -16.688 -15.625 1 51.09 245 LYS B CA 1
ATOM 5787 C C . LYS B 1 245 ? 27.109 -16.906 -14.18 1 51.09 245 LYS B C 1
ATOM 5789 O O . LYS B 1 245 ? 27.25 -18.016 -13.648 1 51.09 245 LYS B O 1
ATOM 5794 N N . VAL B 1 246 ? 27.078 -15.844 -13.445 1 55.88 246 VAL B N 1
ATOM 5795 C CA . VAL B 1 246 ? 26.609 -15.969 -12.062 1 55.88 246 VAL B CA 1
ATOM 5796 C C . VAL B 1 246 ? 25.203 -16.578 -12.047 1 55.88 246 VAL B C 1
ATOM 5798 O O . VAL B 1 246 ? 24.297 -16.078 -12.727 1 55.88 246 VAL B O 1
ATOM 5801 N N . ASN B 1 247 ? 25.109 -17.797 -11.719 1 66.31 247 ASN B N 1
ATOM 5802 C CA . ASN B 1 247 ? 23.844 -18.469 -11.469 1 66.31 247 ASN B CA 1
ATOM 5803 C C . ASN B 1 247 ? 23.203 -17.984 -10.172 1 66.31 247 ASN B C 1
ATOM 5805 O O . ASN B 1 247 ? 23.547 -18.469 -9.086 1 66.31 247 ASN B O 1
ATOM 5809 N N . PHE B 1 248 ? 22.375 -17 -10.312 1 71.5 248 PHE B N 1
ATOM 5810 C CA . PHE B 1 248 ? 21.734 -16.406 -9.148 1 71.5 248 PHE B CA 1
ATOM 5811 C C . PHE B 1 248 ? 21.047 -17.469 -8.297 1 71.5 248 PHE B C 1
ATOM 5813 O O . PHE B 1 248 ? 21.109 -17.422 -7.066 1 71.5 248 PHE B O 1
ATOM 5820 N N . LEU B 1 249 ? 20.594 -18.438 -8.961 1 70.56 249 LEU B N 1
ATOM 5821 C CA . LEU B 1 249 ? 19.906 -19.5 -8.234 1 70.56 249 LEU B CA 1
ATOM 5822 C C . LEU B 1 249 ? 20.875 -20.281 -7.359 1 70.56 249 LEU B C 1
ATOM 5824 O O . LEU B 1 249 ? 20.531 -20.672 -6.242 1 70.56 249 LEU B O 1
ATOM 5828 N N . ALA B 1 250 ? 21.984 -20.469 -7.988 1 70.69 250 ALA B N 1
ATOM 5829 C CA . ALA B 1 250 ? 23 -21.203 -7.23 1 70.69 250 ALA B CA 1
ATOM 5830 C C . ALA B 1 250 ? 23.391 -20.453 -5.961 1 70.69 250 ALA B C 1
ATOM 5832 O O . ALA B 1 250 ? 23.625 -21.062 -4.918 1 70.69 250 ALA B O 1
ATOM 5833 N N . ILE B 1 251 ? 23.406 -19.234 -6.059 1 70.56 251 ILE B N 1
ATOM 5834 C CA . ILE B 1 251 ? 23.75 -18.406 -4.906 1 70.56 251 ILE B CA 1
ATOM 5835 C C . ILE B 1 251 ? 22.656 -18.516 -3.852 1 70.56 251 ILE B C 1
ATOM 5837 O O . ILE B 1 251 ? 22.938 -18.703 -2.668 1 70.56 251 ILE B O 1
ATOM 5841 N N . ILE B 1 252 ? 21.453 -18.391 -4.207 1 72.81 252 ILE B N 1
ATOM 5842 C CA . ILE B 1 252 ? 20.328 -18.469 -3.291 1 72.81 252 ILE B CA 1
ATOM 5843 C C . ILE B 1 252 ? 20.297 -19.844 -2.625 1 72.81 252 ILE B C 1
ATOM 5845 O O . ILE B 1 252 ? 20.125 -19.938 -1.406 1 72.81 252 ILE B O 1
ATOM 5849 N N . ASP B 1 253 ? 20.562 -20.812 -3.424 1 73.69 253 ASP B N 1
ATOM 5850 C CA . ASP B 1 253 ? 20.547 -22.172 -2.92 1 73.69 253 ASP B CA 1
ATOM 5851 C C . ASP B 1 253 ? 21.656 -22.406 -1.901 1 73.69 253 ASP B C 1
ATOM 5853 O O . ASP B 1 253 ? 21.453 -23.062 -0.884 1 73.69 253 ASP B O 1
ATOM 5857 N N . ALA B 1 254 ? 22.75 -21.906 -2.201 1 71.69 254 ALA B N 1
ATOM 5858 C CA . ALA B 1 254 ? 23.891 -22.062 -1.31 1 71.69 254 ALA B CA 1
ATOM 5859 C C . ALA B 1 254 ? 23.609 -21.453 0.064 1 71.69 254 ALA B C 1
ATOM 5861 O O . ALA B 1 254 ? 24 -22.031 1.089 1 71.69 254 ALA B O 1
ATOM 5862 N N . VAL B 1 255 ? 22.984 -20.422 0.06 1 69.94 255 VAL B N 1
ATOM 5863 C CA . VAL B 1 255 ? 22.688 -19.75 1.316 1 69.94 255 VAL B CA 1
ATOM 5864 C C . VAL B 1 255 ? 21.656 -20.562 2.105 1 69.94 255 VAL B C 1
ATOM 5866 O O . VAL B 1 255 ? 21.781 -20.719 3.322 1 69.94 255 VAL B O 1
ATOM 5869 N N . LEU B 1 256 ? 20.734 -21.031 1.479 1 67.75 256 LEU B N 1
ATOM 5870 C CA . LEU B 1 256 ? 19.656 -21.797 2.119 1 67.75 256 LEU B CA 1
ATOM 5871 C C . LEU B 1 256 ? 20.219 -23.062 2.754 1 67.75 256 LEU B C 1
ATOM 5873 O O . LEU B 1 256 ? 19.75 -23.484 3.814 1 67.75 256 LEU B O 1
ATOM 5877 N N . ARG B 1 257 ? 21.156 -23.547 2.064 1 68.19 257 ARG B N 1
ATOM 5878 C CA . ARG B 1 257 ? 21.734 -24.781 2.553 1 68.19 257 ARG B CA 1
ATOM 5879 C C . ARG B 1 257 ? 22.703 -24.531 3.707 1 68.19 257 ARG B C 1
ATOM 5881 O O . ARG B 1 257 ? 22.953 -25.422 4.516 1 68.19 257 ARG B O 1
ATOM 5888 N N . SER B 1 258 ? 23.266 -23.375 3.639 1 62.59 258 SER B N 1
ATOM 5889 C CA . SER B 1 258 ? 24.25 -23.047 4.664 1 62.59 258 SER B CA 1
ATOM 5890 C C . SER B 1 258 ? 23.578 -22.531 5.934 1 62.59 258 SER B C 1
ATOM 5892 O O . SER B 1 258 ? 24.219 -22.406 6.977 1 62.59 258 SER B O 1
ATOM 5894 N N . THR B 1 259 ? 22.391 -22.047 5.836 1 57.44 259 THR B N 1
ATOM 5895 C CA . THR B 1 259 ? 21.781 -21.453 7.02 1 57.44 259 THR B CA 1
ATOM 5896 C C . THR B 1 259 ? 21.5 -22.516 8.086 1 57.44 259 THR B C 1
ATOM 5898 O O . THR B 1 259 ? 20.781 -23.484 7.828 1 57.44 259 THR B O 1
ATOM 5901 N N . PRO B 1 260 ? 22.469 -22.531 9.055 1 52.28 260 PRO B N 1
ATOM 5902 C CA . PRO B 1 260 ? 22.438 -23.625 10.023 1 52.28 260 PRO B CA 1
ATOM 5903 C C . PRO B 1 260 ? 21.062 -23.859 10.617 1 52.28 260 PRO B C 1
ATOM 5905 O O . PRO B 1 260 ? 20.594 -25 10.672 1 52.28 260 PRO B O 1
ATOM 5908 N N . SER B 1 261 ? 20.547 -22.828 11.727 1 53 261 SER B N 1
ATOM 5909 C CA . SER B 1 261 ? 19.406 -23.172 12.57 1 53 261 SER B CA 1
ATOM 5910 C C . SER B 1 261 ? 18.172 -22.344 12.18 1 53 261 SER B C 1
ATOM 5912 O O . SER B 1 261 ? 18.297 -21.234 11.664 1 53 261 SER B O 1
ATOM 5914 N N . GLN B 1 262 ? 17.078 -23.156 12.031 1 55.75 262 GLN B N 1
ATOM 5915 C CA . GLN B 1 262 ? 15.742 -22.578 11.898 1 55.75 262 GLN B CA 1
ATOM 5916 C C . GLN B 1 262 ? 15.594 -21.312 12.75 1 55.75 262 GLN B C 1
ATOM 5918 O O . GLN B 1 262 ? 14.914 -20.375 12.367 1 55.75 262 GLN B O 1
ATOM 5923 N N . SER B 1 263 ? 16.281 -21.406 13.781 1 54.75 263 SER B N 1
ATOM 5924 C CA . SER B 1 263 ? 16.172 -20.297 14.719 1 54.75 263 SER B CA 1
ATOM 5925 C C . SER B 1 263 ? 16.797 -19.031 14.141 1 54.75 263 SER B C 1
ATOM 5927 O O . SER B 1 263 ? 16.234 -17.938 14.289 1 54.75 263 SER B O 1
ATOM 5929 N N . VAL B 1 264 ? 17.875 -19.266 13.523 1 56.16 264 VAL B N 1
ATOM 5930 C CA . VAL B 1 264 ? 18.547 -18.094 12.969 1 56.16 264 VAL B CA 1
ATOM 5931 C C . VAL B 1 264 ? 17.75 -17.562 11.773 1 56.16 264 VAL B C 1
ATOM 5933 O O . VAL B 1 264 ? 17.594 -16.344 11.633 1 56.16 264 VAL B O 1
ATOM 5936 N N . PHE B 1 265 ? 17.203 -18.484 11.102 1 63.03 265 PHE B N 1
ATOM 5937 C CA . PHE B 1 265 ? 16.391 -18.094 9.961 1 63.03 265 PHE B CA 1
ATOM 5938 C C . PHE B 1 265 ? 15.172 -17.297 10.398 1 63.03 265 PHE B C 1
ATOM 5940 O O . PHE B 1 265 ? 14.781 -16.328 9.742 1 63.03 265 PHE B O 1
ATOM 5947 N N . GLY B 1 266 ? 14.789 -17.578 11.531 1 64.5 266 GLY B N 1
ATOM 5948 C CA . GLY B 1 266 ? 13.578 -16.953 12.031 1 64.5 266 GLY B CA 1
ATOM 5949 C C . GLY B 1 266 ? 13.773 -15.5 12.422 1 64.5 266 GLY B C 1
ATOM 5950 O O . GLY B 1 266 ? 12.828 -14.711 12.383 1 64.5 266 GLY B O 1
ATOM 5951 N N . ARG B 1 267 ? 15.008 -15.203 12.719 1 68.06 267 ARG B N 1
ATOM 5952 C CA . ARG B 1 267 ? 15.266 -13.852 13.188 1 68.06 267 ARG B CA 1
ATOM 5953 C C . ARG B 1 267 ? 15.688 -12.938 12.031 1 68.06 267 ARG B C 1
ATOM 5955 O O . ARG B 1 267 ? 15.773 -11.727 12.203 1 68.06 267 ARG B O 1
ATOM 5962 N N . ARG B 1 268 ? 15.914 -13.586 10.977 1 81.12 268 ARG B N 1
ATOM 5963 C CA . ARG B 1 268 ? 16.375 -12.836 9.812 1 81.12 268 ARG B CA 1
ATOM 5964 C C . ARG B 1 268 ? 15.242 -12.578 8.828 1 81.12 268 ARG B C 1
ATOM 5966 O O . ARG B 1 268 ? 15.07 -13.328 7.867 1 81.12 268 ARG B O 1
ATOM 5973 N N . SER B 1 269 ? 14.586 -11.469 9.094 1 86.19 269 SER B N 1
ATOM 5974 C CA . SER B 1 269 ? 13.312 -11.211 8.43 1 86.19 269 SER B CA 1
ATOM 5975 C C . SER B 1 269 ? 13.5 -10.977 6.934 1 86.19 269 SER B C 1
ATOM 5977 O O . SER B 1 269 ? 12.75 -11.508 6.113 1 86.19 269 SER B O 1
ATOM 5979 N N . LEU B 1 270 ? 14.625 -10.297 6.598 1 89.44 270 LEU B N 1
ATOM 5980 C CA . LEU B 1 270 ? 14.852 -10.031 5.18 1 89.44 270 LEU B CA 1
ATOM 5981 C C . LEU B 1 270 ? 15.25 -11.305 4.445 1 89.44 270 LEU B C 1
ATOM 5983 O O . LEU B 1 270 ? 14.82 -11.539 3.314 1 89.44 270 LEU B O 1
ATOM 5987 N N . MET B 1 271 ? 16.031 -12.07 5.047 1 87.5 271 MET B N 1
ATOM 5988 C CA . MET B 1 271 ? 16.438 -13.344 4.461 1 87.5 271 MET B CA 1
ATOM 5989 C C . MET B 1 271 ? 15.227 -14.242 4.223 1 87.5 271 MET B C 1
ATOM 5991 O O . MET B 1 271 ? 15.117 -14.883 3.174 1 87.5 271 MET B O 1
ATOM 5995 N N . GLN B 1 272 ? 14.359 -14.266 5.16 1 87.5 272 GLN B N 1
ATOM 5996 C CA . GLN B 1 272 ? 13.148 -15.07 5.02 1 87.5 272 GLN B CA 1
ATOM 5997 C C . GLN B 1 272 ? 12.297 -14.586 3.848 1 87.5 272 GLN B C 1
ATOM 5999 O O . GLN B 1 272 ? 11.82 -15.391 3.047 1 87.5 272 GLN B O 1
ATOM 6004 N N . ALA B 1 273 ? 12.133 -13.312 3.822 1 91.94 273 ALA B N 1
ATOM 6005 C CA . ALA B 1 273 ? 11.367 -12.734 2.723 1 91.94 273 ALA B CA 1
ATOM 6006 C C . ALA B 1 273 ? 11.992 -13.078 1.375 1 91.94 273 ALA B C 1
ATOM 6008 O O . ALA B 1 273 ? 11.289 -13.391 0.414 1 91.94 273 ALA B O 1
ATOM 6009 N N . ALA B 1 274 ? 13.32 -13.039 1.313 1 90.56 274 ALA B N 1
ATOM 6010 C CA . ALA B 1 274 ? 14.031 -13.336 0.076 1 90.56 274 ALA B CA 1
ATOM 6011 C C . ALA B 1 274 ? 13.844 -14.797 -0.327 1 90.56 274 ALA B C 1
ATOM 6013 O O . ALA B 1 274 ? 13.672 -15.102 -1.51 1 90.56 274 ALA B O 1
ATOM 6014 N N . TYR B 1 275 ? 13.773 -15.633 0.601 1 87.25 275 TYR B N 1
ATOM 6015 C CA . TYR B 1 275 ? 13.594 -17.047 0.312 1 87.25 275 TYR B CA 1
ATOM 6016 C C . TYR B 1 275 ? 12.203 -17.312 -0.246 1 87.25 275 TYR B C 1
ATOM 6018 O O . TYR B 1 275 ? 12.047 -18.078 -1.209 1 87.25 275 TYR B O 1
ATOM 6026 N N . TRP B 1 276 ? 11.273 -16.812 0.393 1 91.44 276 TRP B N 1
ATOM 6027 C CA . TRP B 1 276 ? 9.914 -17 -0.102 1 91.44 276 TRP B CA 1
ATOM 6028 C C . TRP B 1 276 ? 9.758 -16.438 -1.507 1 91.44 276 TRP B C 1
ATOM 6030 O O . TRP B 1 276 ? 9.07 -17.016 -2.352 1 91.44 276 TRP B O 1
ATOM 6040 N N . MET B 1 277 ? 10.398 -15.328 -1.717 1 92.44 277 MET B N 1
ATOM 6041 C CA . MET B 1 277 ? 10.367 -14.75 -3.057 1 92.44 277 MET B CA 1
ATOM 6042 C C . MET B 1 277 ? 11.07 -15.656 -4.059 1 92.44 277 MET B C 1
ATOM 6044 O O . MET B 1 277 ? 10.602 -15.82 -5.191 1 92.44 277 MET B O 1
ATOM 6048 N N . ALA B 1 278 ? 12.18 -16.203 -3.676 1 90.56 278 ALA B N 1
ATOM 6049 C CA . ALA B 1 278 ? 12.914 -17.109 -4.551 1 90.56 278 ALA B CA 1
ATOM 6050 C C . ALA B 1 278 ? 12.047 -18.312 -4.922 1 90.56 278 ALA B C 1
ATOM 6052 O O . ALA B 1 278 ? 12.094 -18.797 -6.062 1 90.56 278 ALA B O 1
ATOM 6053 N N . LEU B 1 279 ? 11.312 -18.766 -3.979 1 91.44 279 LEU B N 1
ATOM 6054 C CA . LEU B 1 279 ? 10.43 -19.891 -4.25 1 91.44 279 LEU B CA 1
ATOM 6055 C C . LEU B 1 279 ? 9.359 -19.516 -5.258 1 91.44 279 LEU B C 1
ATOM 6057 O O . LEU B 1 279 ? 9.016 -20.312 -6.141 1 91.44 279 LEU B O 1
ATOM 6061 N N . ARG B 1 280 ? 8.758 -18.391 -5.133 1 92.38 280 ARG B N 1
ATOM 6062 C CA . ARG B 1 280 ? 7.762 -17.922 -6.094 1 92.38 280 ARG B CA 1
ATOM 6063 C C . ARG B 1 280 ? 8.375 -17.781 -7.484 1 92.38 280 ARG B C 1
ATOM 6065 O O . ARG B 1 280 ? 7.723 -18.047 -8.492 1 92.38 280 ARG B O 1
ATOM 6072 N N . GLN B 1 281 ? 9.617 -17.359 -7.52 1 88.94 281 GLN B N 1
ATOM 6073 C CA . GLN B 1 281 ? 10.312 -17.266 -8.797 1 88.94 281 GLN B CA 1
ATOM 6074 C C . GLN B 1 281 ? 10.531 -18.641 -9.414 1 88.94 281 GLN B C 1
ATOM 6076 O O . GLN B 1 281 ? 10.508 -18.797 -10.633 1 88.94 281 GLN B O 1
ATOM 6081 N N . GLU B 1 282 ? 10.734 -19.609 -8.562 1 89.81 282 GLU B N 1
ATOM 6082 C CA . GLU B 1 282 ? 10.859 -20.984 -9.039 1 89.81 282 GLU B CA 1
ATOM 6083 C C . GLU B 1 282 ? 9.555 -21.469 -9.648 1 89.81 282 GLU B C 1
ATOM 6085 O O . GLU B 1 282 ? 9.562 -22.188 -10.656 1 89.81 282 GLU B O 1
ATOM 6090 N N . ILE B 1 283 ? 8.516 -21.109 -8.969 1 92.25 283 ILE B N 1
ATOM 6091 C CA . ILE B 1 283 ? 7.207 -21.469 -9.5 1 92.25 283 ILE B CA 1
ATOM 6092 C C . ILE B 1 283 ? 7.023 -20.859 -10.883 1 92.25 283 ILE B C 1
ATOM 6094 O O . ILE B 1 283 ? 6.598 -21.531 -11.82 1 92.25 283 ILE B O 1
ATOM 6098 N N . TYR B 1 284 ? 7.363 -19.641 -10.969 1 88.5 284 TYR B N 1
ATOM 6099 C CA . TYR B 1 284 ? 7.297 -18.953 -12.25 1 88.5 284 TYR B CA 1
ATOM 6100 C C . TYR B 1 284 ? 8.117 -19.688 -13.305 1 88.5 284 TYR B C 1
ATOM 6102 O O . TYR B 1 284 ? 7.633 -19.922 -14.414 1 88.5 284 TYR B O 1
ATOM 6110 N N . HIS B 1 285 ? 9.297 -20.031 -12.992 1 85.88 285 HIS B N 1
ATOM 6111 C CA . HIS B 1 285 ? 10.188 -20.719 -13.914 1 85.88 285 HIS B CA 1
ATOM 6112 C C . HIS B 1 285 ? 9.625 -22.078 -14.312 1 85.88 285 HIS B C 1
ATOM 6114 O O . HIS B 1 285 ? 9.664 -22.453 -15.492 1 85.88 285 HIS B O 1
ATOM 6120 N N . SER B 1 286 ? 9.109 -22.766 -13.375 1 91.06 286 SER B N 1
ATOM 6121 C CA . SER B 1 286 ? 8.586 -24.109 -13.617 1 91.06 286 SER B CA 1
ATOM 6122 C C . SER B 1 286 ? 7.398 -24.062 -14.57 1 91.06 286 SER B C 1
ATOM 6124 O O . SER B 1 286 ? 7.328 -24.844 -15.516 1 91.06 286 SER B O 1
ATOM 6126 N N . PHE B 1 287 ? 6.547 -23.156 -14.414 1 90.38 287 PHE B N 1
ATOM 6127 C CA . PHE B 1 287 ? 5.32 -23.125 -15.203 1 90.38 287 PHE B CA 1
ATOM 6128 C C . PHE B 1 287 ? 5.562 -22.453 -16.547 1 90.38 287 PHE B C 1
ATOM 6130 O O . PHE B 1 287 ? 4.836 -22.719 -17.516 1 90.38 287 PHE B O 1
ATOM 6137 N N . THR B 1 288 ? 6.574 -21.641 -16.656 1 83.88 288 THR B N 1
ATOM 6138 C CA . THR B 1 288 ? 6.867 -21 -17.938 1 83.88 288 THR B CA 1
ATOM 6139 C C . THR B 1 288 ? 7.715 -21.906 -18.812 1 83.88 288 THR B C 1
ATOM 6141 O O . THR B 1 288 ? 7.527 -21.953 -20.031 1 83.88 288 THR B O 1
ATOM 6144 N N . HIS B 1 289 ? 8.586 -22.672 -18.188 1 83.12 289 HIS B N 1
ATOM 6145 C CA . HIS B 1 289 ? 9.508 -23.516 -18.953 1 83.12 289 HIS B CA 1
ATOM 6146 C C . HIS B 1 289 ? 9.109 -24.984 -18.875 1 83.12 289 HIS B C 1
ATOM 6148 O O . HIS B 1 289 ? 9.688 -25.828 -19.562 1 83.12 289 HIS B O 1
ATOM 6154 N N . MET B 1 290 ? 8.133 -25.312 -18.047 1 89.88 290 MET B N 1
ATOM 6155 C CA . MET B 1 290 ? 7.66 -26.688 -17.859 1 89.88 290 MET B CA 1
ATOM 6156 C C . MET B 1 290 ? 8.789 -27.594 -17.375 1 89.88 290 MET B C 1
ATOM 6158 O O . MET B 1 290 ? 9.031 -28.656 -17.953 1 89.88 290 MET B O 1
ATOM 6162 N N . GLU B 1 291 ? 9.5 -27.016 -16.391 1 91.12 291 GLU B N 1
ATOM 6163 C CA . GLU B 1 291 ? 10.602 -27.734 -15.734 1 91.12 291 GLU B CA 1
ATOM 6164 C C . GLU B 1 291 ? 10.422 -27.75 -14.219 1 91.12 291 GLU B C 1
ATOM 6166 O O . GLU B 1 291 ? 9.789 -26.875 -13.648 1 91.12 291 GLU B O 1
ATOM 6171 N N . ALA B 1 292 ? 10.938 -28.828 -13.648 1 93.25 292 ALA B N 1
ATOM 6172 C CA . ALA B 1 292 ? 10.852 -28.953 -12.195 1 93.25 292 ALA B CA 1
ATOM 6173 C C . ALA B 1 292 ? 11.633 -27.844 -11.492 1 93.25 292 ALA B C 1
ATOM 6175 O O . ALA B 1 292 ? 12.664 -27.391 -12 1 93.25 292 ALA B O 1
ATOM 6176 N N . PRO B 1 293 ? 11.117 -27.406 -10.352 1 91.38 293 PRO B N 1
ATOM 6177 C CA . PRO B 1 293 ? 11.852 -26.391 -9.594 1 91.38 293 PRO B CA 1
ATOM 6178 C C . PRO B 1 293 ? 13.195 -26.906 -9.07 1 91.38 293 PRO B C 1
ATOM 6180 O O . PRO B 1 293 ? 13.305 -28.078 -8.688 1 91.38 293 PRO B O 1
ATOM 6183 N N . LYS B 1 294 ? 14.109 -26.016 -9.062 1 84.69 294 LYS B N 1
ATOM 6184 C CA . LYS B 1 294 ? 15.453 -26.359 -8.609 1 84.69 294 LYS B CA 1
ATOM 6185 C C . LYS B 1 294 ? 15.625 -26.078 -7.125 1 84.69 294 LYS B C 1
ATOM 6187 O O . LYS B 1 294 ? 16.484 -26.672 -6.469 1 84.69 294 LYS B O 1
ATOM 6192 N N . LEU B 1 295 ? 14.852 -25.141 -6.672 1 82.12 295 LEU B N 1
ATOM 6193 C CA . LEU B 1 295 ? 14.883 -24.781 -5.258 1 82.12 295 LEU B CA 1
ATOM 6194 C C . LEU B 1 295 ? 13.648 -25.297 -4.531 1 82.12 295 LEU B C 1
ATOM 6196 O O . LEU B 1 295 ? 12.523 -25.031 -4.949 1 82.12 295 LEU B O 1
ATOM 6200 N N . ILE B 1 296 ? 13.93 -26.141 -3.494 1 76.38 296 ILE B N 1
ATOM 6201 C CA . ILE B 1 296 ? 12.828 -26.609 -2.672 1 76.38 296 ILE B CA 1
ATOM 6202 C C . ILE B 1 296 ? 13.148 -26.391 -1.195 1 76.38 296 ILE B C 1
ATOM 6204 O O . ILE B 1 296 ? 14.266 -26.672 -0.75 1 76.38 296 ILE B O 1
ATOM 6208 N N . LEU B 1 297 ? 12.203 -25.844 -0.561 1 78.19 297 LEU B N 1
ATOM 6209 C CA . LEU B 1 297 ? 12.391 -25.641 0.871 1 78.19 297 LEU B CA 1
ATOM 6210 C C . LEU B 1 297 ? 12.148 -26.922 1.648 1 78.19 297 LEU B C 1
ATOM 6212 O O . LEU B 1 297 ? 11.258 -27.703 1.3 1 78.19 297 LEU B O 1
ATOM 6216 N N . PRO B 1 298 ? 12.953 -27 2.688 1 77.06 298 PRO B N 1
ATOM 6217 C CA . PRO B 1 298 ? 12.703 -28.156 3.559 1 77.06 298 PRO B CA 1
ATOM 6218 C C . PRO B 1 298 ? 11.305 -28.141 4.18 1 77.06 298 PRO B C 1
ATOM 6220 O O . PRO B 1 298 ? 10.734 -27.062 4.391 1 77.06 298 PRO B O 1
ATOM 6223 N N . ALA B 1 299 ? 10.797 -29.312 4.516 1 79.69 299 ALA B N 1
ATOM 6224 C CA . ALA B 1 299 ? 9.438 -29.5 5.016 1 79.69 299 ALA B CA 1
ATOM 6225 C C . ALA B 1 299 ? 9.25 -28.781 6.352 1 79.69 299 ALA B C 1
ATOM 6227 O O . ALA B 1 299 ? 8.133 -28.391 6.695 1 79.69 299 ALA B O 1
ATOM 6228 N N . GLU B 1 300 ? 10.312 -28.5 7.012 1 80 300 GLU B N 1
ATOM 6229 C CA . GLU B 1 300 ? 10.266 -27.875 8.328 1 80 300 GLU B CA 1
ATOM 6230 C C . GLU B 1 300 ? 9.734 -26.438 8.242 1 80 300 GLU B C 1
ATOM 6232 O O . GLU B 1 300 ? 9.211 -25.906 9.227 1 80 300 GLU B O 1
ATOM 6237 N N . PHE B 1 301 ? 9.812 -25.922 7.062 1 82.69 301 PHE B N 1
ATOM 6238 C CA . PHE B 1 301 ? 9.383 -24.531 6.891 1 82.69 301 PHE B CA 1
ATOM 6239 C C . PHE B 1 301 ? 7.867 -24.438 6.863 1 82.69 301 PHE B C 1
ATOM 6241 O O . PHE B 1 301 ? 7.301 -23.359 7.062 1 82.69 301 PHE B O 1
ATOM 6248 N N . TRP B 1 302 ? 7.176 -25.562 6.695 1 88.31 302 TRP B N 1
ATOM 6249 C CA . TRP B 1 302 ? 5.719 -25.578 6.594 1 88.31 302 TRP B CA 1
ATOM 6250 C C . TRP B 1 302 ? 5.078 -25.109 7.891 1 88.31 302 TRP B C 1
ATOM 6252 O O . TRP B 1 302 ? 4.113 -24.328 7.863 1 88.31 302 TRP B O 1
ATOM 6262 N N . HIS B 1 303 ? 5.68 -25.375 8.992 1 86.81 303 HIS B N 1
ATOM 6263 C CA . HIS B 1 303 ? 5.07 -25.078 10.281 1 86.81 303 HIS B CA 1
ATOM 6264 C C . HIS B 1 303 ? 5.145 -23.594 10.602 1 86.81 303 HIS B C 1
ATOM 6266 O O . HIS B 1 303 ? 4.23 -23.047 11.219 1 86.81 303 HIS B O 1
ATOM 6272 N N . SER B 1 304 ? 6.164 -23.016 10.117 1 84.88 304 SER B N 1
ATOM 6273 C CA . SER B 1 304 ? 6.355 -21.594 10.445 1 84.88 304 SER B CA 1
ATOM 6274 C C . SER B 1 304 ? 5.887 -20.703 9.305 1 84.88 304 SER B C 1
ATOM 6276 O O . SER B 1 304 ? 5.859 -19.469 9.445 1 84.88 304 SER B O 1
ATOM 6278 N N . ALA B 1 305 ? 5.469 -21.297 8.234 1 90.31 305 ALA B N 1
ATOM 6279 C CA . ALA B 1 305 ? 5.09 -20.516 7.051 1 90.31 305 ALA B CA 1
ATOM 6280 C C . ALA B 1 305 ? 3.73 -19.859 7.246 1 90.31 305 ALA B C 1
ATOM 6282 O O . ALA B 1 305 ? 2.846 -20.406 7.898 1 90.31 305 ALA B O 1
ATOM 6283 N N . SER B 1 306 ? 3.568 -18.609 6.797 1 92.5 306 SER B N 1
ATOM 6284 C CA . SER B 1 306 ? 2.27 -17.953 6.75 1 92.5 306 SER B CA 1
ATOM 6285 C C . SER B 1 306 ? 1.293 -18.703 5.859 1 92.5 306 SER B C 1
ATOM 6287 O O . SER B 1 306 ? 1.705 -19.531 5.039 1 92.5 306 SER B O 1
ATOM 6289 N N . PRO B 1 307 ? -0.015 -18.484 6.035 1 94.06 307 PRO B N 1
ATOM 6290 C CA . PRO B 1 307 ? -0.992 -19.172 5.184 1 94.06 307 PRO B CA 1
ATOM 6291 C C . PRO B 1 307 ? -0.71 -18.969 3.693 1 94.06 307 PRO B C 1
ATOM 6293 O O . PRO B 1 307 ? -0.77 -19.938 2.922 1 94.06 307 PRO B O 1
ATOM 6296 N N . ALA B 1 308 ? -0.39 -17.812 3.307 1 95.25 308 ALA B N 1
ATOM 6297 C CA . ALA B 1 308 ? -0.082 -17.547 1.902 1 95.25 308 ALA B CA 1
ATOM 6298 C C . ALA B 1 308 ? 1.149 -18.344 1.458 1 95.25 308 ALA B C 1
ATOM 6300 O O . ALA B 1 308 ? 1.161 -18.922 0.374 1 95.25 308 ALA B O 1
ATOM 6301 N N . ASN B 1 309 ? 2.168 -18.375 2.285 1 95.06 309 ASN B N 1
ATOM 6302 C CA . ASN B 1 309 ? 3.406 -19.062 1.936 1 95.06 309 ASN B CA 1
ATOM 6303 C C . ASN B 1 309 ? 3.229 -20.578 1.948 1 95.06 309 ASN B C 1
ATOM 6305 O O . ASN B 1 309 ? 3.973 -21.312 1.282 1 95.06 309 ASN B O 1
ATOM 6309 N N . LYS B 1 310 ? 2.25 -21.078 2.691 1 96.62 310 LYS B N 1
ATOM 6310 C CA . LYS B 1 310 ? 1.93 -22.5 2.627 1 96.62 310 LYS B CA 1
ATOM 6311 C C . LYS B 1 310 ? 1.417 -22.891 1.242 1 96.62 310 LYS B C 1
ATOM 6313 O O . LYS B 1 310 ? 1.729 -23.969 0.737 1 96.62 310 LYS B O 1
ATOM 6318 N N . THR B 1 311 ? 0.631 -22 0.679 1 97.44 311 THR B N 1
ATOM 6319 C CA . THR B 1 311 ? 0.157 -22.281 -0.674 1 97.44 311 THR B CA 1
ATOM 6320 C C . THR B 1 311 ? 1.306 -22.203 -1.675 1 97.44 311 THR B C 1
ATOM 6322 O O . THR B 1 311 ? 1.322 -22.938 -2.666 1 97.44 311 THR B O 1
ATOM 6325 N N . VAL B 1 312 ? 2.25 -21.312 -1.414 1 96.31 312 VAL B N 1
ATOM 6326 C CA . VAL B 1 312 ? 3.434 -21.203 -2.26 1 96.31 312 VAL B CA 1
ATOM 6327 C C . VAL B 1 312 ? 4.227 -22.516 -2.195 1 96.31 312 VAL B C 1
ATOM 6329 O O . VAL B 1 312 ? 4.605 -23.062 -3.23 1 96.31 312 VAL B O 1
ATOM 6332 N N . MET B 1 313 ? 4.453 -23 -1.028 1 95.69 313 MET B N 1
ATOM 6333 C CA . MET B 1 313 ? 5.191 -24.25 -0.843 1 95.69 313 MET B CA 1
ATOM 6334 C C . MET B 1 313 ? 4.457 -25.422 -1.493 1 95.69 313 MET B C 1
ATOM 6336 O O . MET B 1 313 ? 5.078 -26.266 -2.15 1 95.69 313 MET B O 1
ATOM 6340 N N . HIS B 1 314 ? 3.168 -25.422 -1.259 1 97.38 314 HIS B N 1
ATOM 6341 C CA . HIS B 1 314 ? 2.361 -26.5 -1.826 1 97.38 314 HIS B CA 1
ATOM 6342 C C . HIS B 1 314 ? 2.461 -26.516 -3.348 1 97.38 314 HIS B C 1
ATOM 6344 O O . HIS B 1 314 ? 2.678 -27.578 -3.945 1 97.38 314 HIS B O 1
ATOM 6350 N N . LEU B 1 315 ? 2.318 -25.406 -3.945 1 97.69 315 LEU B N 1
ATOM 6351 C CA . LEU B 1 315 ? 2.383 -25.344 -5.402 1 97.69 315 LEU B CA 1
ATOM 6352 C C . LEU B 1 315 ? 3.775 -25.703 -5.898 1 97.69 315 LEU B C 1
ATOM 6354 O O . LEU B 1 315 ? 3.914 -26.359 -6.938 1 97.69 315 LEU B O 1
ATOM 6358 N N . ALA B 1 316 ? 4.797 -25.25 -5.211 1 95.56 316 ALA B N 1
ATOM 6359 C CA . ALA B 1 316 ? 6.16 -25.609 -5.586 1 95.56 316 ALA B CA 1
ATOM 6360 C C . ALA B 1 316 ? 6.352 -27.125 -5.547 1 95.56 316 ALA B C 1
ATOM 6362 O O . ALA B 1 316 ? 6.988 -27.703 -6.438 1 95.56 316 ALA B O 1
ATOM 6363 N N . GLU B 1 317 ? 5.836 -27.75 -4.551 1 95.69 317 GLU B N 1
ATOM 6364 C CA . GLU B 1 317 ? 5.93 -29.203 -4.438 1 95.69 317 GLU B CA 1
ATOM 6365 C C . GLU B 1 317 ? 5.141 -29.906 -5.547 1 95.69 317 GLU B C 1
ATOM 6367 O O . GLU B 1 317 ? 5.574 -30.938 -6.07 1 95.69 317 GLU B O 1
ATOM 6372 N N . VAL B 1 318 ? 3.992 -29.344 -5.848 1 97.06 318 VAL B N 1
ATOM 6373 C CA . VAL B 1 318 ? 3.176 -29.906 -6.922 1 97.06 318 VAL B CA 1
ATOM 6374 C C . VAL B 1 318 ? 3.926 -29.797 -8.25 1 97.06 318 VAL B C 1
ATOM 6376 O O . VAL B 1 318 ? 3.926 -30.734 -9.047 1 97.06 318 VAL B O 1
ATOM 6379 N N . ALA B 1 319 ? 4.531 -28.688 -8.469 1 96.25 319 ALA B N 1
ATOM 6380 C CA . ALA B 1 319 ? 5.324 -28.516 -9.68 1 96.25 319 ALA B CA 1
ATOM 6381 C C . ALA B 1 319 ? 6.48 -29.5 -9.727 1 96.25 319 ALA B C 1
ATOM 6383 O O . ALA B 1 319 ? 6.762 -30.094 -10.773 1 96.25 319 ALA B O 1
ATOM 6384 N N . LYS B 1 320 ? 7.102 -29.656 -8.609 1 95.06 320 LYS B N 1
ATOM 6385 C CA . LYS B 1 320 ? 8.18 -30.641 -8.531 1 95.06 320 LYS B CA 1
ATOM 6386 C C . LYS B 1 320 ? 7.68 -32.031 -8.867 1 95.06 320 LYS B C 1
ATOM 6388 O O . LYS B 1 320 ? 8.328 -32.781 -9.602 1 95.06 320 LYS B O 1
ATOM 6393 N N . TRP B 1 321 ? 6.578 -32.438 -8.32 1 96 321 TRP B N 1
ATOM 6394 C CA . TRP B 1 321 ? 5.973 -33.719 -8.578 1 96 321 TRP B CA 1
ATOM 6395 C C . TRP B 1 321 ? 5.625 -33.875 -10.055 1 96 321 TRP B C 1
ATOM 6397 O O . TRP B 1 321 ? 5.922 -34.906 -10.664 1 96 321 TRP B O 1
ATOM 6407 N N . LYS B 1 322 ? 5.035 -32.875 -10.602 1 95.19 322 LYS B N 1
ATOM 6408 C CA . LYS B 1 322 ? 4.559 -32.938 -11.984 1 95.19 322 LYS B CA 1
ATOM 6409 C C . LYS B 1 322 ? 5.719 -33.125 -12.961 1 95.19 322 LYS B C 1
ATOM 6411 O O . LYS B 1 322 ? 5.645 -33.938 -13.883 1 95.19 322 LYS B O 1
ATOM 6416 N N . TRP B 1 323 ? 6.781 -32.5 -12.805 1 94.38 323 TRP B N 1
ATOM 6417 C CA . TRP B 1 323 ? 7.801 -32.438 -13.844 1 94.38 323 TRP B CA 1
ATOM 6418 C C . TRP B 1 323 ? 9.047 -33.219 -13.43 1 94.38 323 TRP B C 1
ATOM 6420 O O . TRP B 1 323 ? 9.977 -33.375 -14.219 1 94.38 323 TRP B O 1
ATOM 6430 N N . ALA B 1 324 ? 9.203 -33.719 -12.18 1 88 324 ALA B N 1
ATOM 6431 C CA . ALA B 1 324 ? 10.367 -34.5 -11.773 1 88 324 ALA B CA 1
ATOM 6432 C C . ALA B 1 324 ? 9.984 -35.938 -11.461 1 88 324 ALA B C 1
ATOM 6434 O O . ALA B 1 324 ? 10.492 -36.875 -12.094 1 88 324 ALA B O 1
ATOM 6435 N N . ASP B 1 325 ? 9.289 -36.344 -10.281 1 79.31 325 ASP B N 1
ATOM 6436 C CA . ASP B 1 325 ? 9.078 -37.656 -9.703 1 79.31 325 ASP B CA 1
ATOM 6437 C C . ASP B 1 325 ? 7.734 -38.25 -10.148 1 79.31 325 ASP B C 1
ATOM 6439 O O . ASP B 1 325 ? 7.656 -39.406 -10.516 1 79.31 325 ASP B O 1
ATOM 6443 N N . SER B 1 326 ? 6.738 -37.812 -10.695 1 81.75 326 SER B N 1
ATOM 6444 C CA . SER B 1 326 ? 5.352 -38.094 -11.047 1 81.75 326 SER B CA 1
ATOM 6445 C C . SER B 1 326 ? 4.883 -39.406 -10.406 1 81.75 326 SER B C 1
ATOM 6447 O O . SER B 1 326 ? 4.152 -40.156 -11.023 1 81.75 326 SER B O 1
ATOM 6449 N N . SER B 1 327 ? 5.328 -39.625 -9.086 1 90.31 327 SER B N 1
ATOM 6450 C CA . SER B 1 327 ? 4.949 -40.844 -8.391 1 90.31 327 SER B CA 1
ATOM 6451 C C . SER B 1 327 ? 3.523 -40.781 -7.859 1 90.31 327 SER B C 1
ATOM 6453 O O . SER B 1 327 ? 3.062 -39.688 -7.461 1 90.31 327 SER B O 1
ATOM 6455 N N . SER B 1 328 ? 2.855 -41.938 -7.797 1 92 328 SER B N 1
ATOM 6456 C CA . SER B 1 328 ? 1.481 -42 -7.312 1 92 328 SER B CA 1
ATOM 6457 C C . SER B 1 328 ? 1.415 -41.75 -5.805 1 92 328 SER B C 1
ATOM 6459 O O . SER B 1 328 ? 0.447 -41.188 -5.305 1 92 328 SER B O 1
ATOM 6461 N N . VAL B 1 329 ? 2.377 -42.188 -5.09 1 93.94 329 VAL B N 1
ATOM 6462 C CA . VAL B 1 329 ? 2.426 -42.031 -3.645 1 93.94 329 VAL B CA 1
ATOM 6463 C C . VAL B 1 329 ? 2.52 -40.531 -3.314 1 93.94 329 VAL B C 1
ATOM 6465 O O . VAL B 1 329 ? 1.809 -40.031 -2.434 1 93.94 329 VAL B O 1
ATOM 6468 N N . GLU B 1 330 ? 3.412 -39.906 -4.004 1 95.12 330 GLU B N 1
ATOM 6469 C CA . GLU B 1 330 ? 3.57 -38.469 -3.797 1 95.12 330 GLU B CA 1
ATOM 6470 C C . GLU B 1 330 ? 2.307 -37.719 -4.195 1 95.12 330 GLU B C 1
ATOM 6472 O O . GLU B 1 330 ? 1.942 -36.719 -3.559 1 95.12 330 GLU B O 1
ATOM 6477 N N . TRP B 1 331 ? 1.657 -38.156 -5.227 1 96.06 331 TRP B N 1
ATOM 6478 C CA . TRP B 1 331 ? 0.394 -37.562 -5.637 1 96.06 331 TRP B CA 1
ATOM 6479 C C . TRP B 1 331 ? -0.628 -37.594 -4.508 1 96.06 331 TRP B C 1
ATOM 6481 O O . TRP B 1 331 ? -1.286 -36.594 -4.211 1 96.06 331 TRP B O 1
ATOM 6491 N N . ALA B 1 332 ? -0.764 -38.75 -3.926 1 96.25 332 ALA B N 1
ATOM 6492 C CA . ALA B 1 332 ? -1.73 -38.938 -2.846 1 96.25 332 ALA B CA 1
ATOM 6493 C C . ALA B 1 332 ? -1.414 -38 -1.668 1 96.25 332 ALA B C 1
ATOM 6495 O O . ALA B 1 332 ? -2.322 -37.438 -1.047 1 96.25 332 ALA B O 1
ATOM 6496 N N . ARG B 1 333 ? -0.173 -37.875 -1.355 1 96.25 333 ARG B N 1
ATOM 6497 C CA . ARG B 1 333 ? 0.243 -36.969 -0.281 1 96.25 333 ARG B CA 1
ATOM 6498 C C . ARG B 1 333 ? -0.125 -35.531 -0.601 1 96.25 333 ARG B C 1
ATOM 6500 O O . ARG B 1 333 ? -0.618 -34.812 0.265 1 96.25 333 ARG B O 1
ATOM 6507 N N . LEU B 1 334 ? 0.158 -35.125 -1.823 1 97.19 334 LEU B N 1
ATOM 6508 C CA . LEU B 1 334 ? -0.106 -33.75 -2.252 1 97.19 334 LEU B CA 1
ATOM 6509 C C . LEU B 1 334 ? -1.605 -33.469 -2.293 1 97.19 334 LEU B C 1
ATOM 6511 O O . LEU B 1 334 ? -2.041 -32.344 -2.02 1 97.19 334 LEU B O 1
ATOM 6515 N N . VAL B 1 335 ? -2.391 -34.5 -2.666 1 97.88 335 VAL B N 1
ATOM 6516 C CA . VAL B 1 335 ? -3.842 -34.344 -2.652 1 97.88 335 VAL B CA 1
ATOM 6517 C C . VAL B 1 335 ? -4.328 -34.125 -1.221 1 97.88 335 VAL B C 1
ATOM 6519 O O . VAL B 1 335 ? -5.211 -33.312 -0.979 1 97.88 335 VAL B O 1
ATOM 6522 N N . GLU B 1 336 ? -3.764 -34.844 -0.317 1 97.88 336 GLU B N 1
ATOM 6523 C CA . GLU B 1 336 ? -4.094 -34.656 1.09 1 97.88 336 GLU B CA 1
ATOM 6524 C C . GLU B 1 336 ? -3.693 -33.25 1.555 1 97.88 336 GLU B C 1
ATOM 6526 O O . GLU B 1 336 ? -4.426 -32.594 2.311 1 97.88 336 GLU B O 1
ATOM 6531 N N . GLN B 1 337 ? -2.531 -32.844 1.182 1 97.38 337 GLN B N 1
ATOM 6532 C CA . GLN B 1 337 ? -2.068 -31.5 1.52 1 97.38 337 GLN B CA 1
ATOM 6533 C C . GLN B 1 337 ? -2.971 -30.422 0.903 1 97.38 337 GLN B C 1
ATOM 6535 O O . GLN B 1 337 ? -3.219 -29.391 1.515 1 97.38 337 GLN B O 1
ATOM 6540 N N . GLN B 1 338 ? -3.402 -30.688 -0.296 1 98.19 338 GLN B N 1
ATOM 6541 C CA . GLN B 1 338 ? -4.352 -29.797 -0.949 1 98.19 338 GLN B CA 1
ATOM 6542 C C . GLN B 1 338 ? -5.645 -29.688 -0.143 1 98.19 338 GLN B C 1
ATOM 6544 O O . GLN B 1 338 ? -6.188 -28.594 0.014 1 98.19 338 GLN B O 1
ATOM 6549 N N . ASP B 1 339 ? -6.109 -30.781 0.291 1 98 339 ASP B N 1
ATOM 6550 C CA . ASP B 1 339 ? -7.309 -30.797 1.123 1 98 339 ASP B CA 1
ATOM 6551 C C . ASP B 1 339 ? -7.102 -29.984 2.4 1 98 339 ASP B C 1
ATOM 6553 O O . ASP B 1 339 ? -8.008 -29.266 2.846 1 98 339 ASP B O 1
ATOM 6557 N N . TYR B 1 340 ? -5.957 -30.141 2.938 1 97 340 TYR B N 1
ATOM 6558 C CA . TYR B 1 340 ? -5.609 -29.359 4.117 1 97 340 TYR B CA 1
ATOM 6559 C C . TYR B 1 340 ? -5.648 -27.875 3.814 1 97 340 TYR B C 1
ATOM 6561 O O . TYR B 1 340 ? -6.211 -27.078 4.586 1 97 340 TYR B O 1
ATOM 6569 N N . VAL B 1 341 ? -4.984 -27.438 2.736 1 97.44 341 VAL B N 1
ATOM 6570 C CA . VAL B 1 341 ? -4.922 -26.031 2.348 1 97.44 341 VAL B CA 1
ATOM 6571 C C . VAL B 1 341 ? -6.336 -25.484 2.141 1 97.44 341 VAL B C 1
ATOM 6573 O O . VAL B 1 341 ? -6.652 -24.391 2.582 1 97.44 341 VAL B O 1
ATOM 6576 N N . GLU B 1 342 ? -7.199 -26.234 1.532 1 97.12 342 GLU B N 1
ATOM 6577 C CA . GLU B 1 342 ? -8.562 -25.797 1.24 1 97.12 342 GLU B CA 1
ATOM 6578 C C . GLU B 1 342 ? -9.383 -25.672 2.52 1 97.12 342 GLU B C 1
ATOM 6580 O O . GLU B 1 342 ? -10.094 -24.672 2.709 1 97.12 342 GLU B O 1
ATOM 6585 N N . LYS B 1 343 ? -9.234 -26.547 3.414 1 96.56 343 LYS B N 1
ATOM 6586 C CA . LYS B 1 343 ? -10.078 -26.609 4.605 1 96.56 343 LYS B CA 1
ATOM 6587 C C . LYS B 1 343 ? -9.578 -25.656 5.684 1 96.56 343 LYS B C 1
ATOM 6589 O O . LYS B 1 343 ? -10.367 -25.062 6.422 1 96.56 343 LYS B O 1
ATOM 6594 N N . ASN B 1 344 ? -8.273 -25.469 5.727 1 95.19 344 ASN B N 1
ATOM 6595 C CA . ASN B 1 344 ? -7.715 -24.75 6.863 1 95.19 344 ASN B CA 1
ATOM 6596 C C . ASN B 1 344 ? -7.223 -23.359 6.453 1 95.19 344 ASN B C 1
ATOM 6598 O O . ASN B 1 344 ? -7.008 -22.5 7.309 1 95.19 344 ASN B O 1
ATOM 6602 N N . ILE B 1 345 ? -7.004 -23.062 5.238 1 95.38 345 ILE B N 1
ATOM 6603 C CA . ILE B 1 345 ? -6.461 -21.781 4.805 1 95.38 345 ILE B CA 1
ATOM 6604 C C . ILE B 1 345 ? -7.484 -21.062 3.936 1 95.38 345 ILE B C 1
ATOM 6606 O O . ILE B 1 345 ? -7.965 -19.984 4.301 1 95.38 345 ILE B O 1
ATOM 6610 N N . LEU B 1 346 ? -7.906 -21.703 2.887 1 95.56 346 LEU B N 1
ATOM 6611 C CA . LEU B 1 346 ? -8.781 -21.047 1.916 1 95.56 346 LEU B CA 1
ATOM 6612 C C . LEU B 1 346 ? -10.172 -20.828 2.504 1 95.56 346 LEU B C 1
ATOM 6614 O O . LEU B 1 346 ? -10.859 -19.875 2.131 1 95.56 346 LEU B O 1
ATOM 6618 N N . ALA B 1 347 ? -10.578 -21.672 3.371 1 92.94 347 ALA B N 1
ATOM 6619 C CA . ALA B 1 347 ? -11.898 -21.562 3.98 1 92.94 347 ALA B CA 1
ATOM 6620 C C . ALA B 1 347 ? -12.047 -20.25 4.75 1 92.94 347 ALA B C 1
ATOM 6622 O O . ALA B 1 347 ? -13.156 -19.719 4.883 1 92.94 347 ALA B O 1
ATOM 6623 N N . ASP B 1 348 ? -10.945 -19.719 5.184 1 89 348 ASP B N 1
ATOM 6624 C CA . ASP B 1 348 ? -10.961 -18.484 5.965 1 89 348 ASP B CA 1
ATOM 6625 C C . ASP B 1 348 ? -10.969 -17.266 5.055 1 89 348 ASP B C 1
ATOM 6627 O O . ASP B 1 348 ? -11.18 -16.141 5.52 1 89 348 ASP B O 1
ATOM 6631 N N . ILE B 1 349 ? -10.719 -17.453 3.805 1 92.19 349 ILE B N 1
ATOM 6632 C CA . ILE B 1 349 ? -10.68 -16.328 2.863 1 92.19 349 ILE B CA 1
ATOM 6633 C C . ILE B 1 349 ? -12.062 -16.141 2.244 1 92.19 349 ILE B C 1
ATOM 6635 O O . ILE B 1 349 ? -12.477 -16.922 1.383 1 92.19 349 ILE B O 1
ATOM 6639 N N . ARG B 1 350 ? -12.75 -15.164 2.732 1 89.38 350 ARG B N 1
ATOM 6640 C CA . ARG B 1 350 ? -14.062 -14.836 2.188 1 89.38 350 ARG B CA 1
ATOM 6641 C C . ARG B 1 350 ? -13.992 -13.617 1.276 1 89.38 350 ARG B C 1
ATOM 6643 O O . ARG B 1 350 ? -13.664 -12.516 1.729 1 89.38 350 ARG B O 1
ATOM 6650 N N . PRO B 1 351 ? -14.328 -13.836 0.002 1 92.94 351 PRO B N 1
ATOM 6651 C CA . PRO B 1 351 ? -14.289 -12.68 -0.9 1 92.94 351 PRO B CA 1
ATOM 6652 C C . PRO B 1 351 ? -15.281 -11.586 -0.508 1 92.94 351 PRO B C 1
ATOM 6654 O O . PRO B 1 351 ? -16.25 -11.859 0.21 1 92.94 351 PRO B O 1
ATOM 6657 N N . ILE B 1 352 ? -15.047 -10.398 -0.94 1 91.94 352 ILE B N 1
ATOM 6658 C CA . ILE B 1 352 ? -15.945 -9.258 -0.734 1 91.94 352 ILE B CA 1
ATOM 6659 C C . ILE B 1 352 ? -17.219 -9.445 -1.56 1 91.94 352 ILE B C 1
ATOM 6661 O O . ILE B 1 352 ? -18.328 -9.203 -1.072 1 91.94 352 ILE B O 1
ATOM 6665 N N . TYR B 1 353 ? -16.953 -9.875 -2.738 1 92.62 353 TYR B N 1
ATOM 6666 C CA . TYR B 1 353 ? -18.031 -10.062 -3.707 1 92.62 353 TYR B CA 1
ATOM 6667 C C . TYR B 1 353 ? -17.781 -11.297 -4.566 1 92.62 353 TYR B C 1
ATOM 6669 O O . TYR B 1 353 ? -16.641 -11.578 -4.941 1 92.62 353 TYR B O 1
ATOM 6677 N N . LYS B 1 354 ? -18.766 -12.086 -4.738 1 93.5 354 LYS B N 1
ATOM 6678 C CA . LYS B 1 354 ? -18.688 -13.25 -5.613 1 93.5 354 LYS B CA 1
ATOM 6679 C C . LYS B 1 354 ? -19.969 -13.445 -6.41 1 93.5 354 LYS B C 1
ATOM 6681 O O . LYS B 1 354 ? -21.062 -13.492 -5.832 1 93.5 354 LYS B O 1
ATOM 6686 N N . LYS B 1 355 ? -19.859 -13.492 -7.691 1 91.81 355 LYS B N 1
ATOM 6687 C CA . LYS B 1 355 ? -20.969 -13.734 -8.609 1 91.81 355 LYS B CA 1
ATOM 6688 C C . LYS B 1 355 ? -20.578 -14.734 -9.695 1 91.81 355 LYS B C 1
ATOM 6690 O O . LYS B 1 355 ? -19.609 -14.508 -10.43 1 91.81 355 LYS B O 1
ATOM 6695 N N . PRO B 1 356 ? -21.25 -15.867 -9.711 1 92.25 356 PRO B N 1
ATOM 6696 C CA . PRO B 1 356 ? -20.953 -16.812 -10.789 1 92.25 356 PRO B CA 1
ATOM 6697 C C . PRO B 1 356 ? -21.25 -16.234 -12.172 1 92.25 356 PRO B C 1
ATOM 6699 O O . PRO B 1 356 ? -22.062 -15.305 -12.297 1 92.25 356 PRO B O 1
ATOM 6702 N N . ALA B 1 357 ? -20.562 -16.734 -13.125 1 91.75 357 ALA B N 1
ATOM 6703 C CA . ALA B 1 357 ? -20.781 -16.281 -14.5 1 91.75 357 ALA B CA 1
ATOM 6704 C C . ALA B 1 357 ? -22.188 -16.641 -14.977 1 91.75 357 ALA B C 1
ATOM 6706 O O . ALA B 1 357 ? -22.672 -17.75 -14.734 1 91.75 357 ALA B O 1
ATOM 6707 N N . ASP B 1 358 ? -22.859 -15.664 -15.492 1 89.19 358 ASP B N 1
ATOM 6708 C CA . ASP B 1 358 ? -24.156 -15.898 -16.109 1 89.19 358 ASP B CA 1
ATOM 6709 C C . ASP B 1 358 ? -24.016 -16.25 -17.578 1 89.19 358 ASP B C 1
ATOM 6711 O O . ASP B 1 358 ? -23.953 -15.375 -18.438 1 89.19 358 ASP B O 1
ATOM 6715 N N . LYS B 1 359 ? -24.047 -17.469 -17.891 1 84.38 359 LYS B N 1
ATOM 6716 C CA . LYS B 1 359 ? -23.844 -17.953 -19.25 1 84.38 359 LYS B CA 1
ATOM 6717 C C . LYS B 1 359 ? -24.938 -17.453 -20.188 1 84.38 359 LYS B C 1
ATOM 6719 O O . LYS B 1 359 ? -24.719 -17.281 -21.391 1 84.38 359 LYS B O 1
ATOM 6724 N N . THR B 1 360 ? -26.094 -17.219 -19.594 1 87.44 360 THR B N 1
ATOM 6725 C CA . THR B 1 360 ? -27.219 -16.75 -20.406 1 87.44 360 THR B CA 1
ATOM 6726 C C . THR B 1 360 ? -26.953 -15.336 -20.938 1 87.44 360 THR B C 1
ATOM 6728 O O . THR B 1 360 ? -27.453 -14.961 -21.984 1 87.44 360 THR B O 1
ATOM 6731 N N . ARG B 1 361 ? -26.172 -14.609 -20.219 1 86.69 361 ARG B N 1
ATOM 6732 C CA . ARG B 1 361 ? -25.828 -13.25 -20.625 1 86.69 361 ARG B CA 1
ATOM 6733 C C . ARG B 1 361 ? -24.516 -13.203 -21.375 1 86.69 361 ARG B C 1
ATOM 6735 O O . ARG B 1 361 ? -23.984 -12.125 -21.641 1 86.69 361 ARG B O 1
ATOM 6742 N N . GLY B 1 362 ? -23.953 -14.422 -21.609 1 83.38 362 GLY B N 1
ATOM 6743 C CA . GLY B 1 362 ? -22.703 -14.492 -22.359 1 83.38 362 GLY B CA 1
ATOM 6744 C C . GLY B 1 362 ? -21.469 -14.344 -21.484 1 83.38 362 GLY B C 1
ATOM 6745 O O . GLY B 1 362 ? -20.359 -14.195 -21.984 1 83.38 362 GLY B O 1
ATOM 6746 N N . GLU B 1 363 ? -21.703 -14.352 -20.188 1 88.38 363 GLU B N 1
ATOM 6747 C CA . GLU B 1 363 ? -20.562 -14.242 -19.281 1 88.38 363 GLU B CA 1
ATOM 6748 C C . GLU B 1 363 ? -19.844 -15.578 -19.141 1 88.38 363 GLU B C 1
ATOM 6750 O O . GLU B 1 363 ? -20.484 -16.625 -19.078 1 88.38 363 GLU B O 1
ATOM 6755 N N . ILE B 1 364 ? -18.562 -15.5 -19.219 1 91.38 364 ILE B N 1
ATOM 6756 C CA . ILE B 1 364 ? -17.766 -16.719 -19.156 1 91.38 364 ILE B CA 1
ATOM 6757 C C . ILE B 1 364 ? -17.031 -16.812 -17.812 1 91.38 364 ILE B C 1
ATOM 6759 O O . ILE B 1 364 ? -17 -17.859 -17.188 1 91.38 364 ILE B O 1
ATOM 6763 N N . PHE B 1 365 ? -16.531 -15.641 -17.391 1 94 365 PHE B N 1
ATOM 6764 C CA . PHE B 1 365 ? -15.727 -15.633 -16.172 1 94 365 PHE B CA 1
ATOM 6765 C C . PHE B 1 365 ? -16.562 -15.227 -14.977 1 94 365 PHE B C 1
ATOM 6767 O O . PHE B 1 365 ? -17.438 -14.352 -15.086 1 94 365 PHE B O 1
ATOM 6774 N N . PRO B 1 366 ? -16.328 -15.867 -13.852 1 93.81 366 PRO B N 1
ATOM 6775 C CA . PRO B 1 366 ? -16.969 -15.383 -12.625 1 93.81 366 PRO B CA 1
ATOM 6776 C C . PRO B 1 366 ? -16.406 -14.047 -12.148 1 93.81 366 PRO B C 1
ATOM 6778 O O . PRO B 1 366 ? -15.305 -13.656 -12.562 1 93.81 366 PRO B O 1
ATOM 6781 N N . THR B 1 367 ? -17.188 -13.328 -11.406 1 91.19 367 THR B N 1
ATOM 6782 C CA . THR B 1 367 ? -16.734 -12.094 -10.773 1 91.19 367 THR B CA 1
ATOM 6783 C C . THR B 1 367 ? -16.406 -12.328 -9.305 1 91.19 367 THR B C 1
ATOM 6785 O O . THR B 1 367 ? -17.266 -12.742 -8.531 1 91.19 367 THR B O 1
ATOM 6788 N N . VAL B 1 368 ? -15.172 -12.125 -8.977 1 93.38 368 VAL B N 1
ATOM 6789 C CA . VAL B 1 368 ? -14.75 -12.336 -7.594 1 93.38 368 VAL B CA 1
ATOM 6790 C C . VAL B 1 368 ? -13.82 -11.211 -7.156 1 93.38 368 VAL B C 1
ATOM 6792 O O . VAL B 1 368 ? -12.836 -10.906 -7.844 1 93.38 368 VAL B O 1
ATOM 6795 N N . TRP B 1 369 ? -14.125 -10.57 -6.02 1 92.81 369 TRP B N 1
ATOM 6796 C CA . TRP B 1 369 ? -13.289 -9.516 -5.449 1 92.81 369 TRP B CA 1
ATOM 6797 C C . TRP B 1 369 ? -12.766 -9.922 -4.078 1 92.81 369 TRP B C 1
ATOM 6799 O O . TRP B 1 369 ? -13.531 -10.328 -3.203 1 92.81 369 TRP B O 1
ATOM 6809 N N . TYR B 1 370 ? -11.461 -9.812 -4 1 93.06 370 TYR B N 1
ATOM 6810 C CA . TYR B 1 370 ? -10.852 -10.117 -2.709 1 93.06 370 TYR B CA 1
ATOM 6811 C C . TYR B 1 370 ? -10.367 -8.844 -2.027 1 93.06 370 TYR B C 1
ATOM 6813 O O . TYR B 1 370 ? -10.297 -7.781 -2.652 1 93.06 370 TYR B O 1
ATOM 6821 N N . ARG B 1 371 ? -10.039 -8.945 -0.804 1 88.5 371 ARG B N 1
ATOM 6822 C CA . ARG B 1 371 ? -9.695 -7.789 0.019 1 88.5 371 ARG B CA 1
ATOM 6823 C C . ARG B 1 371 ? -8.258 -7.348 -0.229 1 88.5 371 ARG B C 1
ATOM 6825 O O . ARG B 1 371 ? -7.938 -6.164 -0.092 1 88.5 371 ARG B O 1
ATOM 6832 N N . SER B 1 372 ? -7.461 -8.367 -0.576 1 89.69 372 SER B N 1
ATOM 6833 C CA . SER B 1 372 ? -6.039 -8.055 -0.676 1 89.69 372 SER B CA 1
ATOM 6834 C C . SER B 1 372 ? -5.359 -8.898 -1.754 1 89.69 372 SER B C 1
ATOM 6836 O O . SER B 1 372 ? -5.895 -9.93 -2.172 1 89.69 372 SER B O 1
ATOM 6838 N N . ASN B 1 373 ? -4.203 -8.406 -2.201 1 89.56 373 ASN B N 1
ATOM 6839 C CA . ASN B 1 373 ? -3.414 -9.156 -3.17 1 89.56 373 ASN B CA 1
ATOM 6840 C C . ASN B 1 373 ? -2.943 -10.492 -2.594 1 89.56 373 ASN B C 1
ATOM 6842 O O . ASN B 1 373 ? -2.783 -11.469 -3.33 1 89.56 373 ASN B O 1
ATOM 6846 N N . ILE B 1 374 ? -2.74 -10.5 -1.302 1 92.94 374 ILE B N 1
ATOM 6847 C CA . ILE B 1 374 ? -2.32 -11.734 -0.651 1 92.94 374 ILE B CA 1
ATOM 6848 C C . ILE B 1 374 ? -3.406 -12.797 -0.804 1 92.94 374 ILE B C 1
ATOM 6850 O O . ILE B 1 374 ? -3.115 -13.953 -1.117 1 92.94 374 ILE B O 1
ATOM 6854 N N . GLU B 1 375 ? -4.633 -12.383 -0.599 1 94.19 375 GLU B N 1
ATOM 6855 C CA . GLU B 1 375 ? -5.75 -13.312 -0.754 1 94.19 375 GLU B CA 1
ATOM 6856 C C . GLU B 1 375 ? -5.875 -13.789 -2.199 1 94.19 375 GLU B C 1
ATOM 6858 O O . GLU B 1 375 ? -6.102 -14.969 -2.453 1 94.19 375 GLU B O 1
ATOM 6863 N N . VAL B 1 376 ? -5.691 -12.82 -3.102 1 95 376 VAL B N 1
ATOM 6864 C CA . VAL B 1 376 ? -5.781 -13.141 -4.523 1 95 376 VAL B CA 1
ATOM 6865 C C . VAL B 1 376 ? -4.727 -14.18 -4.883 1 95 376 VAL B C 1
ATOM 6867 O O . VAL B 1 376 ? -5.039 -15.211 -5.492 1 95 376 VAL B O 1
ATOM 6870 N N . THR B 1 377 ? -3.506 -13.969 -4.492 1 95.44 377 THR B N 1
ATOM 6871 C CA . THR B 1 377 ? -2.398 -14.867 -4.809 1 95.44 377 THR B CA 1
ATOM 6872 C C . THR B 1 377 ? -2.6 -16.234 -4.148 1 95.44 377 THR B C 1
ATOM 6874 O O . THR B 1 377 ? -2.371 -17.266 -4.773 1 95.44 377 THR B O 1
ATOM 6877 N N . THR B 1 378 ? -3.02 -16.188 -2.898 1 97.06 378 THR B N 1
ATOM 6878 C CA . THR B 1 378 ? -3.258 -17.422 -2.162 1 97.06 378 THR B CA 1
ATOM 6879 C C . THR B 1 378 ? -4.293 -18.281 -2.877 1 97.06 378 THR B C 1
ATOM 6881 O O . THR B 1 378 ? -4.082 -19.484 -3.066 1 97.06 378 THR B O 1
ATOM 6884 N N . MET B 1 379 ? -5.336 -17.688 -3.279 1 97 379 MET B N 1
ATOM 6885 C CA . MET B 1 379 ? -6.402 -18.406 -3.977 1 97 379 MET B CA 1
ATOM 6886 C C . MET B 1 379 ? -5.91 -18.938 -5.316 1 97 379 MET B C 1
ATOM 6888 O O . MET B 1 379 ? -6.16 -20.094 -5.66 1 97 379 MET B O 1
ATOM 6892 N N . GLN B 1 380 ? -5.238 -18.141 -6.008 1 97 380 GLN B N 1
ATOM 6893 C CA . GLN B 1 380 ? -4.797 -18.531 -7.348 1 97 380 GLN B CA 1
ATOM 6894 C C . GLN B 1 380 ? -3.789 -19.672 -7.289 1 97 380 GLN B C 1
ATOM 6896 O O . GLN B 1 380 ? -3.855 -20.609 -8.086 1 97 380 GLN B O 1
ATOM 6901 N N . PHE B 1 381 ? -2.844 -19.609 -6.402 1 97.69 381 PHE B N 1
ATOM 6902 C CA . PHE B 1 381 ? -1.847 -20.656 -6.285 1 97.69 381 PHE B CA 1
ATOM 6903 C C . PHE B 1 381 ? -2.502 -21.984 -5.898 1 97.69 381 PHE B C 1
ATOM 6905 O O . PHE B 1 381 ? -2.125 -23.047 -6.406 1 97.69 381 PHE B O 1
ATOM 6912 N N . SER B 1 382 ? -3.479 -21.906 -5.07 1 98 382 SER B N 1
ATOM 6913 C CA . SER B 1 382 ? -4.191 -23.109 -4.691 1 98 382 SER B CA 1
ATOM 6914 C C . SER B 1 382 ? -4.98 -23.688 -5.867 1 98 382 SER B C 1
ATOM 6916 O O . SER B 1 382 ? -5 -24.906 -6.078 1 98 382 SER B O 1
ATOM 6918 N N . LEU B 1 383 ? -5.648 -22.828 -6.578 1 97.75 383 LEU B N 1
ATOM 6919 C CA . LEU B 1 383 ? -6.414 -23.25 -7.742 1 97.75 383 LEU B CA 1
ATOM 6920 C C . LEU B 1 383 ? -5.504 -23.891 -8.789 1 97.75 383 LEU B C 1
ATOM 6922 O O . LEU B 1 383 ? -5.871 -24.891 -9.414 1 97.75 383 LEU B O 1
ATOM 6926 N N . LEU B 1 384 ? -4.352 -23.312 -8.977 1 97.75 384 LEU B N 1
ATOM 6927 C CA . LEU B 1 384 ? -3.385 -23.859 -9.93 1 97.75 384 LEU B CA 1
ATOM 6928 C C . LEU B 1 384 ? -2.9 -25.234 -9.492 1 97.75 384 LEU B C 1
ATOM 6930 O O . LEU B 1 384 ? -2.826 -26.156 -10.305 1 97.75 384 LEU B O 1
ATOM 6934 N N . ALA B 1 385 ? -2.584 -25.312 -8.211 1 98.5 385 ALA B N 1
ATOM 6935 C CA . ALA B 1 385 ? -2.154 -26.594 -7.684 1 98.5 385 ALA B CA 1
ATOM 6936 C C . ALA B 1 385 ? -3.236 -27.656 -7.879 1 98.5 385 ALA B C 1
ATOM 6938 O O . ALA B 1 385 ? -2.951 -28.766 -8.336 1 98.5 385 ALA B O 1
ATOM 6939 N N . LYS B 1 386 ? -4.418 -27.297 -7.578 1 98.19 386 LYS B N 1
ATOM 6940 C CA . LYS B 1 386 ? -5.547 -28.219 -7.727 1 98.19 386 LYS B CA 1
ATOM 6941 C C . LYS B 1 386 ? -5.73 -28.625 -9.188 1 98.19 386 LYS B C 1
ATOM 6943 O O . LYS B 1 386 ? -6.012 -29.781 -9.477 1 98.19 386 LYS B O 1
ATOM 6948 N N . SER B 1 387 ? -5.625 -27.703 -10.062 1 97.94 387 SER B N 1
ATOM 6949 C CA . SER B 1 387 ? -5.762 -28 -11.484 1 97.94 387 SER B CA 1
ATOM 6950 C C . SER B 1 387 ? -4.738 -29.031 -11.938 1 97.94 387 SER B C 1
ATOM 6952 O O . SER B 1 387 ? -5.074 -29.969 -12.68 1 97.94 387 SER B O 1
ATOM 6954 N N . VAL B 1 388 ? -3.529 -28.906 -11.469 1 97.25 388 VAL B N 1
ATOM 6955 C CA . VAL B 1 388 ? -2.465 -29.844 -11.844 1 97.25 388 VAL B CA 1
ATOM 6956 C C . VAL B 1 388 ? -2.748 -31.219 -11.25 1 97.25 388 VAL B C 1
ATOM 6958 O O . VAL B 1 388 ? -2.635 -32.219 -11.945 1 97.25 388 VAL B O 1
ATOM 6961 N N . LEU B 1 389 ? -3.146 -31.234 -9.992 1 97.25 389 LEU B N 1
ATOM 6962 C CA . LEU B 1 389 ? -3.381 -32.5 -9.305 1 97.25 389 LEU B CA 1
ATOM 6963 C C . LEU B 1 389 ? -4.547 -33.25 -9.93 1 97.25 389 LEU B C 1
ATOM 6965 O O . LEU B 1 389 ? -4.508 -34.469 -10.047 1 97.25 389 LEU B O 1
ATOM 6969 N N . VAL B 1 390 ? -5.551 -32.5 -10.336 1 96.19 390 VAL B N 1
ATOM 6970 C CA . VAL B 1 390 ? -6.727 -33.125 -10.945 1 96.19 390 VAL B CA 1
ATOM 6971 C C . VAL B 1 390 ? -6.391 -33.594 -12.367 1 96.19 390 VAL B C 1
ATOM 6973 O O . VAL B 1 390 ? -6.719 -34.688 -12.758 1 96.19 390 VAL B O 1
ATOM 6976 N N . ALA B 1 391 ? -5.75 -32.781 -13.117 1 94.69 391 ALA B N 1
ATOM 6977 C CA . ALA B 1 391 ? -5.457 -33.062 -14.516 1 94.69 391 ALA B CA 1
ATOM 6978 C C . ALA B 1 391 ? -4.488 -34.219 -14.656 1 94.69 391 ALA B C 1
ATOM 6980 O O . ALA B 1 391 ? -4.57 -35 -15.609 1 94.69 391 ALA B O 1
ATOM 6981 N N . GLU B 1 392 ? -3.543 -34.344 -13.711 1 93.69 392 GLU B N 1
ATOM 6982 C CA . GLU B 1 392 ? -2.467 -35.312 -13.859 1 93.69 392 GLU B CA 1
ATOM 6983 C C . GLU B 1 392 ? -2.65 -36.469 -12.898 1 93.69 392 GLU B C 1
ATOM 6985 O O . GLU B 1 392 ? -1.68 -37.125 -12.516 1 93.69 392 GLU B O 1
ATOM 6990 N N . ASN B 1 393 ? -3.842 -36.719 -12.492 1 91.5 393 ASN B N 1
ATOM 6991 C CA . ASN B 1 393 ? -4.129 -37.844 -11.617 1 91.5 393 ASN B CA 1
ATOM 6992 C C . ASN B 1 393 ? -3.613 -39.156 -12.195 1 91.5 393 ASN B C 1
ATOM 6994 O O . ASN B 1 393 ? -4.09 -39.594 -13.242 1 91.5 393 ASN B O 1
ATOM 6998 N N . PRO B 1 394 ? -2.656 -39.75 -11.531 1 89.69 394 PRO B N 1
ATOM 6999 C CA . PRO B 1 394 ? -2.062 -40.969 -12.07 1 89.69 394 PRO B CA 1
ATOM 7000 C C . PRO B 1 394 ? -3.064 -42.125 -12.164 1 89.69 394 PRO B C 1
ATOM 7002 O O . PRO B 1 394 ? -2.879 -43.031 -12.969 1 89.69 394 PRO B O 1
ATOM 7005 N N . GLN B 1 395 ? -4.121 -42.094 -11.438 1 83.25 395 GLN B N 1
ATOM 7006 C CA . GLN B 1 395 ? -5.125 -43.125 -11.445 1 83.25 395 GLN B CA 1
ATOM 7007 C C . GLN B 1 395 ? -5.895 -43.156 -12.758 1 83.25 395 GLN B C 1
ATOM 7009 O O . GLN B 1 395 ? -6.457 -44.188 -13.141 1 83.25 395 GLN B O 1
ATOM 7014 N N . LEU B 1 396 ? -5.938 -42 -13.391 1 82.69 396 LEU B N 1
ATOM 7015 C CA . LEU B 1 396 ? -6.629 -41.938 -14.68 1 82.69 396 LEU B CA 1
ATOM 7016 C C . LEU B 1 396 ? -5.852 -42.688 -15.758 1 82.69 396 LEU B C 1
ATOM 7018 O O . LEU B 1 396 ? -6.449 -43.281 -16.672 1 82.69 396 LEU B O 1
ATOM 7022 N N . LYS B 1 397 ? -4.57 -42.688 -15.695 1 74.25 397 LYS B N 1
ATOM 7023 C CA . LYS B 1 397 ? -3.725 -43.375 -16.672 1 74.25 397 LYS B CA 1
ATOM 7024 C C . LYS B 1 397 ? -3.611 -44.844 -16.375 1 74.25 397 LYS B C 1
ATOM 7026 O O . LYS B 1 397 ? -3.52 -45.656 -17.297 1 74.25 397 LYS B O 1
ATOM 7031 N N . LEU B 1 398 ? -3.604 -45.188 -15.117 1 68.31 398 LEU B N 1
ATOM 7032 C CA . LEU B 1 398 ? -3.387 -46.562 -14.711 1 68.31 398 LEU B CA 1
ATOM 7033 C C . LEU B 1 398 ? -4.594 -47.438 -15.062 1 68.31 398 LEU B C 1
ATOM 7035 O O . LEU B 1 398 ? -4.438 -48.562 -15.516 1 68.31 398 LEU B O 1
ATOM 7039 N N . TYR B 1 399 ? -5.793 -46.938 -14.82 1 61.38 399 TYR B N 1
ATOM 7040 C CA . TYR B 1 399 ? -6.949 -47.812 -14.953 1 61.38 399 TYR B CA 1
ATOM 7041 C C . TYR B 1 399 ? -7.637 -47.594 -16.297 1 61.38 399 TYR B C 1
ATOM 7043 O O . TYR B 1 399 ? -8.781 -48.031 -16.484 1 61.38 399 TYR B O 1
ATOM 7051 N N . SER B 1 400 ? -6.828 -47.25 -17.312 1 65.56 400 SER B N 1
ATOM 7052 C CA . SER B 1 400 ? -7.473 -47.031 -18.609 1 65.56 400 SER B CA 1
ATOM 7053 C C . SER B 1 400 ? -8.812 -46.312 -18.438 1 65.56 400 SER B C 1
ATOM 7055 O O . SER B 1 400 ? -9.867 -46.906 -18.625 1 65.56 400 SER B O 1
ATOM 7057 N N . ALA B 1 401 ? -8.773 -45.219 -17.828 1 69.12 401 ALA B N 1
ATOM 7058 C CA . ALA B 1 401 ? -9.977 -44.469 -17.516 1 69.12 401 ALA B CA 1
ATOM 7059 C C . ALA B 1 401 ? -10.844 -44.25 -18.766 1 69.12 401 ALA B C 1
ATOM 7061 O O . ALA B 1 401 ? -10.328 -44.219 -19.891 1 69.12 401 ALA B O 1
ATOM 7062 N N . SER B 1 402 ? -12.109 -44.469 -18.562 1 79 402 SER B N 1
ATOM 7063 C CA . SER B 1 402 ? -13.094 -44.281 -19.625 1 79 402 SER B CA 1
ATOM 7064 C C . SER B 1 402 ? -13.016 -42.875 -20.203 1 79 402 SER B C 1
ATOM 7066 O O . SER B 1 402 ? -12.461 -41.969 -19.578 1 79 402 SER B O 1
ATOM 7068 N N . ARG B 1 403 ? -13.367 -42.781 -21.391 1 81.25 403 ARG B N 1
ATOM 7069 C CA . ARG B 1 403 ? -13.445 -41.5 -22.047 1 81.25 403 ARG B CA 1
ATOM 7070 C C . ARG B 1 403 ? -14.297 -40.531 -21.25 1 81.25 403 ARG B C 1
ATOM 7072 O O . ARG B 1 403 ? -14.008 -39.312 -21.203 1 81.25 403 ARG B O 1
ATOM 7079 N N . SER B 1 404 ? -15.289 -41.094 -20.625 1 83.81 404 SER B N 1
ATOM 7080 C CA . SER B 1 404 ? -16.172 -40.25 -19.812 1 83.81 404 SER B CA 1
ATOM 7081 C C . SER B 1 404 ? -15.438 -39.688 -18.609 1 83.81 404 SER B C 1
ATOM 7083 O O . SER B 1 404 ? -15.656 -38.531 -18.25 1 83.81 404 SER B O 1
ATOM 7085 N N . SER B 1 405 ? -14.609 -40.469 -18.031 1 85.12 405 SER B N 1
ATOM 7086 C CA . SER B 1 405 ? -13.82 -40.031 -16.891 1 85.12 405 SER B CA 1
ATOM 7087 C C . SER B 1 405 ? -12.867 -38.906 -17.297 1 85.12 405 SER B C 1
ATOM 7089 O O . SER B 1 405 ? -12.688 -37.938 -16.562 1 85.12 405 SER B O 1
ATOM 7091 N N . TRP B 1 406 ? -12.336 -39.062 -18.422 1 87.56 406 TRP B N 1
ATOM 7092 C CA . TRP B 1 406 ? -11.43 -38.031 -18.953 1 87.56 406 TRP B CA 1
ATOM 7093 C C . TRP B 1 406 ? -12.18 -36.75 -19.219 1 87.56 406 TRP B C 1
ATOM 7095 O O . TRP B 1 406 ? -11.672 -35.656 -18.922 1 87.56 406 TRP B O 1
ATOM 7105 N N . ARG B 1 407 ? -13.32 -36.875 -19.719 1 89.44 407 ARG B N 1
ATOM 7106 C CA . ARG B 1 407 ? -14.125 -35.688 -20.016 1 89.44 407 ARG B CA 1
ATOM 7107 C C . ARG B 1 407 ? -14.492 -34.969 -18.734 1 89.44 407 ARG B C 1
ATOM 7109 O O . ARG B 1 407 ? -14.531 -33.719 -18.703 1 89.44 407 ARG B O 1
ATOM 7116 N N . LEU B 1 408 ? -14.727 -35.719 -17.734 1 91.44 408 LEU B N 1
ATOM 7117 C CA . LEU B 1 408 ? -15.062 -35.125 -16.453 1 91.44 408 LEU B CA 1
ATOM 7118 C C . LEU B 1 408 ? -13.875 -34.344 -15.883 1 91.44 408 LEU B C 1
ATOM 7120 O O . LEU B 1 408 ? -14.039 -33.25 -15.344 1 91.44 408 LEU B O 1
ATOM 7124 N N . VAL B 1 409 ? -12.711 -34.969 -15.961 1 92.75 409 VAL B N 1
ATOM 7125 C CA . VAL B 1 409 ? -11.492 -34.344 -15.477 1 92.75 409 VAL B CA 1
ATOM 7126 C C . VAL B 1 409 ? -11.203 -33.062 -16.281 1 92.75 409 VAL B C 1
ATOM 7128 O O . VAL B 1 409 ? -10.867 -32.031 -15.711 1 92.75 409 VAL B O 1
ATOM 7131 N N . GLU B 1 410 ? -11.344 -33.125 -17.547 1 93.31 410 GLU B N 1
ATOM 7132 C CA . GLU B 1 410 ? -11.125 -31.984 -18.422 1 93.31 410 GLU B CA 1
ATOM 7133 C C . GLU B 1 410 ? -12.086 -30.844 -18.078 1 93.31 410 GLU B C 1
ATOM 7135 O O . GLU B 1 410 ? -11.688 -29.688 -18.047 1 93.31 410 GLU B O 1
ATOM 7140 N N . ASN B 1 411 ? -13.281 -31.219 -17.812 1 94.44 411 ASN B N 1
ATOM 7141 C CA . ASN B 1 411 ? -14.273 -30.219 -17.438 1 94.44 411 ASN B CA 1
ATOM 7142 C C . ASN B 1 411 ? -13.938 -29.562 -16.109 1 94.44 411 ASN B C 1
ATOM 7144 O O . ASN B 1 411 ? -14.102 -28.344 -15.945 1 94.44 411 ASN B O 1
ATOM 7148 N N . GLU B 1 412 ? -13.555 -30.344 -15.203 1 95.62 412 GLU B N 1
ATOM 7149 C CA . GLU B 1 412 ? -13.203 -29.812 -13.891 1 95.62 412 GLU B CA 1
ATOM 7150 C C . GLU B 1 412 ? -12.023 -28.859 -13.984 1 95.62 412 GLU B C 1
ATOM 7152 O O . GLU B 1 412 ? -12.031 -27.781 -13.367 1 95.62 412 GLU B O 1
ATOM 7157 N N . VAL B 1 413 ? -11.008 -29.25 -14.711 1 96.69 413 VAL B N 1
ATOM 7158 C CA . VAL B 1 413 ? -9.828 -28.406 -14.883 1 96.69 413 VAL B CA 1
ATOM 7159 C C . VAL B 1 413 ? -10.211 -27.125 -15.602 1 96.69 413 VAL B C 1
ATOM 7161 O O . VAL B 1 413 ? -9.734 -26.031 -15.242 1 96.69 413 VAL B O 1
ATOM 7164 N N . ARG B 1 414 ? -11.07 -27.203 -16.578 1 95.56 414 ARG B N 1
ATOM 7165 C CA . ARG B 1 414 ? -11.539 -26.016 -17.297 1 95.56 414 ARG B CA 1
ATOM 7166 C C . ARG B 1 414 ? -12.219 -25.047 -16.344 1 95.56 414 ARG B C 1
ATOM 7168 O O . ARG B 1 414 ? -11.961 -23.844 -16.391 1 95.56 414 ARG B O 1
ATOM 7175 N N . LEU B 1 415 ? -13.031 -25.594 -15.484 1 94.88 415 LEU B N 1
ATOM 7176 C CA . LEU B 1 415 ? -13.742 -24.75 -14.531 1 94.88 415 LEU B CA 1
ATOM 7177 C C . LEU B 1 415 ? -12.773 -24.062 -13.578 1 94.88 415 LEU B C 1
ATOM 7179 O O . LEU B 1 415 ? -12.961 -22.891 -13.227 1 94.88 415 LEU B O 1
ATOM 7183 N N . LEU B 1 416 ? -11.781 -24.75 -13.18 1 96.69 416 LEU B N 1
ATOM 7184 C CA . LEU B 1 416 ? -10.766 -24.172 -12.297 1 96.69 416 LEU B CA 1
ATOM 7185 C C . LEU B 1 416 ? -10.008 -23.062 -13 1 96.69 416 LEU B C 1
ATOM 7187 O O . LEU B 1 416 ? -9.734 -22.016 -12.398 1 96.69 416 LEU B O 1
ATOM 7191 N N . LEU B 1 417 ? -9.695 -23.281 -14.258 1 95.88 417 LEU B N 1
ATOM 7192 C CA . LEU B 1 417 ? -8.969 -22.281 -15.023 1 95.88 417 LEU B CA 1
ATOM 7193 C C . LEU B 1 417 ? -9.836 -21.047 -15.273 1 95.88 417 LEU B C 1
ATOM 7195 O O . LEU B 1 417 ? -9.336 -19.922 -15.305 1 95.88 417 LEU B O 1
ATOM 7199 N N . LEU B 1 418 ? -11.125 -21.266 -15.477 1 95.25 418 LEU B N 1
ATOM 7200 C CA . LEU B 1 418 ? -12.047 -20.156 -15.633 1 95.25 418 LEU B CA 1
ATOM 7201 C C . LEU B 1 418 ? -12.125 -19.328 -14.352 1 95.25 418 LEU B C 1
ATOM 7203 O O . LEU B 1 418 ? -12.156 -18.094 -14.406 1 95.25 418 LEU B O 1
ATOM 7207 N N . GLU B 1 419 ? -12.141 -20.016 -13.258 1 95.69 419 GLU B N 1
ATOM 7208 C CA . GLU B 1 419 ? -12.141 -19.328 -11.977 1 95.69 419 GLU B CA 1
ATOM 7209 C C . GLU B 1 419 ? -10.852 -18.516 -11.781 1 95.69 419 GLU B C 1
ATOM 7211 O O . GLU B 1 419 ? -10.891 -17.375 -11.32 1 95.69 419 GLU B O 1
ATOM 7216 N N . GLN B 1 420 ? -9.75 -19.141 -12.133 1 95.38 420 GLN B N 1
ATOM 7217 C CA . GLN B 1 420 ? -8.453 -18.484 -12.055 1 95.38 420 GLN B CA 1
ATOM 7218 C C . GLN B 1 420 ? -8.43 -17.219 -12.914 1 95.38 420 GLN B C 1
ATOM 7220 O O . GLN B 1 420 ? -7.941 -16.172 -12.469 1 95.38 420 GLN B O 1
ATOM 7225 N N . SER B 1 421 ? -8.914 -17.375 -14.094 1 94.25 421 SER B N 1
ATOM 7226 C CA . SER B 1 421 ? -8.945 -16.234 -15.023 1 94.25 421 SER B CA 1
ATOM 7227 C C . SER B 1 421 ? -9.898 -15.156 -14.531 1 94.25 421 SER B C 1
ATOM 7229 O O . SER B 1 421 ? -9.594 -13.961 -14.648 1 94.25 421 SER B O 1
ATOM 7231 N N . GLY B 1 422 ? -11.047 -15.562 -14.023 1 94.19 422 GLY B N 1
ATOM 7232 C CA . GLY B 1 422 ? -11.977 -14.602 -13.445 1 94.19 422 GLY B CA 1
ATOM 7233 C C . GLY B 1 422 ? -11.383 -13.789 -12.312 1 94.19 422 GLY B C 1
ATOM 7234 O O . GLY B 1 422 ? -11.555 -12.57 -12.25 1 94.19 422 GLY B O 1
ATOM 7235 N N . ILE B 1 423 ? -10.633 -14.398 -11.414 1 95.12 423 ILE B N 1
ATOM 7236 C CA . ILE B 1 423 ? -9.969 -13.727 -10.305 1 95.12 423 ILE B CA 1
ATOM 7237 C C . ILE B 1 423 ? -8.969 -12.703 -10.836 1 95.12 423 ILE B C 1
ATOM 7239 O O . ILE B 1 423 ? -8.914 -11.57 -10.352 1 95.12 423 ILE B O 1
ATOM 7243 N N . ALA B 1 424 ? -8.227 -13.086 -11.82 1 93 424 ALA B N 1
ATOM 7244 C CA . ALA B 1 424 ? -7.207 -12.211 -12.398 1 93 424 ALA B CA 1
ATOM 7245 C C . ALA B 1 424 ? -7.844 -10.977 -13.023 1 93 424 ALA B C 1
ATOM 7247 O O . ALA B 1 424 ? -7.359 -9.859 -12.844 1 93 424 ALA B O 1
ATOM 7248 N N . LEU B 1 425 ? -8.914 -11.133 -13.703 1 89.44 425 LEU B N 1
ATOM 7249 C CA . LEU B 1 425 ? -9.57 -10.047 -14.43 1 89.44 425 LEU B CA 1
ATOM 7250 C C . LEU B 1 425 ? -10.258 -9.086 -13.461 1 89.44 425 LEU B C 1
ATOM 7252 O O . LEU B 1 425 ? -10.344 -7.887 -13.734 1 89.44 425 LEU B O 1
ATOM 7256 N N . CYS B 1 426 ? -10.688 -9.609 -12.352 1 89.62 426 CYS B N 1
ATOM 7257 C CA . CYS B 1 426 ? -11.492 -8.812 -11.43 1 89.62 426 CYS B CA 1
ATOM 7258 C C . CYS B 1 426 ? -10.617 -8.109 -10.398 1 89.62 426 CYS B C 1
ATOM 7260 O O . CYS B 1 426 ? -11.102 -7.301 -9.609 1 89.62 426 CYS B O 1
ATOM 7262 N N . ASN B 1 427 ? -9.422 -8.352 -10.352 1 87.19 427 ASN B N 1
ATOM 7263 C CA . ASN B 1 427 ? -8.508 -7.727 -9.398 1 87.19 427 ASN B CA 1
ATOM 7264 C C . ASN B 1 427 ? -7.324 -7.07 -10.109 1 87.19 427 ASN B C 1
ATOM 7266 O O . ASN B 1 427 ? -6.18 -7.492 -9.938 1 87.19 427 ASN B O 1
ATOM 7270 N N . PRO B 1 428 ? -7.602 -5.934 -10.773 1 77.25 428 PRO B N 1
ATOM 7271 C CA . PRO B 1 428 ? -6.574 -5.281 -11.594 1 77.25 428 PRO B CA 1
ATOM 7272 C C . PRO B 1 428 ? -5.453 -4.68 -10.75 1 77.25 428 PRO B C 1
ATOM 7274 O O . PRO B 1 428 ? -4.363 -4.418 -11.266 1 77.25 428 PRO B O 1
ATOM 7277 N N . ALA B 1 429 ? -5.703 -4.496 -9.539 1 76 429 ALA B N 1
ATOM 7278 C CA . ALA B 1 429 ? -4.672 -3.949 -8.656 1 76 429 ALA B CA 1
ATOM 7279 C C . ALA B 1 429 ? -3.559 -4.965 -8.422 1 76 429 ALA B C 1
ATOM 7281 O O . ALA B 1 429 ? -2.516 -4.633 -7.859 1 76 429 ALA B O 1
ATOM 7282 N N . SER B 1 430 ? -3.789 -6.164 -8.914 1 80.88 430 SER B N 1
ATOM 7283 C CA . SER B 1 430 ? -2.795 -7.227 -8.805 1 80.88 430 SER B CA 1
ATOM 7284 C C . SER B 1 430 ? -2.328 -7.691 -10.18 1 80.88 430 SER B C 1
ATOM 7286 O O . SER B 1 430 ? -2.713 -8.766 -10.641 1 80.88 430 SER B O 1
ATOM 7288 N N . PRO B 1 431 ? -1.418 -6.977 -10.742 1 75.62 431 PRO B N 1
ATOM 7289 C CA . PRO B 1 431 ? -0.974 -7.355 -12.086 1 75.62 431 PRO B CA 1
ATOM 7290 C C . PRO B 1 431 ? -0.415 -8.773 -12.141 1 75.62 431 PRO B C 1
ATOM 7292 O O . PRO B 1 431 ? -0.661 -9.5 -13.109 1 75.62 431 PRO B O 1
ATOM 7295 N N . PRO B 1 432 ? 0.226 -9.25 -11.102 1 84.19 432 PRO B N 1
ATOM 7296 C CA . PRO B 1 432 ? 0.734 -10.625 -11.148 1 84.19 432 PRO B CA 1
ATOM 7297 C C . PRO B 1 432 ? -0.381 -11.656 -11.258 1 84.19 432 PRO B C 1
ATOM 7299 O O . PRO B 1 432 ? -0.128 -12.805 -11.641 1 84.19 432 PRO B O 1
ATOM 7302 N N . ALA B 1 433 ? -1.55 -11.258 -10.906 1 90.75 433 ALA B N 1
ATOM 7303 C CA . ALA B 1 433 ? -2.668 -12.195 -10.977 1 90.75 433 ALA B CA 1
ATOM 7304 C C . ALA B 1 433 ? -2.881 -12.688 -12.406 1 90.75 433 ALA B C 1
ATOM 7306 O O . ALA B 1 433 ? -3.238 -13.844 -12.625 1 90.75 433 ALA B O 1
ATOM 7307 N N . LEU B 1 434 ? -2.656 -11.828 -13.359 1 87.94 434 LEU B N 1
ATOM 7308 C CA . LEU B 1 434 ? -2.799 -12.211 -14.766 1 87.94 434 LEU B CA 1
ATOM 7309 C C . LEU B 1 434 ? -1.719 -13.211 -15.164 1 87.94 434 LEU B C 1
ATOM 7311 O O . LEU B 1 434 ? -1.974 -14.125 -15.953 1 87.94 434 LEU B O 1
ATOM 7315 N N . VAL B 1 435 ? -0.528 -13.055 -14.633 1 84.94 435 VAL B N 1
ATOM 7316 C CA . VAL B 1 435 ? 0.566 -13.992 -14.891 1 84.94 435 VAL B CA 1
ATOM 7317 C C . VAL B 1 435 ? 0.211 -15.367 -14.344 1 84.94 435 VAL B C 1
ATOM 7319 O O . VAL B 1 435 ? 0.401 -16.375 -15.023 1 84.94 435 VAL B O 1
ATOM 7322 N N . HIS B 1 436 ? -0.314 -15.406 -13.156 1 91.56 436 HIS B N 1
ATOM 7323 C CA . HIS B 1 436 ? -0.685 -16.672 -12.531 1 91.56 436 HIS B CA 1
ATOM 7324 C C . HIS B 1 436 ? -1.767 -17.391 -13.328 1 91.56 436 HIS B C 1
ATOM 7326 O O . HIS B 1 436 ? -1.742 -18.609 -13.453 1 91.56 436 HIS B O 1
ATOM 7332 N N . ALA B 1 437 ? -2.711 -16.594 -13.828 1 92.06 437 ALA B N 1
ATOM 7333 C CA . ALA B 1 437 ? -3.75 -17.188 -14.664 1 92.06 437 ALA B CA 1
ATOM 7334 C C . ALA B 1 437 ? -3.154 -17.781 -15.938 1 92.06 437 ALA B C 1
ATOM 7336 O O . ALA B 1 437 ? -3.584 -18.844 -16.391 1 92.06 437 ALA B O 1
ATOM 7337 N N . ALA B 1 438 ? -2.176 -17.172 -16.453 1 87.88 438 ALA B N 1
ATOM 7338 C CA . ALA B 1 438 ? -1.536 -17.609 -17.688 1 87.88 438 ALA B CA 1
ATOM 7339 C C . ALA B 1 438 ? -0.814 -18.938 -17.484 1 87.88 438 ALA B C 1
ATOM 7341 O O . ALA B 1 438 ? -0.704 -19.734 -18.422 1 87.88 438 ALA B O 1
ATOM 7342 N N . PHE B 1 439 ? -0.318 -19.172 -16.281 1 90.62 439 PHE B N 1
ATOM 7343 C CA . PHE B 1 439 ? 0.336 -20.453 -15.992 1 90.62 439 PHE B CA 1
ATOM 7344 C C . PHE B 1 439 ? -0.586 -21.609 -16.312 1 90.62 439 PHE B C 1
ATOM 7346 O O . PHE B 1 439 ? -0.191 -22.562 -17 1 90.62 439 PHE B O 1
ATOM 7353 N N . GLY B 1 440 ? -1.79 -21.5 -15.789 1 92.06 440 GLY B N 1
ATOM 7354 C CA . GLY B 1 440 ? -2.756 -22.562 -16.016 1 92.06 440 GLY B CA 1
ATOM 7355 C C . GLY B 1 440 ? -3.133 -22.719 -17.484 1 92.06 440 GLY B C 1
ATOM 7356 O O . GLY B 1 440 ? -3.24 -23.844 -17.984 1 92.06 440 GLY B O 1
ATOM 7357 N N . ILE B 1 441 ? -3.281 -21.625 -18.125 1 90.12 441 ILE B N 1
ATOM 7358 C CA . ILE B 1 441 ? -3.67 -21.625 -19.531 1 90.12 441 ILE B CA 1
ATOM 7359 C C . ILE B 1 441 ? -2.549 -22.234 -20.375 1 90.12 441 ILE B C 1
ATOM 7361 O O . ILE B 1 441 ? -2.811 -22.953 -21.344 1 90.12 441 ILE B O 1
ATOM 7365 N N . GLN B 1 442 ? -1.359 -21.953 -20.016 1 87.25 442 GLN B N 1
ATOM 7366 C CA . GLN B 1 442 ? -0.203 -22.469 -20.75 1 87.25 442 GLN B CA 1
ATOM 7367 C C . GLN B 1 442 ? -0.132 -23.984 -20.672 1 87.25 442 GLN B C 1
ATOM 7369 O O . GLN B 1 442 ? 0.203 -24.641 -21.656 1 87.25 442 GLN B O 1
ATOM 7374 N N . VAL B 1 443 ? -0.426 -24.516 -19.594 1 91.25 443 VAL B N 1
ATOM 7375 C CA . VAL B 1 443 ? -0.259 -25.953 -19.391 1 91.25 443 VAL B CA 1
ATOM 7376 C C . VAL B 1 443 ? -1.494 -26.703 -19.891 1 91.25 443 VAL B C 1
ATOM 7378 O O . VAL B 1 443 ? -1.38 -27.766 -20.484 1 91.25 443 VAL B O 1
ATOM 7381 N N . TYR B 1 444 ? -2.701 -26.109 -19.734 1 92.81 444 TYR B N 1
ATOM 7382 C CA . TYR B 1 444 ? -3.918 -26.875 -19.984 1 92.81 444 TYR B CA 1
ATOM 7383 C C . TYR B 1 444 ? -4.859 -26.109 -20.906 1 92.81 444 TYR B C 1
ATOM 7385 O O . TYR B 1 444 ? -6.059 -26.391 -20.969 1 92.81 444 TYR B O 1
ATOM 7393 N N . GLY B 1 445 ? -4.43 -25.156 -21.609 1 89.44 445 GLY B N 1
ATOM 7394 C CA . GLY B 1 445 ? -5.25 -24.391 -22.547 1 89.44 445 GLY B CA 1
ATOM 7395 C C . GLY B 1 445 ? -5.938 -25.25 -23.578 1 89.44 445 GLY B C 1
ATOM 7396 O O . GLY B 1 445 ? -6.988 -24.875 -24.109 1 89.44 445 GLY B O 1
ATOM 7397 N N . GLU B 1 446 ? -5.426 -26.406 -23.828 1 89 446 GLU B N 1
ATOM 7398 C CA . GLU B 1 446 ? -5.941 -27.297 -24.859 1 89 446 GLU B CA 1
ATOM 7399 C C . GLU B 1 446 ? -7.273 -27.906 -24.438 1 89 446 GLU B C 1
ATOM 7401 O O . GLU B 1 446 ? -8.031 -28.406 -25.266 1 89 446 GLU B O 1
ATOM 7406 N N . PHE B 1 447 ? -7.555 -27.859 -23.188 1 91.88 447 PHE B N 1
ATOM 7407 C CA . PHE B 1 447 ? -8.805 -28.422 -22.688 1 91.88 447 PHE B CA 1
ATOM 7408 C C . PHE B 1 447 ? -9.992 -27.578 -23.109 1 91.88 447 PHE B C 1
ATOM 7410 O O . PHE B 1 447 ? -11.141 -28.031 -23.047 1 91.88 447 PHE B O 1
ATOM 7417 N N . PHE B 1 448 ? -9.68 -26.328 -23.516 1 91.56 448 PHE B N 1
ATOM 7418 C CA . PHE B 1 448 ? -10.75 -25.469 -23.984 1 91.56 448 PHE B CA 1
ATOM 7419 C C . PHE B 1 448 ? -11.086 -25.766 -25.453 1 91.56 448 PHE B C 1
ATOM 7421 O O . PHE B 1 448 ? -10.336 -25.375 -26.344 1 91.56 448 PHE B O 1
ATOM 7428 N N . THR B 1 449 ? -12.203 -26.422 -25.641 1 88.5 449 THR B N 1
ATOM 7429 C CA . THR B 1 449 ? -12.586 -26.828 -26.984 1 88.5 449 THR B CA 1
ATOM 7430 C C . THR B 1 449 ? -13.688 -25.922 -27.531 1 88.5 449 THR B C 1
ATOM 7432 O O . THR B 1 449 ? -13.828 -25.766 -28.75 1 88.5 449 THR B O 1
ATOM 7435 N N . ASP B 1 450 ? -14.484 -25.391 -26.672 1 89.12 450 ASP B N 1
ATOM 7436 C CA . ASP B 1 450 ? -15.539 -24.469 -27.078 1 89.12 450 ASP B CA 1
ATOM 7437 C C . ASP B 1 450 ? -14.953 -23.156 -27.594 1 89.12 450 ASP B C 1
ATOM 7439 O O . ASP B 1 450 ? -14.086 -22.562 -26.938 1 89.12 450 ASP B O 1
ATOM 7443 N N . GLN B 1 451 ? -15.445 -22.703 -28.703 1 87.94 451 GLN B N 1
ATOM 7444 C CA . GLN B 1 451 ? -14.891 -21.531 -29.375 1 87.94 451 GLN B CA 1
ATOM 7445 C C . GLN B 1 451 ? -15.117 -20.281 -28.531 1 87.94 451 GLN B C 1
ATOM 7447 O O . GLN B 1 451 ? -14.273 -19.391 -28.5 1 87.94 451 GLN B O 1
ATOM 7452 N N . TYR B 1 452 ? -16.25 -20.203 -27.906 1 86.94 452 TYR B N 1
ATOM 7453 C CA . TYR B 1 452 ? -16.547 -19.031 -27.094 1 86.94 452 TYR B CA 1
ATOM 7454 C C . TYR B 1 452 ? -15.617 -18.953 -25.891 1 86.94 452 TYR B C 1
ATOM 7456 O O . TYR B 1 452 ? -15.109 -17.875 -25.562 1 86.94 452 TYR B O 1
ATOM 7464 N N . GLU B 1 453 ? -15.391 -20.078 -25.328 1 89.56 453 GLU B N 1
ATOM 7465 C CA . GLU B 1 453 ? -14.469 -20.125 -24.203 1 89.56 453 GLU B CA 1
ATOM 7466 C C . GLU B 1 453 ? -13.039 -19.828 -24.641 1 89.56 453 GLU B C 1
ATOM 7468 O O . GLU B 1 453 ? -12.297 -19.141 -23.953 1 89.56 453 GLU B O 1
ATOM 7473 N N . ARG B 1 454 ? -12.664 -20.328 -25.75 1 89.12 454 ARG B N 1
ATOM 7474 C CA . ARG B 1 454 ? -11.32 -20.109 -26.266 1 89.12 454 ARG B CA 1
ATOM 7475 C C . ARG B 1 454 ? -11.078 -18.625 -26.562 1 89.12 454 ARG B C 1
ATOM 7477 O O . ARG B 1 454 ? -10.008 -18.094 -26.266 1 89.12 454 ARG B O 1
ATOM 7484 N N . ARG B 1 455 ? -12.094 -18.016 -27.078 1 87.56 455 ARG B N 1
ATOM 7485 C CA . ARG B 1 455 ? -11.984 -16.594 -27.344 1 87.56 455 ARG B CA 1
ATOM 7486 C C . ARG B 1 455 ? -11.867 -15.789 -26.062 1 87.56 455 ARG B C 1
ATOM 7488 O O . ARG B 1 455 ? -11.125 -14.805 -26 1 87.56 455 ARG B O 1
ATOM 7495 N N . ALA B 1 456 ? -12.594 -16.188 -25.094 1 89.31 456 ALA B N 1
ATOM 7496 C CA . ALA B 1 456 ? -12.547 -15.516 -23.797 1 89.31 456 ALA B CA 1
ATOM 7497 C C . ALA B 1 456 ? -11.164 -15.648 -23.156 1 89.31 456 ALA B C 1
ATOM 7499 O O . ALA B 1 456 ? -10.617 -14.672 -22.641 1 89.31 456 ALA B O 1
ATOM 7500 N N . ILE B 1 457 ? -10.617 -16.828 -23.25 1 89.69 457 ILE B N 1
ATOM 7501 C CA . ILE B 1 457 ? -9.305 -17.078 -22.672 1 89.69 457 ILE B CA 1
ATOM 7502 C C . ILE B 1 457 ? -8.25 -16.281 -23.422 1 89.69 457 ILE B C 1
ATOM 7504 O O . ILE B 1 457 ? -7.293 -15.781 -22.828 1 89.69 457 ILE B O 1
ATOM 7508 N N . ARG B 1 458 ? -8.438 -16.172 -24.703 1 85.69 458 ARG B N 1
ATOM 7509 C CA . ARG B 1 458 ? -7.527 -15.383 -25.516 1 85.69 458 ARG B CA 1
ATOM 7510 C C . ARG B 1 458 ? -7.5 -13.93 -25.047 1 85.69 458 ARG B C 1
ATOM 7512 O O . ARG B 1 458 ? -6.445 -13.289 -25.047 1 85.69 458 ARG B O 1
ATOM 7519 N N . THR B 1 459 ? -8.641 -13.445 -24.672 1 83.75 459 THR B N 1
ATOM 7520 C CA . THR B 1 459 ? -8.727 -12.07 -24.188 1 83.75 459 THR B CA 1
ATOM 7521 C C . THR B 1 459 ? -7.918 -11.898 -22.906 1 83.75 459 THR B C 1
ATOM 7523 O O . THR B 1 459 ? -7.324 -10.844 -22.672 1 83.75 459 THR B O 1
ATOM 7526 N N . VAL B 1 460 ? -7.926 -12.891 -22.094 1 85.12 460 VAL B N 1
ATOM 7527 C CA . VAL B 1 460 ? -7.152 -12.852 -20.859 1 85.12 460 VAL B CA 1
ATOM 7528 C C . VAL B 1 460 ? -5.664 -12.773 -21.172 1 85.12 460 VAL B C 1
ATOM 7530 O O . VAL B 1 460 ? -4.93 -11.992 -20.578 1 85.12 460 VAL B O 1
ATOM 7533 N N . VAL B 1 461 ? -5.238 -13.492 -22.141 1 82.69 461 VAL B N 1
ATOM 7534 C CA . VAL B 1 461 ? -3.834 -13.547 -22.547 1 82.69 461 VAL B CA 1
ATOM 7535 C C . VAL B 1 461 ? -3.43 -12.227 -23.188 1 82.69 461 VAL B C 1
ATOM 7537 O O . VAL B 1 461 ? -2.32 -11.734 -22.969 1 82.69 461 VAL B O 1
ATOM 7540 N N . GLU B 1 462 ? -4.336 -11.617 -23.859 1 78.62 462 GLU B N 1
ATOM 7541 C CA . GLU B 1 462 ? -4.07 -10.32 -24.469 1 78.62 462 GLU B CA 1
ATOM 7542 C C . GLU B 1 462 ? -3.932 -9.227 -23.422 1 78.62 462 GLU B C 1
ATOM 7544 O O . GLU B 1 462 ? -3.082 -8.344 -23.547 1 78.62 462 GLU B O 1
ATOM 7549 N N . LYS B 1 463 ? -4.746 -9.289 -22.484 1 78.62 463 LYS B N 1
ATOM 7550 C CA . LYS B 1 463 ? -4.648 -8.32 -21.391 1 78.62 463 LYS B CA 1
ATOM 7551 C C . LYS B 1 463 ? -3.312 -8.43 -20.672 1 78.62 463 LYS B C 1
ATOM 7553 O O . LYS B 1 463 ? -2.727 -7.426 -20.266 1 78.62 463 LYS B O 1
ATOM 7558 N N . TYR B 1 464 ? -2.994 -9.625 -20.547 1 75.88 464 TYR B N 1
ATOM 7559 C CA . TYR B 1 464 ? -1.688 -9.891 -19.953 1 75.88 464 TYR B CA 1
ATOM 7560 C C . TYR B 1 464 ? -0.575 -9.258 -20.781 1 75.88 464 TYR B C 1
ATOM 7562 O O . TYR B 1 464 ? 0.331 -8.625 -20.234 1 75.88 464 TYR B O 1
ATOM 7570 N N . ARG B 1 465 ? -0.631 -9.391 -22.016 1 70 465 ARG B N 1
ATOM 7571 C CA . ARG B 1 465 ? 0.365 -8.836 -22.938 1 70 465 ARG B CA 1
ATOM 7572 C C . ARG B 1 465 ? 0.425 -7.312 -22.812 1 70 465 ARG B C 1
ATOM 7574 O O . ARG B 1 465 ? 1.51 -6.73 -22.797 1 70 465 ARG B O 1
ATOM 7581 N N . ASP B 1 466 ? -0.694 -6.746 -22.688 1 66.19 466 ASP B N 1
ATOM 7582 C CA . ASP B 1 466 ? -0.79 -5.289 -22.688 1 66.19 466 ASP B CA 1
ATOM 7583 C C . ASP B 1 466 ? -0.274 -4.703 -21.375 1 66.19 466 ASP B C 1
ATOM 7585 O O . ASP B 1 466 ? 0.112 -3.533 -21.328 1 66.19 466 ASP B O 1
ATOM 7589 N N . THR B 1 467 ? -0.408 -5.43 -20.391 1 61.22 467 THR B N 1
ATOM 7590 C CA . THR B 1 467 ? 0.092 -4.887 -19.141 1 61.22 467 THR B CA 1
ATOM 7591 C C . THR B 1 467 ? 1.618 -4.855 -19.125 1 61.22 467 THR B C 1
ATOM 7593 O O . THR B 1 467 ? 2.227 -4.18 -18.297 1 61.22 467 THR B O 1
ATOM 7596 N N . HIS B 1 468 ? 2.236 -5.023 -20.453 1 51.34 468 HIS B N 1
ATOM 7597 C CA . HIS B 1 468 ? 3.619 -4.844 -20.891 1 51.34 468 HIS B CA 1
ATOM 7598 C C . HIS B 1 468 ? 4.598 -5.227 -19.781 1 51.34 468 HIS B C 1
ATOM 7600 O O . HIS B 1 468 ? 5.781 -4.891 -19.859 1 51.34 468 HIS B O 1
ATOM 7606 N N . ALA B 1 469 ? 4.031 -5.625 -18.688 1 49.91 469 ALA B N 1
ATOM 7607 C CA . ALA B 1 469 ? 5.113 -5.797 -17.719 1 49.91 469 ALA B CA 1
ATOM 7608 C C . ALA B 1 469 ? 5.852 -7.113 -17.953 1 49.91 469 ALA B C 1
ATOM 7610 O O . ALA B 1 469 ? 7.023 -7.25 -17.594 1 49.91 469 ALA B O 1
ATOM 7611 N N . TRP B 1 470 ? 5.137 -8.125 -18.484 1 49.81 470 TRP B N 1
ATOM 7612 C CA . TRP B 1 470 ? 5.766 -9.43 -18.625 1 49.81 470 TRP B CA 1
ATOM 7613 C C . TRP B 1 470 ? 5.641 -9.953 -20.047 1 49.81 470 TRP B C 1
ATOM 7615 O O . TRP B 1 470 ? 4.633 -9.703 -20.719 1 49.81 470 TRP B O 1
ATOM 7625 N N . PRO B 1 471 ? 6.746 -10.281 -20.781 1 44.53 471 PRO B N 1
ATOM 7626 C CA . PRO B 1 471 ? 6.699 -10.82 -22.141 1 44.53 471 PRO B CA 1
ATOM 7627 C C . PRO B 1 471 ? 5.785 -12.039 -22.266 1 44.53 471 PRO B C 1
ATOM 7629 O O . PRO B 1 471 ? 5.941 -13.008 -21.531 1 44.53 471 PRO B O 1
ATOM 7632 N N . VAL B 1 472 ? 4.488 -11.922 -22.75 1 50.53 472 VAL B N 1
ATOM 7633 C CA . VAL B 1 472 ? 3.537 -13.031 -22.766 1 50.53 472 VAL B CA 1
ATOM 7634 C C . VAL B 1 472 ? 3.406 -13.586 -24.172 1 50.53 472 VAL B C 1
ATOM 7636 O O . VAL B 1 472 ? 2.393 -14.203 -24.516 1 50.53 472 VAL B O 1
ATOM 7639 N N . GLN B 1 473 ? 4.32 -13.383 -25.078 1 45.72 473 GLN B N 1
ATOM 7640 C CA . GLN B 1 473 ? 4.086 -13.734 -26.484 1 45.72 473 GLN B CA 1
ATOM 7641 C C . GLN B 1 473 ? 3.801 -15.227 -26.641 1 45.72 473 GLN B C 1
ATOM 7643 O O . GLN B 1 473 ? 2.908 -15.617 -27.391 1 45.72 473 GLN B O 1
ATOM 7648 N N . ARG B 1 474 ? 4.5 -16.031 -25.953 1 44.56 474 ARG B N 1
ATOM 7649 C CA . ARG B 1 474 ? 4.297 -17.453 -26.125 1 44.56 474 ARG B CA 1
ATOM 7650 C C . ARG B 1 474 ? 2.859 -17.844 -25.797 1 44.56 474 ARG B C 1
ATOM 7652 O O . ARG B 1 474 ? 2.264 -18.688 -26.469 1 44.56 474 ARG B O 1
ATOM 7659 N N . LEU B 1 475 ? 2.451 -17.219 -24.797 1 44.09 475 LEU B N 1
ATOM 7660 C CA . LEU B 1 475 ? 1.104 -17.594 -24.375 1 44.09 475 LEU B CA 1
ATOM 7661 C C . LEU B 1 475 ? 0.079 -17.203 -25.438 1 44.09 475 LEU B C 1
ATOM 7663 O O . LEU B 1 475 ? -0.877 -17.938 -25.672 1 44.09 475 LEU B O 1
ATOM 7667 N N . LEU B 1 476 ? 0.397 -16.125 -26.125 1 48.81 476 LEU B N 1
ATOM 7668 C CA . LEU B 1 476 ? -0.541 -15.688 -27.141 1 48.81 476 LEU B CA 1
ATOM 7669 C C . LEU B 1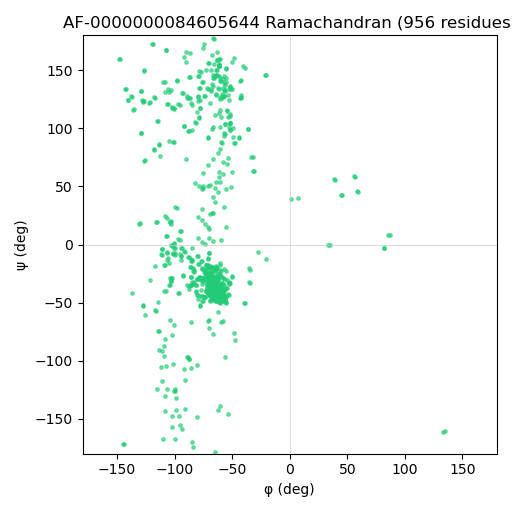 476 ? -0.543 -16.641 -28.328 1 48.81 476 LEU B C 1
ATOM 7671 O O . LEU B 1 476 ? -1.585 -16.875 -28.953 1 48.81 476 LEU B O 1
ATOM 7675 N N . ASP B 1 477 ? 0.578 -17.219 -28.594 1 48.5 477 ASP B N 1
ATOM 7676 C CA . ASP B 1 477 ? 0.673 -18.094 -29.75 1 48.5 477 ASP B CA 1
ATOM 7677 C C . ASP B 1 477 ? -0.146 -19.375 -29.547 1 48.5 477 ASP B C 1
ATOM 7679 O O . ASP B 1 477 ? -0.583 -20 -30.516 1 48.5 477 ASP B O 1
ATOM 7683 N N . MET B 1 478 ? -0.399 -19.719 -28.422 1 39.59 478 MET B N 1
ATOM 7684 C CA . MET B 1 478 ? -1.188 -20.906 -28.156 1 39.59 478 MET B CA 1
ATOM 7685 C C . MET B 1 478 ? -2.645 -20.703 -28.562 1 39.59 478 MET B C 1
ATOM 7687 O O . MET B 1 478 ? -3.348 -21.672 -28.875 1 39.59 478 MET B O 1
ATOM 7691 N N . PHE B 1 479 ? -3.123 -19.5 -28.5 1 39.97 479 PHE B N 1
ATOM 7692 C CA . PHE B 1 479 ? -4.535 -19.281 -28.781 1 39.97 479 PHE B CA 1
ATOM 7693 C C . PHE B 1 479 ? -4.715 -18.594 -30.141 1 39.97 479 PHE B C 1
ATOM 7695 O O . PHE B 1 479 ? -5.781 -18.047 -30.422 1 39.97 479 PHE B O 1
ATOM 7702 N N . GLN B 1 480 ? -3.725 -18.422 -30.906 1 39.81 480 GLN B N 1
ATOM 7703 C CA . GLN B 1 480 ? -3.953 -18.094 -32.312 1 39.81 480 GLN B CA 1
ATOM 7704 C C . GLN B 1 480 ? -4.477 -19.297 -33.094 1 39.81 480 GLN B C 1
ATOM 7706 O O . GLN B 1 480 ? -4.047 -20.422 -32.844 1 39.81 480 GLN B O 1
#

Radius of gyration: 36.69 Å; Cα contacts (8 Å, |Δi|>4): 990; chains: 2; bounding box: 100×139×112 Å

Sequence (960 aa):
MTAEVEQALDTTDEAAFIPTLPPSDSHGSGHSPQISPAKKYTNNSHPNLPSINQITPNLHDAYRTRRIPLPPGFSRPSSAGQPSTAPLAPSEEDCNRSFPLENVQEACLLRYWIEEISHWFDLCDESRHFHLVVPTVARHHPHLLNAVFAVAARHLSRLPQYKTQHGILYHGQFLPHLDEHSAVEYMLQCMPALRQFHDVRDDDCRDSIVATAVILRQLEEIDHEDDHIQLYGQTAGVPSGAGKKVNFLAIIDAVLRSTPSQSVFGRRSLMQAAYWMALRQEIYHSFTHMEAPKLILPAEFWHSASPANKTVMHLAEVAKWKWADSSSVEWARLVEQQDYVEKNILADIRPIYKKPADKTRGEIFPTVWYRSNIEVTTMQFSLLAKSVLVAENPQLKLYSASRSSWRLVENEVRLLLLEQSGIALCNPASPPALVHAAFGIQVYGEFFTDQYERRAIRTVVEKYRDTHAWPVQRLLDMFQMTAEVEQALDTTDEAAFIPTLPPSDSHGSGHSPQISPAKKYTNNSHPNLPSINQITPNLHDAYRTRRIPLPPGFSRPSSAGQPSTAPLAPSEEDCNRSFPLENVQEACLLRYWIEEISHWFDLCDESRHFHLVVPTVARHHPHLLNAVFAVAARHLSRLPQYKTQHGILYHGQFLPHLDEHSAVEYMLQCMPALRQFHDVRDDDCRDSIVATAVILRQLEEIDHEDDHIQLYGQTAGVPSGAGKKVNFLAIIDAVLRSTPSQSVFGRRSLMQAAYWMALRQEIYHSFTHMEAPKLILPAEFWHSASPANKTVMHLAEVAKWKWADSSSVEWARLVEQQDYVEKNILADIRPIYKKPADKTRGEIFPTVWYRSNIEVTTMQFSLLAKSVLVAENPQLKLYSASRSSWRLVENEVRLLLLEQSGIALCNPASPPALVHAAFGIQVYGEFFTDQYERRAIRTVVEKYRDTHAWPVQRLLDMFQ

Organism: Ustilaginoidea virens (NCBI:txid1159556)

Secondary structure (DSSP, 8-state):
---------------------------------------------------STT------S------------------------------GGGG---SSBS-HHHHHHHHHIIIIIHHHHTTT-TT-HHHHTHHHHTTT-HHHHHHHHHHHHHHHHH-GGGEETTEEEETTEEETT--HHHHHHHHHTTHHHHHTGGG---HHHHHHHHHHHHHHHHHHHHHHHHHHHHTTSS-S-S---SS----HHHHHHHHHHH---HHHHHH-HHHHHHHHHHHHHHHHHHHHHT---S----TTHHHHS-HHHHHHHHHHHHHHIIIII--HHHHHHHHHHHHHHHHHTGGG---SEEE---GGGT--SPEEE-S-HHHHHHHHHHHHHHHHHHHT-HHHHHTT--HHHHHHHHHHHHHHHHHHHHHHHH-TT-HHHHHHHHHHHHHHGGG--SHHHHHHHHHHHHHHHHT-SS--HHHHHHT-/---------------------------------------------------SGGG---TTS------------------------------GGGG---SSBS-HHHHHHHHHIIIIIHHHHTTT-TT-HHHHTHHHHTTT-HHHHHHHHHHHHHHHHH-GGGEETTEEEETTEEETT--HHHHHHHHHTTHHHHHTGGG---HHHHHHHHHHHHHHHHHHHHHHHHHHHHTTSS-S-S---SS----HHHHHHHHHHH---HHHHHH-HHHHHHHHHHHHHHHHHHHHHT---S----TTHHHHS-HHHHHHHHHHHHHHIIIII--HHHHHHHHHHHHHHHHHTGGG---SEEE---GGGT--SPEEE-S-HHHHHHHHHHHHHHHHHHHT-HHHHHTT--HHHHHHHHHHHHHHHHHHHHHHHH-TT-HHHHHHHHHHHHHHGGG--SHHHHHHHHHHHHHHHHT-SS--HHHHHHT-

Solvent-accessible surface area (backbone atoms only — not comparable to full-atom values): 56833 Å² total; per-residue (Å²): 147,86,93,77,97,86,92,84,91,90,90,87,92,98,86,86,95,84,92,92,85,86,93,84,86,90,84,85,90,83,88,81,86,81,83,74,81,82,82,81,87,72,92,80,88,73,82,82,81,86,82,90,72,82,64,86,74,78,82,71,75,70,83,65,77,75,77,74,72,82,76,80,84,80,73,80,74,81,76,82,79,74,80,77,81,71,82,79,80,79,62,86,84,71,55,62,65,60,80,46,30,80,50,64,61,61,32,49,22,52,48,44,27,56,75,56,52,20,58,66,65,22,45,70,38,93,78,28,46,54,47,63,44,42,66,60,54,21,60,79,32,46,39,34,38,24,23,48,35,12,42,29,31,44,50,53,57,63,36,65,90,26,51,49,99,87,36,34,43,55,96,88,42,76,31,81,83,61,36,74,61,47,15,55,54,28,43,58,64,24,46,64,59,60,72,42,48,91,74,56,80,53,64,70,57,47,37,41,47,45,41,23,34,48,46,44,47,51,43,49,60,53,48,58,39,44,55,67,54,40,64,71,75,70,86,87,61,79,67,75,64,91,66,82,76,80,51,43,62,57,54,50,49,50,49,63,71,59,56,80,51,73,68,57,51,67,71,33,60,63,44,47,53,34,49,56,43,45,44,54,50,32,43,51,48,20,56,74,67,71,40,44,48,86,70,77,78,63,75,74,51,58,79,75,40,52,71,44,45,43,30,51,51,49,32,42,50,47,44,27,34,69,56,66,68,68,46,65,68,58,48,55,52,51,53,51,49,48,51,46,44,47,66,73,45,50,64,73,61,69,39,46,26,65,41,79,43,45,60,92,80,68,36,76,46,32,46,38,33,60,90,42,58,40,56,48,51,32,49,43,38,44,45,48,36,49,34,49,55,57,67,62,39,58,66,50,68,70,64,66,50,50,71,66,56,50,50,51,39,43,49,51,34,47,53,42,49,36,47,32,41,12,39,21,69,50,36,72,93,32,65,65,38,39,56,57,29,45,38,48,42,66,76,50,46,78,62,55,75,51,67,69,57,40,53,52,52,42,51,54,46,50,51,38,37,67,64,61,74,51,74,42,63,71,60,46,60,70,68,103,140,70,87,73,83,78,74,91,80,93,83,89,91,79,90,81,83,68,85,78,78,79,84,78,83,80,83,86,90,82,87,79,82,85,78,79,83,79,87,75,82,82,85,85,81,79,82,81,79,82,78,86,73,72,71,75,68,76,75,74,73,70,80,64,77,74,79,74,74,81,74,80,84,78,75,81,73,79,78,83,80,74,81,76,81,73,82,79,79,79,61,85,85,72,58,63,66,59,80,45,31,80,49,64,60,60,33,50,22,52,47,45,27,54,76,57,54,20,58,67,66,22,44,71,36,93,80,29,48,54,49,62,44,43,66,60,53,22,60,79,31,45,39,33,37,25,22,48,35,13,40,29,31,43,50,54,56,63,36,66,91,27,52,50,98,85,38,32,43,54,96,88,41,75,31,78,83,60,36,75,60,46,15,54,54,28,43,58,65,24,46,65,60,61,71,42,49,89,75,54,82,51,65,69,57,47,37,42,48,45,42,23,34,49,47,43,46,51,43,49,59,55,47,58,38,46,56,66,55,39,63,72,74,68,85,85,62,77,67,75,64,88,66,81,76,80,52,44,62,57,54,52,48,51,49,63,70,60,57,80,51,73,66,58,49,67,70,33,62,61,44,46,54,34,49,55,43,46,44,55,50,32,42,50,49,19,56,73,68,71,39,42,46,86,71,75,80,63,75,75,50,58,79,75,40,51,72,44,46,42,31,52,52,50,32,43,51,47,44,27,34,69,56,66,69,67,47,65,68,59,46,53,52,51,50,51,50,47,52,47,46,47,66,72,45,50,62,73,60,68,38,48,26,65,42,80,44,46,59,91,79,69,36,75,46,31,46,37,33,61,90,42,59,40,55,47,50,31,49,42,39,43,46,48,37,48,34,50,55,57,67,62,38,58,66,50,69,70,63,65,50,51,71,67,55,50,51,51,40,42,50,50,34,49,50,44,47,36,47,34,42,13,39,21,70,51,35,70,92,32,66,65,36,39,56,58,30,44,39,48,42,66,77,48,46,79,64,54,74,51,65,69,57,41,52,53,52,41,52,54,45,48,52,39,36,67,64,58,73,49,73,41,63,71,59,46,59,71,67,103

Foldseek 3Di:
DDDDDDYDDYDYDDDDDDDDDDDDYYDDDDDDDDPDDPDDPDDDDPDDPDDPPDPDDPPPDDPPPPPPDPDDDPDDPPPDCDPPPDDDDPDPVPQQADPPGPDVLLVLLLVQQQPPVLCQLCLQPPVSCSNPPLSVLCNVPSLSSLLSSLLSLQQQQQDPVQADPQGGHDPNDGDNPRHNCSSVVSNVVNVVLLVCLVVDDDPSSNLSNLSSLLSVVVVVQQVVLVVVVCVVDDDPPPPPDPDDPPPSLVSNQVCLVPPDDPVVVVVSSSNVSSNLSVLVVQLLVCLVVVAQGPDADDPVVCVVDDLLSVLSNLLNQLSNCLHPVVDLVSLVVSVVSLVVSVVPPLVPFDFPDWAQADVVVVGQAIATHGDGSSNLSSLLSSLLSVLSSLLSNVVCVVVVHDPVSNLVSLVVSLVSLSHLLNSCVNCVVHLCSLVSSLSSCSVNVVSDPDPSSLVVVLVSLVVNVVVVPHSSVVSNVVSD/DPDDPDDDDDDDDDDDPDPDDDDDPDDDDDDDDDDDDDDDDDDDDDDDPDDPPPDPPPPPDDPPPPPPDPDDDPDDPPDDCDPPPDPDDPDPVPQQADPPGPDVLLVLLLVQQQPPVLCQLCLQPPVSCSNPPLSVLCNVPSLSSLLSSLLSLQQQQQDVVQADPQGGHDPNDGDNPRHNCSSVVSNVVNVVLLVCLVVDDDPSSNLSNLLSLLSVVVVVQQVVLVVVVCVVDDDPPPPPDPDDPPPSVVSNQVVLVPPDDPVVVVVSSSNVSSNLSVLVVQLLVCLVVVAQGPDADDPVVCVVDDLLSVLSNLLNQLSNCLHPVVDLVSLVVSVVSLVVSVVPRLVPFDFPDWAQADVVVVGQAIATHGDGSSNLSSLLSSLLSVLSSLLSNVVCVPVVHDPVSNLVSLVVSLVSLSHLLNSCVNCVVHLCSLVSSLSSCSVNVVSDDDPSSLVVVLVSLVVNVVVVPHSSVVSNVVSD

pLDDT: mean 71.05, std 29.48, range [14.2, 98.5]

Nearest PDB structures (foldseek):
  6xte-assembly1_A  TM=1.850E-01  e=1.554E+00  Homo sapiens
  5dis-assembly1_A  TM=2.092E-01  e=4.410E+00  Homo sapiens
  4bsn-assembly1_A  TM=2.137E-01  e=5.211E+00  Homo sapiens
  6xte-assembly1_A  TM=2.625E-01  e=1.448E+00  Homo sapiens
  5dis-assembly1_A  TM=1.860E-01  e=3.773E+00  Homo sapiens